Protein AF-0000000086670896 (afdb_homodimer)

Solvent-accessible surface area (backbone atoms only — not comparable to full-atom values): 68618 Å² total; per-residue (Å²): 135,84,81,74,78,75,76,73,76,78,79,66,78,69,62,68,67,57,56,70,60,54,76,72,56,69,83,62,63,78,68,75,75,66,38,48,53,42,66,76,64,55,69,63,60,52,46,51,52,51,49,52,38,51,57,54,32,44,61,27,52,52,51,48,50,49,52,49,53,51,61,72,49,47,65,36,49,50,85,40,89,61,44,56,60,53,54,57,53,20,71,48,23,37,54,50,38,34,54,49,37,38,51,25,50,36,47,20,33,45,24,51,42,55,46,35,28,62,76,46,30,36,44,46,61,47,50,52,36,67,56,42,53,44,58,58,34,42,65,44,47,48,66,66,46,71,55,85,56,88,60,50,64,60,49,42,57,57,42,52,33,25,65,47,24,7,49,16,50,46,55,19,67,37,83,38,71,50,80,65,70,41,80,38,61,34,33,31,58,42,70,46,34,26,44,57,35,48,21,75,86,33,75,50,16,53,42,42,44,47,24,22,41,48,45,38,45,30,51,50,64,39,53,50,72,48,66,67,40,41,26,25,95,63,65,14,44,33,48,70,34,62,64,63,51,54,52,49,54,72,68,51,71,93,71,72,88,58,69,69,49,60,42,98,85,47,35,33,57,60,52,89,82,39,90,65,82,77,52,51,36,23,61,52,30,44,38,68,21,31,77,91,49,75,45,73,56,24,27,38,38,40,56,50,75,47,57,47,55,42,34,53,36,46,68,42,79,42,73,67,40,55,73,69,56,41,59,62,64,44,53,69,51,90,49,32,34,40,55,74,44,25,41,31,42,31,33,95,57,79,66,49,75,81,54,90,63,51,42,49,38,37,40,36,40,48,21,63,75,77,26,42,25,32,32,31,47,25,42,38,28,33,47,40,32,37,39,33,35,40,22,64,24,73,50,52,31,57,44,31,39,25,77,48,92,67,61,65,78,53,29,32,40,38,59,66,23,37,31,22,71,95,70,34,79,36,70,37,40,75,51,38,50,61,16,48,48,58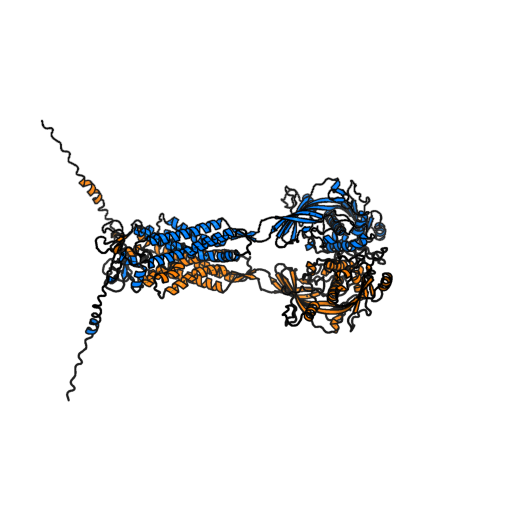,47,56,61,41,50,45,49,38,51,70,71,73,39,84,89,52,78,76,60,56,29,32,38,32,66,59,30,33,66,76,31,60,52,40,15,62,61,33,83,24,36,40,24,68,73,17,60,83,59,66,84,56,43,36,68,55,45,16,49,50,52,13,16,50,52,36,26,45,47,48,18,55,45,34,28,49,34,56,67,61,62,55,57,51,89,49,74,59,71,74,80,49,93,42,57,71,42,70,42,83,35,72,26,35,37,27,51,62,47,47,15,28,36,68,36,64,70,31,44,50,44,28,49,52,31,29,49,50,42,35,52,33,25,50,50,20,44,51,37,54,67,65,48,76,68,51,64,36,88,88,34,65,64,54,38,32,57,59,15,83,48,29,79,65,66,77,93,67,54,56,45,61,53,34,34,48,58,49,43,58,72,40,30,79,43,44,34,26,53,20,17,62,31,66,84,44,86,55,23,30,51,40,72,24,44,68,76,71,90,66,63,57,30,71,78,53,78,68,40,30,25,50,137,83,78,77,80,77,74,80,76,74,79,64,75,69,58,63,69,54,49,67,61,52,71,70,53,68,83,62,64,80,68,72,74,66,37,49,53,42,61,79,65,54,69,64,62,50,46,51,53,50,50,52,37,50,57,53,32,45,60,29,52,51,50,47,50,49,52,50,51,51,60,73,49,47,65,37,50,49,86,40,90,63,44,55,58,54,53,57,53,19,70,48,23,37,53,50,38,34,53,48,37,40,50,23,49,35,48,20,32,45,24,52,42,55,45,38,27,61,72,47,30,35,44,46,61,47,49,52,37,67,54,43,52,45,58,59,35,43,64,44,48,48,64,67,46,72,54,83,57,89,59,50,64,58,47,41,57,56,41,52,33,26,65,47,25,6,50,16,50,47,57,21,66,37,82,38,73,51,80,64,70,41,82,36,62,35,34,30,59,42,70,46,34,24,43,56,35,47,21,73,86,34,75,49,16,54,40,43,45,48,25,21,41,47,45,41,46,29,52,50,66,39,53,50,71,48,65,64,41,40,27,24,95,64,65,13,43,32,48,70,34,63,64,63,51,54,50,50,55,72,67,52,70,93,70,70,88,59,69,70,49,61,44,98,85,47,35,33,57,59,51,89,80,35,89,64,80,77,52,51,37,24,61,50,29,45,37,67,23,30,76,92,51,75,45,72,58,26,26,37,38,38,55,52,75,47,56,47,56,42,33,53,36,45,70,44,80,42,74,68,41,55,72,69,56,40,59,62,64,44,55,68,50,92,49,32,35,41,54,75,45,27,42,30,42,33,34,95,56,79,65,48,76,80,56,90,62,51,42,50,37,38,40,36,40,48,22,62,75,77,26,43,25,33,32,30,48,25,42,36,26,32,46,40,31,38,39,34,34,42,23,62,23,73,50,50,30,56,42,31,38,26,76,49,91,68,59,66,79,51,28,32,40,36,59,65,24,38,31,23,70,94,72,33,79,35,69,36,41,73,52,39,51,60,16,48,48,59,48,56,63,42,49,46,50,38,53,70,69,74,37,84,92,52,80,77,59,57,28,33,39,30,66,61,29,34,63,77,31,60,51,39,14,62,61,32,84,24,36,39,23,68,73,17,58,84,59,65,84,56,43,36,67,54,45,16,49,49,50,14,16,51,51,36,25,47,46,50,18,54,44,35,28,48,34,58,67,61,63,55,57,52,88,50,73,56,72,72,82,50,93,39,57,69,42,70,40,82,35,73,26,36,36,28,51,63,47,48,15,29,37,69,36,67,70,31,45,52,44,29,50,52,30,29,49,48,42,36,51,33,24,50,50,21,45,51,38,54,68,66,48,76,67,50,61,38,83,86,40,64,65,55,37,31,58,61,15,83,50,27,79,64,65,77,92,70,54,53,44,60,54,35,34,50,59,48,43,59,72,41,29,80,43,46,35,25,54,21,17,60,31,64,84,45,87,55,23,29,54,41,67,26,46,69,78,68,91,65,63,57,30,72,78,52,79,70,41,31,23,50

Organism: Colletotrichum gloeosporioides (NCBI:txid474922)

Radius of gyration: 50.44 Å; Cα contacts (8 Å, |Δi|>4): 2560; chains: 2; bounding box: 130×171×111 Å

Structure (mmCIF, N/CA/C/O backbone):
data_AF-0000000086670896-model_v1
#
loop_
_entity.id
_entity.type
_entity.pdbx_description
1 polymer 'Transmembrane protein'
#
loop_
_atom_site.group_PDB
_atom_site.id
_atom_site.type_symbol
_atom_site.label_atom_id
_atom_site.label_alt_id
_atom_site.label_comp_id
_atom_site.label_asym_id
_atom_site.label_entity_id
_atom_site.label_seq_id
_atom_site.pdbx_PDB_ins_code
_atom_site.Cartn_x
_atom_site.Cartn_y
_atom_site.Cartn_z
_atom_site.occupancy
_atom_site.B_iso_or_equiv
_atom_site.auth_seq_id
_atom_site.auth_comp_id
_atom_site.auth_asym_id
_atom_site.auth_atom_id
_atom_site.pdbx_PDB_model_num
ATOM 1 N N . MET A 1 1 ? -69.125 87.062 65.875 1 22.64 1 MET A N 1
ATOM 2 C CA . MET A 1 1 ? -67.812 87.188 66.625 1 22.64 1 MET A CA 1
ATOM 3 C C . MET A 1 1 ? -66.688 87 65.625 1 22.64 1 MET A C 1
ATOM 5 O O . MET A 1 1 ? -66.812 86.375 64.625 1 22.64 1 MET A O 1
ATOM 9 N N . GLY A 1 2 ? -65.562 87.812 65.875 1 23.59 2 GLY A N 1
ATOM 10 C CA . GLY A 1 2 ? -64.5 88.562 65.125 1 23.59 2 GLY A CA 1
ATOM 11 C C . GLY A 1 2 ? -63.375 87.688 64.625 1 23.59 2 GLY A C 1
ATOM 12 O O . GLY A 1 2 ? -62.719 87 65.438 1 23.59 2 GLY A O 1
ATOM 13 N N . LEU A 1 3 ? -63.656 87 63.531 1 25.41 3 LEU A N 1
ATOM 14 C CA . LEU A 1 3 ? -62.875 86 62.812 1 25.41 3 LEU A CA 1
ATOM 15 C C . LEU A 1 3 ? -61.469 86.5 62.5 1 25.41 3 LEU A C 1
ATOM 17 O O . LEU A 1 3 ? -61.312 87.438 61.719 1 25.41 3 LEU A O 1
ATOM 21 N N . SER A 1 4 ? -60.688 86.688 63.656 1 24.69 4 SER A N 1
ATOM 22 C CA . SER A 1 4 ? -59.375 87.375 63.656 1 24.69 4 SER A CA 1
ATOM 23 C C . SER A 1 4 ? -58.406 86.75 62.688 1 24.69 4 SER A C 1
ATOM 25 O O . SER A 1 4 ? -58.312 85.5 62.625 1 24.69 4 SER A O 1
ATOM 27 N N . ASP A 1 5 ? -58.094 87.375 61.656 1 24.28 5 ASP A N 1
ATOM 28 C CA . ASP A 1 5 ? -57.375 87.125 60.406 1 24.28 5 ASP A CA 1
ATOM 29 C C . ASP A 1 5 ? -55.906 86.812 60.656 1 24.28 5 ASP A C 1
ATOM 31 O O . ASP A 1 5 ? -55.156 87.688 61.094 1 24.28 5 ASP A O 1
ATOM 35 N N . GLU A 1 6 ? -55.594 85.75 61.438 1 24.97 6 GLU A N 1
ATOM 36 C CA . GLU A 1 6 ? -54.25 85.5 61.906 1 24.97 6 GLU A CA 1
ATOM 37 C C . GLU A 1 6 ? -53.281 85.375 60.719 1 24.97 6 GLU A C 1
ATOM 39 O O . GLU A 1 6 ? -53.5 84.562 59.844 1 24.97 6 GLU A O 1
ATOM 44 N N . THR A 1 7 ? -52.688 86.5 60.344 1 26.45 7 THR A N 1
ATOM 45 C CA . THR A 1 7 ? -51.781 86.688 59.188 1 26.45 7 THR A CA 1
ATOM 46 C C . THR A 1 7 ? -50.562 85.812 59.312 1 26.45 7 THR A C 1
ATOM 48 O O . THR A 1 7 ? -49.875 85.812 60.312 1 26.45 7 THR A O 1
ATOM 51 N N . ARG A 1 8 ? -50.625 84.625 58.75 1 29.11 8 ARG A N 1
ATOM 52 C CA . ARG A 1 8 ? -49.656 83.562 58.781 1 29.11 8 ARG A CA 1
ATOM 53 C C . ARG A 1 8 ? -48.281 84.062 58.281 1 29.11 8 ARG A C 1
ATOM 55 O O . ARG A 1 8 ? -48.188 84.625 57.219 1 29.11 8 ARG A O 1
ATOM 62 N N . PRO A 1 9 ? -47.438 84.438 59.25 1 29.61 9 PRO A N 1
ATOM 63 C CA . PRO A 1 9 ? -46.125 85.062 58.906 1 29.61 9 PRO A CA 1
ATOM 64 C C . PRO A 1 9 ? -45.344 84.25 57.875 1 29.61 9 PRO A C 1
ATOM 66 O O . PRO A 1 9 ? -45.469 83.062 57.812 1 29.61 9 PRO A O 1
ATOM 69 N N . GLY A 1 10 ? -45.219 84.812 56.688 1 25.66 10 GLY A N 1
ATOM 70 C CA . GLY A 1 10 ? -44.594 84.312 55.469 1 25.66 10 GLY A CA 1
ATOM 71 C C . GLY A 1 10 ? -43.156 83.875 55.688 1 25.66 10 GLY A C 1
ATOM 72 O O . GLY A 1 10 ? -42.312 84.625 56.156 1 25.66 10 GLY A O 1
ATOM 73 N N . ASN A 1 11 ? -42.969 82.625 56.281 1 27.08 11 ASN A N 1
ATOM 74 C CA . ASN A 1 11 ? -41.719 81.938 56.531 1 27.08 11 ASN A CA 1
ATOM 75 C C . ASN A 1 11 ? -40.75 82.062 55.344 1 27.08 11 ASN A C 1
ATOM 77 O O . ASN A 1 11 ? -41.062 81.625 54.25 1 27.08 11 ASN A O 1
ATOM 81 N N . ASP A 1 12 ? -40.031 83.188 55.281 1 25.89 12 ASP A N 1
ATOM 82 C CA . ASP A 1 12 ? -39.125 83.562 54.219 1 25.89 12 ASP A CA 1
ATOM 83 C C . ASP A 1 12 ? -38.062 82.5 54 1 25.89 12 ASP A C 1
ATOM 85 O O . ASP A 1 12 ? -37.531 81.938 54.969 1 25.89 12 ASP A O 1
ATOM 89 N N . PRO A 1 13 ? -38.062 81.812 52.844 1 29.69 13 PRO A N 1
ATOM 90 C CA . PRO A 1 13 ? -37.25 80.688 52.406 1 29.69 13 PRO A CA 1
ATOM 91 C C . PRO A 1 13 ? -35.75 80.938 52.531 1 29.69 13 PRO A C 1
ATOM 93 O O . PRO A 1 13 ? -34.938 80.125 52.094 1 29.69 13 PRO A O 1
ATOM 96 N N . SER A 1 14 ? -35.375 82.188 53 1 28.38 14 SER A N 1
ATOM 97 C CA . SER A 1 14 ? -33.969 82.5 52.906 1 28.38 14 SER A CA 1
ATOM 98 C C . SER A 1 14 ? -33.156 81.688 53.906 1 28.38 14 SER A C 1
ATOM 100 O O . SER A 1 14 ? -31.922 81.625 53.812 1 28.38 14 SER A O 1
ATOM 102 N N . ASP A 1 15 ? -33.75 81.25 55 1 28.67 15 ASP A N 1
ATOM 103 C CA . ASP A 1 15 ? -32.969 80.75 56.094 1 28.67 15 ASP A CA 1
ATOM 104 C C . ASP A 1 15 ? -32.375 79.375 55.719 1 28.67 15 ASP A C 1
ATOM 106 O O . ASP A 1 15 ? -31.516 78.875 56.438 1 28.67 15 ASP A O 1
ATOM 110 N N . TYR A 1 16 ? -33.156 78.688 54.906 1 28.02 16 TYR A N 1
ATOM 111 C CA . TYR A 1 16 ? -32.719 77.25 54.781 1 28.02 16 TYR A CA 1
ATOM 112 C C . TYR A 1 16 ? -31.328 77.188 54.156 1 28.02 16 TYR A C 1
ATOM 114 O O . TYR A 1 16 ? -30.594 76.25 54.375 1 28.02 16 TYR A O 1
ATOM 122 N N . LEU A 1 17 ? -31.047 78.125 53.25 1 26.28 17 LEU A N 1
ATOM 123 C CA . LEU A 1 17 ? -29.812 78 52.469 1 26.28 17 LEU A CA 1
ATOM 124 C C . LEU A 1 17 ? -28.594 78.25 53.375 1 26.28 17 LEU A C 1
ATOM 126 O O . LEU A 1 17 ? -27.5 77.75 53.094 1 26.28 17 LEU A O 1
ATOM 130 N N . MET A 1 18 ? -28.703 79.062 54.438 1 28.53 18 MET A N 1
ATOM 131 C CA . MET A 1 18 ? -27.531 79.438 55.188 1 28.53 18 MET A CA 1
ATOM 132 C C . MET A 1 18 ? -27.047 78.312 56.062 1 28.53 18 MET A C 1
ATOM 134 O O . MET A 1 18 ? -25.906 78.312 56.562 1 28.53 18 MET A O 1
ATOM 138 N N . GLU A 1 19 ? -27.984 77.562 56.656 1 30.33 19 GLU A N 1
ATOM 139 C CA . GLU A 1 19 ? -27.516 76.625 57.688 1 30.33 19 GLU A CA 1
ATOM 140 C C . GLU A 1 19 ? -26.594 75.562 57.094 1 30.33 19 GLU A C 1
ATOM 142 O O . GLU A 1 19 ? -25.734 75 57.812 1 30.33 19 GLU A O 1
ATOM 147 N N . LYS A 1 20 ? -26.906 75.062 55.906 1 31.78 20 LYS A N 1
ATOM 148 C CA . LYS A 1 20 ? -26.062 74 55.406 1 31.78 20 LYS A CA 1
ATOM 149 C C . LYS A 1 20 ? -24.641 74.5 55.156 1 31.78 20 LYS A C 1
ATOM 151 O O . LYS A 1 20 ? -23.719 73.688 54.938 1 31.78 20 LYS A O 1
ATOM 156 N N . LEU A 1 21 ? -24.484 75.875 55.031 1 29.89 21 LEU A N 1
ATOM 157 C CA . LEU A 1 21 ? -23.109 76.312 54.844 1 29.89 21 LEU A CA 1
ATOM 158 C C . LEU A 1 21 ? -22.312 76.188 56.156 1 29.89 21 LEU A C 1
ATOM 160 O O . LEU A 1 21 ? -21.094 76.188 56.125 1 29.89 21 LEU A O 1
ATOM 164 N N . LYS A 1 22 ? -22.984 76.312 57.344 1 29.72 22 LYS A N 1
ATOM 165 C CA . LYS A 1 22 ? -22.203 76.438 58.562 1 29.72 22 LYS A CA 1
ATOM 166 C C . LYS A 1 22 ? -21.562 75.125 58.938 1 29.72 22 LYS A C 1
ATOM 168 O O . LYS A 1 22 ? -20.562 75.125 59.656 1 29.72 22 LYS A O 1
ATOM 173 N N . VAL A 1 23 ? -22.375 74.062 58.875 1 30.27 23 VAL A N 1
ATOM 174 C CA . VAL A 1 23 ? -21.859 72.812 59.5 1 30.27 23 VAL A CA 1
ATOM 175 C C . VAL A 1 23 ? -20.625 72.375 58.719 1 30.27 23 VAL A C 1
ATOM 177 O O . VAL A 1 23 ? -20 71.375 59.094 1 30.27 23 VAL A O 1
ATOM 180 N N . ARG A 1 24 ? -20.406 72.812 57.562 1 30.69 24 ARG A N 1
ATOM 181 C CA . ARG A 1 24 ? -19.156 72.5 56.875 1 30.69 24 ARG A CA 1
ATOM 182 C C . ARG A 1 24 ? -17.953 73.062 57.656 1 30.69 24 ARG A C 1
ATOM 184 O O . ARG A 1 24 ? -16.844 73.062 57.125 1 30.69 24 ARG A O 1
ATOM 191 N N . ASP A 1 25 ? -18.281 73.75 58.812 1 27.28 25 ASP A N 1
ATOM 192 C CA . ASP A 1 25 ? -17.141 74.375 59.469 1 27.28 25 ASP A CA 1
ATOM 193 C C . ASP A 1 25 ? -16.031 73.375 59.75 1 27.28 25 ASP A C 1
ATOM 195 O O . ASP A 1 25 ? -14.875 73.625 59.406 1 27.28 25 ASP A O 1
ATOM 199 N N . LYS A 1 26 ? -15.969 73 61.219 1 30.31 26 LYS A N 1
ATOM 200 C CA . LYS A 1 26 ? -14.781 72.875 62.031 1 30.31 26 LYS A CA 1
ATOM 201 C C . LYS A 1 26 ? -14.117 71.5 61.844 1 30.31 26 LYS A C 1
ATOM 203 O O . LYS A 1 26 ? -13.242 71.125 62.625 1 30.31 26 LYS A O 1
ATOM 208 N N . HIS A 1 27 ? -14.859 70.562 61.375 1 27.67 27 HIS A N 1
ATOM 209 C CA . HIS A 1 27 ? -13.914 69.438 61.406 1 27.67 27 HIS A CA 1
ATOM 210 C C . HIS A 1 27 ? -12.625 69.75 60.688 1 27.67 27 HIS A C 1
ATOM 212 O O . HIS A 1 27 ? -12.602 69.875 59.438 1 27.67 27 HIS A O 1
ATOM 218 N N . THR A 1 28 ? -11.859 70.75 61.344 1 28.23 28 THR A N 1
ATOM 219 C CA . THR A 1 28 ? -10.453 70.938 61.031 1 28.23 28 THR A CA 1
ATOM 220 C C . THR A 1 28 ? -9.719 69.625 60.812 1 28.23 28 THR A C 1
ATOM 222 O O . THR A 1 28 ? -9.43 68.938 61.781 1 28.23 28 THR A O 1
ATOM 225 N N . GLU A 1 29 ? -10.266 68.75 60.125 1 29.61 29 GLU A N 1
ATOM 226 C CA . GLU A 1 29 ? -9.305 67.688 59.844 1 29.61 29 GLU A CA 1
ATOM 227 C C . GLU A 1 29 ? -7.891 68.25 59.688 1 29.61 29 GLU A C 1
ATOM 229 O O . GLU A 1 29 ? -7.676 69.188 58.938 1 29.61 29 GLU A O 1
ATOM 234 N N . ASN A 1 30 ? -7.148 68.312 60.906 1 30.14 30 ASN A N 1
ATOM 235 C CA . ASN A 1 30 ? -5.695 68.438 60.875 1 30.14 30 ASN A CA 1
ATOM 236 C C . ASN A 1 30 ? -5.121 67.938 59.562 1 30.14 30 ASN A C 1
ATOM 238 O O . ASN A 1 30 ? -5.195 66.75 59.281 1 30.14 30 ASN A O 1
ATOM 242 N N . GLU A 1 31 ? -5.473 68.562 58.594 1 34.38 31 GLU A N 1
ATOM 243 C CA . GLU A 1 31 ? -4.859 68.5 57.25 1 34.38 31 GLU A CA 1
ATOM 244 C C . GLU A 1 31 ? -3.355 68.25 57.375 1 34.38 31 GLU A C 1
ATOM 246 O O . GLU A 1 31 ? -2.604 69.125 57.781 1 34.38 31 GLU A O 1
ATOM 251 N N . ASP A 1 32 ? -2.994 67.125 58.125 1 33.28 32 ASP A N 1
ATOM 252 C CA . ASP A 1 32 ? -1.605 66.688 58.125 1 33.28 32 ASP A CA 1
ATOM 253 C C . ASP A 1 32 ? -0.924 67 56.781 1 33.28 32 ASP A C 1
ATOM 255 O O . ASP A 1 32 ? -1.201 66.375 55.781 1 33.28 32 ASP A O 1
ATOM 259 N N . ASN A 1 33 ? -0.839 68.188 56.375 1 38.53 33 ASN A N 1
ATOM 260 C CA . ASN A 1 33 ? 0.137 68.75 55.438 1 38.53 33 ASN A CA 1
ATOM 261 C C . ASN A 1 33 ? 1.464 68 55.5 1 38.53 33 ASN A C 1
ATOM 263 O O . ASN A 1 33 ? 2.496 68.562 55.844 1 38.53 33 ASN A O 1
ATOM 267 N N . SER A 1 34 ? 1.628 66.938 56.125 1 40.34 34 SER A N 1
ATOM 268 C CA . SER A 1 34 ? 2.898 66.25 56.375 1 40.34 34 SER A CA 1
ATOM 269 C C . SER A 1 34 ? 3.615 65.938 55.094 1 40.34 34 SER A C 1
ATOM 271 O O . SER A 1 34 ? 3.021 65.312 54.188 1 40.34 34 SER A O 1
ATOM 273 N N . GLY A 1 35 ? 4.469 66.812 54.531 1 49.5 35 GLY A N 1
ATOM 274 C CA . GLY A 1 35 ? 5.473 66.562 53.5 1 49.5 35 GLY A CA 1
ATOM 275 C C . GLY A 1 35 ? 5.957 65.125 53.5 1 49.5 35 GLY A C 1
ATOM 276 O O . GLY A 1 35 ? 5.922 64.438 54.531 1 49.5 35 GLY A O 1
ATOM 277 N N . ARG A 1 36 ? 5.641 64.438 52.531 1 57.31 36 ARG A N 1
ATOM 278 C CA . ARG A 1 36 ? 6.227 63.125 52.438 1 57.31 36 ARG A CA 1
ATOM 279 C C . ARG A 1 36 ? 7.691 63.188 52.031 1 57.31 36 ARG A C 1
ATOM 281 O O . ARG A 1 36 ? 8.062 64 51.188 1 57.31 36 ARG A O 1
ATOM 288 N N . ILE A 1 37 ? 8.578 62.812 52.938 1 52.09 37 ILE A N 1
ATOM 289 C CA . ILE A 1 37 ? 10.008 62.75 52.656 1 52.09 37 ILE A CA 1
ATOM 290 C C . ILE A 1 37 ? 10.273 61.875 51.438 1 52.09 37 ILE A C 1
ATOM 292 O O . ILE A 1 37 ? 9.703 60.812 51.281 1 52.09 37 ILE A O 1
ATOM 296 N N . LEU A 1 38 ? 10.727 62.562 50.438 1 51.91 38 LEU A N 1
ATOM 297 C CA . LEU A 1 38 ? 11.219 61.938 49.219 1 51.91 38 LEU A CA 1
ATOM 298 C C . LEU A 1 38 ? 12.281 60.906 49.531 1 51.91 38 LEU A C 1
ATOM 300 O O . LEU A 1 38 ? 13.227 61.156 50.281 1 51.91 38 LEU A O 1
ATOM 304 N N . GLY A 1 39 ? 12.234 59.875 50.156 1 48.94 39 GLY A N 1
ATOM 305 C CA . GLY A 1 39 ? 13.18 58.781 50.281 1 48.94 39 GLY A CA 1
ATOM 306 C C . GLY A 1 39 ? 12.523 57.438 50.312 1 48.94 39 GLY A C 1
ATOM 307 O O . GLY A 1 39 ? 12.867 56.531 49.531 1 48.94 39 GLY A O 1
ATOM 308 N N . LYS A 1 40 ? 12.039 56.938 51.531 1 47.25 40 LYS A N 1
ATOM 309 C CA . LYS A 1 40 ? 11.914 55.531 51.906 1 47.25 40 LYS A CA 1
ATOM 310 C C . LYS A 1 40 ? 10.656 54.906 51.312 1 47.25 40 LYS A C 1
ATOM 312 O O . LYS A 1 40 ? 9.539 55.219 51.75 1 47.25 40 LYS A O 1
ATOM 317 N N . ARG A 1 41 ? 10.617 54.719 50.031 1 51.91 41 ARG A N 1
ATOM 318 C CA . ARG A 1 41 ? 9.523 53.875 49.531 1 51.91 41 ARG A CA 1
ATOM 319 C C . ARG A 1 41 ? 9.109 52.844 50.562 1 51.91 41 ARG A C 1
ATOM 321 O O . ARG A 1 41 ? 9.969 52.188 51.188 1 51.91 41 ARG A O 1
ATOM 328 N N . SER A 1 42 ? 8.039 53.031 51.062 1 51.38 42 SER A N 1
ATOM 329 C CA . SER A 1 42 ? 7.613 51.969 51.969 1 51.38 42 SER A CA 1
ATOM 330 C C . SER A 1 42 ? 7.957 50.594 51.406 1 51.38 42 SER A C 1
ATOM 332 O O . SER A 1 42 ? 7.922 50.375 50.188 1 51.38 42 SER A O 1
ATOM 334 N N . SER A 1 43 ? 8.82 49.781 52.125 1 54.28 43 SER A N 1
ATOM 335 C CA . SER A 1 43 ? 9.273 48.438 51.844 1 54.28 43 SER A CA 1
ATOM 336 C C . SER A 1 43 ? 8.203 47.625 51.125 1 54.28 43 SER A C 1
ATOM 338 O O . SER A 1 43 ? 8.508 46.844 50.219 1 54.28 43 SER A O 1
ATOM 340 N N . SER A 1 44 ? 6.977 47.938 51.438 1 57.34 44 SER A N 1
ATOM 341 C CA . SER A 1 44 ? 5.93 47.094 50.875 1 57.34 44 SER A CA 1
ATOM 342 C C . SER A 1 44 ? 5.648 47.469 49.406 1 57.34 44 SER A C 1
ATOM 344 O O . SER A 1 44 ? 5.438 46.594 48.562 1 57.34 44 SER A O 1
ATOM 346 N N . ASP A 1 45 ? 5.656 48.75 49.125 1 59.41 45 ASP A N 1
ATOM 347 C CA . ASP A 1 45 ? 5.383 49.156 47.75 1 59.41 45 ASP A CA 1
ATOM 348 C C . ASP A 1 45 ? 6.547 48.812 46.812 1 59.41 45 ASP A C 1
ATOM 350 O O . ASP A 1 45 ? 6.344 48.438 45.656 1 59.41 45 ASP A O 1
ATOM 354 N N . GLY A 1 46 ? 7.68 48.906 47.438 1 58.84 46 GLY A N 1
ATOM 355 C CA . GLY A 1 46 ? 8.852 48.469 46.719 1 58.84 46 GLY A CA 1
ATOM 356 C C . GLY A 1 46 ? 8.828 47 46.375 1 58.84 46 GLY A C 1
ATOM 357 O O . GLY A 1 46 ? 9.164 46.594 45.25 1 58.84 46 GLY A O 1
ATOM 358 N N . ILE A 1 47 ? 8.32 46.25 47.281 1 62.75 47 ILE A N 1
ATOM 359 C CA . ILE A 1 47 ? 8.242 44.812 47.094 1 62.75 47 ILE A CA 1
ATOM 360 C C . ILE A 1 47 ? 7.188 44.469 46.062 1 62.75 47 ILE A C 1
ATOM 362 O O . ILE A 1 47 ? 7.379 43.594 45.219 1 62.75 47 ILE A O 1
ATOM 366 N N . ARG A 1 48 ? 6.113 45.156 46.031 1 64.75 48 ARG A N 1
ATOM 367 C CA . ARG A 1 48 ? 5.062 44.906 45.031 1 64.75 48 ARG A CA 1
ATOM 368 C C . ARG A 1 48 ? 5.531 45.219 43.625 1 64.75 48 ARG A C 1
ATOM 370 O O . ARG A 1 48 ? 5.246 44.469 42.688 1 64.75 48 ARG A O 1
ATOM 377 N N . HIS A 1 49 ? 6.227 46.344 43.531 1 66.31 49 HIS A N 1
ATOM 378 C CA . HIS A 1 49 ? 6.738 46.688 42.219 1 66.31 49 HIS A CA 1
ATOM 379 C C . HIS A 1 49 ? 7.781 45.656 41.75 1 66.31 49 HIS A C 1
ATOM 381 O O . HIS A 1 49 ? 7.816 45.312 40.562 1 66.31 49 HIS A O 1
ATOM 387 N N . LEU A 1 50 ? 8.508 45.219 42.75 1 66.94 50 LEU A N 1
ATOM 388 C CA . LEU A 1 50 ? 9.523 44.25 42.406 1 66.94 50 LEU A CA 1
ATOM 389 C C . LEU A 1 50 ? 8.867 42.938 42 1 66.94 50 LEU A C 1
ATOM 391 O O . LEU A 1 50 ? 9.344 42.25 41.062 1 66.94 50 LEU A O 1
ATOM 395 N N . LEU A 1 51 ? 7.781 42.594 42.562 1 70.25 51 LEU A N 1
ATOM 396 C CA . LEU A 1 51 ? 7.066 41.375 42.25 1 70.25 51 LEU A CA 1
ATOM 397 C C . LEU A 1 51 ? 6.438 41.469 40.844 1 70.25 51 LEU A C 1
ATOM 399 O O . LEU A 1 51 ? 6.465 40.5 40.094 1 70.25 51 LEU A O 1
ATOM 403 N N . LEU A 1 52 ? 5.949 42.594 40.562 1 71.88 52 LEU A N 1
ATOM 404 C CA . LEU A 1 52 ? 5.32 42.75 39.281 1 71.88 52 LEU A CA 1
ATOM 405 C C . LEU A 1 52 ? 6.363 42.719 38.156 1 71.88 52 LEU A C 1
ATOM 407 O O . LEU A 1 52 ? 6.117 42.156 37.094 1 71.88 52 LEU A O 1
ATOM 411 N N . ASP A 1 53 ? 7.477 43.281 38.531 1 71.44 53 ASP A N 1
ATOM 412 C CA . ASP A 1 53 ? 8.547 43.281 37.531 1 71.44 53 ASP A CA 1
ATOM 413 C C . ASP A 1 53 ? 9.07 41.844 37.312 1 71.44 53 ASP A C 1
ATOM 415 O O . ASP A 1 53 ? 9.391 41.469 36.188 1 71.44 53 ASP A O 1
ATOM 419 N N . THR A 1 54 ? 9.078 41.156 38.375 1 74.25 54 THR A N 1
ATOM 420 C CA . THR A 1 54 ? 9.547 39.781 38.25 1 74.25 54 THR A CA 1
ATOM 421 C C . THR A 1 54 ? 8.547 38.938 37.469 1 74.25 54 THR A C 1
ATOM 423 O O . THR A 1 54 ? 8.93 38.062 36.688 1 74.25 54 THR A O 1
ATOM 426 N N . LEU A 1 55 ? 7.336 39.25 37.656 1 79.38 55 LEU A N 1
ATOM 427 C CA . LEU A 1 55 ? 6.297 38.5 36.938 1 79.38 55 LEU A CA 1
ATOM 428 C C . LEU A 1 55 ? 6.359 38.781 35.438 1 79.38 55 LEU A C 1
ATOM 430 O O . LEU A 1 55 ? 6.09 37.906 34.625 1 79.38 55 LEU A O 1
ATOM 434 N N . LEU A 1 56 ? 6.836 39.938 35.156 1 81.19 56 LEU A N 1
ATOM 435 C CA . LEU A 1 56 ? 6.898 40.344 33.75 1 81.19 56 LEU A CA 1
ATOM 436 C C . LEU A 1 56 ? 8.07 39.656 33.062 1 81.19 56 LEU A C 1
ATOM 438 O O . LEU A 1 56 ? 8.086 39.562 31.828 1 81.19 56 LEU A O 1
ATOM 442 N N . THR A 1 57 ? 9.016 39.188 33.875 1 85.06 57 THR A N 1
ATOM 443 C CA . THR A 1 57 ? 10.18 38.531 33.25 1 85.06 57 THR A CA 1
ATOM 444 C C . THR A 1 57 ? 9.938 37.031 33.094 1 85.06 57 THR A C 1
ATOM 446 O O . THR A 1 57 ? 10.68 36.375 32.344 1 85.06 57 THR A O 1
ATOM 449 N N . LEU A 1 58 ? 8.852 36.562 33.594 1 88.81 58 LEU A N 1
ATOM 450 C CA . LEU A 1 58 ? 8.586 35.125 33.562 1 88.81 58 LEU A CA 1
ATOM 451 C C . LEU A 1 58 ? 8.375 34.625 32.156 1 88.81 58 LEU A C 1
ATOM 453 O O . LEU A 1 58 ? 8.922 33.594 31.75 1 88.81 58 LEU A O 1
ATOM 457 N N . PRO A 1 59 ? 7.648 35.281 31.328 1 90.38 59 PRO A N 1
ATOM 458 C CA . PRO A 1 59 ? 7.473 34.812 29.953 1 90.38 59 PRO A CA 1
ATOM 459 C C . PRO A 1 59 ? 8.789 34.75 29.172 1 90.38 59 PRO A C 1
ATOM 461 O O . PRO A 1 59 ? 8.969 33.844 28.344 1 90.38 59 PRO A O 1
ATOM 464 N N . SER A 1 60 ? 9.703 35.688 29.453 1 91.69 60 SER A N 1
ATOM 465 C CA . SER A 1 60 ? 11 35.656 28.781 1 91.69 60 SER A CA 1
ATOM 466 C C . SER A 1 60 ? 11.789 34.406 29.156 1 91.69 60 SER A C 1
ATOM 468 O O . SER A 1 60 ? 12.398 33.781 28.297 1 91.69 60 SER A O 1
ATOM 470 N N . VAL A 1 61 ? 11.688 34.094 30.391 1 92.81 61 VAL A N 1
ATOM 471 C CA . VAL A 1 61 ? 12.375 32.906 30.859 1 92.81 61 VAL A CA 1
ATOM 472 C C . VAL A 1 61 ? 11.711 31.656 30.266 1 92.81 61 VAL A C 1
ATOM 474 O O . VAL A 1 61 ? 12.391 30.688 29.906 1 92.81 61 VAL A O 1
ATOM 477 N N . ALA A 1 62 ? 10.445 31.688 30.172 1 93.75 62 ALA A N 1
ATOM 478 C CA . ALA A 1 62 ? 9.711 30.562 29.594 1 93.75 62 ALA A CA 1
ATOM 479 C C . ALA A 1 62 ? 10.117 30.328 28.141 1 93.75 62 ALA A C 1
ATOM 481 O O . ALA A 1 62 ? 10.297 29.188 27.719 1 93.75 62 ALA A O 1
ATOM 482 N N . PHE A 1 63 ? 10.32 31.344 27.359 1 95.56 63 PHE A N 1
ATOM 483 C CA . PHE A 1 63 ? 10.664 31.203 25.953 1 95.56 63 PHE A CA 1
ATOM 484 C C . PHE A 1 63 ? 12.125 30.797 25.797 1 95.56 63 PHE A C 1
ATOM 486 O O . PHE A 1 63 ? 12.477 30.078 24.859 1 95.56 63 PHE A O 1
ATOM 493 N N . ILE A 1 64 ? 12.984 31.25 26.719 1 94.56 64 ILE A N 1
ATOM 494 C CA . ILE A 1 64 ? 14.383 30.812 26.703 1 94.56 64 ILE A CA 1
ATOM 495 C C . ILE A 1 64 ? 14.461 29.344 27.062 1 94.56 64 ILE A C 1
ATOM 497 O O . ILE A 1 64 ? 15.203 28.578 26.438 1 94.56 64 ILE A O 1
ATOM 501 N N . THR A 1 65 ? 13.688 29 28.062 1 94.62 65 THR A N 1
ATOM 502 C CA . THR A 1 65 ? 13.625 27.594 28.422 1 94.62 65 THR A CA 1
ATOM 503 C C . THR A 1 65 ? 13.094 26.75 27.266 1 94.62 65 THR A C 1
ATOM 505 O O . THR A 1 65 ? 13.578 25.656 27.016 1 94.62 65 THR A O 1
ATOM 508 N N . TYR A 1 66 ? 12.07 27.234 26.625 1 95.25 66 TYR A N 1
ATOM 509 C CA . TYR A 1 66 ? 11.539 26.562 25.438 1 95.25 66 TYR A CA 1
ATOM 510 C C . TYR A 1 66 ? 12.617 26.375 24.375 1 95.25 66 TYR A C 1
ATOM 512 O O . TYR A 1 66 ? 12.742 25.297 23.797 1 95.25 66 TYR A O 1
ATOM 520 N N . ALA A 1 67 ? 13.383 27.375 24.156 1 94.31 67 ALA A N 1
ATOM 521 C CA . ALA A 1 67 ? 14.461 27.297 23.188 1 94.31 67 ALA A CA 1
ATOM 522 C C . ALA A 1 67 ? 15.492 26.25 23.578 1 94.31 67 ALA A C 1
ATOM 524 O O . ALA A 1 67 ? 15.969 25.484 22.734 1 94.31 67 ALA A O 1
ATOM 525 N N . PHE A 1 68 ? 15.781 26.219 24.812 1 94.5 68 PHE A N 1
ATOM 526 C CA . PHE A 1 68 ? 16.75 25.25 25.312 1 94.5 68 PHE A CA 1
ATOM 527 C C . PHE A 1 68 ? 16.203 23.828 25.172 1 94.5 68 PHE A C 1
ATOM 529 O O . PHE A 1 68 ? 16.938 22.906 24.812 1 94.5 68 PHE A O 1
ATOM 536 N N . LEU A 1 69 ? 14.984 23.656 25.5 1 94.75 69 LEU A N 1
ATOM 537 C CA . LEU A 1 69 ? 14.375 22.344 25.375 1 94.75 69 LEU A CA 1
ATOM 538 C C . LEU A 1 69 ? 14.359 21.875 23.938 1 94.75 69 LEU A C 1
ATOM 540 O O . LEU A 1 69 ? 14.523 20.688 23.656 1 94.75 69 LEU A O 1
ATOM 544 N N . VAL A 1 70 ? 14.156 22.734 23.047 1 94.75 70 VAL A N 1
ATOM 545 C CA . VAL A 1 70 ? 14.141 22.406 21.625 1 94.75 70 VAL A CA 1
ATOM 546 C C . VAL A 1 70 ? 15.531 21.969 21.172 1 94.75 70 VAL A C 1
ATOM 548 O O . VAL A 1 70 ? 15.68 21.016 20.422 1 94.75 70 VAL A O 1
ATOM 551 N N . VAL A 1 71 ? 16.594 22.578 21.688 1 94.25 71 VAL A N 1
ATOM 552 C CA . VAL A 1 71 ? 17.969 22.281 21.297 1 94.25 71 VAL A CA 1
ATOM 553 C C . VAL A 1 71 ? 18.391 20.938 21.906 1 94.25 71 VAL A C 1
ATOM 555 O O . VAL A 1 71 ? 19.078 20.141 21.25 1 94.25 71 VAL A O 1
ATOM 558 N N . VAL A 1 72 ? 17.969 20.703 23.109 1 93.81 72 VAL A N 1
ATOM 559 C CA . VAL A 1 72 ? 18.375 19.484 23.797 1 93.81 72 VAL A CA 1
ATOM 560 C C . VAL A 1 72 ? 17.719 18.281 23.141 1 93.81 72 VAL A C 1
ATOM 562 O O . VAL A 1 72 ? 18.297 17.188 23.125 1 93.81 72 VAL A O 1
ATOM 565 N N . ASN A 1 73 ? 16.625 18.422 22.609 1 93.44 73 ASN A N 1
ATOM 566 C CA . ASN A 1 73 ? 15.891 17.312 22 1 93.44 73 ASN A CA 1
ATOM 567 C C . ASN A 1 73 ? 16.109 17.25 20.5 1 93.44 73 ASN A C 1
ATOM 569 O O . ASN A 1 73 ? 15.32 16.625 19.781 1 93.44 73 ASN A O 1
ATOM 573 N N . ASN A 1 74 ? 17.141 17.906 20.078 1 91.69 74 ASN A N 1
ATOM 574 C CA . ASN A 1 74 ? 17.469 17.906 18.656 1 91.69 74 ASN A CA 1
ATOM 575 C C . ASN A 1 74 ? 17.828 16.5 18.172 1 91.69 74 ASN A C 1
ATOM 577 O O . ASN A 1 74 ? 18.625 15.805 18.812 1 91.69 74 ASN A O 1
ATOM 581 N N . GLY A 1 75 ? 17.188 16.031 17.141 1 87.62 75 GLY A N 1
ATOM 582 C CA . GLY A 1 75 ? 17.5 14.742 16.531 1 87.62 75 GLY A CA 1
ATOM 583 C C . GLY A 1 75 ? 16.641 13.609 17.078 1 87.62 75 GLY A C 1
ATOM 584 O O . GLY A 1 75 ? 16.766 12.469 16.625 1 87.62 75 GLY A O 1
ATOM 585 N N . ARG A 1 76 ? 15.828 13.891 17.938 1 88.44 76 ARG A N 1
ATOM 586 C CA . ARG A 1 76 ? 14.969 12.859 18.516 1 88.44 76 ARG A CA 1
ATOM 587 C C . ARG A 1 76 ? 13.719 12.656 17.672 1 88.44 76 ARG A C 1
ATOM 589 O O . ARG A 1 76 ? 13.297 13.555 16.953 1 88.44 76 ARG A O 1
ATOM 596 N N . PRO A 1 77 ? 13.102 11.477 17.781 1 88.5 77 PRO A N 1
ATOM 597 C CA . PRO A 1 77 ? 11.875 11.211 17.031 1 88.5 77 PRO A CA 1
ATOM 598 C C . PRO A 1 77 ? 10.711 12.102 17.438 1 88.5 77 PRO A C 1
ATOM 600 O O . PRO A 1 77 ? 10.555 12.414 18.625 1 88.5 77 PRO A O 1
ATOM 603 N N . ILE A 1 78 ? 9.898 12.406 16.484 1 89.44 78 ILE A N 1
ATOM 604 C CA . ILE A 1 78 ? 8.844 13.398 16.641 1 89.44 78 ILE A CA 1
ATOM 605 C C . ILE A 1 78 ? 7.781 12.867 17.594 1 89.44 78 ILE A C 1
ATOM 607 O O . ILE A 1 78 ? 7.086 13.648 18.25 1 89.44 78 ILE A O 1
ATOM 611 N N . ASP A 1 79 ? 7.664 11.586 17.75 1 87.19 79 ASP A N 1
ATOM 612 C CA . ASP A 1 79 ? 6.602 11.008 18.562 1 87.19 79 ASP A CA 1
ATOM 613 C C . ASP A 1 79 ? 7.062 10.789 20 1 87.19 79 ASP A C 1
ATOM 615 O O . ASP A 1 79 ? 6.254 10.484 20.875 1 87.19 79 ASP A O 1
ATOM 619 N N . GLN A 1 80 ? 8.25 11.062 20.219 1 89.31 80 GLN A N 1
ATOM 620 C CA . GLN A 1 80 ? 8.781 10.852 21.562 1 89.31 80 GLN A CA 1
ATOM 621 C C . GLN A 1 80 ? 8.539 12.07 22.453 1 89.31 80 GLN A C 1
ATOM 623 O O . GLN A 1 80 ? 8.633 13.211 21.984 1 89.31 80 GLN A O 1
ATOM 628 N N . SER A 1 81 ? 8.148 11.742 23.703 1 89.06 81 SER A N 1
ATOM 629 C CA . SER A 1 81 ? 8.031 12.836 24.656 1 89.06 81 SER A CA 1
ATOM 630 C C . SER A 1 81 ? 9.375 13.5 24.922 1 89.06 81 SER A C 1
ATOM 632 O O . SER A 1 81 ? 10.406 12.82 24.984 1 89.06 81 SER A O 1
ATOM 634 N N . PRO A 1 82 ? 9.219 14.836 24.859 1 92.19 82 PRO A N 1
ATOM 635 C CA . PRO A 1 82 ? 8.242 15.914 25.031 1 92.19 82 PRO A CA 1
ATOM 636 C C . PRO A 1 82 ? 7.992 16.688 23.734 1 92.19 82 PRO A C 1
ATOM 638 O O . PRO A 1 82 ? 7.492 17.812 23.766 1 92.19 82 PRO A O 1
ATOM 641 N N . ILE A 1 83 ? 8.375 16.156 22.672 1 91.81 83 ILE A N 1
ATOM 642 C CA . ILE A 1 83 ? 8.367 16.875 21.406 1 91.81 83 ILE A CA 1
ATOM 643 C C . ILE A 1 83 ? 6.934 17.219 21.016 1 91.81 83 ILE A C 1
ATOM 645 O O . ILE A 1 83 ? 6.656 18.359 20.594 1 91.81 83 ILE A O 1
ATOM 649 N N . PRO A 1 84 ? 5.949 16.375 21.219 1 92 84 PRO A N 1
ATOM 650 C CA . PRO A 1 84 ? 4.574 16.766 20.906 1 92 84 PRO A CA 1
ATOM 651 C C . PRO A 1 84 ? 4.082 17.938 21.734 1 92 84 PRO A C 1
ATOM 653 O O . PRO A 1 84 ? 3.344 18.797 21.234 1 92 84 PRO A O 1
ATOM 656 N N . LEU A 1 85 ? 4.449 17.953 22.906 1 92.75 85 LEU A N 1
ATOM 657 C CA . LEU A 1 85 ? 4.09 19.078 23.766 1 92.75 85 LEU A CA 1
ATOM 658 C C . LEU A 1 85 ? 4.754 20.375 23.281 1 92.75 85 LEU A C 1
ATOM 660 O O . LEU A 1 85 ? 4.141 21.438 23.297 1 92.75 85 LEU A O 1
ATOM 664 N N . LEU A 1 86 ? 5.996 20.234 22.906 1 93.81 86 LEU A N 1
ATOM 665 C CA . LEU A 1 86 ? 6.719 21.406 22.391 1 93.81 86 LEU A CA 1
ATOM 666 C C . LEU A 1 86 ? 6.078 21.922 21.109 1 93.81 86 LEU A C 1
ATOM 668 O O . LEU A 1 86 ? 6 23.125 20.891 1 93.81 86 LEU A O 1
ATOM 672 N N . ARG A 1 87 ? 5.566 21.078 20.375 1 91.12 87 ARG A N 1
ATOM 673 C CA . ARG A 1 87 ? 4.918 21.453 19.125 1 91.12 87 ARG A CA 1
ATOM 674 C C . ARG A 1 87 ? 3.586 22.156 19.391 1 91.12 87 ARG A C 1
ATOM 676 O O . ARG A 1 87 ? 3.24 23.125 18.703 1 91.12 87 ARG A O 1
ATOM 683 N N . THR A 1 88 ? 2.91 21.703 20.359 1 89.38 88 THR A N 1
ATOM 684 C CA . THR A 1 88 ? 1.658 22.359 20.734 1 89.38 88 THR A CA 1
ATOM 685 C C . THR A 1 88 ? 1.916 23.75 21.281 1 89.38 88 THR A C 1
ATOM 687 O O . THR A 1 88 ? 1.161 24.688 21 1 89.38 88 THR A O 1
ATOM 690 N N . ALA A 1 89 ? 2.949 23.859 22.031 1 90.81 89 ALA A N 1
ATOM 691 C CA . ALA A 1 89 ? 3.324 25.172 22.562 1 90.81 89 ALA A CA 1
ATOM 692 C C . ALA A 1 89 ? 3.715 26.125 21.453 1 90.81 89 ALA A C 1
ATOM 694 O O . ALA A 1 89 ? 3.439 27.328 21.531 1 90.81 89 ALA A O 1
ATOM 695 N N . ALA A 1 90 ? 4.258 25.578 20.359 1 89.69 90 ALA A N 1
ATOM 696 C CA . ALA A 1 90 ? 4.715 26.406 19.25 1 89.69 90 ALA A CA 1
ATOM 697 C C . ALA A 1 90 ? 3.537 27.047 18.516 1 89.69 90 ALA A C 1
ATOM 699 O O . ALA A 1 90 ? 3.639 28.172 18.031 1 89.69 90 ALA A O 1
ATOM 700 N N . ILE A 1 91 ? 2.408 26.5 18.562 1 85.56 91 ILE A N 1
ATOM 701 C CA . ILE A 1 91 ? 1.239 26.984 17.828 1 85.56 91 ILE A CA 1
ATOM 702 C C . ILE A 1 91 ? 0.666 28.219 18.531 1 85.56 91 ILE A C 1
ATOM 704 O O . ILE A 1 91 ? 0.125 29.109 17.891 1 85.56 91 ILE A O 1
ATOM 708 N N . TYR A 1 92 ? 0.896 28.328 19.766 1 87.56 92 TYR A N 1
ATOM 709 C CA . TYR A 1 92 ? 0.37 29.453 20.547 1 87.56 92 TYR A CA 1
ATOM 710 C C . TYR A 1 92 ? 1.407 30.562 20.672 1 87.56 92 TYR A C 1
ATOM 712 O O . TYR A 1 92 ? 1.091 31.672 21.125 1 87.56 92 TYR A O 1
ATOM 720 N N . SER A 1 93 ? 2.59 30.281 20.203 1 89.25 93 SER A N 1
ATOM 721 C CA . SER A 1 93 ? 3.699 31.188 20.438 1 89.25 93 SER A CA 1
ATOM 722 C C . SER A 1 93 ? 3.537 32.469 19.641 1 89.25 93 SER A C 1
ATOM 724 O O . SER A 1 93 ? 3.848 33.562 20.125 1 89.25 93 SER A O 1
ATOM 726 N N . PRO A 1 94 ? 2.93 32.406 18.422 1 88.44 94 PRO A N 1
ATOM 727 C CA . PRO A 1 94 ? 2.787 33.656 17.688 1 88.44 94 PRO A CA 1
ATOM 728 C C . PRO A 1 94 ? 1.801 34.625 18.344 1 88.44 94 PRO A C 1
ATOM 730 O O . PRO A 1 94 ? 1.822 35.812 18.062 1 88.44 94 PRO A O 1
ATOM 733 N N . THR A 1 95 ? 0.991 34.125 19.188 1 86.19 95 THR A N 1
ATOM 734 C CA . THR A 1 95 ? 0.034 34.969 19.906 1 86.19 95 THR A CA 1
ATOM 735 C C . THR A 1 95 ? 0.581 35.375 21.266 1 86.19 95 THR A C 1
ATOM 737 O O . THR A 1 95 ? 0.49 36.531 21.656 1 86.19 95 THR A O 1
ATOM 740 N N . LEU A 1 96 ? 1.254 34.531 21.953 1 88.31 96 LEU A N 1
ATOM 741 C CA . LEU A 1 96 ? 1.689 34.781 23.328 1 88.31 96 LEU A CA 1
ATOM 742 C C . LEU A 1 96 ? 2.957 35.625 23.359 1 88.31 96 LEU A C 1
ATOM 744 O O . LEU A 1 96 ? 3.123 36.469 24.234 1 88.31 96 LEU A O 1
ATOM 748 N N . PHE A 1 97 ? 3.848 35.469 22.422 1 92.25 97 PHE A N 1
ATOM 749 C CA . PHE A 1 97 ? 5.141 36.125 22.453 1 92.25 97 PHE A CA 1
ATOM 750 C C . PHE A 1 97 ? 4.965 37.625 22.266 1 92.25 97 PHE A C 1
ATOM 752 O O . PHE A 1 97 ? 5.488 38.438 23.047 1 92.25 97 PHE A O 1
ATOM 759 N N . PRO A 1 98 ? 4.16 38.031 21.281 1 88.88 98 PRO A N 1
ATOM 760 C CA . PRO A 1 98 ? 3.986 39.469 21.125 1 88.88 98 PRO A CA 1
ATOM 761 C C . PRO A 1 98 ? 3.27 40.125 22.297 1 88.88 98 PRO A C 1
ATOM 763 O O . PRO A 1 98 ? 3.559 41.25 22.656 1 88.88 98 PRO A O 1
ATOM 766 N N . ILE A 1 99 ? 2.342 39.438 22.875 1 85.81 99 ILE A N 1
ATOM 767 C CA . ILE A 1 99 ? 1.636 39.969 24.031 1 85.81 99 ILE A CA 1
ATOM 768 C C . ILE A 1 99 ? 2.613 40.156 25.203 1 85.81 99 ILE A C 1
ATOM 770 O O . ILE A 1 99 ? 2.643 41.219 25.828 1 85.81 99 ILE A O 1
ATOM 774 N N . ALA A 1 100 ? 3.43 39.188 25.469 1 89.06 100 ALA A N 1
ATOM 775 C CA . ALA A 1 100 ? 4.422 39.281 26.531 1 89.06 100 ALA A CA 1
ATOM 776 C C . ALA A 1 100 ? 5.484 40.312 26.219 1 89.06 100 ALA A C 1
ATOM 778 O O . ALA A 1 100 ? 5.891 41.094 27.094 1 89.06 100 ALA A O 1
ATOM 779 N N . PHE A 1 101 ? 5.906 40.375 25.016 1 91.69 101 PHE A N 1
ATOM 780 C CA . PHE A 1 101 ? 6.934 41.312 24.609 1 91.69 101 PHE A CA 1
ATOM 781 C C . PHE A 1 101 ? 6.438 42.75 24.781 1 91.69 101 PHE A C 1
ATOM 783 O O . PHE A 1 101 ? 7.184 43.625 25.234 1 91.69 101 PHE A O 1
ATOM 790 N N . SER A 1 102 ? 5.219 42.938 24.375 1 87.31 102 SER A N 1
ATOM 791 C CA . SER A 1 102 ? 4.648 44.281 24.5 1 87.31 102 SER A CA 1
ATOM 792 C C . SER A 1 102 ? 4.543 44.688 25.953 1 87.31 102 SER A C 1
ATOM 794 O O . SER A 1 102 ? 4.75 45.875 26.281 1 87.31 102 SER A O 1
ATOM 796 N N . ALA A 1 103 ? 4.199 43.844 26.781 1 85.81 103 ALA A N 1
ATOM 797 C CA . ALA A 1 103 ? 4.102 44.125 28.203 1 85.81 103 ALA A CA 1
ATOM 798 C C . ALA A 1 103 ? 5.461 44.531 28.781 1 85.81 103 ALA A C 1
ATOM 800 O O . ALA A 1 103 ? 5.582 45.5 29.5 1 85.81 103 ALA A O 1
ATOM 801 N N . VAL A 1 104 ? 6.492 43.812 28.438 1 89.56 104 VAL A N 1
ATOM 802 C CA . VAL A 1 104 ? 7.828 44.031 28.984 1 89.56 104 VAL A CA 1
ATOM 803 C C . VAL A 1 104 ? 8.453 45.281 28.344 1 89.56 104 VAL A C 1
ATOM 805 O O . VAL A 1 104 ? 9.031 46.094 29.031 1 89.56 104 VAL A O 1
ATOM 808 N N . ALA A 1 105 ? 8.32 45.375 27.062 1 89.44 105 ALA A N 1
ATOM 809 C CA . ALA A 1 105 ? 8.906 46.5 26.359 1 89.44 105 ALA A CA 1
ATOM 810 C C . ALA A 1 105 ? 8.266 47.812 26.797 1 89.44 105 ALA A C 1
ATOM 812 O O . ALA A 1 105 ? 8.945 48.844 26.953 1 89.44 105 ALA A O 1
ATOM 813 N N . ALA A 1 106 ? 6.977 47.812 26.938 1 84.88 106 ALA A N 1
ATOM 814 C CA . ALA A 1 106 ? 6.285 49 27.391 1 84.88 106 ALA A CA 1
ATOM 815 C C . ALA A 1 106 ? 6.738 49.406 28.797 1 84.88 106 ALA A C 1
ATOM 817 O O . ALA A 1 106 ? 6.906 50.594 29.078 1 84.88 106 ALA A O 1
ATOM 818 N N . SER A 1 107 ? 6.891 48.438 29.609 1 84.25 107 SER A N 1
ATOM 819 C CA . SER A 1 107 ? 7.363 48.719 30.953 1 84.25 107 SER A CA 1
ATOM 820 C C . SER A 1 107 ? 8.789 49.25 30.938 1 84.25 107 SER A C 1
ATOM 822 O O . SER A 1 107 ? 9.133 50.125 31.734 1 84.25 107 SER A O 1
ATOM 824 N N . PHE A 1 108 ? 9.586 48.844 30.094 1 88.31 108 PHE A N 1
ATOM 825 C CA . PHE A 1 108 ? 10.969 49.281 29.938 1 88.31 108 PHE A CA 1
ATOM 826 C C . PHE A 1 108 ? 11.023 50.75 29.469 1 88.31 108 PHE A C 1
ATOM 828 O O . PHE A 1 108 ? 11.742 51.562 30.031 1 88.31 108 PHE A O 1
ATOM 835 N N . LEU A 1 109 ? 10.289 50.969 28.516 1 88.38 109 LEU A N 1
ATOM 836 C CA . LEU A 1 109 ? 10.312 52.344 27.953 1 88.38 109 LEU A CA 1
ATOM 837 C C . LEU A 1 109 ? 9.773 53.344 28.969 1 88.38 109 LEU A C 1
ATOM 839 O O . LEU A 1 109 ? 10.281 54.469 29.062 1 88.38 109 LEU A O 1
ATOM 843 N N . LYS A 1 110 ? 8.812 52.969 29.688 1 83.94 110 LYS A N 1
ATOM 844 C CA . LYS A 1 110 ? 8.273 53.844 30.719 1 83.94 110 LYS A CA 1
ATOM 845 C C . LYS A 1 110 ? 9.305 54.094 31.812 1 83.94 110 LYS A C 1
ATOM 847 O O . LYS A 1 110 ? 9.461 55.219 32.281 1 83.94 110 LYS A O 1
ATOM 852 N N . ALA A 1 111 ? 9.914 53.031 32.219 1 84.38 111 ALA A N 1
ATOM 853 C CA . ALA A 1 111 ? 10.93 53.156 33.25 1 84.38 111 ALA A CA 1
ATOM 854 C C . ALA A 1 111 ? 12.109 54 32.75 1 84.38 111 ALA A C 1
ATOM 856 O O . ALA A 1 111 ? 12.672 54.781 33.5 1 84.38 111 ALA A O 1
ATOM 857 N N . ALA A 1 112 ? 12.461 53.781 31.547 1 86.94 112 ALA A N 1
ATOM 858 C CA . ALA A 1 112 ? 13.555 54.562 30.969 1 86.94 112 ALA A CA 1
ATOM 859 C C . ALA A 1 112 ? 13.188 56.031 30.875 1 86.94 112 ALA A C 1
ATOM 861 O O . ALA A 1 112 ? 14.031 56.906 31.125 1 86.94 112 ALA A O 1
ATOM 862 N N . ALA A 1 113 ? 11.977 56.344 30.531 1 85.75 113 ALA A N 1
ATOM 863 C CA . ALA A 1 113 ? 11.516 57.719 30.453 1 85.75 113 ALA A CA 1
ATOM 864 C C . ALA A 1 113 ? 11.508 58.375 31.828 1 85.75 113 ALA A C 1
ATOM 866 O O . ALA A 1 113 ? 11.898 59.531 31.969 1 85.75 113 ALA A O 1
ATOM 867 N N . ALA A 1 114 ? 11.07 57.656 32.812 1 82.88 114 ALA A N 1
ATOM 868 C CA . ALA A 1 114 ? 11.016 58.188 34.156 1 82.88 114 ALA A CA 1
ATOM 869 C C . ALA A 1 114 ? 12.414 58.469 34.688 1 82.88 114 ALA A C 1
ATOM 871 O O . ALA A 1 114 ? 12.633 59.5 35.344 1 82.88 114 ALA A O 1
ATOM 872 N N . TRP A 1 115 ? 13.289 57.625 34.406 1 82.38 115 TRP A N 1
ATOM 873 C CA . TRP A 1 115 ? 14.664 57.812 34.875 1 82.38 115 TRP A CA 1
ATOM 874 C C . TRP A 1 115 ? 15.336 58.969 34.156 1 82.38 115 TRP A C 1
ATOM 876 O O . TRP A 1 115 ? 16.031 59.781 34.781 1 82.38 115 TRP A O 1
ATOM 886 N N . ARG A 1 116 ? 15.141 59.125 32.938 1 83.62 116 ARG A N 1
ATOM 887 C CA . ARG A 1 116 ? 15.758 60.188 32.188 1 83.62 116 ARG A CA 1
ATOM 888 C C . ARG A 1 116 ? 15.117 61.531 32.5 1 83.62 116 ARG A C 1
ATOM 890 O O . ARG A 1 116 ? 15.766 62.594 32.406 1 83.62 116 ARG A O 1
ATOM 897 N N . LEU A 1 117 ? 13.883 61.469 32.844 1 82.31 117 LEU A N 1
ATOM 898 C CA . LEU A 1 117 ? 13.172 62.688 33.219 1 82.31 117 LEU A CA 1
ATOM 899 C C . LEU A 1 117 ? 13.742 63.281 34.469 1 82.31 117 LEU A C 1
ATOM 901 O O . LEU A 1 117 ? 13.703 64.5 34.656 1 82.31 117 LEU A O 1
ATOM 905 N N . GLU A 1 118 ? 14.195 62.5 35.344 1 77.88 118 GLU A N 1
ATOM 906 C CA . GLU A 1 118 ? 14.805 63 36.562 1 77.88 118 GLU A CA 1
ATOM 907 C C . GLU A 1 118 ? 16.125 63.688 36.281 1 77.88 118 GLU A C 1
ATOM 909 O O . GLU A 1 118 ? 16.562 64.562 37.031 1 77.88 118 GLU A O 1
ATOM 914 N N . GLN A 1 119 ? 16.797 63.312 35.25 1 75.56 119 GLN A N 1
ATOM 915 C CA . GLN A 1 119 ? 18.078 63.875 34.906 1 75.56 119 GLN A CA 1
ATOM 916 C C . GLN A 1 119 ? 17.906 65 33.844 1 75.56 119 GLN A C 1
ATOM 918 O O . GLN A 1 119 ? 18.797 65.812 33.656 1 75.56 119 GLN A O 1
ATOM 923 N N . GLY A 1 120 ? 16.859 65.062 33.25 1 79.81 120 GLY A N 1
ATOM 924 C CA . GLY A 1 120 ? 16.609 66 32.156 1 79.81 120 GLY A CA 1
ATOM 925 C C . GLY A 1 120 ? 16.578 65.375 30.797 1 79.81 120 GLY A C 1
ATOM 926 O O . GLY A 1 120 ? 17.5 64.625 30.438 1 79.81 120 GLY A O 1
ATOM 927 N N . ILE A 1 121 ? 15.547 65.438 30.188 1 82.38 121 ILE A N 1
ATOM 928 C CA . ILE A 1 121 ? 15.359 64.812 28.875 1 82.38 121 ILE A CA 1
ATOM 929 C C . ILE A 1 121 ? 14.727 65.812 27.922 1 82.38 121 ILE A C 1
ATOM 931 O O . ILE A 1 121 ? 14.086 66.75 28.359 1 82.38 121 ILE A O 1
ATOM 935 N N . SER A 1 122 ? 15.125 65.625 26.703 1 83.5 122 SER A N 1
ATOM 936 C CA . SER A 1 122 ? 14.484 66.438 25.688 1 83.5 122 SER A CA 1
ATOM 937 C C . SER A 1 122 ? 13.016 66.062 25.516 1 83.5 122 SER A C 1
ATOM 939 O O . SER A 1 122 ? 12.633 64.938 25.719 1 83.5 122 SER A O 1
ATOM 941 N N . VAL A 1 123 ? 12.18 67.062 25.172 1 81.94 123 VAL A N 1
ATOM 942 C CA . VAL A 1 123 ? 10.75 66.875 24.984 1 81.94 123 VAL A CA 1
ATOM 943 C C . VAL A 1 123 ? 10.531 65.812 23.891 1 81.94 123 VAL A C 1
ATOM 945 O O . VAL A 1 123 ? 9.656 64.938 24.016 1 81.94 123 VAL A O 1
ATOM 948 N N . LEU A 1 124 ? 11.305 65.875 22.844 1 82.75 124 LEU A N 1
ATOM 949 C CA . LEU A 1 124 ? 11.164 64.938 21.734 1 82.75 124 LEU A CA 1
ATOM 950 C C . LEU A 1 124 ? 11.461 63.5 22.203 1 82.75 124 LEU A C 1
ATOM 952 O O . LEU A 1 124 ? 10.727 62.562 21.859 1 82.75 124 LEU A O 1
ATOM 956 N N . SER A 1 125 ? 12.516 63.312 22.922 1 84.75 125 SER A N 1
ATOM 957 C CA . SER A 1 125 ? 12.875 62 23.422 1 84.75 125 SER A CA 1
ATOM 958 C C . SER A 1 125 ? 11.828 61.469 24.406 1 84.75 125 SER A C 1
ATOM 960 O O . SER A 1 125 ? 11.562 60.281 24.453 1 84.75 125 SER A O 1
ATOM 962 N N . LEU A 1 126 ? 11.289 62.312 25.109 1 83.38 126 LEU A N 1
ATOM 963 C CA . LEU A 1 126 ? 10.25 61.938 26.062 1 83.38 126 LEU A CA 1
ATOM 964 C C . LEU A 1 126 ? 8.984 61.5 25.344 1 83.38 126 LEU A C 1
ATOM 966 O O . LEU A 1 126 ? 8.352 60.5 25.734 1 83.38 126 LEU A O 1
ATOM 970 N N . GLU A 1 127 ? 8.664 62.156 24.297 1 82.69 127 GLU A N 1
ATOM 971 C CA . GLU A 1 127 ? 7.48 61.781 23.516 1 82.69 127 GLU A CA 1
ATOM 972 C C . GLU A 1 127 ? 7.648 60.406 22.859 1 82.69 127 GLU A C 1
ATOM 974 O O . GLU A 1 127 ? 6.699 59.625 22.797 1 82.69 127 GLU A O 1
ATOM 979 N N . TYR A 1 128 ? 8.805 60.156 22.391 1 85.06 128 TYR A N 1
ATOM 980 C CA . TYR A 1 128 ? 9.055 58.844 21.75 1 85.06 128 TYR A CA 1
ATOM 981 C C . TYR A 1 128 ? 8.984 57.719 22.781 1 85.06 128 TYR A C 1
ATOM 983 O O . TYR A 1 128 ? 8.422 56.656 22.5 1 85.06 128 TYR A O 1
ATOM 991 N N . LEU A 1 129 ? 9.5 57.875 23.906 1 85.69 129 LEU A N 1
ATOM 992 C CA . LEU A 1 129 ? 9.531 56.844 24.922 1 85.69 129 LEU A CA 1
ATOM 993 C C . LEU A 1 129 ? 8.133 56.562 25.469 1 85.69 129 LEU A C 1
ATOM 995 O O . LEU A 1 129 ? 7.812 55.438 25.828 1 85.69 129 LEU A O 1
ATOM 999 N N . LEU A 1 130 ? 7.262 57.531 25.422 1 81.62 130 LEU A N 1
ATOM 1000 C CA . LEU A 1 130 ? 5.945 57.344 26.031 1 81.62 130 LEU A CA 1
ATOM 1001 C C . LEU A 1 130 ? 4.914 56.938 24.984 1 81.62 130 LEU A C 1
ATOM 1003 O O . LEU A 1 130 ? 3.936 56.25 25.312 1 81.62 130 LEU A O 1
ATOM 1007 N N . ASN A 1 131 ? 5.098 57.281 23.766 1 78 131 ASN A N 1
ATOM 1008 C CA . ASN A 1 131 ? 4.098 57 22.734 1 78 131 ASN A CA 1
ATOM 1009 C C . ASN A 1 131 ? 4.371 55.688 22.016 1 78 131 ASN A C 1
ATOM 1011 O O . ASN A 1 131 ? 3.479 55.125 21.391 1 78 131 ASN A O 1
ATOM 1015 N N . CYS A 1 132 ? 5.52 55.188 22.016 1 80.38 132 CYS A N 1
ATOM 1016 C CA . CYS A 1 132 ? 5.855 53.938 21.344 1 80.38 132 CYS A CA 1
ATOM 1017 C C . CYS A 1 132 ? 5.586 52.75 22.25 1 80.38 132 CYS A C 1
ATOM 1019 O O . CYS A 1 132 ? 6.516 52.156 22.781 1 80.38 132 CYS A O 1
ATOM 1021 N N . ARG A 1 133 ? 4.324 52.375 22.281 1 79.88 133 ARG A N 1
ATOM 1022 C CA . ARG A 1 133 ? 3.934 51.281 23.172 1 79.88 133 ARG A CA 1
ATOM 1023 C C . ARG A 1 133 ? 3.588 50.031 22.391 1 79.88 133 ARG A C 1
ATOM 1025 O O . ARG A 1 133 ? 3.41 48.938 22.984 1 79.88 133 ARG A O 1
ATOM 1032 N N . THR A 1 134 ? 3.449 50.125 21.172 1 82.44 134 THR A N 1
ATOM 1033 C CA . THR A 1 134 ? 3.137 49 20.312 1 82.44 134 THR A CA 1
ATOM 1034 C C . THR A 1 134 ? 3.994 49.031 19.047 1 82.44 134 THR A C 1
ATOM 1036 O O . THR A 1 134 ? 4.688 50 18.781 1 82.44 134 THR A O 1
ATOM 1039 N N . VAL A 1 135 ? 3.936 47.938 18.344 1 83.5 135 VAL A N 1
ATOM 1040 C CA . VAL A 1 135 ? 4.676 47.844 17.094 1 83.5 135 VAL A CA 1
ATOM 1041 C C . VAL A 1 135 ? 4.148 48.875 16.094 1 83.5 135 VAL A C 1
ATOM 1043 O O . VAL A 1 135 ? 4.934 49.562 15.43 1 83.5 135 VAL A O 1
ATOM 1046 N N . PHE A 1 136 ? 2.883 49.031 16.094 1 79.69 136 PHE A N 1
ATOM 1047 C CA . PHE A 1 136 ? 2.273 49.969 15.164 1 79.69 136 PHE A CA 1
ATOM 1048 C C . PHE A 1 136 ? 2.666 51.406 15.5 1 79.69 136 PHE A C 1
ATOM 1050 O O . PHE A 1 136 ? 2.994 52.188 14.609 1 79.69 136 PHE A O 1
ATOM 1057 N N . SER A 1 137 ? 2.689 51.688 16.719 1 82.06 137 SER A N 1
ATOM 1058 C CA . SER A 1 137 ? 3.02 53.031 17.141 1 82.06 137 SER A CA 1
ATOM 1059 C C . SER A 1 137 ? 4.488 53.344 16.891 1 82.06 137 SER A C 1
ATOM 1061 O O . SER A 1 137 ? 4.848 54.5 16.641 1 82.06 137 SER A O 1
ATOM 1063 N N . ALA A 1 138 ? 5.281 52.375 16.953 1 84.38 138 ALA A N 1
ATOM 1064 C CA . ALA A 1 138 ? 6.707 52.562 16.703 1 84.38 138 ALA A CA 1
ATOM 1065 C C . ALA A 1 138 ? 6.957 53 15.266 1 84.38 138 ALA A C 1
ATOM 1067 O O . ALA A 1 138 ? 7.891 53.75 14.992 1 84.38 138 ALA A O 1
ATOM 1068 N N . PHE A 1 139 ? 6.074 52.625 14.43 1 82.5 139 PHE A N 1
ATOM 1069 C CA . PHE A 1 139 ? 6.273 52.969 13.023 1 82.5 139 PHE A CA 1
ATOM 1070 C C . PHE A 1 139 ? 5.535 54.25 12.656 1 82.5 139 PHE A C 1
ATOM 1072 O O . PHE A 1 139 ? 5.949 54.969 11.75 1 82.5 139 PHE A O 1
ATOM 1079 N N . THR A 1 140 ? 4.535 54.594 13.422 1 79.56 140 THR A N 1
ATOM 1080 C CA . THR A 1 140 ? 3.697 55.719 13.023 1 79.56 140 THR A CA 1
ATOM 1081 C C . THR A 1 140 ? 4.117 57 13.758 1 79.56 140 THR A C 1
ATOM 1083 O O . THR A 1 140 ? 3.877 58.094 13.281 1 79.56 140 THR A O 1
ATOM 1086 N N . THR A 1 141 ? 4.73 56.812 14.883 1 79.62 141 THR A N 1
ATOM 1087 C CA . THR A 1 141 ? 5.105 58 15.68 1 79.62 141 THR A CA 1
ATOM 1088 C C . THR A 1 141 ? 6.102 58.875 14.922 1 79.62 141 THR A C 1
ATOM 1090 O O . THR A 1 141 ? 5.945 60.094 14.867 1 79.62 141 THR A O 1
ATOM 1093 N N . PRO A 1 142 ? 7.102 58.219 14.258 1 81.38 142 PRO A N 1
ATOM 1094 C CA . PRO A 1 142 ? 8.023 59.094 13.508 1 81.38 142 PRO A CA 1
ATOM 1095 C C . PRO A 1 142 ? 7.348 59.812 12.344 1 81.38 142 PRO A C 1
ATOM 1097 O O . PRO A 1 142 ? 7.746 60.906 11.992 1 81.38 142 PRO A O 1
ATOM 1100 N N . MET A 1 143 ? 6.328 59.25 11.898 1 77.12 143 MET A N 1
ATOM 1101 C CA . MET A 1 143 ? 5.621 59.844 10.781 1 77.12 143 MET A CA 1
ATOM 1102 C C . MET A 1 143 ? 4.719 61 11.258 1 77.12 143 MET A C 1
ATOM 1104 O O . MET A 1 143 ? 4.57 62 10.57 1 77.12 143 MET A O 1
ATOM 1108 N N . SER A 1 144 ? 4.125 60.844 12.445 1 75.62 144 SER A N 1
ATOM 1109 C CA . SER A 1 144 ? 3.225 61.844 13 1 75.62 144 SER A CA 1
ATOM 1110 C C . SER A 1 144 ? 4 63.031 13.539 1 75.62 144 SER A C 1
ATOM 1112 O O . SER A 1 144 ? 3.57 64.188 13.383 1 75.62 144 SER A O 1
ATOM 1114 N N . LEU A 1 145 ? 5.109 62.812 14.172 1 77.5 145 LEU A N 1
ATOM 1115 C CA . LEU A 1 145 ? 5.91 63.906 14.742 1 77.5 145 LEU A CA 1
ATOM 1116 C C . LEU A 1 145 ? 6.809 64.562 13.688 1 77.5 145 LEU A C 1
ATOM 1118 O O . LEU A 1 145 ? 7.242 65.688 13.844 1 77.5 145 LEU A O 1
ATOM 1122 N N . ARG A 1 146 ? 7.031 63.906 12.5 1 76.31 146 ARG A N 1
ATOM 1123 C CA . ARG A 1 146 ? 7.887 64.375 11.414 1 76.31 146 ARG A CA 1
ATOM 1124 C C . ARG A 1 146 ? 9.25 64.812 11.938 1 76.31 146 ARG A C 1
ATOM 1126 O O . ARG A 1 146 ? 9.789 65.812 11.523 1 76.31 146 ARG A O 1
ATOM 1133 N N . ALA A 1 147 ? 9.672 64.25 13.07 1 79.44 147 ALA A N 1
ATOM 1134 C CA . ALA A 1 147 ? 10.984 64.5 13.664 1 79.44 147 ALA A CA 1
ATOM 1135 C C . ALA A 1 147 ? 11.609 63.156 14.102 1 79.44 147 ALA A C 1
ATOM 1137 O O . ALA A 1 147 ? 10.914 62.281 14.625 1 79.44 147 ALA A O 1
ATOM 1138 N N . VAL A 1 148 ? 12.867 63 13.594 1 78.19 148 VAL A N 1
ATOM 1139 C CA . VAL A 1 148 ? 13.539 61.75 13.922 1 78.19 148 VAL A CA 1
ATOM 1140 C C . VAL A 1 148 ? 14.703 62.031 14.867 1 78.19 148 VAL A C 1
ATOM 1142 O O . VAL A 1 148 ? 15.367 63.062 14.773 1 78.19 148 VAL A O 1
ATOM 1145 N N . ASN A 1 149 ? 14.594 61.281 15.938 1 80.25 149 ASN A N 1
ATOM 1146 C CA . ASN A 1 149 ? 15.695 61.344 16.891 1 80.25 149 ASN A CA 1
ATOM 1147 C C . ASN A 1 149 ? 16.531 60.062 16.859 1 80.25 149 ASN A C 1
ATOM 1149 O O . ASN A 1 149 ? 16.203 59.125 16.141 1 80.25 149 ASN A O 1
ATOM 1153 N N . ARG A 1 150 ? 17.719 60.062 17.438 1 82.81 150 ARG A N 1
ATOM 1154 C CA . ARG A 1 150 ? 18.641 58.938 17.5 1 82.81 150 ARG A CA 1
ATOM 1155 C C . ARG A 1 150 ? 17.969 57.719 18.125 1 82.81 150 ARG A C 1
ATOM 1157 O O . ARG A 1 150 ? 18.359 56.594 17.859 1 82.81 150 ARG A O 1
ATOM 1164 N N . LEU A 1 151 ? 16.891 57.875 18.828 1 87.94 151 LEU A N 1
ATOM 1165 C CA . LEU A 1 151 ? 16.203 56.812 19.516 1 87.94 151 LEU A CA 1
ATOM 1166 C C . LEU A 1 151 ? 15.25 56.062 18.578 1 87.94 151 LEU A C 1
ATOM 1168 O O . LEU A 1 151 ? 14.867 54.938 18.844 1 87.94 151 LEU A O 1
ATOM 1172 N N . THR A 1 152 ? 14.938 56.656 17.453 1 88.31 152 THR A N 1
ATOM 1173 C CA . THR A 1 152 ? 13.891 56.125 16.578 1 88.31 152 THR A CA 1
ATOM 1174 C C . THR A 1 152 ? 14.289 54.781 16 1 88.31 152 THR A C 1
ATOM 1176 O O . THR A 1 152 ? 13.531 53.812 16.094 1 88.31 152 THR A O 1
ATOM 1179 N N . PRO A 1 153 ? 15.5 54.625 15.469 1 89.88 153 PRO A N 1
ATOM 1180 C CA . PRO A 1 153 ? 15.859 53.312 14.93 1 89.88 153 PRO A CA 1
ATOM 1181 C C . PRO A 1 153 ? 15.969 52.25 16.016 1 89.88 153 PRO A C 1
ATOM 1183 O O . PRO A 1 153 ? 15.641 51.094 15.766 1 89.88 153 PRO A O 1
ATOM 1186 N N . LEU A 1 154 ? 16.406 52.625 17.156 1 90.5 154 LEU A N 1
ATOM 1187 C CA . LEU A 1 154 ? 16.531 51.656 18.25 1 90.5 154 LEU A CA 1
ATOM 1188 C C . LEU A 1 154 ? 15.156 51.156 18.688 1 90.5 154 LEU A C 1
ATOM 1190 O O . LEU A 1 154 ? 15 49.969 19.031 1 90.5 154 LEU A O 1
ATOM 1194 N N . LEU A 1 155 ? 14.195 52.062 18.641 1 91.75 155 LEU A N 1
ATOM 1195 C CA . LEU A 1 155 ? 12.844 51.688 19.016 1 91.75 155 LEU A CA 1
ATOM 1196 C C . LEU A 1 155 ? 12.211 50.781 17.953 1 91.75 155 LEU A C 1
ATOM 1198 O O . LEU A 1 155 ? 11.5 49.812 18.297 1 91.75 155 LEU A O 1
ATOM 1202 N N . ILE A 1 156 ? 12.484 51 16.719 1 90.88 156 ILE A N 1
ATOM 1203 C CA . ILE A 1 156 ? 11.953 50.188 15.633 1 90.88 156 ILE A CA 1
ATOM 1204 C C . ILE A 1 156 ? 12.555 48.781 15.719 1 90.88 156 ILE A C 1
ATOM 1206 O O . ILE A 1 156 ? 11.836 47.781 15.578 1 90.88 156 ILE A O 1
ATOM 1210 N N . ILE A 1 157 ? 13.82 48.656 15.984 1 91.75 157 ILE A N 1
ATOM 1211 C CA . ILE A 1 157 ? 14.492 47.375 16.094 1 91.75 157 ILE A CA 1
ATOM 1212 C C . ILE A 1 157 ? 13.945 46.594 17.281 1 91.75 157 ILE A C 1
ATOM 1214 O O . ILE A 1 157 ? 13.734 45.375 17.203 1 91.75 157 ILE A O 1
ATOM 1218 N N . LEU A 1 158 ? 13.688 47.312 18.297 1 92.06 158 LEU A N 1
ATOM 1219 C CA . LEU A 1 158 ? 13.164 46.688 19.5 1 92.06 158 LEU A CA 1
ATOM 1220 C C . LEU A 1 158 ? 11.773 46.094 19.234 1 92.06 158 LEU A C 1
ATOM 1222 O O . LEU A 1 158 ? 11.508 44.938 19.578 1 92.06 158 LEU A O 1
ATOM 1226 N N . TRP A 1 159 ? 10.977 46.844 18.578 1 92.44 159 TRP A N 1
ATOM 1227 C CA . TRP A 1 159 ? 9.586 46.438 18.438 1 92.44 159 TRP A CA 1
ATOM 1228 C C . TRP A 1 159 ? 9.438 45.406 17.328 1 92.44 159 TRP A C 1
ATOM 1230 O O . TRP A 1 159 ? 8.5 44.594 17.344 1 92.44 159 TRP A O 1
ATOM 1240 N N . VAL A 1 160 ? 10.328 45.312 16.344 1 92.44 160 VAL A N 1
ATOM 1241 C CA . VAL A 1 160 ? 10.289 44.312 15.281 1 92.44 160 VAL A CA 1
ATOM 1242 C C . VAL A 1 160 ? 10.625 42.938 15.852 1 92.44 160 VAL A C 1
ATOM 1244 O O . VAL A 1 160 ? 10.203 41.906 15.305 1 92.44 160 VAL A O 1
ATOM 1247 N N . LEU A 1 161 ? 11.297 42.844 16.969 1 94.44 161 LEU A N 1
ATOM 1248 C CA . LEU A 1 161 ? 11.664 41.594 17.594 1 94.44 161 LEU A CA 1
ATOM 1249 C C . LEU A 1 161 ? 10.438 40.875 18.156 1 94.44 161 LEU A C 1
ATOM 1251 O O . LEU A 1 161 ? 10.453 39.656 18.344 1 94.44 161 LEU A O 1
ATOM 1255 N N . SER A 1 162 ? 9.367 41.625 18.312 1 91.88 162 SER A N 1
ATOM 1256 C CA . SER A 1 162 ? 8.148 41.031 18.859 1 91.88 162 SER A CA 1
ATOM 1257 C C . SER A 1 162 ? 7.496 40.062 17.891 1 91.88 162 SER A C 1
ATOM 1259 O O . SER A 1 162 ? 7.398 38.875 18.156 1 91.88 162 SER A O 1
ATOM 1261 N N . PRO A 1 163 ? 7.109 40.531 16.641 1 90.44 163 PRO A N 1
ATOM 1262 C CA . PRO A 1 163 ? 6.539 39.562 15.688 1 90.44 163 PRO A CA 1
ATOM 1263 C C . PRO A 1 163 ? 7.551 38.531 15.234 1 90.44 163 PRO A C 1
ATOM 1265 O O . PRO A 1 163 ? 7.176 37.375 14.969 1 90.44 163 PRO A O 1
ATOM 1268 N N . LEU A 1 164 ? 8.773 38.844 15.156 1 92.44 164 LEU A N 1
ATOM 1269 C CA . LEU A 1 164 ? 9.805 37.906 14.719 1 92.44 164 LEU A CA 1
ATOM 1270 C C . LEU A 1 164 ? 10.016 36.812 15.758 1 92.44 164 LEU A C 1
ATOM 1272 O O . LEU A 1 164 ? 10.258 35.656 15.398 1 92.44 164 LEU A O 1
ATOM 1276 N N . GLY A 1 165 ? 10.047 37.188 16.984 1 93.31 165 GLY A N 1
ATOM 1277 C CA . GLY A 1 165 ? 10.18 36.219 18.047 1 93.31 165 GLY A CA 1
ATOM 1278 C C . GLY A 1 165 ? 9.047 35.188 18.062 1 93.31 165 GLY A C 1
ATOM 1279 O O . GLY A 1 165 ? 9.281 34 18.219 1 93.31 165 GLY A O 1
ATOM 1280 N N . GLY A 1 166 ? 7.855 35.688 17.922 1 91.44 166 GLY A N 1
ATOM 1281 C CA . GLY A 1 166 ? 6.715 34.781 17.875 1 91.44 166 GLY A CA 1
ATOM 1282 C C . GLY A 1 166 ? 6.766 33.812 16.703 1 91.44 166 GLY A C 1
ATOM 1283 O O . GLY A 1 166 ? 6.496 32.625 16.859 1 91.44 166 GLY A O 1
ATOM 1284 N N . GLN A 1 167 ? 7.086 34.281 15.547 1 90.38 167 GLN A N 1
ATOM 1285 C CA . GLN A 1 167 ? 7.199 33.469 14.359 1 90.38 167 GLN A CA 1
ATOM 1286 C C . GLN A 1 167 ? 8.367 32.469 14.477 1 90.38 167 GLN A C 1
ATOM 1288 O O . GLN A 1 167 ? 8.297 31.359 13.984 1 90.38 167 GLN A O 1
ATOM 1293 N N . ALA A 1 168 ? 9.422 32.938 15.047 1 94.25 168 ALA A N 1
ATOM 1294 C CA . ALA A 1 168 ? 10.578 32.062 15.234 1 94.25 168 ALA A CA 1
ATOM 1295 C C . ALA A 1 168 ? 10.234 30.859 16.109 1 94.25 168 ALA A C 1
ATOM 1297 O O . ALA A 1 168 ? 10.68 29.75 15.836 1 94.25 168 ALA A O 1
ATOM 1298 N N . ALA A 1 169 ? 9.492 31.109 17.125 1 93.25 169 ALA A N 1
ATOM 1299 C CA . ALA A 1 169 ? 9.086 30.016 18.016 1 93.25 169 ALA A CA 1
ATOM 1300 C C . ALA A 1 169 ? 8.227 29 17.266 1 93.25 169 ALA A C 1
ATOM 1302 O O . ALA A 1 169 ? 8.258 27.797 17.578 1 93.25 169 ALA A O 1
ATOM 1303 N N . LEU A 1 170 ? 7.512 29.406 16.344 1 90.06 170 LEU A N 1
ATOM 1304 C CA . LEU A 1 170 ? 6.656 28.531 15.562 1 90.06 170 LEU A CA 1
ATOM 1305 C C . LEU A 1 170 ? 7.477 27.734 14.555 1 90.06 170 LEU A C 1
ATOM 1307 O O . LEU A 1 170 ? 7.176 26.562 14.289 1 90.06 170 LEU A O 1
ATOM 1311 N N . ARG A 1 171 ? 8.516 28.234 14.055 1 90.81 171 ARG A N 1
ATOM 1312 C CA . ARG A 1 171 ? 9.203 27.656 12.914 1 90.81 171 ARG A CA 1
ATOM 1313 C C . ARG A 1 171 ? 10.516 27 13.336 1 90.81 171 ARG A C 1
ATOM 1315 O O . ARG A 1 171 ? 11.203 26.391 12.508 1 90.81 171 ARG A O 1
ATOM 1322 N N . VAL A 1 172 ? 10.859 27.078 14.508 1 94.19 172 VAL A N 1
ATOM 1323 C CA . VAL A 1 172 ? 12.156 26.609 14.984 1 94.19 172 VAL A CA 1
ATOM 1324 C C . VAL A 1 172 ? 12.234 25.094 14.82 1 94.19 172 VAL A C 1
ATOM 1326 O O . VAL A 1 172 ? 13.312 24.547 14.578 1 94.19 172 VAL A O 1
ATOM 1329 N N . MET A 1 173 ? 11.203 24.391 14.922 1 93.19 173 MET A N 1
ATOM 1330 C CA . MET A 1 173 ? 11.195 22.938 14.828 1 93.19 173 MET A CA 1
ATOM 1331 C C . MET A 1 173 ? 10.789 22.484 13.43 1 93.19 173 MET A C 1
ATOM 1333 O O . MET A 1 173 ? 9.727 22.859 12.93 1 93.19 173 MET A O 1
ATOM 1337 N N . GLU A 1 174 ? 11.68 21.75 12.906 1 90 174 GLU A N 1
ATOM 1338 C CA . GLU A 1 174 ? 11.406 21.156 11.594 1 90 174 GLU A CA 1
ATOM 1339 C C . GLU A 1 174 ? 11.414 19.625 11.672 1 90 174 GLU A C 1
ATOM 1341 O O . GLU A 1 174 ? 12.133 19.047 12.484 1 90 174 GLU A O 1
ATOM 1346 N N . MET A 1 175 ? 10.578 19.062 10.891 1 88.38 175 MET A N 1
ATOM 1347 C CA . MET A 1 175 ? 10.5 17.609 10.805 1 88.38 175 MET A CA 1
ATOM 1348 C C . MET A 1 175 ? 11.266 17.094 9.594 1 88.38 175 MET A C 1
ATOM 1350 O O . MET A 1 175 ? 10.914 17.391 8.453 1 88.38 175 MET A O 1
ATOM 1354 N N . VAL A 1 176 ? 12.297 16.297 9.898 1 86.81 176 VAL A N 1
ATOM 1355 C CA . VAL A 1 176 ? 13.109 15.758 8.812 1 86.81 176 VAL A CA 1
ATOM 1356 C C . VAL A 1 176 ? 13.289 14.258 9 1 86.81 176 VAL A C 1
ATOM 1358 O O . VAL A 1 176 ? 13.258 13.758 10.125 1 86.81 176 VAL A O 1
ATOM 1361 N N . PRO A 1 177 ? 13.422 13.578 7.934 1 86.81 177 PRO A N 1
ATOM 1362 C CA . PRO A 1 177 ? 13.688 12.141 8.07 1 86.81 177 PRO A CA 1
ATOM 1363 C C . PRO A 1 177 ? 15.062 11.852 8.664 1 86.81 177 PRO A C 1
ATOM 1365 O O . PRO A 1 177 ? 16 12.633 8.469 1 86.81 177 PRO A O 1
ATOM 1368 N N . SER A 1 178 ? 15.227 10.758 9.391 1 83.81 178 SER A N 1
ATOM 1369 C CA . SER A 1 178 ? 16.5 10.344 9.969 1 83.81 178 SER A CA 1
ATOM 1370 C C . SER A 1 178 ? 17.5 9.953 8.883 1 83.81 178 SER A C 1
ATOM 1372 O O . SER A 1 178 ? 17.125 9.352 7.879 1 83.81 178 SER A O 1
ATOM 1374 N N . THR A 1 179 ? 18.797 10.328 9.062 1 78.44 179 THR A N 1
ATOM 1375 C CA . THR A 1 179 ? 19.828 10.008 8.078 1 78.44 179 THR A CA 1
ATOM 1376 C C . THR A 1 179 ? 20.891 9.078 8.68 1 78.44 179 THR A C 1
ATOM 1378 O O . THR A 1 179 ? 21.891 8.781 8.039 1 78.44 179 THR A O 1
ATOM 1381 N N . ALA A 1 180 ? 20.672 8.625 9.859 1 82.19 180 ALA A N 1
ATOM 1382 C CA . ALA A 1 180 ? 21.672 7.738 10.469 1 82.19 180 ALA A CA 1
ATOM 1383 C C . ALA A 1 180 ? 21.625 6.355 9.828 1 82.19 180 ALA A C 1
ATOM 1385 O O . ALA A 1 180 ? 20.594 5.68 9.844 1 82.19 180 ALA A O 1
ATOM 1386 N N . THR A 1 181 ? 22.812 5.949 9.188 1 87.62 181 THR A N 1
ATOM 1387 C CA . THR A 1 181 ? 22.875 4.66 8.508 1 87.62 181 THR A CA 1
ATOM 1388 C C . THR A 1 181 ? 23.734 3.678 9.297 1 87.62 181 THR A C 1
ATOM 1390 O O . THR A 1 181 ? 24.734 4.07 9.914 1 87.62 181 THR A O 1
ATOM 1393 N N . GLU A 1 182 ? 23.344 2.48 9.484 1 89.94 182 GLU A N 1
ATOM 1394 C CA . GLU A 1 182 ? 24.094 1.393 10.109 1 89.94 182 GLU A CA 1
ATOM 1395 C C . GLU A 1 182 ? 24.312 0.238 9.133 1 89.94 182 GLU A C 1
ATOM 1397 O O . GLU A 1 182 ? 23.438 -0.035 8.289 1 89.94 182 GLU A O 1
ATOM 1402 N N . PRO A 1 183 ? 25.469 -0.384 9.219 1 93.88 183 PRO A N 1
ATOM 1403 C CA . PRO A 1 183 ? 25.672 -1.563 8.375 1 93.88 183 PRO A CA 1
ATOM 1404 C C . PRO A 1 183 ? 24.75 -2.725 8.766 1 93.88 183 PRO A C 1
ATOM 1406 O O . PRO A 1 183 ? 24.5 -2.941 9.953 1 93.88 183 PRO A O 1
ATOM 1409 N N . TRP A 1 184 ? 24.312 -3.402 7.82 1 93.75 184 TRP A N 1
ATOM 1410 C CA . TRP A 1 184 ? 23.359 -4.492 8.039 1 93.75 184 TRP A CA 1
ATOM 1411 C C . TRP A 1 184 ? 23.688 -5.676 7.129 1 93.75 184 TRP A C 1
ATOM 1413 O O . TRP A 1 184 ? 24.156 -5.496 6.004 1 93.75 184 TRP A O 1
ATOM 1423 N N . LEU A 1 185 ? 23.375 -6.914 7.586 1 94.38 185 LEU A N 1
ATOM 1424 C CA . LEU A 1 185 ? 23.734 -8.125 6.859 1 94.38 185 LEU A CA 1
ATOM 1425 C C . LEU A 1 185 ? 22.531 -8.68 6.09 1 94.38 185 LEU A C 1
ATOM 1427 O O . LEU A 1 185 ? 21.422 -8.68 6.602 1 94.38 185 LEU A O 1
ATOM 1431 N N . PHE A 1 186 ? 22.844 -9.086 4.906 1 94.69 186 PHE A N 1
ATOM 1432 C CA . PHE A 1 186 ? 21.859 -9.711 4.035 1 94.69 186 PHE A CA 1
ATOM 1433 C C . PHE A 1 186 ? 22.406 -11.008 3.441 1 94.69 186 PHE A C 1
ATOM 1435 O O . PHE A 1 186 ? 23.625 -11.211 3.41 1 94.69 186 PHE A O 1
ATOM 1442 N N . GLN A 1 187 ? 21.5 -11.867 3.113 1 94.56 187 GLN A N 1
ATOM 1443 C CA . GLN A 1 187 ? 21.797 -13.078 2.365 1 94.56 187 GLN A CA 1
ATOM 1444 C C . GLN A 1 187 ? 20.859 -13.234 1.167 1 94.56 187 GLN A C 1
ATOM 1446 O O . GLN A 1 187 ? 19.656 -12.977 1.271 1 94.56 187 GLN A O 1
ATOM 1451 N N . ASN A 1 188 ? 21.438 -13.531 0.054 1 94.69 188 ASN A N 1
ATOM 1452 C CA . ASN A 1 188 ? 20.594 -13.766 -1.119 1 94.69 188 ASN A CA 1
ATOM 1453 C C . ASN A 1 188 ? 20.938 -15.086 -1.796 1 94.69 188 ASN A C 1
ATOM 1455 O O . ASN A 1 188 ? 22.016 -15.641 -1.574 1 94.69 188 ASN A O 1
ATOM 1459 N N . LEU A 1 189 ? 20.031 -15.594 -2.555 1 95.06 189 LEU A N 1
ATOM 1460 C CA . LEU A 1 189 ? 20.219 -16.812 -3.348 1 95.06 189 LEU A CA 1
ATOM 1461 C C . LEU A 1 189 ? 21.125 -16.531 -4.543 1 95.06 189 LEU A C 1
ATOM 1463 O O . LEU A 1 189 ? 20.984 -15.5 -5.211 1 95.06 189 LEU A O 1
ATOM 1467 N N . GLU A 1 190 ? 22.078 -17.453 -4.707 1 94.94 190 GLU A N 1
ATOM 1468 C CA . GLU A 1 190 ? 22.938 -17.375 -5.887 1 94.94 190 GLU A CA 1
ATOM 1469 C C . GLU A 1 190 ? 22.25 -17.984 -7.105 1 94.94 190 GLU A C 1
ATOM 1471 O O . GLU A 1 190 ? 21.828 -19.141 -7.074 1 94.94 190 GLU A O 1
ATOM 1476 N N . PHE A 1 191 ? 22.188 -17.219 -8.164 1 96.06 191 PHE A N 1
ATOM 1477 C CA . PHE A 1 191 ? 21.531 -17.672 -9.391 1 96.06 191 PHE A CA 1
ATOM 1478 C C . PHE A 1 191 ? 22.156 -18.953 -9.898 1 96.06 191 PHE A C 1
ATOM 1480 O O . PHE A 1 191 ? 21.453 -19.844 -10.383 1 96.06 191 PHE A O 1
ATOM 1487 N N . MET A 1 192 ? 23.422 -19.125 -9.789 1 95.19 192 MET A N 1
ATOM 1488 C CA . MET A 1 192 ? 24.156 -20.234 -10.375 1 95.19 192 MET A CA 1
ATOM 1489 C C . MET A 1 192 ? 24.25 -21.406 -9.398 1 95.19 192 MET A C 1
ATOM 1491 O O . MET A 1 192 ? 25.234 -22.141 -9.391 1 95.19 192 MET A O 1
ATOM 1495 N N . SER A 1 193 ? 23.266 -21.547 -8.578 1 92.62 193 SER A N 1
ATOM 1496 C CA . SER A 1 193 ? 23.172 -22.703 -7.707 1 92.62 193 SER A CA 1
ATOM 1497 C C . SER A 1 193 ? 23.031 -24 -8.516 1 92.62 193 SER A C 1
ATOM 1499 O O . SER A 1 193 ? 22.688 -23.953 -9.703 1 92.62 193 SER A O 1
ATOM 1501 N N . ALA A 1 194 ? 23.25 -25.047 -7.883 1 91.38 194 ALA A N 1
ATOM 1502 C CA . ALA A 1 194 ? 23.344 -26.328 -8.578 1 91.38 194 ALA A CA 1
ATOM 1503 C C . ALA A 1 194 ? 21.953 -26.859 -8.953 1 91.38 194 ALA A C 1
ATOM 1505 O O . ALA A 1 194 ? 21.016 -26.75 -8.164 1 91.38 194 ALA A O 1
ATOM 1506 N N . PHE A 1 195 ? 21.938 -27.422 -10.18 1 92.69 195 PHE A N 1
ATOM 1507 C CA . PHE A 1 195 ? 20.719 -28.094 -10.641 1 92.69 195 PHE A CA 1
ATOM 1508 C C . PHE A 1 195 ? 20.516 -29.406 -9.891 1 92.69 195 PHE A C 1
ATOM 1510 O O . PHE A 1 195 ? 21.469 -30.125 -9.625 1 92.69 195 PHE A O 1
ATOM 1517 N N . ARG A 1 196 ? 19.266 -29.859 -9.648 1 88.75 196 ARG A N 1
ATOM 1518 C CA . ARG A 1 196 ? 19.094 -30.828 -8.57 1 88.75 196 ARG A CA 1
ATOM 1519 C C . ARG A 1 196 ? 18.484 -32.125 -9.102 1 88.75 196 ARG A C 1
ATOM 1521 O O . ARG A 1 196 ? 18.344 -33.094 -8.359 1 88.75 196 ARG A O 1
ATOM 1528 N N . HIS A 1 197 ? 18.047 -32.25 -10.312 1 89.75 197 HIS A N 1
ATOM 1529 C CA . HIS A 1 197 ? 17.453 -33.5 -10.781 1 89.75 197 HIS A CA 1
ATOM 1530 C C . HIS A 1 197 ? 17.922 -33.844 -12.188 1 89.75 197 HIS A C 1
ATOM 1532 O O . HIS A 1 197 ? 18.344 -32.938 -12.945 1 89.75 197 HIS A O 1
ATOM 1538 N N . SER A 1 198 ? 17.859 -35.094 -12.539 1 89.19 198 SER A N 1
ATOM 1539 C CA . SER A 1 198 ? 18.344 -35.531 -13.844 1 89.19 198 SER A CA 1
ATOM 1540 C C . SER A 1 198 ? 17.203 -35.844 -14.789 1 89.19 198 SER A C 1
ATOM 1542 O O . SER A 1 198 ? 17.391 -36.469 -15.82 1 89.19 198 SER A O 1
ATOM 1544 N N . GLY A 1 199 ? 16.031 -35.438 -14.359 1 87.31 199 GLY A N 1
ATOM 1545 C CA . GLY A 1 199 ? 14.875 -35.688 -15.203 1 87.31 199 GLY A CA 1
ATOM 1546 C C . GLY A 1 199 ? 13.648 -36.094 -14.422 1 87.31 199 GLY A C 1
ATOM 1547 O O . GLY A 1 199 ? 13.711 -36.281 -13.211 1 87.31 199 GLY A O 1
ATOM 1548 N N . PRO A 1 200 ? 12.594 -36.25 -15.18 1 86.56 200 PRO A N 1
ATOM 1549 C CA . PRO A 1 200 ? 11.336 -36.594 -14.508 1 86.56 200 PRO A CA 1
ATOM 1550 C C . PRO A 1 200 ? 11.32 -38 -13.922 1 86.56 200 PRO A C 1
ATOM 1552 O O . PRO A 1 200 ? 10.57 -38.281 -12.984 1 86.56 200 PRO A O 1
ATOM 1555 N N . GLN A 1 201 ? 12.133 -38.875 -14.422 1 83.81 201 GLN A N 1
ATOM 1556 C CA . GLN A 1 201 ? 12.109 -40.25 -13.984 1 83.81 201 GLN A CA 1
ATOM 1557 C C . GLN A 1 201 ? 13.109 -40.5 -12.859 1 83.81 201 GLN A C 1
ATOM 1559 O O . GLN A 1 201 ? 13.141 -41.594 -12.273 1 83.81 201 GLN A O 1
ATOM 1564 N N . SER A 1 202 ? 13.883 -39.5 -12.555 1 85.69 202 SER A N 1
ATOM 1565 C CA . SER A 1 202 ? 14.844 -39.625 -11.469 1 85.69 202 SER A CA 1
ATOM 1566 C C . SER A 1 202 ? 14.164 -39.5 -10.109 1 85.69 202 SER A C 1
ATOM 1568 O O . SER A 1 202 ? 13.055 -38.969 -10.016 1 85.69 202 SER A O 1
ATOM 1570 N N . SER A 1 203 ? 14.789 -40.094 -9.047 1 83.19 203 SER A N 1
ATOM 1571 C CA . SER A 1 203 ? 14.242 -40 -7.695 1 83.19 203 SER A CA 1
ATOM 1572 C C . SER A 1 203 ? 14.07 -38.531 -7.27 1 83.19 203 SER A C 1
ATOM 1574 O O . SER A 1 203 ? 13.039 -38.188 -6.695 1 83.19 203 SER A O 1
ATOM 1576 N N . ALA A 1 204 ? 15.062 -37.719 -7.59 1 85.81 204 ALA A N 1
ATOM 1577 C CA . ALA A 1 204 ? 14.977 -36.312 -7.254 1 85.81 204 ALA A CA 1
ATOM 1578 C C . ALA A 1 204 ? 13.883 -35.625 -8.062 1 85.81 204 ALA A C 1
ATOM 1580 O O . ALA A 1 204 ? 13.18 -34.75 -7.547 1 85.81 204 ALA A O 1
ATOM 1581 N N . GLY A 1 205 ? 13.734 -36.031 -9.32 1 86.56 205 GLY A N 1
ATOM 1582 C CA . GLY A 1 205 ? 12.68 -35.469 -10.141 1 86.56 205 GLY A CA 1
ATOM 1583 C C . GLY A 1 205 ? 11.289 -35.75 -9.594 1 86.56 205 GLY A C 1
ATOM 1584 O O . GLY A 1 205 ? 10.43 -34.844 -9.617 1 86.56 205 GLY A O 1
ATOM 1585 N N . PHE A 1 206 ? 11.141 -36.906 -9.023 1 82.88 206 PHE A N 1
ATOM 1586 C CA . PHE A 1 206 ? 9.859 -37.281 -8.438 1 82.88 206 PHE A CA 1
ATOM 1587 C C . PHE A 1 206 ? 9.508 -36.344 -7.277 1 82.88 206 PHE A C 1
ATOM 1589 O O . PHE A 1 206 ? 8.344 -36 -7.086 1 82.88 206 PHE A O 1
ATOM 1596 N N . SER A 1 207 ? 10.461 -35.969 -6.609 1 83.81 207 SER A N 1
ATOM 1597 C CA . SER A 1 207 ? 10.242 -35.219 -5.379 1 83.81 207 SER A CA 1
ATOM 1598 C C . SER A 1 207 ? 10.164 -33.719 -5.652 1 83.81 207 SER A C 1
ATOM 1600 O O . SER A 1 207 ? 9.438 -33 -4.965 1 83.81 207 SER A O 1
ATOM 1602 N N . LEU A 1 208 ? 10.852 -33.281 -6.688 1 89.12 208 LEU A N 1
ATOM 1603 C CA . LEU A 1 208 ? 11.039 -31.828 -6.82 1 89.12 208 LEU A CA 1
ATOM 1604 C C . LEU A 1 208 ? 10.141 -31.266 -7.914 1 89.12 208 LEU A C 1
ATOM 1606 O O . LEU A 1 208 ? 9.766 -30.094 -7.867 1 89.12 208 LEU A O 1
ATOM 1610 N N . LEU A 1 209 ? 9.758 -32.031 -8.891 1 91.56 209 LEU A N 1
ATOM 1611 C CA . LEU A 1 209 ? 9.125 -31.5 -10.094 1 91.56 209 LEU A CA 1
ATOM 1612 C C . LEU A 1 209 ? 7.766 -30.891 -9.766 1 91.56 209 LEU A C 1
ATOM 1614 O O . LEU A 1 209 ? 7.395 -29.859 -10.336 1 91.56 209 LEU A O 1
ATOM 1618 N N . PRO A 1 210 ? 6.992 -31.422 -8.789 1 90.12 210 PRO A N 1
ATOM 1619 C CA . PRO A 1 210 ? 5.73 -30.75 -8.461 1 90.12 210 PRO A CA 1
ATOM 1620 C C . PRO A 1 210 ? 5.941 -29.328 -7.941 1 90.12 210 PRO A C 1
ATOM 1622 O O . PRO A 1 210 ? 5.219 -28.406 -8.344 1 90.12 210 PRO A O 1
ATOM 1625 N N . SER A 1 211 ? 6.914 -29.156 -7.117 1 92.38 211 SER A N 1
ATOM 1626 C CA . SER A 1 211 ? 7.207 -27.828 -6.602 1 92.38 211 SER A CA 1
ATOM 1627 C C . SER A 1 211 ? 7.77 -26.922 -7.691 1 92.38 211 SER A C 1
ATOM 1629 O O . SER A 1 211 ? 7.461 -25.734 -7.738 1 92.38 211 SER A O 1
ATOM 1631 N N . ILE A 1 212 ? 8.586 -27.484 -8.555 1 95.12 212 ILE A N 1
ATOM 1632 C CA . ILE A 1 212 ? 9.18 -26.734 -9.648 1 95.12 212 ILE A CA 1
ATOM 1633 C C . ILE A 1 212 ? 8.094 -26.25 -10.602 1 95.12 212 ILE A C 1
ATOM 1635 O O . ILE A 1 212 ? 8.047 -25.078 -10.961 1 95.12 212 ILE A O 1
ATOM 1639 N N . GLN A 1 213 ? 7.246 -27.109 -10.961 1 94.25 213 GLN A N 1
ATOM 1640 C CA . GLN A 1 213 ? 6.191 -26.734 -11.898 1 94.25 213 GLN A CA 1
ATOM 1641 C C . GLN A 1 213 ? 5.242 -25.719 -11.281 1 94.25 213 GLN A C 1
ATOM 1643 O O . GLN A 1 213 ? 4.828 -24.766 -11.945 1 94.25 213 GLN A O 1
ATOM 1648 N N . SER A 1 214 ? 4.922 -25.953 -10.031 1 94.19 214 SER A N 1
ATOM 1649 C CA . SER A 1 214 ? 4.027 -25.016 -9.367 1 94.19 214 SER A CA 1
ATOM 1650 C C . SER A 1 214 ? 4.637 -23.625 -9.305 1 94.19 214 SER A C 1
ATOM 1652 O O . SER A 1 214 ? 3.945 -22.625 -9.523 1 94.19 214 SER A O 1
ATOM 1654 N N . ALA A 1 215 ? 5.875 -23.547 -8.969 1 95.44 215 ALA A N 1
ATOM 1655 C CA . ALA A 1 215 ? 6.559 -22.25 -8.914 1 95.44 215 ALA A CA 1
ATOM 1656 C C . ALA A 1 215 ? 6.555 -21.562 -10.281 1 95.44 215 ALA A C 1
ATOM 1658 O O . ALA A 1 215 ? 6.32 -20.359 -10.375 1 95.44 215 ALA A O 1
ATOM 1659 N N . PHE A 1 216 ? 6.785 -22.312 -11.312 1 96.88 216 PHE A N 1
ATOM 1660 C CA . PHE A 1 216 ? 6.848 -21.781 -12.664 1 96.88 216 PHE A CA 1
ATOM 1661 C C . PHE A 1 216 ? 5.469 -21.328 -13.141 1 96.88 216 PHE A C 1
ATOM 1663 O O . PHE A 1 216 ? 5.312 -20.234 -13.672 1 96.88 216 PHE A O 1
ATOM 1670 N N . VAL A 1 217 ? 4.469 -22.141 -12.891 1 95.81 217 VAL A N 1
ATOM 1671 C CA . VAL A 1 217 ? 3.098 -21.844 -13.297 1 95.81 217 VAL A CA 1
ATOM 1672 C C . VAL A 1 217 ? 2.592 -20.609 -12.539 1 95.81 217 VAL A C 1
ATOM 1674 O O . VAL A 1 217 ? 1.93 -19.75 -13.117 1 95.81 217 VAL A O 1
ATOM 1677 N N . THR A 1 218 ? 2.902 -20.594 -11.312 1 94.75 218 THR A N 1
ATOM 1678 C CA . THR A 1 218 ? 2.504 -19.438 -10.516 1 94.75 218 THR A CA 1
ATOM 1679 C C . THR A 1 218 ? 3.166 -18.172 -11.031 1 94.75 218 THR A C 1
ATOM 1681 O O . THR A 1 218 ? 2.518 -17.125 -11.148 1 94.75 218 THR A O 1
ATOM 1684 N N . ALA A 1 219 ? 4.375 -18.234 -11.359 1 96.38 219 ALA A N 1
ATOM 1685 C CA . ALA A 1 219 ? 5.078 -17.078 -11.914 1 96.38 219 ALA A CA 1
ATOM 1686 C C . ALA A 1 219 ? 4.441 -16.625 -13.227 1 96.38 219 ALA A C 1
ATOM 1688 O O . ALA A 1 219 ? 4.18 -15.438 -13.422 1 96.38 219 ALA A O 1
ATOM 1689 N N . LEU A 1 220 ? 4.137 -17.547 -14.102 1 95.88 220 LEU A N 1
ATOM 1690 C CA . LEU A 1 220 ? 3.537 -17.219 -15.398 1 95.88 220 LEU A CA 1
ATOM 1691 C C . LEU A 1 220 ? 2.109 -16.719 -15.219 1 95.88 220 LEU A C 1
ATOM 1693 O O . LEU A 1 220 ? 1.646 -15.883 -16 1 95.88 220 LEU A O 1
ATOM 1697 N N . GLY A 1 221 ? 1.504 -17.234 -14.203 1 93.12 221 GLY A N 1
ATOM 1698 C CA . GLY A 1 221 ? 0.097 -16.922 -14.008 1 93.12 221 GLY A CA 1
ATOM 1699 C C . GLY A 1 221 ? -0.127 -15.641 -13.242 1 93.12 221 GLY A C 1
ATOM 1700 O O . GLY A 1 221 ? -1.265 -15.188 -13.094 1 93.12 221 GLY A O 1
ATOM 1701 N N . THR A 1 222 ? 0.908 -15.039 -12.758 1 94 222 THR A N 1
ATOM 1702 C CA . THR A 1 222 ? 0.792 -13.797 -12 1 94 222 THR A CA 1
ATOM 1703 C C . THR A 1 222 ? 0.297 -12.664 -12.898 1 94 222 THR A C 1
ATOM 1705 O O . THR A 1 222 ? 0.612 -12.625 -14.086 1 94 222 THR A O 1
ATOM 1708 N N . PRO A 1 223 ? -0.44 -11.742 -12.336 1 92.62 223 PRO A N 1
ATOM 1709 C CA . PRO A 1 223 ? -0.968 -10.625 -13.125 1 92.62 223 PRO A CA 1
ATOM 1710 C C . PRO A 1 223 ? 0.13 -9.719 -13.672 1 92.62 223 PRO A C 1
ATOM 1712 O O . PRO A 1 223 ? 1.251 -9.719 -13.156 1 92.62 223 PRO A O 1
ATOM 1715 N N . ALA A 1 224 ? -0.229 -8.938 -14.695 1 92.19 224 ALA A N 1
ATOM 1716 C CA . ALA A 1 224 ? 0.708 -8.078 -15.414 1 92.19 224 ALA A CA 1
ATOM 1717 C C . ALA A 1 224 ? 1.285 -7.008 -14.484 1 92.19 224 ALA A C 1
ATOM 1719 O O . ALA A 1 224 ? 2.461 -6.652 -14.602 1 92.19 224 ALA A O 1
ATOM 1720 N N . ASP A 1 225 ? 0.492 -6.504 -13.555 1 88.44 225 ASP A N 1
ATOM 1721 C CA . ASP A 1 225 ? 0.947 -5.445 -12.656 1 88.44 225 ASP A CA 1
ATOM 1722 C C . ASP A 1 225 ? 2.082 -5.938 -11.766 1 88.44 225 ASP A C 1
ATOM 1724 O O . ASP A 1 225 ? 3.039 -5.203 -11.508 1 88.44 225 ASP A O 1
ATOM 1728 N N . ILE A 1 226 ? 1.961 -7.121 -11.344 1 91.75 226 ILE A N 1
ATOM 1729 C CA . ILE A 1 226 ? 2.996 -7.691 -10.484 1 91.75 226 ILE A CA 1
ATOM 1730 C C . ILE A 1 226 ? 4.23 -8.023 -11.32 1 91.75 226 ILE A C 1
ATOM 1732 O O . ILE A 1 226 ? 5.363 -7.848 -10.867 1 91.75 226 ILE A O 1
ATOM 1736 N N . LYS A 1 227 ? 4.027 -8.516 -12.531 1 93.94 227 LYS A N 1
ATOM 1737 C CA . LYS A 1 227 ? 5.148 -8.836 -13.414 1 93.94 227 LYS A CA 1
ATOM 1738 C C . LYS A 1 227 ? 5.973 -7.59 -13.719 1 93.94 227 LYS A C 1
ATOM 1740 O O . LYS A 1 227 ? 7.188 -7.68 -13.922 1 93.94 227 LYS A O 1
ATOM 1745 N N . ALA A 1 228 ? 5.352 -6.461 -13.695 1 92 228 ALA A N 1
ATOM 1746 C CA . ALA A 1 228 ? 6.02 -5.211 -14.055 1 92 228 ALA A CA 1
ATOM 1747 C C . ALA A 1 228 ? 6.746 -4.617 -12.844 1 92 228 ALA A C 1
ATOM 1749 O O . ALA A 1 228 ? 7.617 -3.762 -13 1 92 228 ALA A O 1
ATOM 1750 N N . GLU A 1 229 ? 6.453 -5.082 -11.703 1 92.12 229 GLU A N 1
ATOM 1751 C CA . GLU A 1 229 ? 7.039 -4.543 -10.477 1 92.12 229 GLU A CA 1
ATOM 1752 C C . GLU A 1 229 ? 8.453 -5.074 -10.258 1 92.12 229 GLU A C 1
ATOM 1754 O O . GLU A 1 229 ? 8.828 -6.109 -10.812 1 92.12 229 GLU A O 1
ATOM 1759 N N . PRO A 1 230 ? 9.188 -4.359 -9.461 1 94.25 230 PRO A N 1
ATOM 1760 C CA . PRO A 1 230 ? 10.562 -4.797 -9.203 1 94.25 230 PRO A CA 1
ATOM 1761 C C . PRO A 1 230 ? 10.625 -6.031 -8.305 1 94.25 230 PRO A C 1
ATOM 1763 O O . PRO A 1 230 ? 11.672 -6.676 -8.211 1 94.25 230 PRO A O 1
ATOM 1766 N N . GLN A 1 231 ? 9.531 -6.352 -7.672 1 95.25 231 GLN A N 1
ATOM 1767 C CA . GLN A 1 231 ? 9.438 -7.566 -6.867 1 95.25 231 GLN A CA 1
ATOM 1768 C C . GLN A 1 231 ? 8.398 -8.523 -7.43 1 95.25 231 GLN A C 1
ATOM 1770 O O . GLN A 1 231 ? 7.402 -8.094 -8.016 1 95.25 231 GLN A O 1
ATOM 1775 N N . ASP A 1 232 ? 8.742 -9.742 -7.23 1 95.94 232 ASP A N 1
ATOM 1776 C CA . ASP A 1 232 ? 7.762 -10.719 -7.695 1 95.94 232 ASP A CA 1
ATOM 1777 C C . ASP A 1 232 ? 6.691 -10.961 -6.629 1 95.94 232 ASP A C 1
ATOM 1779 O O . ASP A 1 232 ? 6.605 -10.227 -5.648 1 95.94 232 ASP A O 1
ATOM 1783 N N . LEU A 1 233 ? 5.879 -11.891 -6.879 1 93.94 233 LEU A N 1
ATOM 1784 C CA . LEU A 1 233 ? 4.73 -12.195 -6.031 1 93.94 233 LEU A CA 1
ATOM 1785 C C . LEU A 1 233 ? 5.18 -12.516 -4.605 1 93.94 233 LEU A C 1
ATOM 1787 O O . LEU A 1 233 ? 4.465 -12.219 -3.646 1 93.94 233 LEU A O 1
ATOM 1791 N N . PHE A 1 234 ? 6.32 -13.078 -4.422 1 93.94 234 PHE A N 1
ATOM 1792 C CA . PHE A 1 234 ? 6.793 -13.547 -3.121 1 93.94 234 PHE A CA 1
ATOM 1793 C C . PHE A 1 234 ? 7.738 -12.531 -2.49 1 93.94 234 PHE A C 1
ATOM 1795 O O . PHE A 1 234 ? 8.367 -12.812 -1.467 1 93.94 234 PHE A O 1
ATOM 1802 N N . GLY A 1 235 ? 7.898 -11.422 -3.129 1 93 235 GLY A N 1
ATOM 1803 C CA . GLY A 1 235 ? 8.75 -10.367 -2.6 1 93 235 GLY A CA 1
ATOM 1804 C C . GLY A 1 235 ? 10.203 -10.516 -2.998 1 93 235 GLY A C 1
ATOM 1805 O O . GLY A 1 235 ? 11.086 -9.883 -2.41 1 93 235 GLY A O 1
ATOM 1806 N N . ASN A 1 236 ? 10.461 -11.383 -3.914 1 96.31 236 ASN A N 1
ATOM 1807 C CA . ASN A 1 236 ? 11.82 -11.555 -4.41 1 96.31 236 ASN A CA 1
ATOM 1808 C C . ASN A 1 236 ? 12.219 -10.422 -5.352 1 96.31 236 ASN A C 1
ATOM 1810 O O . ASN A 1 236 ? 11.375 -9.875 -6.062 1 96.31 236 ASN A O 1
ATOM 1814 N N . ILE A 1 237 ? 13.484 -10.18 -5.422 1 96.75 237 ILE A N 1
ATOM 1815 C CA . ILE A 1 237 ? 13.977 -9.039 -6.184 1 96.75 237 ILE A CA 1
ATOM 1816 C C . ILE A 1 237 ? 14.234 -9.461 -7.629 1 96.75 237 ILE A C 1
ATOM 1818 O O . ILE A 1 237 ? 14.977 -10.406 -7.883 1 96.75 237 ILE A O 1
ATOM 1822 N N . LYS A 1 238 ? 13.641 -8.742 -8.5 1 97.06 238 LYS A N 1
ATOM 1823 C CA . LYS A 1 238 ? 13.867 -9.031 -9.914 1 97.06 238 LYS A CA 1
ATOM 1824 C C . LYS A 1 238 ? 15.094 -8.289 -10.438 1 97.06 238 LYS A C 1
ATOM 1826 O O . LYS A 1 238 ? 15.398 -7.184 -9.992 1 97.06 238 LYS A O 1
ATOM 1831 N N . ILE A 1 239 ? 15.734 -8.883 -11.383 1 97.88 239 ILE A N 1
ATOM 1832 C CA . ILE A 1 239 ? 16.953 -8.336 -11.961 1 97.88 239 ILE A CA 1
ATOM 1833 C C . ILE A 1 239 ? 16.656 -7.77 -13.344 1 97.88 239 ILE A C 1
ATOM 1835 O O . ILE A 1 239 ? 16.156 -8.477 -14.219 1 97.88 239 ILE A O 1
ATOM 1839 N N . PRO A 1 240 ? 17.016 -6.566 -13.57 1 95.94 240 PRO A N 1
ATOM 1840 C CA . PRO A 1 240 ? 16.781 -5.988 -14.898 1 95.94 240 PRO A CA 1
ATOM 1841 C C . PRO A 1 240 ? 17.719 -6.566 -15.961 1 95.94 240 PRO A C 1
ATOM 1843 O O . PRO A 1 240 ? 18.875 -6.879 -15.672 1 95.94 240 PRO A O 1
ATOM 1846 N N . MET A 1 241 ? 17.125 -6.672 -17.109 1 95.94 241 MET A N 1
ATOM 1847 C CA . MET A 1 241 ? 17.922 -7.129 -18.266 1 95.94 241 MET A CA 1
ATOM 1848 C C . MET A 1 241 ? 18.719 -5.984 -18.859 1 95.94 241 MET A C 1
ATOM 1850 O O . MET A 1 241 ? 18.156 -5.055 -19.438 1 95.94 241 MET A O 1
ATOM 1854 N N . VAL A 1 242 ? 19.984 -6.09 -18.828 1 93.75 242 VAL A N 1
ATOM 1855 C CA . VAL A 1 242 ? 20.844 -4.996 -19.281 1 93.75 242 VAL A CA 1
ATOM 1856 C C . VAL A 1 242 ? 20.781 -4.867 -20.797 1 93.75 242 VAL A C 1
ATOM 1858 O O . VAL A 1 242 ? 20.891 -3.764 -21.328 1 93.75 242 VAL A O 1
ATOM 1861 N N . GLU A 1 243 ? 20.625 -5.949 -21.469 1 93.44 243 GLU A N 1
ATOM 1862 C CA . GLU A 1 243 ? 20.562 -5.961 -22.922 1 93.44 243 GLU A CA 1
ATOM 1863 C C . GLU A 1 243 ? 19.406 -5.113 -23.438 1 93.44 243 GLU A C 1
ATOM 1865 O O . GLU A 1 243 ? 19.469 -4.559 -24.531 1 93.44 243 GLU A O 1
ATOM 1870 N N . ALA A 1 244 ? 18.359 -5.07 -22.656 1 89.81 244 ALA A N 1
ATOM 1871 C CA . ALA A 1 244 ? 17.219 -4.254 -23.047 1 89.81 244 ALA A CA 1
ATOM 1872 C C . ALA A 1 244 ? 17.578 -2.771 -23.047 1 89.81 244 ALA A C 1
ATOM 1874 O O . ALA A 1 244 ? 17.062 -2.004 -23.859 1 89.81 244 ALA A O 1
ATOM 1875 N N . PHE A 1 245 ? 18.438 -2.436 -22.141 1 84.25 245 PHE A N 1
ATOM 1876 C CA . PHE A 1 245 ? 18.906 -1.057 -22.062 1 84.25 245 PHE A CA 1
ATOM 1877 C C . PHE A 1 245 ? 19.891 -0.759 -23.188 1 84.25 245 PHE A C 1
ATOM 1879 O O . PHE A 1 245 ? 19.875 0.334 -23.766 1 84.25 245 PHE A O 1
ATOM 1886 N N . GLN A 1 246 ? 20.609 -1.683 -23.484 1 82.69 246 GLN A N 1
ATOM 1887 C CA . GLN A 1 246 ? 21.641 -1.514 -24.516 1 82.69 246 GLN A CA 1
ATOM 1888 C C . GLN A 1 246 ? 21.016 -1.435 -25.906 1 82.69 246 GLN A C 1
ATOM 1890 O O . GLN A 1 246 ? 21.5 -0.692 -26.766 1 82.69 246 GLN A O 1
ATOM 1895 N N . ASN A 1 247 ? 20.047 -2.213 -26.125 1 77.19 247 ASN A N 1
ATOM 1896 C CA . ASN A 1 247 ? 19.391 -2.227 -27.438 1 77.19 247 ASN A CA 1
ATOM 1897 C C . ASN A 1 247 ? 18.656 -0.917 -27.703 1 77.19 247 ASN A C 1
ATOM 1899 O O . ASN A 1 247 ? 18.562 -0.481 -28.859 1 77.19 247 ASN A O 1
ATOM 1903 N N . LEU A 1 248 ? 18.062 -0.423 -26.781 1 65 248 LEU A N 1
ATOM 1904 C CA . LEU A 1 248 ? 17.359 0.849 -26.953 1 65 248 LEU A CA 1
ATOM 1905 C C . LEU A 1 248 ? 18.344 1.955 -27.328 1 65 248 LEU A C 1
ATOM 1907 O O . LEU A 1 248 ? 18.016 2.854 -28.109 1 65 248 LEU A O 1
ATOM 1911 N N . ARG A 1 249 ? 19.438 1.934 -26.844 1 60.09 249 ARG A N 1
ATOM 1912 C CA . ARG A 1 249 ? 20.469 2.904 -27.188 1 60.09 249 ARG A CA 1
ATOM 1913 C C . ARG A 1 249 ? 20.781 2.852 -28.672 1 60.09 249 ARG A C 1
ATOM 1915 O O . ARG A 1 249 ? 21.047 3.885 -29.297 1 60.09 249 ARG A O 1
ATOM 1922 N N . GLN A 1 250 ? 20.859 1.651 -29.141 1 58.12 250 GLN A N 1
ATOM 1923 C CA . GLN A 1 250 ? 21.25 1.499 -30.531 1 58.12 250 GLN A CA 1
ATOM 1924 C C . GLN A 1 250 ? 20.172 2.045 -31.469 1 58.12 250 GLN A C 1
ATOM 1926 O O . GLN A 1 250 ? 20.469 2.51 -32.562 1 58.12 250 GLN A O 1
ATOM 1931 N N . THR A 1 251 ? 18.922 1.883 -31.094 1 55.88 251 THR A N 1
ATOM 1932 C CA . THR A 1 251 ? 17.859 2.359 -31.984 1 55.88 251 THR A CA 1
ATOM 1933 C C . THR A 1 251 ? 17.641 3.857 -31.797 1 55.88 251 THR A C 1
ATOM 1935 O O . THR A 1 251 ? 17.078 4.52 -32.688 1 55.88 251 THR A O 1
ATOM 1938 N N . GLN A 1 252 ? 17.688 4.328 -30.688 1 51.25 252 GLN A N 1
ATOM 1939 C CA . GLN A 1 252 ? 17.406 5.75 -30.531 1 51.25 252 GLN A CA 1
ATOM 1940 C C . GLN A 1 252 ? 18.625 6.594 -30.859 1 51.25 252 GLN A C 1
ATOM 1942 O O . GLN A 1 252 ? 19.719 6.316 -30.375 1 51.25 252 GLN A O 1
ATOM 1947 N N . ASP A 1 253 ? 18.719 7.297 -32.094 1 44.88 253 ASP A N 1
ATOM 1948 C CA . ASP A 1 253 ? 19.656 8.305 -32.594 1 44.88 253 ASP A CA 1
ATOM 1949 C C . ASP A 1 253 ? 20.219 9.133 -31.438 1 44.88 253 ASP A C 1
ATOM 1951 O O . ASP A 1 253 ? 19.594 9.25 -30.391 1 44.88 253 ASP A O 1
ATOM 1955 N N . ASP A 1 254 ? 21.688 9.773 -31.719 1 42.62 254 ASP A N 1
ATOM 1956 C CA . ASP A 1 254 ? 22.625 10.609 -30.969 1 42.62 254 ASP A CA 1
ATOM 1957 C C . ASP A 1 254 ? 21.875 11.656 -30.141 1 42.62 254 ASP A C 1
ATOM 1959 O O . ASP A 1 254 ? 22.516 12.469 -29.453 1 42.62 254 ASP A O 1
ATOM 1963 N N . ASP A 1 255 ? 20.906 12.219 -30.703 1 40.5 255 ASP A N 1
ATOM 1964 C CA . ASP A 1 255 ? 20.625 13.562 -30.188 1 40.5 255 ASP A CA 1
ATOM 1965 C C . ASP A 1 255 ? 20.219 13.508 -28.719 1 40.5 255 ASP A C 1
ATOM 1967 O O . ASP A 1 255 ? 20.359 14.492 -27.984 1 40.5 255 ASP A O 1
ATOM 1971 N N . LYS A 1 256 ? 18.844 13.211 -28.609 1 41.5 256 LYS A N 1
ATOM 1972 C CA . LYS A 1 256 ? 18.25 13.711 -27.375 1 41.5 256 LYS A CA 1
ATOM 1973 C C . LYS A 1 256 ? 18.781 12.945 -26.156 1 41.5 256 LYS A C 1
ATOM 1975 O O . LYS A 1 256 ? 19 11.734 -26.234 1 41.5 256 LYS A O 1
ATOM 1980 N N . LYS A 1 257 ? 19.094 13.547 -25 1 41 257 LYS A N 1
ATOM 1981 C CA . LYS A 1 257 ? 19.344 13.375 -23.578 1 41 257 LYS A CA 1
ATOM 1982 C C . LYS A 1 257 ? 18.531 12.211 -23.016 1 41 257 LYS A C 1
ATOM 1984 O O . LYS A 1 257 ? 17.5 12.414 -22.375 1 41 257 LYS A O 1
ATOM 1989 N N . SER A 1 258 ? 18.438 11.055 -23.656 1 46.62 258 SER A N 1
ATOM 1990 C CA . SER A 1 258 ? 17.547 10.055 -23.094 1 46.62 258 SER A CA 1
ATOM 1991 C C . SER A 1 258 ? 18.078 9.508 -21.781 1 46.62 258 SER A C 1
ATOM 1993 O O . SER A 1 258 ? 19.266 9.188 -21.672 1 46.62 258 SER A O 1
ATOM 1995 N N . ASP A 1 259 ? 17.609 9.727 -20.781 1 50.22 259 ASP A N 1
ATOM 1996 C CA . ASP A 1 259 ? 17.719 9.422 -19.359 1 50.22 259 ASP A CA 1
ATOM 1997 C C . ASP A 1 259 ? 18.047 7.949 -19.125 1 50.22 259 ASP A C 1
ATOM 1999 O O . ASP A 1 259 ? 18.219 7.516 -17.984 1 50.22 259 ASP A O 1
ATOM 2003 N N . ASN A 1 260 ? 18.047 7.07 -20.281 1 58.03 260 ASN A N 1
ATOM 200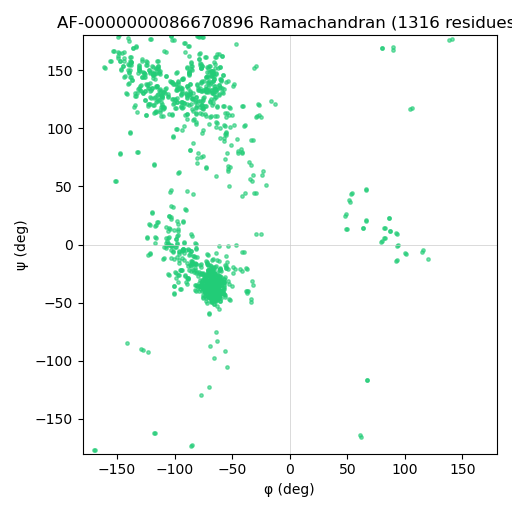4 C CA . ASN A 1 260 ? 18.422 5.676 -20.062 1 58.03 260 ASN A CA 1
ATOM 2005 C C . ASN A 1 260 ? 19.906 5.453 -20.281 1 58.03 260 ASN A C 1
ATOM 2007 O O . ASN A 1 260 ? 20.328 4.348 -20.625 1 58.03 260 ASN A O 1
ATOM 2011 N N . ARG A 1 261 ? 20.625 6.52 -20.219 1 62.91 261 ARG A N 1
ATOM 2012 C CA . ARG A 1 261 ? 22.078 6.426 -20.422 1 62.91 261 ARG A CA 1
ATOM 2013 C C . ARG A 1 261 ? 22.781 5.969 -19.156 1 62.91 261 ARG A C 1
ATOM 2015 O O . ARG A 1 261 ? 22.328 6.258 -18.047 1 62.91 261 ARG A O 1
ATOM 2022 N N . GLN A 1 262 ? 23.719 5.051 -19.578 1 78.94 262 GLN A N 1
ATOM 2023 C CA . GLN A 1 262 ? 24.656 4.621 -18.547 1 78.94 262 GLN A CA 1
ATOM 2024 C C . GLN A 1 262 ? 25.406 5.809 -17.953 1 78.94 262 GLN A C 1
ATOM 2026 O O . GLN A 1 262 ? 25.844 6.699 -18.688 1 78.94 262 GLN A O 1
ATOM 2031 N N . ASP A 1 263 ? 25.438 5.879 -16.688 1 79.81 263 ASP A N 1
ATOM 2032 C CA . ASP A 1 263 ? 26.156 6.961 -16.031 1 79.81 263 ASP A CA 1
ATOM 2033 C C . ASP A 1 263 ? 27.672 6.715 -16.078 1 79.81 263 ASP A C 1
ATOM 2035 O O . ASP A 1 263 ? 28.125 5.723 -16.656 1 79.81 263 ASP A O 1
ATOM 2039 N N . ASP A 1 264 ? 28.406 7.637 -15.539 1 78.75 264 ASP A N 1
ATOM 2040 C CA . ASP A 1 264 ? 29.875 7.598 -15.602 1 78.75 264 ASP A CA 1
ATOM 2041 C C . ASP A 1 264 ? 30.422 6.352 -14.906 1 78.75 264 ASP A C 1
ATOM 2043 O O . ASP A 1 264 ? 31.484 5.852 -15.273 1 78.75 264 ASP A O 1
ATOM 2047 N N . ASP A 1 265 ? 29.641 5.832 -14.062 1 86.44 265 ASP A N 1
ATOM 2048 C CA . ASP A 1 265 ? 30.094 4.652 -13.328 1 86.44 265 ASP A CA 1
ATOM 2049 C C . ASP A 1 265 ? 29.562 3.371 -13.969 1 86.44 265 ASP A C 1
ATOM 2051 O O . ASP A 1 265 ? 29.766 2.277 -13.445 1 86.44 265 ASP A O 1
ATOM 2055 N N . GLY A 1 266 ? 28.828 3.523 -15.023 1 88 266 GLY A N 1
ATOM 2056 C CA . GLY A 1 266 ? 28.359 2.369 -15.773 1 88 266 GLY A CA 1
ATOM 2057 C C . GLY A 1 266 ? 26.984 1.899 -15.328 1 88 266 GLY A C 1
ATOM 2058 O O . GLY A 1 266 ? 26.531 0.818 -15.719 1 88 266 GLY A O 1
ATOM 2059 N N . TRP A 1 267 ? 26.344 2.654 -14.516 1 90.75 267 TRP A N 1
ATOM 2060 C CA . TRP A 1 267 ? 25.047 2.246 -13.977 1 90.75 267 TRP A CA 1
ATOM 2061 C C . TRP A 1 267 ? 23.906 2.688 -14.891 1 90.75 267 TRP A C 1
ATOM 2063 O O . TRP A 1 267 ? 23.922 3.805 -15.414 1 90.75 267 TRP A O 1
ATOM 2073 N N . PHE A 1 268 ? 23.016 1.772 -15.094 1 89.12 268 PHE A N 1
ATOM 2074 C CA . PHE A 1 268 ? 21.703 2.125 -15.641 1 89.12 268 PHE A CA 1
ATOM 2075 C C . PHE A 1 268 ? 20.719 2.451 -14.523 1 89.12 268 PHE A C 1
ATOM 2077 O O . PHE A 1 268 ? 20.562 1.673 -13.578 1 89.12 268 PHE A O 1
ATOM 2084 N N . HIS A 1 269 ? 20.062 3.482 -14.578 1 87.19 269 HIS A N 1
ATOM 2085 C CA . HIS A 1 269 ? 19.141 3.895 -13.539 1 87.19 269 HIS A CA 1
ATOM 2086 C C . HIS A 1 269 ? 17.703 3.533 -13.906 1 87.19 269 HIS A C 1
ATOM 2088 O O . HIS A 1 269 ? 17.297 3.686 -15.055 1 87.19 269 HIS A O 1
ATOM 2094 N N . LEU A 1 270 ? 17.016 2.943 -12.906 1 84.38 270 LEU A N 1
ATOM 2095 C CA . LEU A 1 270 ? 15.633 2.525 -13.133 1 84.38 270 LEU A CA 1
ATOM 2096 C C . LEU A 1 270 ? 14.664 3.578 -12.617 1 84.38 270 LEU A C 1
ATOM 2098 O O . LEU A 1 270 ? 13.461 3.322 -12.523 1 84.38 270 LEU A O 1
ATOM 2102 N N . ASP A 1 271 ? 14.953 4.746 -12.281 1 64.06 271 ASP A N 1
ATOM 2103 C CA . ASP A 1 271 ? 14.125 5.766 -11.648 1 64.06 271 ASP A CA 1
ATOM 2104 C C . ASP A 1 271 ? 12.906 6.094 -12.508 1 64.06 271 ASP A C 1
ATOM 2106 O O . ASP A 1 271 ? 12.906 5.848 -13.711 1 64.06 271 ASP A O 1
ATOM 2110 N N . SER A 1 272 ? 11.75 6.289 -11.758 1 56.06 272 SER A N 1
ATOM 2111 C CA . SER A 1 272 ? 10.414 6.656 -12.219 1 56.06 272 SER A CA 1
ATOM 2112 C C . SER A 1 272 ? 10.477 7.652 -13.367 1 56.06 272 SER A C 1
ATOM 2114 O O . SER A 1 272 ? 9.508 7.816 -14.109 1 56.06 272 SER A O 1
ATOM 2116 N N . LYS A 1 273 ? 11.562 8.289 -13.445 1 50.84 273 LYS A N 1
ATOM 2117 C CA . LYS A 1 273 ? 11.664 9.305 -14.492 1 50.84 273 LYS A CA 1
ATOM 2118 C C . LYS A 1 273 ? 12.008 8.672 -15.836 1 50.84 273 LYS A C 1
ATOM 2120 O O . LYS A 1 273 ? 12 9.344 -16.875 1 50.84 273 LYS A O 1
ATOM 2125 N N . SER A 1 274 ? 12.453 7.48 -15.664 1 51.97 274 SER A N 1
ATOM 2126 C CA . SER A 1 274 ? 12.797 6.848 -16.938 1 51.97 274 SER A CA 1
ATOM 2127 C C . SER A 1 274 ? 11.547 6.426 -17.688 1 51.97 274 SER A C 1
ATOM 2129 O O . SER A 1 274 ? 10.578 5.957 -17.094 1 51.97 274 SER A O 1
ATOM 2131 N N . ALA A 1 275 ? 11.344 6.953 -18.75 1 53.28 275 ALA A N 1
ATOM 2132 C CA . ALA A 1 275 ? 10.25 6.766 -19.703 1 53.28 275 ALA A CA 1
ATOM 2133 C C . ALA A 1 275 ? 9.992 5.285 -19.953 1 53.28 275 ALA A C 1
ATOM 2135 O O . ALA A 1 275 ? 8.898 4.906 -20.391 1 53.28 275 ALA A O 1
ATOM 2136 N N . MET A 1 276 ? 11.07 4.441 -19.641 1 60.34 276 MET A N 1
ATOM 2137 C CA . MET A 1 276 ? 10.852 3.066 -20.078 1 60.34 276 MET A CA 1
ATOM 2138 C C . MET A 1 276 ? 10.695 2.135 -18.875 1 60.34 276 MET A C 1
ATOM 2140 O O . MET A 1 276 ? 11.469 2.209 -17.922 1 60.34 276 MET A O 1
ATOM 2144 N N . SER A 1 277 ? 9.695 1.33 -18.922 1 76.44 277 SER A N 1
ATOM 2145 C CA . SER A 1 277 ? 9.5 0.273 -17.938 1 76.44 277 SER A CA 1
ATOM 2146 C C . SER A 1 277 ? 10.578 -0.797 -18.047 1 76.44 277 SER A C 1
ATOM 2148 O O . SER A 1 277 ? 10.914 -1.234 -19.141 1 76.44 277 SER A O 1
ATOM 2150 N N . PRO A 1 278 ? 11.289 -1.02 -17.109 1 87.31 278 PRO A N 1
ATOM 2151 C CA . PRO A 1 278 ? 12.359 -2.02 -17.141 1 87.31 278 PRO A CA 1
ATOM 2152 C C . PRO A 1 278 ? 11.859 -3.398 -17.578 1 87.31 278 PRO A C 1
ATOM 2154 O O . PRO A 1 278 ? 10.734 -3.779 -17.25 1 87.31 278 PRO A O 1
ATOM 2157 N N . VAL A 1 279 ? 12.734 -4.023 -18.391 1 93.62 279 VAL A N 1
ATOM 2158 C CA . VAL A 1 279 ? 12.516 -5.426 -18.734 1 93.62 279 VAL A CA 1
ATOM 2159 C C . VAL A 1 279 ? 13.305 -6.316 -17.781 1 93.62 279 VAL A C 1
ATOM 2161 O O . VAL A 1 279 ? 14.523 -6.184 -17.656 1 93.62 279 VAL A O 1
ATOM 2164 N N . TRP A 1 280 ? 12.641 -7.145 -17.156 1 97 280 TRP A N 1
ATOM 2165 C CA . TRP A 1 280 ? 13.281 -8 -16.156 1 97 280 TRP A CA 1
ATOM 2166 C C . TRP A 1 280 ? 13.875 -9.242 -16.812 1 97 280 TRP A C 1
ATOM 2168 O O . TRP A 1 280 ? 13.336 -9.75 -17.797 1 97 280 TRP A O 1
ATOM 2178 N N . SER A 1 281 ? 14.898 -9.766 -16.25 1 97.94 281 SER A N 1
ATOM 2179 C CA . SER A 1 281 ? 15.57 -10.945 -16.781 1 97.94 281 SER A CA 1
ATOM 2180 C C . SER A 1 281 ? 14.773 -12.219 -16.5 1 97.94 281 SER A C 1
ATOM 2182 O O . SER A 1 281 ? 14.953 -13.234 -17.172 1 97.94 281 SER A O 1
ATOM 2184 N N . SER A 1 282 ? 13.992 -12.203 -15.508 1 98.12 282 SER A N 1
ATOM 2185 C CA . SER A 1 282 ? 13.141 -13.312 -15.094 1 98.12 282 SER A CA 1
ATOM 2186 C C . SER A 1 282 ? 11.844 -12.805 -14.477 1 98.12 282 SER A C 1
ATOM 2188 O O . SER A 1 282 ? 11.75 -11.648 -14.078 1 98.12 282 SER A O 1
ATOM 2190 N N . ILE A 1 283 ? 10.852 -13.664 -14.5 1 97.62 283 ILE A N 1
ATOM 2191 C CA . ILE A 1 283 ? 9.594 -13.32 -13.852 1 97.62 283 ILE A CA 1
ATOM 2192 C C . ILE A 1 283 ? 9.719 -13.508 -12.336 1 97.62 283 ILE A C 1
ATOM 2194 O O . ILE A 1 283 ? 9.172 -12.727 -11.562 1 97.62 283 ILE A O 1
ATOM 2198 N N . ALA A 1 284 ? 10.484 -14.539 -12.008 1 97.25 284 ALA A N 1
ATOM 2199 C CA . ALA A 1 284 ? 10.812 -14.758 -10.602 1 97.25 284 ALA A CA 1
ATOM 2200 C C . ALA A 1 284 ? 12.055 -13.977 -10.195 1 97.25 284 ALA A C 1
ATOM 2202 O O . ALA A 1 284 ? 12.992 -13.836 -10.984 1 97.25 284 ALA A O 1
ATOM 2203 N N . GLY A 1 285 ? 12.055 -13.547 -9 1 97.31 285 GLY A N 1
ATOM 2204 C CA . GLY A 1 285 ? 13.203 -12.797 -8.516 1 97.31 285 GLY A CA 1
ATOM 2205 C C . GLY A 1 285 ? 14.117 -13.609 -7.629 1 97.31 285 GLY A C 1
ATOM 2206 O O . GLY A 1 285 ? 13.906 -14.812 -7.445 1 97.31 285 GLY A O 1
ATOM 2207 N N . ILE A 1 286 ? 15.109 -12.953 -7.223 1 97.31 286 ILE A N 1
ATOM 2208 C CA . ILE A 1 286 ? 16.078 -13.531 -6.297 1 97.31 286 ILE A CA 1
ATOM 2209 C C . ILE A 1 286 ? 15.672 -13.211 -4.859 1 97.31 286 ILE A C 1
ATOM 2211 O O . ILE A 1 286 ? 15.516 -12.039 -4.504 1 97.31 286 ILE A O 1
ATOM 2215 N N . PRO A 1 287 ? 15.461 -14.258 -4.039 1 95.81 287 PRO A N 1
ATOM 2216 C CA . PRO A 1 287 ? 15.102 -13.992 -2.645 1 95.81 287 PRO A CA 1
ATOM 2217 C C . PRO A 1 287 ? 16.266 -13.422 -1.831 1 95.81 287 PRO A C 1
ATOM 2219 O O . PRO A 1 287 ? 17.406 -13.812 -2.029 1 95.81 287 PRO A O 1
ATOM 2222 N N . VAL A 1 288 ? 15.914 -12.516 -1.025 1 94.75 288 VAL A N 1
ATOM 2223 C CA . VAL A 1 288 ? 16.859 -11.898 -0.111 1 94.75 288 VAL A CA 1
ATOM 2224 C C . VAL A 1 288 ? 16.328 -11.953 1.315 1 94.75 288 VAL A C 1
ATOM 2226 O O . VAL A 1 288 ? 15.148 -11.68 1.55 1 94.75 288 VAL A O 1
ATOM 2229 N N . ALA A 1 289 ? 17.156 -12.414 2.201 1 93.38 289 ALA A N 1
ATOM 2230 C CA . ALA A 1 289 ? 16.781 -12.484 3.609 1 93.38 289 ALA A CA 1
ATOM 2231 C C . ALA A 1 289 ? 17.75 -11.68 4.477 1 93.38 289 ALA A C 1
ATOM 2233 O O . ALA A 1 289 ? 18.891 -11.461 4.098 1 93.38 289 ALA A O 1
ATOM 2234 N N . THR A 1 290 ? 17.266 -11.164 5.457 1 93 290 THR A N 1
ATOM 2235 C CA . THR A 1 290 ? 18.094 -10.438 6.418 1 93 290 THR A CA 1
ATOM 2236 C C . THR A 1 290 ? 17.75 -10.859 7.848 1 93 290 THR A C 1
ATOM 2238 O O . THR A 1 290 ? 16.797 -11.609 8.07 1 93 290 THR A O 1
ATOM 2241 N N . LEU A 1 291 ? 18.594 -10.383 8.688 1 86.19 291 LEU A N 1
ATOM 2242 C CA . LEU A 1 291 ? 18.391 -10.695 10.094 1 86.19 291 LEU A CA 1
ATOM 2243 C C . LEU A 1 291 ? 17.062 -10.102 10.594 1 86.19 291 LEU A C 1
ATOM 2245 O O . LEU A 1 291 ? 16.859 -8.891 10.516 1 86.19 291 LEU A O 1
ATOM 2249 N N . GLY A 1 292 ? 16.141 -10.891 11.047 1 83.31 292 GLY A N 1
ATOM 2250 C CA . GLY A 1 292 ? 14.875 -10.43 11.602 1 83.31 292 GLY A CA 1
ATOM 2251 C C . GLY A 1 292 ? 13.859 -10.055 10.539 1 83.31 292 GLY A C 1
ATOM 2252 O O . GLY A 1 292 ? 12.773 -9.555 10.852 1 83.31 292 GLY A O 1
ATOM 2253 N N . GLY A 1 293 ? 14.141 -10.203 9.328 1 86.75 293 GLY A N 1
ATOM 2254 C CA . GLY A 1 293 ? 13.227 -9.836 8.25 1 86.75 293 GLY A CA 1
ATOM 2255 C C . GLY A 1 293 ? 13.234 -8.352 7.945 1 86.75 293 GLY A C 1
ATOM 2256 O O . GLY A 1 293 ? 13.867 -7.57 8.656 1 86.75 293 GLY A O 1
ATOM 2257 N N . LEU A 1 294 ? 12.633 -7.945 6.867 1 87.62 294 LEU A N 1
ATOM 2258 C CA . LEU A 1 294 ? 12.508 -6.539 6.496 1 87.62 294 LEU A CA 1
ATOM 2259 C C . LEU A 1 294 ? 11.461 -5.84 7.352 1 87.62 294 LEU A C 1
ATOM 2261 O O . LEU A 1 294 ? 10.312 -6.293 7.43 1 87.62 294 LEU A O 1
ATOM 2265 N N . SER A 1 295 ? 11.883 -4.789 7.992 1 85.75 295 SER A N 1
ATOM 2266 C CA . SER A 1 295 ? 10.969 -4.039 8.852 1 85.75 295 SER A CA 1
ATOM 2267 C C . SER A 1 295 ? 10.328 -2.877 8.102 1 85.75 295 SER A C 1
ATOM 2269 O O . SER A 1 295 ? 10.977 -2.236 7.266 1 85.75 295 SER A O 1
ATOM 2271 N N . SER A 1 296 ? 9.086 -2.619 8.375 1 84.69 296 SER A N 1
ATOM 2272 C CA . SER A 1 296 ? 8.391 -1.484 7.77 1 84.69 296 SER A CA 1
ATOM 2273 C C . SER A 1 296 ? 8.898 -0.163 8.344 1 84.69 296 SER A C 1
ATOM 2275 O O . SER A 1 296 ? 8.625 0.903 7.789 1 84.69 296 SER A O 1
ATOM 2277 N N . LYS A 1 297 ? 9.672 -0.194 9.336 1 84.88 297 LYS A N 1
ATOM 2278 C CA . LYS A 1 297 ? 10.117 1.017 10.023 1 84.88 297 LYS A CA 1
ATOM 2279 C C . LYS A 1 297 ? 11.555 1.37 9.648 1 84.88 297 LYS A C 1
ATOM 2281 O O . LYS A 1 297 ? 12.203 2.158 10.336 1 84.88 297 LYS A O 1
ATOM 2286 N N . ALA A 1 298 ? 11.977 0.723 8.625 1 89.94 298 ALA A N 1
ATOM 2287 C CA . ALA A 1 298 ? 13.352 0.983 8.203 1 89.94 298 ALA A CA 1
ATOM 2288 C C . ALA A 1 298 ? 13.484 0.923 6.688 1 89.94 298 ALA A C 1
ATOM 2290 O O . ALA A 1 298 ? 12.672 0.289 6.012 1 89.94 298 ALA A O 1
ATOM 2291 N N . ASN A 1 299 ? 14.453 1.639 6.289 1 91.62 299 ASN A N 1
ATOM 2292 C CA . ASN A 1 299 ? 14.859 1.563 4.887 1 91.62 299 ASN A CA 1
ATOM 2293 C C . ASN A 1 299 ? 16.188 0.829 4.723 1 91.62 299 ASN A C 1
ATOM 2295 O O . ASN A 1 299 ? 17.062 0.919 5.586 1 91.62 299 ASN A O 1
ATOM 2299 N N . TYR A 1 300 ? 16.297 0.12 3.668 1 94.12 300 TYR A N 1
ATOM 2300 C CA . TYR A 1 300 ? 17.5 -0.686 3.441 1 94.12 300 TYR A CA 1
ATOM 2301 C C . TYR A 1 300 ? 18.094 -0.389 2.074 1 94.12 300 TYR A C 1
ATOM 2303 O O . TYR A 1 300 ? 17.391 0.022 1.15 1 94.12 300 TYR A O 1
ATOM 2311 N N . SER A 1 301 ? 19.406 -0.511 2.006 1 94.19 301 SER A N 1
ATOM 2312 C CA . SER A 1 301 ? 20.125 -0.409 0.744 1 94.19 301 SER A CA 1
ATOM 2313 C C . SER A 1 301 ? 21.281 -1.404 0.689 1 94.19 301 SER A C 1
ATOM 2315 O O . SER A 1 301 ? 22.031 -1.539 1.652 1 94.19 301 SER A O 1
ATOM 2317 N N . PHE A 1 302 ? 21.391 -2.102 -0.29 1 95.88 302 PHE A N 1
ATOM 2318 C CA . PHE A 1 302 ? 22.469 -3.053 -0.486 1 95.88 302 PHE A CA 1
ATOM 2319 C C . PHE A 1 302 ? 22.688 -3.336 -1.968 1 95.88 302 PHE A C 1
ATOM 2321 O O . PHE A 1 302 ? 21.812 -3.061 -2.789 1 95.88 302 PHE A O 1
ATOM 2328 N N . ALA A 1 303 ? 23.859 -3.787 -2.297 1 96.44 303 ALA A N 1
ATOM 2329 C CA . ALA A 1 303 ? 24.219 -4.176 -3.658 1 96.44 303 ALA A CA 1
ATOM 2330 C C . ALA A 1 303 ? 24.781 -5.59 -3.691 1 96.44 303 ALA A C 1
ATOM 2332 O O . ALA A 1 303 ? 25.438 -6.027 -2.738 1 96.44 303 ALA A O 1
ATOM 2333 N N . PHE A 1 304 ? 24.484 -6.285 -4.711 1 96.62 304 PHE A N 1
ATOM 2334 C CA . PHE A 1 304 ? 25.062 -7.621 -4.848 1 96.62 304 PHE A CA 1
ATOM 2335 C C . PHE A 1 304 ? 25.25 -7.984 -6.312 1 96.62 304 PHE A C 1
ATOM 2337 O O . PHE A 1 304 ? 24.688 -7.332 -7.195 1 96.62 304 PHE A O 1
ATOM 2344 N N . GLU A 1 305 ? 26.094 -8.984 -6.543 1 96.56 305 GLU A N 1
ATOM 2345 C CA . GLU A 1 305 ? 26.375 -9.477 -7.887 1 96.56 305 GLU A CA 1
ATOM 2346 C C . GLU A 1 305 ? 25.562 -10.727 -8.203 1 96.56 305 GLU A C 1
ATOM 2348 O O . GLU A 1 305 ? 25.344 -11.578 -7.332 1 96.56 305 GLU A O 1
ATOM 2353 N N . THR A 1 306 ? 25.062 -10.766 -9.359 1 97.25 306 THR A N 1
ATOM 2354 C CA . THR A 1 306 ? 24.328 -11.93 -9.828 1 97.25 306 THR A CA 1
ATOM 2355 C C . THR A 1 306 ? 24.5 -12.109 -11.336 1 97.25 306 THR A C 1
ATOM 2357 O O . THR A 1 306 ? 25.312 -11.422 -11.961 1 97.25 306 THR A O 1
ATOM 2360 N N . SER A 1 307 ? 23.906 -13.102 -11.883 1 97.5 307 SER A N 1
ATOM 2361 C CA . SER A 1 307 ? 23.984 -13.391 -13.312 1 97.5 307 SER A CA 1
ATOM 2362 C C . SER A 1 307 ? 22.672 -13.977 -13.828 1 97.5 307 SER A C 1
ATOM 2364 O O . SER A 1 307 ? 21.766 -14.289 -13.039 1 97.5 307 SER A O 1
ATOM 2366 N N . TYR A 1 308 ? 22.484 -14.008 -15.07 1 98.06 308 TYR A N 1
ATOM 2367 C CA . TYR A 1 308 ? 21.344 -14.656 -15.711 1 98.06 308 TYR A CA 1
ATOM 2368 C C . TYR A 1 308 ? 21.703 -15.109 -17.125 1 98.06 308 TYR A C 1
ATOM 2370 O O . TYR A 1 308 ? 22.75 -14.734 -17.656 1 98.06 308 TYR A O 1
ATOM 2378 N N . ILE A 1 309 ? 20.891 -15.914 -17.672 1 98.31 309 ILE A N 1
ATOM 2379 C CA . ILE A 1 309 ? 21.062 -16.391 -19.047 1 98.31 309 ILE A CA 1
ATOM 2380 C C . ILE A 1 309 ? 20.422 -15.406 -20.016 1 98.31 309 ILE A C 1
ATOM 2382 O O . ILE A 1 309 ? 19.281 -14.969 -19.812 1 98.31 309 ILE A O 1
ATOM 2386 N N . TYR A 1 310 ? 21.109 -15.008 -20.984 1 98.19 310 TYR A N 1
ATOM 2387 C CA . TYR A 1 310 ? 20.547 -14.219 -22.078 1 98.19 310 TYR A CA 1
ATOM 2388 C C . TYR A 1 310 ? 20.562 -15 -23.391 1 98.19 310 TYR A C 1
ATOM 2390 O O . TYR A 1 310 ? 21.609 -15.508 -23.797 1 98.19 310 TYR A O 1
ATOM 2398 N N . ALA A 1 311 ? 19.406 -15.117 -23.984 1 98.38 311 ALA A N 1
ATOM 2399 C CA . ALA A 1 311 ? 19.266 -15.773 -25.281 1 98.38 311 ALA A CA 1
ATOM 2400 C C . ALA A 1 311 ? 19.125 -14.758 -26.406 1 98.38 311 ALA A C 1
ATOM 2402 O O . ALA A 1 311 ? 18.125 -14.031 -26.469 1 98.38 311 ALA A O 1
ATOM 2403 N N . ASP A 1 312 ? 20.125 -14.711 -27.219 1 97.5 312 ASP A N 1
ATOM 2404 C CA . ASP A 1 312 ? 20.062 -13.898 -28.438 1 97.5 312 ASP A CA 1
ATOM 2405 C C . ASP A 1 312 ? 19.5 -14.703 -29.609 1 97.5 312 ASP A C 1
ATOM 2407 O O . ASP A 1 312 ? 20.141 -15.625 -30.109 1 97.5 312 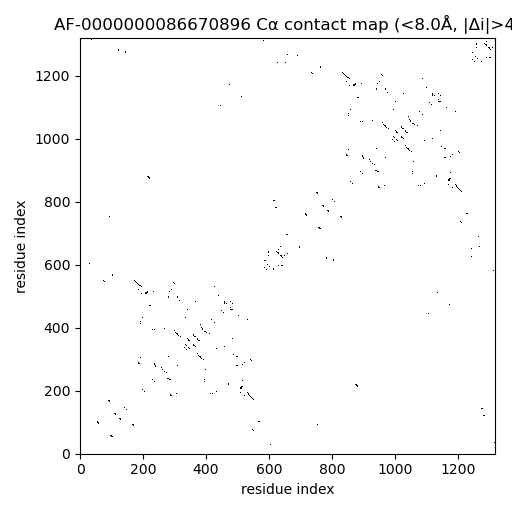ASP A O 1
ATOM 2411 N N . CYS A 1 313 ? 18.297 -14.297 -30.047 1 98.25 313 CYS A N 1
ATOM 2412 C CA . CYS A 1 313 ? 17.578 -15.156 -30.984 1 98.25 313 CYS A CA 1
ATOM 2413 C C . CYS A 1 313 ? 17.266 -14.422 -32.281 1 98.25 313 CYS A C 1
ATOM 2415 O O . CYS A 1 313 ? 17.125 -13.195 -32.281 1 98.25 313 CYS A O 1
ATOM 2417 N N . SER A 1 314 ? 17.203 -15.141 -33.344 1 97.94 314 SER A N 1
ATOM 2418 C CA . SER A 1 314 ? 16.766 -14.688 -34.656 1 97.94 314 SER A CA 1
ATOM 2419 C C . SER A 1 314 ? 15.641 -15.562 -35.188 1 97.94 314 SER A C 1
ATOM 2421 O O . SER A 1 314 ? 15.781 -16.781 -35.281 1 97.94 314 SER A O 1
ATOM 2423 N N . LEU A 1 315 ? 14.555 -14.883 -35.5 1 98 315 LEU A N 1
ATOM 2424 C CA . LEU A 1 315 ? 13.367 -15.602 -35.938 1 98 315 LEU A CA 1
ATOM 2425 C C . LEU A 1 315 ? 13.336 -15.688 -37.469 1 98 315 LEU A C 1
ATOM 2427 O O . LEU A 1 315 ? 13.695 -14.734 -38.156 1 98 315 LEU A O 1
ATOM 2431 N N . GLN A 1 316 ? 12.883 -16.828 -37.969 1 97.19 316 GLN A N 1
ATOM 2432 C CA . GLN A 1 316 ? 12.641 -17.047 -39.406 1 97.19 316 GLN A CA 1
ATOM 2433 C C . GLN A 1 316 ? 11.406 -17.922 -39.625 1 97.19 316 GLN A C 1
ATOM 2435 O O . GLN A 1 316 ? 11.094 -18.766 -38.781 1 97.19 316 GLN A O 1
ATOM 2440 N N . ARG A 1 317 ? 10.727 -17.625 -40.656 1 95.94 317 ARG A N 1
ATOM 2441 C CA . ARG A 1 317 ? 9.641 -18.531 -41.031 1 95.94 317 ARG A CA 1
ATOM 2442 C C . ARG A 1 317 ? 10.18 -19.859 -41.531 1 95.94 317 ARG A C 1
ATOM 2444 O O . ARG A 1 317 ? 11.117 -19.891 -42.312 1 95.94 317 ARG A O 1
ATOM 2451 N N . GLY A 1 318 ? 9.727 -20.875 -40.844 1 92.56 318 GLY A N 1
ATOM 2452 C CA . GLY A 1 318 ? 10.172 -22.188 -41.25 1 92.56 318 GLY A CA 1
ATOM 2453 C C . GLY A 1 318 ? 9.422 -22.734 -42.469 1 92.56 318 GLY A C 1
ATOM 2454 O O . GLY A 1 318 ? 8.578 -22.031 -43.031 1 92.56 318 GLY A O 1
ATOM 2455 N N . THR A 1 319 ? 9.805 -23.906 -42.875 1 92.12 319 THR A N 1
ATOM 2456 C CA . THR A 1 319 ? 9.117 -24.609 -43.938 1 92.12 319 THR A CA 1
ATOM 2457 C C . THR A 1 319 ? 7.719 -25.031 -43.5 1 92.12 319 THR A C 1
ATOM 2459 O O . THR A 1 319 ? 7.535 -25.578 -42.406 1 92.12 319 THR A O 1
ATOM 2462 N N . PRO A 1 320 ? 6.777 -24.703 -44.344 1 93.81 320 PRO A N 1
ATOM 2463 C CA . PRO A 1 320 ? 5.43 -25.172 -44 1 93.81 320 PRO A CA 1
ATOM 2464 C C . PRO A 1 320 ? 5.336 -26.688 -43.906 1 93.81 320 PRO A C 1
ATOM 2466 O O . PRO A 1 320 ? 5.973 -27.391 -44.688 1 93.81 320 PRO A O 1
ATOM 2469 N N . MET A 1 321 ? 4.66 -27.109 -42.844 1 94.06 321 MET A N 1
ATOM 2470 C CA . MET A 1 321 ? 4.473 -28.547 -42.625 1 94.06 321 MET A CA 1
ATOM 2471 C C . MET A 1 321 ? 3.01 -28.875 -42.344 1 94.06 321 MET A C 1
ATOM 2473 O O . MET A 1 321 ? 2.328 -28.125 -41.656 1 94.06 321 MET A O 1
ATOM 2477 N N . ASN A 1 322 ? 2.566 -29.984 -43 1 92.38 322 ASN A N 1
ATOM 2478 C CA . ASN A 1 322 ? 1.259 -30.484 -42.594 1 92.38 322 ASN A CA 1
ATOM 2479 C C . ASN A 1 322 ? 1.348 -31.266 -41.281 1 92.38 322 ASN A C 1
ATOM 2481 O O . ASN A 1 322 ? 2.43 -31.422 -40.719 1 92.38 322 ASN A O 1
ATOM 2485 N N . PHE A 1 323 ? 0.258 -31.75 -40.812 1 90.25 323 PHE A N 1
ATOM 2486 C CA . PHE A 1 323 ? 0.181 -32.375 -39.5 1 90.25 323 PHE A CA 1
ATOM 2487 C C . PHE A 1 323 ? 1.033 -33.656 -39.469 1 90.25 323 PHE A C 1
ATOM 2489 O O . PHE A 1 323 ? 1.707 -33.906 -38.469 1 90.25 323 PHE A O 1
ATOM 2496 N N . THR A 1 324 ? 1.067 -34.406 -40.469 1 91.88 324 THR A N 1
ATOM 2497 C CA . THR A 1 324 ? 1.822 -35.656 -40.531 1 91.88 324 THR A CA 1
ATOM 2498 C C . THR A 1 324 ? 3.322 -35.375 -40.562 1 91.88 324 THR A C 1
ATOM 2500 O O . THR A 1 324 ? 4.098 -36.062 -39.906 1 91.88 324 THR A O 1
ATOM 2503 N N . GLU A 1 325 ? 3.664 -34.406 -41.375 1 94.88 325 GLU A N 1
ATOM 2504 C CA . GLU A 1 325 ? 5.07 -34.031 -41.438 1 94.88 325 GLU A CA 1
ATOM 2505 C C . GLU A 1 325 ? 5.555 -33.5 -40.062 1 94.88 325 GLU A C 1
ATOM 2507 O O . GLU A 1 325 ? 6.664 -33.812 -39.656 1 94.88 325 GLU A O 1
ATOM 2512 N N . TRP A 1 326 ? 4.727 -32.75 -39.469 1 94.56 326 TRP A N 1
ATOM 2513 C CA . TRP A 1 326 ? 5.07 -32.219 -38.156 1 94.56 326 TRP A CA 1
ATOM 2514 C C . TRP A 1 326 ? 5.223 -33.344 -37.125 1 94.56 326 TRP A C 1
ATOM 2516 O O . TRP A 1 326 ? 6.137 -33.344 -36.312 1 94.56 326 TRP A O 1
ATOM 2526 N N . ALA A 1 327 ? 4.316 -34.312 -37.188 1 92.56 327 ALA A N 1
ATOM 2527 C CA . ALA A 1 327 ? 4.379 -35.469 -36.281 1 92.56 327 ALA A CA 1
ATOM 2528 C C . ALA A 1 327 ? 5.719 -36.188 -36.406 1 92.56 327 ALA A C 1
ATOM 2530 O O . ALA A 1 327 ? 6.258 -36.688 -35.406 1 92.56 327 ALA A O 1
ATOM 2531 N N . SER A 1 328 ? 6.258 -36.219 -37.562 1 94.38 328 SER A N 1
ATOM 2532 C CA . SER A 1 328 ? 7.57 -36.812 -37.781 1 94.38 328 SER A CA 1
ATOM 2533 C C . SER A 1 328 ? 8.68 -35.875 -37.281 1 94.38 328 SER A C 1
ATOM 2535 O O . SER A 1 328 ? 9.664 -36.344 -36.719 1 94.38 328 SER A O 1
ATOM 2537 N N . TYR A 1 329 ? 8.461 -34.625 -37.469 1 94.5 329 TYR A N 1
ATOM 2538 C CA . TYR A 1 329 ? 9.469 -33.656 -37.094 1 94.5 329 TYR A CA 1
ATOM 2539 C C . TYR A 1 329 ? 9.617 -33.562 -35.594 1 94.5 329 TYR A C 1
ATOM 2541 O O . TYR A 1 329 ? 10.727 -33.375 -35.094 1 94.5 329 TYR A O 1
ATOM 2549 N N . ARG A 1 330 ? 8.562 -33.656 -34.844 1 94.69 330 ARG A N 1
ATOM 2550 C CA . ARG A 1 330 ? 8.578 -33.406 -33.406 1 94.69 330 ARG A CA 1
ATOM 2551 C C . ARG A 1 330 ? 9.078 -34.594 -32.625 1 94.69 330 ARG A C 1
ATOM 2553 O O . ARG A 1 330 ? 9.133 -34.562 -31.406 1 94.69 330 ARG A O 1
ATOM 2560 N N . GLN A 1 331 ? 9.422 -35.625 -33.281 1 94.5 331 GLN A N 1
ATOM 2561 C CA . GLN A 1 331 ? 9.922 -36.812 -32.594 1 94.5 331 GLN A CA 1
ATOM 2562 C C . GLN A 1 331 ? 11.148 -36.5 -31.734 1 94.5 331 GLN A C 1
ATOM 2564 O O . GLN A 1 331 ? 12.039 -35.75 -32.188 1 94.5 331 GLN A O 1
ATOM 2569 N N . GLU A 1 332 ? 11.109 -37 -30.531 1 92.88 332 GLU A N 1
ATOM 2570 C CA . GLU A 1 332 ? 12.188 -36.719 -29.594 1 92.88 332 GLU A CA 1
ATOM 2571 C C . GLU A 1 332 ? 13.422 -37.562 -29.906 1 92.88 332 GLU A C 1
ATOM 2573 O O . GLU A 1 332 ? 13.305 -38.625 -30.531 1 92.88 332 GLU A O 1
ATOM 2578 N N . GLY A 1 333 ? 14.586 -37.031 -29.547 1 91.44 333 GLY A N 1
ATOM 2579 C CA . GLY A 1 333 ? 15.891 -37.656 -29.703 1 91.44 333 GLY A CA 1
ATOM 2580 C C . GLY A 1 333 ? 17 -36.906 -28.969 1 91.44 333 GLY A C 1
ATOM 2581 O O . GLY A 1 333 ? 16.719 -36 -28.188 1 91.44 333 GLY A O 1
ATOM 2582 N N . PRO A 1 334 ? 18.203 -37.438 -29.156 1 91.88 334 PRO A N 1
ATOM 2583 C CA . PRO A 1 334 ? 19.297 -36.719 -28.516 1 91.88 334 PRO A CA 1
ATOM 2584 C C . PRO A 1 334 ? 19.375 -35.25 -28.953 1 91.88 334 PRO A C 1
ATOM 2586 O O . PRO A 1 334 ? 19.484 -34.969 -30.141 1 91.88 334 PRO A O 1
ATOM 2589 N N . GLY A 1 335 ? 19.234 -34.469 -28 1 94.38 335 GLY A N 1
ATOM 2590 C CA . GLY A 1 335 ? 19.328 -33.031 -28.266 1 94.38 335 GLY A CA 1
ATOM 2591 C C . GLY A 1 335 ? 18.031 -32.438 -28.797 1 94.38 335 GLY A C 1
ATOM 2592 O O . GLY A 1 335 ? 18.016 -31.312 -29.266 1 94.38 335 GLY A O 1
ATOM 2593 N N . ARG A 1 336 ? 16.984 -33.25 -28.844 1 96.81 336 ARG A N 1
ATOM 2594 C CA . ARG A 1 336 ? 15.68 -32.812 -29.344 1 96.81 336 ARG A CA 1
ATOM 2595 C C . ARG A 1 336 ? 14.594 -33.031 -28.281 1 96.81 336 ARG A C 1
ATOM 2597 O O . ARG A 1 336 ? 14.375 -34.156 -27.828 1 96.81 336 ARG A O 1
ATOM 2604 N N . TYR A 1 337 ? 14.008 -32 -27.906 1 96.94 337 TYR A N 1
ATOM 2605 C CA . TYR A 1 337 ? 12.984 -32 -26.875 1 96.94 337 TYR A CA 1
ATOM 2606 C C . TYR A 1 337 ? 11.68 -31.422 -27.391 1 96.94 337 TYR A C 1
ATOM 2608 O O . TYR A 1 337 ? 11.68 -30.375 -28.047 1 96.94 337 TYR A O 1
ATOM 2616 N N . SER A 1 338 ? 10.562 -32 -27.156 1 96.12 338 SER A N 1
ATOM 2617 C CA . SER A 1 338 ? 9.281 -31.578 -27.703 1 96.12 338 SER A CA 1
ATOM 2618 C C . SER A 1 338 ? 8.18 -31.641 -26.656 1 96.12 338 SER A C 1
ATOM 2620 O O . SER A 1 338 ? 8.312 -32.344 -25.641 1 96.12 338 SER A O 1
ATOM 2622 N N . THR A 1 339 ? 7.156 -30.875 -26.891 1 93.38 339 THR A N 1
ATOM 2623 C CA . THR A 1 339 ? 5.949 -30.984 -26.078 1 93.38 339 THR A CA 1
ATOM 2624 C C . THR A 1 339 ? 5.07 -32.125 -26.547 1 93.38 339 THR A C 1
ATOM 2626 O O . THR A 1 339 ? 4.051 -32.438 -25.938 1 93.38 339 THR A O 1
ATOM 2629 N N . ASN A 1 340 ? 5.5 -32.781 -27.641 1 90.5 340 ASN A N 1
ATOM 2630 C CA . ASN A 1 340 ? 4.688 -33.75 -28.328 1 90.5 340 ASN A CA 1
ATOM 2631 C C . ASN A 1 340 ? 3.428 -33.125 -28.922 1 90.5 340 ASN A C 1
ATOM 2633 O O . ASN A 1 340 ? 2.463 -33.844 -29.234 1 90.5 340 ASN A O 1
ATOM 2637 N N . ARG A 1 341 ? 3.428 -31.844 -28.969 1 92.25 341 ARG A N 1
ATOM 2638 C CA . ARG A 1 341 ? 2.314 -31.109 -29.562 1 92.25 341 ARG A CA 1
ATOM 2639 C C . ARG A 1 341 ? 2.811 -30.094 -30.594 1 92.25 341 ARG A C 1
ATOM 2641 O O . ARG A 1 341 ? 3.139 -30.469 -31.719 1 92.25 341 ARG A O 1
ATOM 2648 N N . THR A 1 342 ? 3.111 -28.859 -30.188 1 94.56 342 THR A N 1
ATOM 2649 C CA . THR A 1 342 ? 3.367 -27.859 -31.219 1 94.56 342 THR A CA 1
ATOM 2650 C C . THR A 1 342 ? 4.742 -27.219 -31.031 1 94.56 342 THR A C 1
ATOM 2652 O O . THR A 1 342 ? 5.109 -26.297 -31.75 1 94.56 342 THR A O 1
ATOM 2655 N N . LEU A 1 343 ? 5.551 -27.703 -30.078 1 96.44 343 LEU A N 1
ATOM 2656 C CA . LEU A 1 343 ? 6.82 -27.047 -29.781 1 96.44 343 LEU A CA 1
ATOM 2657 C C . LEU A 1 343 ? 7.957 -28.062 -29.734 1 96.44 343 LEU A C 1
ATOM 2659 O O . LEU A 1 343 ? 7.809 -29.141 -29.172 1 96.44 343 LEU A O 1
ATOM 2663 N N . VAL A 1 344 ? 9.07 -27.703 -30.375 1 97.62 344 VAL A N 1
ATOM 2664 C CA . VAL A 1 344 ? 10.305 -28.484 -30.328 1 97.62 344 VAL A CA 1
ATOM 2665 C C . VAL A 1 344 ? 11.492 -27.547 -30.078 1 97.62 344 VAL A C 1
ATOM 2667 O O . VAL A 1 344 ? 11.586 -26.469 -30.672 1 97.62 344 VAL A O 1
ATOM 2670 N N . ILE A 1 345 ? 12.312 -27.859 -29.141 1 98.31 345 ILE A N 1
ATOM 2671 C CA . ILE A 1 345 ? 13.602 -27.203 -28.922 1 98.31 345 ILE A CA 1
ATOM 2672 C C . ILE A 1 345 ? 14.734 -28.203 -29.156 1 98.31 345 ILE A C 1
ATOM 2674 O O . ILE A 1 345 ? 14.727 -29.297 -28.594 1 98.31 345 ILE A O 1
ATOM 2678 N N . SER A 1 346 ? 15.68 -27.812 -29.984 1 97.88 346 SER A N 1
ATOM 2679 C CA . SER A 1 346 ? 16.734 -28.75 -30.328 1 97.88 346 SER A CA 1
ATOM 2680 C C . SER A 1 346 ? 18.094 -28.062 -30.344 1 97.88 346 SER A C 1
ATOM 2682 O O . SER A 1 346 ? 18.172 -26.828 -30.391 1 97.88 346 SER A O 1
ATOM 2684 N N . THR A 1 347 ? 19.047 -28.812 -30.141 1 97.19 347 THR A N 1
ATOM 2685 C CA . THR A 1 347 ? 20.438 -28.391 -30.266 1 97.19 347 THR A CA 1
ATOM 2686 C C . THR A 1 347 ? 21.266 -29.469 -30.969 1 97.19 347 THR A C 1
ATOM 2688 O O . THR A 1 347 ? 21.016 -30.656 -30.781 1 97.19 347 THR A O 1
ATOM 2691 N N . ASN A 1 348 ? 22.219 -29.094 -31.781 1 92.62 348 ASN A N 1
ATOM 2692 C CA . ASN A 1 348 ? 23.109 -30.047 -32.469 1 92.62 348 ASN A CA 1
ATOM 2693 C C . ASN A 1 348 ? 24.312 -30.406 -31.578 1 92.62 348 ASN A C 1
ATOM 2695 O O . ASN A 1 348 ? 24.938 -31.438 -31.797 1 92.62 348 ASN A O 1
ATOM 2699 N N . ARG A 1 349 ? 24.562 -29.609 -30.594 1 92.25 349 ARG A N 1
ATOM 2700 C CA . ARG A 1 349 ? 25.719 -29.812 -29.703 1 92.25 349 ARG A CA 1
ATOM 2701 C C . ARG A 1 349 ? 25.344 -29.547 -28.25 1 92.25 349 ARG A C 1
ATOM 2703 O O . ARG A 1 349 ? 25.422 -28.406 -27.781 1 92.25 349 ARG A O 1
ATOM 2710 N N . PRO A 1 350 ? 25.031 -30.609 -27.516 1 92.5 350 PRO A N 1
ATOM 2711 C CA . PRO A 1 350 ? 24.766 -30.391 -26.094 1 92.5 350 PRO A CA 1
ATOM 2712 C C . PRO A 1 350 ? 25.938 -29.75 -25.375 1 92.5 350 PRO A C 1
ATOM 2714 O O . PRO A 1 350 ? 27.094 -30.031 -25.703 1 92.5 350 PRO A O 1
ATOM 2717 N N . PRO A 1 351 ? 25.641 -28.938 -24.422 1 93.44 351 PRO A N 1
ATOM 2718 C CA . PRO A 1 351 ? 26.703 -28.172 -23.766 1 93.44 351 PRO A CA 1
ATOM 2719 C C . PRO A 1 351 ? 27.594 -29.016 -22.891 1 93.44 351 PRO A C 1
ATOM 2721 O O . PRO A 1 351 ? 27.125 -29.953 -22.234 1 93.44 351 PRO A O 1
ATOM 2724 N N . LEU A 1 352 ? 28.875 -28.656 -22.875 1 90.62 352 LEU A N 1
ATOM 2725 C CA . LEU A 1 352 ? 29.891 -29.25 -22 1 90.62 352 LEU A CA 1
ATOM 2726 C C . LEU A 1 352 ? 30.594 -28.188 -21.188 1 90.62 352 LEU A C 1
ATOM 2728 O O . LEU A 1 352 ? 30.641 -27.016 -21.578 1 90.62 352 LEU A O 1
ATOM 2732 N N . PRO A 1 353 ? 31.125 -28.562 -20.031 1 88.25 353 PRO A N 1
ATOM 2733 C CA . PRO A 1 353 ? 31.734 -27.578 -19.125 1 88.25 353 PRO A CA 1
ATOM 2734 C C . PRO A 1 353 ? 32.906 -26.844 -19.75 1 88.25 353 PRO A C 1
ATOM 2736 O O . PRO A 1 353 ? 33.219 -25.719 -19.344 1 88.25 353 PRO A O 1
ATOM 2739 N N . PHE A 1 354 ? 33.531 -27.312 -20.766 1 87.56 354 PHE A N 1
ATOM 2740 C CA . PHE A 1 354 ? 34.75 -26.672 -21.297 1 87.56 354 PHE A CA 1
ATOM 2741 C C . PHE A 1 354 ? 34.531 -26.25 -22.734 1 87.56 354 PHE A C 1
ATOM 2743 O O . PHE A 1 354 ? 35.5 -26.109 -23.5 1 87.56 354 PHE A O 1
ATOM 2750 N N . ASP A 1 355 ? 33.312 -26 -23.016 1 91.56 355 ASP A N 1
ATOM 2751 C CA . ASP A 1 355 ? 33.031 -25.547 -24.375 1 91.56 355 ASP A CA 1
ATOM 2752 C C . ASP A 1 355 ? 33.594 -24.172 -24.641 1 91.56 355 ASP A C 1
ATOM 2754 O O . ASP A 1 355 ? 33.594 -23.297 -23.766 1 91.56 355 ASP A O 1
ATOM 2758 N N . GLN A 1 356 ? 34.031 -23.938 -25.875 1 91.62 356 GLN A N 1
ATOM 2759 C CA . GLN A 1 356 ? 34.594 -22.641 -26.281 1 91.62 356 GLN A CA 1
ATOM 2760 C C . GLN A 1 356 ? 33.594 -21.844 -27.094 1 91.62 356 GLN A C 1
ATOM 2762 O O . GLN A 1 356 ? 33.781 -20.641 -27.328 1 91.62 356 GLN A O 1
ATOM 2767 N N . ASN A 1 357 ? 32.531 -22.5 -27.5 1 93.44 357 ASN A N 1
ATOM 2768 C CA . ASN A 1 357 ? 31.453 -21.828 -28.203 1 93.44 357 ASN A CA 1
ATOM 2769 C C . ASN A 1 357 ? 30.172 -21.797 -27.375 1 93.44 357 ASN A C 1
ATOM 2771 O O . ASN A 1 357 ? 29.922 -22.719 -26.578 1 93.44 357 ASN A O 1
ATOM 2775 N N . PRO A 1 358 ? 29.406 -20.797 -27.562 1 95.62 358 PRO A N 1
ATOM 2776 C CA . PRO A 1 358 ? 28.172 -20.719 -26.797 1 95.62 358 PRO A CA 1
ATOM 2777 C C . PRO A 1 358 ? 27.141 -21.766 -27.219 1 95.62 358 PRO A C 1
ATOM 2779 O O . PRO A 1 358 ? 27.219 -22.281 -28.344 1 95.62 358 PRO A O 1
ATOM 2782 N N . LEU A 1 359 ? 26.297 -22.109 -26.312 1 96.94 359 LEU A N 1
ATOM 2783 C CA . LEU A 1 359 ? 25.219 -23.062 -26.594 1 96.94 359 LEU A CA 1
ATOM 2784 C C . LEU A 1 359 ? 24.219 -22.469 -27.578 1 96.94 359 LEU A C 1
ATOM 2786 O O . LEU A 1 359 ? 23.766 -21.344 -27.406 1 96.94 359 LEU A O 1
ATOM 2790 N N . GLU A 1 360 ? 23.906 -23.234 -28.625 1 97.44 360 GLU A N 1
ATOM 2791 C CA . GLU A 1 360 ? 22.922 -22.844 -29.625 1 97.44 360 GLU A CA 1
ATOM 2792 C C . GLU A 1 360 ? 21.672 -23.703 -29.562 1 97.44 360 GLU A C 1
ATOM 2794 O O . GLU A 1 360 ? 21.766 -24.938 -29.578 1 97.44 360 GLU A O 1
ATOM 2799 N N . LEU A 1 361 ? 20.578 -23.062 -29.484 1 98.19 361 LEU A N 1
ATOM 2800 C CA . LEU A 1 361 ? 19.281 -23.75 -29.469 1 98.19 361 LEU A CA 1
ATOM 2801 C C . LEU A 1 361 ? 18.438 -23.328 -30.656 1 98.19 361 LEU A C 1
ATOM 2803 O O . LEU A 1 361 ? 18.516 -22.188 -31.109 1 98.19 361 LEU A O 1
ATOM 2807 N N . VAL A 1 362 ? 17.672 -24.234 -31.125 1 97.94 362 VAL A N 1
ATOM 2808 C CA . VAL A 1 362 ? 16.672 -23.938 -32.156 1 97.94 362 VAL A CA 1
ATOM 2809 C C . VAL A 1 362 ? 15.266 -24.188 -31.609 1 97.94 362 VAL A C 1
ATOM 2811 O O . VAL A 1 362 ? 14.945 -25.328 -31.219 1 97.94 362 VAL A O 1
ATOM 2814 N N . PHE A 1 363 ? 14.57 -23.188 -31.5 1 98.12 363 PHE A N 1
ATOM 2815 C CA . PHE A 1 363 ? 13.172 -23.219 -31.062 1 98.12 363 PHE A CA 1
ATOM 2816 C C . PHE A 1 363 ? 12.242 -23.266 -32.281 1 98.12 363 PHE A C 1
ATOM 2818 O O . PHE A 1 363 ? 12.242 -22.344 -33.094 1 98.12 363 PHE A O 1
ATOM 2825 N N . THR A 1 364 ? 11.43 -24.328 -32.406 1 97.5 364 THR A N 1
ATOM 2826 C CA . THR A 1 364 ? 10.508 -24.469 -33.531 1 97.5 364 THR A CA 1
ATOM 2827 C C . THR A 1 364 ? 9.07 -24.609 -33.031 1 97.5 364 THR A C 1
ATOM 2829 O O . THR A 1 364 ? 8.758 -25.5 -32.25 1 97.5 364 THR A O 1
ATOM 2832 N N . SER A 1 365 ? 8.25 -23.719 -33.438 1 96.56 365 SER A N 1
ATOM 2833 C CA . SER A 1 365 ? 6.832 -23.75 -33.094 1 96.56 365 SER A CA 1
ATOM 2834 C C . SER A 1 365 ? 5.977 -24 -34.344 1 96.56 365 SER A C 1
ATOM 2836 O O . SER A 1 365 ? 6.312 -23.562 -35.438 1 96.56 365 SER A O 1
ATOM 2838 N N . PHE A 1 366 ? 4.855 -24.703 -34.125 1 95.75 366 PHE A N 1
ATOM 2839 C CA . PHE A 1 366 ? 3.98 -25.125 -35.219 1 95.75 366 PHE A CA 1
ATOM 2840 C C . PHE A 1 366 ? 2.551 -24.656 -34.969 1 95.75 366 PHE A C 1
ATOM 2842 O O . PHE A 1 366 ? 2.043 -24.75 -33.875 1 95.75 366 PHE A O 1
ATOM 2849 N N . VAL A 1 367 ? 1.952 -24.062 -36 1 93.75 367 VAL A N 1
ATOM 2850 C CA . VAL A 1 367 ? 0.535 -23.719 -36 1 93.75 367 VAL A CA 1
ATOM 2851 C C . VAL A 1 367 ? -0.208 -24.594 -37.031 1 93.75 367 VAL A C 1
ATOM 2853 O O . VAL A 1 367 ? -0.002 -24.469 -38.219 1 93.75 367 VAL A O 1
ATOM 2856 N N . SER A 1 368 ? -1.117 -25.359 -36.562 1 89.88 368 SER A N 1
ATOM 2857 C CA . SER A 1 368 ? -1.734 -26.406 -37.375 1 89.88 368 SER A CA 1
ATOM 2858 C C . SER A 1 368 ? -2.674 -25.828 -38.406 1 89.88 368 SER A C 1
ATOM 2860 O O . SER A 1 368 ? -2.652 -26.25 -39.562 1 89.88 368 SER A O 1
ATOM 2862 N N . THR A 1 369 ? -3.572 -24.938 -38.031 1 87.38 369 THR A N 1
ATOM 2863 C CA . THR A 1 369 ? -4.621 -24.469 -38.938 1 87.38 369 THR A CA 1
ATOM 2864 C C . THR A 1 369 ? -4.012 -23.812 -40.188 1 87.38 369 THR A C 1
ATOM 2866 O O . THR A 1 369 ? -4.488 -24.031 -41.312 1 87.38 369 THR A O 1
ATOM 2869 N N . GLN A 1 370 ? -2.916 -23.141 -40.031 1 88.5 370 GLN A N 1
ATOM 2870 C CA . GLN A 1 370 ? -2.318 -22.438 -41.188 1 88.5 370 GLN A CA 1
ATOM 2871 C C . GLN A 1 370 ? -1.064 -23.156 -41.656 1 88.5 370 GLN A C 1
ATOM 2873 O O . GLN A 1 370 ? -0.455 -22.75 -42.656 1 88.5 370 GLN A O 1
ATOM 2878 N N . GLU A 1 371 ? -0.733 -24.219 -41.031 1 93.25 371 GLU A N 1
ATOM 2879 C CA . GLU A 1 371 ? 0.448 -25.016 -41.375 1 93.25 371 GLU A CA 1
ATOM 2880 C C . GLU A 1 371 ? 1.702 -24.141 -41.406 1 93.25 371 GLU A C 1
ATOM 2882 O O . GLU A 1 371 ? 2.496 -24.219 -42.344 1 93.25 371 GLU A O 1
ATOM 2887 N N . LEU A 1 372 ? 1.812 -23.312 -40.438 1 94.19 372 LEU A N 1
ATOM 2888 C CA . LEU A 1 372 ? 2.938 -22.391 -40.344 1 94.19 372 LEU A CA 1
ATOM 2889 C C . LEU A 1 372 ? 3.938 -22.891 -39.281 1 94.19 372 LEU A C 1
ATOM 2891 O O . LEU A 1 372 ? 3.545 -23.438 -38.25 1 94.19 372 LEU A O 1
ATOM 2895 N N . THR A 1 373 ? 5.188 -22.719 -39.625 1 95.94 373 THR A N 1
ATOM 2896 C CA . THR A 1 373 ? 6.254 -23.016 -38.656 1 95.94 373 THR A CA 1
ATOM 2897 C C . THR A 1 373 ? 7.145 -21.797 -38.469 1 95.94 373 THR A C 1
ATOM 2899 O O . THR A 1 373 ? 7.395 -21.031 -39.406 1 95.94 373 THR A O 1
ATOM 2902 N N . THR A 1 374 ? 7.48 -21.562 -37.281 1 96.94 374 THR A N 1
ATOM 2903 C CA . THR A 1 374 ? 8.43 -20.516 -36.906 1 96.94 374 THR A CA 1
ATOM 2904 C C . THR A 1 374 ? 9.664 -21.109 -36.25 1 96.94 374 THR A C 1
ATOM 2906 O O . THR A 1 374 ? 9.562 -21.891 -35.312 1 96.94 374 THR A O 1
ATOM 2909 N N . ASN A 1 375 ? 10.836 -20.75 -36.781 1 97.5 375 ASN A N 1
ATOM 2910 C CA . ASN A 1 375 ? 12.109 -21.188 -36.219 1 97.5 375 ASN A CA 1
ATOM 2911 C C . ASN A 1 375 ? 12.875 -20.016 -35.594 1 97.5 375 ASN A C 1
ATOM 2913 O O . ASN A 1 375 ? 13.023 -18.969 -36.219 1 97.5 375 ASN A O 1
ATOM 2917 N N . ALA A 1 376 ? 13.289 -20.203 -34.344 1 98.25 376 ALA A N 1
ATOM 2918 C CA . ALA A 1 376 ? 14.148 -19.219 -33.688 1 98.25 376 ALA A CA 1
ATOM 2919 C C . ALA A 1 376 ? 15.5 -19.844 -33.344 1 98.25 376 ALA A C 1
ATOM 2921 O O . ALA A 1 376 ? 15.562 -20.797 -32.562 1 98.25 376 ALA A O 1
ATOM 2922 N N . SER A 1 377 ? 16.547 -19.375 -33.969 1 98.12 377 SER A N 1
ATOM 2923 C CA . SER A 1 377 ? 17.906 -19.766 -33.594 1 98.12 377 SER A CA 1
ATOM 2924 C C . SER A 1 377 ? 18.469 -18.875 -32.5 1 98.12 377 SER A C 1
ATOM 2926 O O . SER A 1 377 ? 18.578 -17.656 -32.656 1 98.12 377 SER A O 1
ATOM 2928 N N . CYS A 1 378 ? 18.797 -19.484 -31.406 1 98.44 378 CYS A N 1
ATOM 2929 C CA . CYS A 1 378 ? 19.172 -18.703 -30.234 1 98.44 378 CYS A CA 1
ATOM 2930 C C . CYS A 1 378 ? 20.578 -19.062 -29.766 1 98.44 378 CYS A C 1
ATOM 2932 O O . CYS A 1 378 ? 20.953 -20.25 -29.766 1 98.44 378 CYS A O 1
ATOM 2934 N N . VAL A 1 379 ? 21.344 -18.109 -29.391 1 98 379 VAL A N 1
ATOM 2935 C CA . VAL A 1 379 ? 22.656 -18.266 -28.781 1 98 379 VAL A CA 1
ATOM 2936 C C . VAL A 1 379 ? 22.609 -17.844 -27.312 1 98 379 VAL A C 1
ATOM 2938 O O . VAL A 1 379 ? 22.25 -16.703 -27.016 1 98 379 VAL A O 1
ATOM 2941 N N . LEU A 1 380 ? 22.938 -18.766 -26.453 1 98.19 380 LEU A N 1
ATOM 2942 C CA . LEU A 1 380 ? 22.812 -18.5 -25.031 1 98.19 380 LEU A CA 1
ATOM 2943 C C . LEU A 1 380 ? 24.156 -18.062 -24.438 1 98.19 380 LEU A C 1
ATOM 2945 O O . LEU A 1 380 ? 25.188 -18.656 -24.734 1 98.19 380 LEU A O 1
ATOM 2949 N N . ARG A 1 381 ? 24.094 -17.031 -23.656 1 96.94 381 ARG A N 1
ATOM 2950 C CA . ARG A 1 381 ? 25.25 -16.516 -22.938 1 96.94 381 ARG A CA 1
ATOM 2951 C C . ARG A 1 381 ? 24.875 -16.125 -21.5 1 96.94 381 ARG A C 1
ATOM 2953 O O . ARG A 1 381 ? 23.703 -16 -21.188 1 96.94 381 ARG A O 1
ATOM 2960 N N . THR A 1 382 ? 25.891 -16.016 -20.656 1 97.25 382 THR A N 1
ATOM 2961 C CA . THR A 1 382 ? 25.672 -15.562 -19.297 1 97.25 382 THR A CA 1
ATOM 2962 C C . THR A 1 382 ? 26.031 -14.078 -19.156 1 97.25 382 THR A C 1
ATOM 2964 O O . THR A 1 382 ? 27.109 -13.648 -19.578 1 97.25 382 THR A O 1
ATOM 2967 N N . THR A 1 383 ? 25.125 -13.328 -18.688 1 97 383 THR A N 1
ATOM 2968 C CA . THR A 1 383 ? 25.375 -11.922 -18.391 1 97 383 THR A CA 1
ATOM 2969 C C . THR A 1 383 ? 25.562 -11.727 -16.875 1 97 383 THR A C 1
ATOM 2971 O O . THR A 1 383 ? 24.719 -12.148 -16.078 1 97 383 THR A O 1
ATOM 2974 N N . TYR A 1 384 ? 26.672 -11.141 -16.531 1 97.12 384 TYR A N 1
ATOM 2975 C CA . TYR A 1 384 ? 26.953 -10.812 -15.141 1 97.12 384 TYR A CA 1
ATOM 2976 C C . TYR A 1 384 ? 26.609 -9.359 -14.844 1 97.12 384 TYR A C 1
ATOM 2978 O O . TYR A 1 384 ? 26.938 -8.461 -15.625 1 97.12 384 TYR A O 1
ATOM 2986 N N . VAL A 1 385 ? 25.922 -9.172 -13.695 1 97.25 385 VAL A N 1
ATOM 2987 C CA . VAL A 1 385 ? 25.5 -7.812 -13.383 1 97.25 385 VAL A CA 1
ATOM 2988 C C . VAL A 1 385 ? 25.672 -7.551 -11.891 1 97.25 385 VAL A C 1
ATOM 2990 O O . VAL A 1 385 ? 25.719 -8.492 -11.094 1 97.25 385 VAL A O 1
ATOM 2993 N N . GLU A 1 386 ? 25.812 -6.375 -11.609 1 97.12 386 GLU A N 1
ATOM 2994 C CA . GLU A 1 386 ? 25.688 -5.863 -10.25 1 97.12 386 GLU A CA 1
ATOM 2995 C C . GLU A 1 386 ? 24.438 -5.023 -10.078 1 97.12 386 GLU A C 1
ATOM 2997 O O . GLU A 1 386 ? 24.125 -4.188 -10.93 1 97.12 386 GLU A O 1
ATOM 3002 N N . VAL A 1 387 ? 23.703 -5.336 -9.023 1 96.88 387 VAL A N 1
ATOM 3003 C CA . VAL A 1 387 ? 22.438 -4.641 -8.812 1 96.88 387 VAL A CA 1
ATOM 3004 C C . VAL A 1 387 ? 22.469 -3.896 -7.477 1 96.88 387 VAL A C 1
ATOM 3006 O O . VAL A 1 387 ? 23 -4.406 -6.488 1 96.88 387 VAL A O 1
ATOM 3009 N N . ASP A 1 388 ? 22.016 -2.684 -7.559 1 96.06 388 ASP A N 1
ATOM 3010 C CA . ASP A 1 388 ? 21.797 -1.862 -6.367 1 96.06 388 ASP A CA 1
ATOM 3011 C C . ASP A 1 388 ? 20.328 -1.83 -5.977 1 96.06 388 ASP A C 1
ATOM 3013 O O . ASP A 1 388 ? 19.484 -1.372 -6.75 1 96.06 388 ASP A O 1
ATOM 3017 N N . VAL A 1 389 ? 20.031 -2.262 -4.754 1 96.44 389 VAL A N 1
ATOM 3018 C CA . VAL A 1 389 ? 18.656 -2.424 -4.324 1 96.44 389 VAL A CA 1
ATOM 3019 C C . VAL A 1 389 ? 18.344 -1.46 -3.18 1 96.44 389 VAL A C 1
ATOM 3021 O O . VAL A 1 389 ? 19.203 -1.237 -2.309 1 96.44 389 VAL A O 1
ATOM 3024 N N . GLY A 1 390 ? 17.234 -0.867 -3.285 1 94.56 390 GLY A N 1
ATOM 3025 C CA . GLY A 1 390 ? 16.703 -0.057 -2.203 1 94.56 390 GLY A CA 1
ATOM 3026 C C . GLY A 1 390 ? 15.352 -0.536 -1.71 1 94.56 390 GLY A C 1
ATOM 3027 O O . GLY A 1 390 ? 14.484 -0.912 -2.51 1 94.56 390 GLY A O 1
ATOM 3028 N N . CYS A 1 391 ? 15.227 -0.628 -0.399 1 93.31 391 CYS A N 1
ATOM 3029 C CA . CYS A 1 391 ? 13.961 -1.047 0.203 1 93.31 391 CYS A CA 1
ATOM 3030 C C . CYS A 1 391 ? 13.359 0.073 1.041 1 93.31 391 CYS A C 1
ATOM 3032 O O . CYS A 1 391 ? 14.047 0.668 1.875 1 93.31 391 CYS A O 1
ATOM 3034 N N . HIS A 1 392 ? 12.211 0.443 0.727 1 90 392 HIS A N 1
ATOM 3035 C CA . HIS A 1 392 ? 11.414 1.31 1.585 1 90 392 HIS A CA 1
ATOM 3036 C C . HIS A 1 392 ? 10.422 0.502 2.41 1 90 392 HIS A C 1
ATOM 3038 O O . HIS A 1 392 ? 9.328 0.176 1.934 1 90 392 HIS A O 1
ATOM 3044 N N . GLY A 1 393 ? 10.812 0.293 3.604 1 85.81 393 GLY A N 1
ATOM 3045 C CA . GLY A 1 393 ? 10.039 -0.659 4.387 1 85.81 393 GLY A CA 1
ATOM 3046 C C . GLY A 1 393 ? 10.148 -2.08 3.869 1 85.81 393 GLY A C 1
ATOM 3047 O O . GLY A 1 393 ? 11.25 -2.613 3.723 1 85.81 393 GLY A O 1
ATOM 3048 N N . THR A 1 394 ? 8.969 -2.586 3.434 1 82.44 394 THR A N 1
ATOM 3049 C CA . THR A 1 394 ? 8.969 -3.969 2.971 1 82.44 394 THR A CA 1
ATOM 3050 C C . THR A 1 394 ? 8.984 -4.027 1.445 1 82.44 394 THR A C 1
ATOM 3052 O O . THR A 1 394 ? 9.148 -5.102 0.862 1 82.44 394 THR A O 1
ATOM 3055 N N . THR A 1 395 ? 8.875 -2.914 0.864 1 88 395 THR A N 1
ATOM 3056 C CA . THR A 1 395 ? 8.898 -2.863 -0.593 1 88 395 THR A CA 1
ATOM 3057 C C . THR A 1 395 ? 10.312 -2.59 -1.104 1 88 395 THR A C 1
ATOM 3059 O O . THR A 1 395 ? 10.914 -1.565 -0.77 1 88 395 THR A O 1
ATOM 3062 N N . CYS A 1 396 ? 10.758 -3.535 -1.818 1 93.06 396 CYS A N 1
ATOM 3063 C CA . CYS A 1 396 ? 12.117 -3.434 -2.338 1 93.06 396 CYS A CA 1
ATOM 3064 C C . CYS A 1 396 ? 12.109 -3.338 -3.859 1 93.06 396 CYS A C 1
ATOM 3066 O O . CYS A 1 396 ? 11.141 -3.736 -4.508 1 93.06 396 CYS A O 1
ATOM 3068 N N . GLY A 1 397 ? 13.148 -2.713 -4.391 1 91.25 397 GLY A N 1
ATOM 3069 C CA . GLY A 1 397 ? 13.297 -2.645 -5.836 1 91.25 397 GLY A CA 1
ATOM 3070 C C . GLY A 1 397 ? 14.719 -2.318 -6.273 1 91.25 397 GLY A C 1
ATOM 3071 O O . GLY A 1 397 ? 15.469 -1.679 -5.535 1 91.25 397 GLY A O 1
ATOM 3072 N N . THR A 1 398 ? 15.031 -2.762 -7.402 1 93.62 398 THR A N 1
ATOM 3073 C CA . THR A 1 398 ? 16.328 -2.428 -7.984 1 93.62 398 THR A CA 1
ATOM 3074 C C . THR A 1 398 ? 16.344 -0.973 -8.445 1 93.62 398 THR A C 1
ATOM 3076 O O . THR A 1 398 ? 15.461 -0.531 -9.172 1 93.62 398 THR A O 1
ATOM 3079 N N . ARG A 1 399 ? 17.391 -0.292 -8.07 1 90.62 399 ARG A N 1
ATOM 3080 C CA . ARG A 1 399 ? 17.531 1.117 -8.43 1 90.62 399 ARG A CA 1
ATOM 3081 C C . ARG A 1 399 ? 18.469 1.296 -9.617 1 90.62 399 ARG A C 1
ATOM 3083 O O . ARG A 1 399 ? 18.203 2.121 -10.5 1 90.62 399 ARG A O 1
ATOM 3090 N N . HIS A 1 400 ? 19.531 0.498 -9.492 1 91.81 400 HIS A N 1
ATOM 3091 C CA . HIS A 1 400 ? 20.547 0.57 -10.531 1 91.81 400 HIS A CA 1
ATOM 3092 C C . HIS A 1 400 ? 21.078 -0.817 -10.883 1 91.81 400 HIS A C 1
ATOM 3094 O O . HIS A 1 400 ? 21.094 -1.714 -10.031 1 91.81 400 HIS A O 1
ATOM 3100 N N . VAL A 1 401 ? 21.422 -0.866 -12.156 1 94.5 401 VAL A N 1
ATOM 3101 C CA . VAL A 1 401 ? 22.062 -2.102 -12.609 1 94.5 401 VAL A CA 1
ATOM 3102 C C . VAL A 1 401 ? 23.25 -1.778 -13.508 1 94.5 401 VAL A C 1
ATOM 3104 O O . VAL A 1 401 ? 23.203 -0.806 -14.266 1 94.5 401 VAL A O 1
ATOM 3107 N N . ARG A 1 402 ? 24.281 -2.521 -13.383 1 94.75 402 ARG A N 1
ATOM 3108 C CA . ARG A 1 402 ? 25.422 -2.355 -14.281 1 94.75 402 ARG A CA 1
ATOM 3109 C C . ARG A 1 402 ? 26.016 -3.707 -14.68 1 94.75 402 ARG A C 1
ATOM 3111 O O . ARG A 1 402 ? 26.078 -4.629 -13.859 1 94.75 402 ARG A O 1
ATOM 3118 N N . PRO A 1 403 ? 26.344 -3.777 -15.938 1 94.94 403 PRO A N 1
ATOM 3119 C CA . PRO A 1 403 ? 27 -5.016 -16.391 1 94.94 403 PRO A CA 1
ATOM 3120 C C . PRO A 1 403 ? 28.422 -5.156 -15.867 1 94.94 403 PRO A C 1
ATOM 3122 O O . PRO A 1 403 ? 29.156 -4.168 -15.781 1 94.94 403 PRO A O 1
ATOM 3125 N N . LEU A 1 404 ? 28.688 -6.355 -15.43 1 95.19 404 LEU A N 1
ATOM 3126 C CA . LEU A 1 404 ? 30.047 -6.676 -15.023 1 95.19 404 LEU A CA 1
ATOM 3127 C C . LEU A 1 404 ? 30.828 -7.309 -16.172 1 95.19 404 LEU A C 1
ATOM 3129 O O . LEU A 1 404 ? 30.344 -8.234 -16.828 1 95.19 404 LEU A O 1
ATOM 3133 N N . GLN A 1 405 ? 31.984 -6.754 -16.406 1 91.81 405 GLN A N 1
ATOM 3134 C CA . GLN A 1 405 ? 32.812 -7.32 -17.469 1 91.81 405 GLN A CA 1
ATOM 3135 C C . GLN A 1 405 ? 33.594 -8.547 -16.984 1 91.81 405 GLN A C 1
ATOM 3137 O O . GLN A 1 405 ? 34.344 -8.461 -16.016 1 91.81 405 GLN A O 1
ATOM 3142 N N . LYS A 1 406 ? 33.188 -9.594 -17.531 1 93.44 406 LYS A N 1
ATOM 3143 C CA . LYS A 1 406 ? 33.875 -10.852 -17.234 1 93.44 406 LYS A CA 1
ATOM 3144 C C . LYS A 1 406 ? 34.562 -11.398 -18.484 1 93.44 406 LYS A C 1
ATOM 3146 O O . LYS A 1 406 ? 34.25 -11.008 -19.609 1 93.44 406 LYS A O 1
ATOM 3151 N N . PRO A 1 407 ? 35.562 -12.242 -18.312 1 91.81 407 PRO A N 1
ATOM 3152 C CA . PRO A 1 407 ? 36.25 -12.828 -19.469 1 91.81 407 PRO A CA 1
ATOM 3153 C C . PRO A 1 407 ? 35.281 -13.617 -20.359 1 91.81 407 PRO A C 1
ATOM 3155 O O . PRO A 1 407 ? 34.25 -14.094 -19.906 1 91.81 407 PRO A O 1
ATOM 3158 N N . ASP A 1 408 ? 35.688 -13.852 -21.547 1 89.62 408 ASP A N 1
ATOM 3159 C CA . ASP A 1 408 ? 34.844 -14.5 -22.547 1 89.62 408 ASP A CA 1
ATOM 3160 C C . ASP A 1 408 ? 34.562 -15.953 -22.188 1 89.62 408 ASP A C 1
ATOM 3162 O O . ASP A 1 408 ? 33.5 -16.484 -22.469 1 89.62 408 ASP A O 1
ATOM 3166 N N . ASP A 1 409 ? 35.5 -16.531 -21.641 1 88.31 409 ASP A N 1
ATOM 3167 C CA . ASP A 1 409 ? 35.344 -17.938 -21.281 1 88.31 409 ASP A CA 1
ATOM 3168 C C . ASP A 1 409 ? 34.25 -18.109 -20.25 1 88.31 409 ASP A C 1
ATOM 3170 O O . ASP A 1 409 ? 33.594 -19.172 -20.188 1 88.31 409 ASP A O 1
ATOM 3174 N N . MET A 1 410 ? 33.969 -17.109 -19.516 1 91.38 410 MET A N 1
ATOM 3175 C CA . MET A 1 410 ? 32.938 -17.188 -18.5 1 91.38 410 MET A CA 1
ATOM 3176 C C . MET A 1 410 ? 31.578 -16.812 -19.078 1 91.38 410 MET A C 1
ATOM 3178 O O . MET A 1 410 ? 30.562 -17.344 -18.641 1 91.38 410 MET A O 1
ATOM 3182 N N . THR A 1 411 ? 31.578 -15.977 -20.078 1 94 411 THR A N 1
ATOM 3183 C CA . THR A 1 411 ? 30.312 -15.469 -20.609 1 94 411 THR A CA 1
ATOM 3184 C C . THR A 1 411 ? 29.734 -16.422 -21.656 1 94 411 THR A C 1
ATOM 3186 O O . THR A 1 411 ? 28.531 -16.406 -21.906 1 94 411 THR A O 1
ATOM 3189 N N . ILE A 1 412 ? 30.578 -17.219 -22.25 1 94.69 412 ILE A N 1
ATOM 3190 C CA . ILE A 1 412 ? 30.125 -18.141 -23.297 1 94.69 412 ILE A CA 1
ATOM 3191 C C . ILE A 1 412 ? 29.406 -19.328 -22.688 1 94.69 412 ILE A C 1
ATOM 3193 O O . ILE A 1 412 ? 28.547 -19.938 -23.328 1 94.69 412 ILE A O 1
ATOM 3197 N N . ARG A 1 413 ? 29.734 -19.609 -21.484 1 95.06 413 ARG A N 1
ATOM 3198 C CA . ARG A 1 413 ? 29.109 -20.734 -20.781 1 95.06 413 ARG A CA 1
ATOM 3199 C C . ARG A 1 413 ? 27.984 -20.266 -19.891 1 95.06 413 ARG A C 1
ATOM 3201 O O . ARG A 1 413 ? 28 -19.141 -19.391 1 95.06 413 ARG A O 1
ATOM 3208 N N . THR A 1 414 ? 27.031 -21.125 -19.766 1 96.06 414 THR A N 1
ATOM 3209 C CA . THR A 1 414 ? 25.891 -20.844 -18.906 1 96.06 414 THR A CA 1
ATOM 3210 C C . THR A 1 414 ? 25.75 -21.906 -17.828 1 96.06 414 THR A C 1
ATOM 3212 O O . THR A 1 414 ? 26.547 -22.844 -17.75 1 96.06 414 THR A O 1
ATOM 3215 N N . VAL A 1 415 ? 24.828 -21.719 -16.984 1 95.38 415 VAL A N 1
ATOM 3216 C CA . VAL A 1 415 ? 24.531 -22.688 -15.945 1 95.38 415 VAL A CA 1
ATOM 3217 C C . VAL A 1 415 ? 24.156 -24.031 -16.578 1 95.38 415 VAL A C 1
ATOM 3219 O O . VAL A 1 415 ? 24.312 -25.078 -15.953 1 95.38 415 VAL A O 1
ATOM 3222 N N . LEU A 1 416 ? 23.719 -24 -17.812 1 96.25 416 LEU A N 1
ATOM 3223 C CA . LEU A 1 416 ? 23.344 -25.234 -18.516 1 96.25 416 LEU A CA 1
ATOM 3224 C C . LEU A 1 416 ? 24.578 -26.047 -18.875 1 96.25 416 LEU A C 1
ATOM 3226 O O . LEU A 1 416 ? 24.484 -27.234 -19.203 1 96.25 416 LEU A O 1
ATOM 3230 N N . ASN A 1 417 ? 25.75 -25.422 -18.828 1 94.94 417 ASN A N 1
ATOM 3231 C CA . ASN A 1 417 ? 27.031 -26.094 -18.969 1 94.94 417 ASN A CA 1
ATOM 3232 C C . ASN A 1 417 ? 27.516 -26.656 -17.641 1 94.94 417 ASN A C 1
ATOM 3234 O O . ASN A 1 417 ? 28.672 -27.094 -17.531 1 94.94 417 ASN A O 1
ATOM 3238 N N . ASN A 1 418 ? 26.719 -26.609 -16.656 1 92.81 418 ASN A N 1
ATOM 3239 C CA . ASN A 1 418 ? 27.062 -27.016 -15.297 1 92.81 418 ASN A CA 1
ATOM 3240 C C . ASN A 1 418 ? 28.125 -26.094 -14.68 1 92.81 418 ASN A C 1
ATOM 3242 O O . ASN A 1 418 ? 29.109 -26.578 -14.117 1 92.81 418 ASN A O 1
ATOM 3246 N N . MET A 1 419 ? 27.875 -24.859 -14.828 1 91.19 419 MET A N 1
ATOM 3247 C CA . MET A 1 419 ? 28.812 -23.875 -14.281 1 91.19 419 MET A CA 1
ATOM 3248 C C . MET A 1 419 ? 28.344 -23.375 -12.922 1 91.19 419 MET A C 1
ATOM 3250 O O . MET A 1 419 ? 27.141 -23.156 -12.719 1 91.19 419 MET A O 1
ATOM 3254 N N . ALA A 1 420 ? 29.281 -23.203 -12.031 1 90 420 ALA A N 1
ATOM 3255 C CA . ALA A 1 420 ? 29.062 -22.547 -10.742 1 90 420 ALA A CA 1
ATOM 3256 C C . ALA A 1 420 ? 29.594 -21.109 -10.773 1 90 420 ALA A C 1
ATOM 3258 O O . ALA A 1 420 ? 30.125 -20.656 -11.789 1 90 420 ALA A O 1
ATOM 3259 N N . PRO A 1 421 ? 29.344 -20.453 -9.672 1 88.31 421 PRO A N 1
ATOM 3260 C CA . PRO A 1 421 ? 29.828 -19.062 -9.672 1 88.31 421 PRO A CA 1
ATOM 3261 C C . PRO A 1 421 ? 31.344 -18.984 -9.852 1 88.31 421 PRO A C 1
ATOM 3263 O O . PRO A 1 421 ? 32.062 -19.922 -9.516 1 88.31 421 PRO A O 1
ATOM 3266 N N . GLU A 1 422 ? 31.844 -17.891 -10.414 1 86 422 GLU A N 1
ATOM 3267 C CA . GLU A 1 422 ? 33.25 -17.578 -10.594 1 86 422 GLU A CA 1
ATOM 3268 C C . GLU A 1 422 ? 33.906 -18.547 -11.578 1 86 422 GLU A C 1
ATOM 3270 O O . GLU A 1 422 ? 35.094 -18.844 -11.469 1 86 422 GLU A O 1
ATOM 3275 N N . GLY A 1 423 ? 33.094 -19.172 -12.398 1 81.56 423 GLY A N 1
ATOM 3276 C CA . GLY A 1 423 ? 33.625 -20 -13.477 1 81.56 423 GLY A CA 1
ATOM 3277 C C . GLY A 1 423 ? 34.031 -21.391 -13.031 1 81.56 423 GLY A C 1
ATOM 3278 O O . GLY A 1 423 ? 34.688 -22.109 -13.773 1 81.56 423 GLY A O 1
ATOM 3279 N N . GLN A 1 424 ? 33.625 -21.781 -11.891 1 84.81 424 GLN A N 1
ATOM 3280 C CA . GLN A 1 424 ? 33.938 -23.109 -11.375 1 84.81 424 GLN A CA 1
ATOM 3281 C C . GLN A 1 424 ? 32.938 -24.141 -11.875 1 84.81 424 GLN A C 1
ATOM 3283 O O . GLN A 1 424 ? 31.859 -23.797 -12.336 1 84.81 424 GLN A O 1
ATOM 3288 N N . LEU A 1 425 ? 33.469 -25.344 -11.906 1 85.12 425 LEU A N 1
ATOM 3289 C CA . LEU A 1 425 ? 32.562 -26.422 -12.273 1 85.12 425 LEU A CA 1
ATOM 3290 C C . LEU A 1 425 ? 31.484 -26.609 -11.219 1 85.12 425 LEU A C 1
ATOM 3292 O O . LEU A 1 425 ? 31.766 -26.562 -10.016 1 85.12 425 LEU A O 1
ATOM 3296 N N . GLY A 1 426 ? 30.344 -26.719 -11.789 1 79.56 426 GLY A N 1
ATOM 3297 C CA . GLY A 1 426 ? 29.203 -26.875 -10.891 1 79.56 426 GLY A CA 1
ATOM 3298 C C . GLY A 1 426 ? 29.062 -28.281 -10.344 1 79.56 426 GLY A C 1
ATOM 3299 O O . GLY A 1 426 ? 29.75 -29.203 -10.797 1 79.56 426 GLY A O 1
ATOM 3300 N N . HIS A 1 427 ? 28.266 -28.422 -9.297 1 76 427 HIS A N 1
ATOM 3301 C CA . HIS A 1 427 ? 27.969 -29.703 -8.664 1 76 427 HIS A CA 1
ATOM 3302 C C . HIS A 1 427 ? 26.578 -30.203 -9.062 1 76 427 HIS A C 1
ATOM 3304 O O . HIS A 1 427 ? 25.906 -30.859 -8.273 1 76 427 HIS A O 1
ATOM 3310 N N . GLY A 1 428 ? 26.297 -29.828 -10.281 1 78.69 428 GLY A N 1
ATOM 3311 C CA . GLY A 1 428 ? 24.984 -30.281 -10.742 1 78.69 428 GLY A CA 1
ATOM 3312 C C . GLY A 1 428 ? 24.953 -31.766 -11.062 1 78.69 428 GLY A C 1
ATOM 3313 O O . GLY A 1 428 ? 26 -32.406 -11.125 1 78.69 428 GLY A O 1
ATOM 3314 N N . THR A 1 429 ? 23.797 -32.312 -11.109 1 82.44 429 THR A N 1
ATOM 3315 C CA . THR A 1 429 ? 23.578 -33.719 -11.375 1 82.44 429 THR A CA 1
ATOM 3316 C C . THR A 1 429 ? 24.031 -34.094 -12.797 1 82.44 429 THR A C 1
ATOM 3318 O O . THR A 1 429 ? 24.094 -33.219 -13.664 1 82.44 429 THR A O 1
ATOM 3321 N N . ALA A 1 430 ? 24.328 -35.344 -12.883 1 82.88 430 ALA A N 1
ATOM 3322 C CA . ALA A 1 430 ? 24.625 -35.844 -14.227 1 82.88 430 ALA A CA 1
ATOM 3323 C C . ALA A 1 430 ? 23.406 -35.75 -15.133 1 82.88 430 ALA A C 1
ATOM 3325 O O . ALA A 1 430 ? 22.281 -36.031 -14.703 1 82.88 430 ALA A O 1
ATOM 3326 N N . GLY A 1 431 ? 23.531 -35.25 -16.297 1 88.44 431 GLY A N 1
ATOM 3327 C CA . GLY A 1 431 ? 22.406 -35.125 -17.219 1 88.44 431 GLY A CA 1
ATOM 3328 C C . GLY A 1 431 ? 21.609 -33.844 -17.031 1 88.44 431 GLY A C 1
ATOM 3329 O O . GLY A 1 431 ? 20.422 -33.812 -17.328 1 88.44 431 GLY A O 1
ATOM 3330 N N . LEU A 1 432 ? 22.297 -32.906 -16.453 1 92.06 432 LEU A N 1
ATOM 3331 C CA . LEU A 1 432 ? 21.656 -31.641 -16.125 1 92.06 432 LEU A CA 1
ATOM 3332 C C . LEU A 1 432 ? 20.969 -31.047 -17.344 1 92.06 432 LEU A C 1
ATOM 3334 O O . LEU A 1 432 ? 19.781 -30.688 -17.266 1 92.06 432 LEU A O 1
ATOM 3338 N N . PHE A 1 433 ? 21.656 -31.016 -18.453 1 94.88 433 PHE A N 1
ATOM 3339 C CA . PHE A 1 433 ? 21.094 -30.359 -19.641 1 94.88 433 PHE A CA 1
ATOM 3340 C C . PHE A 1 433 ? 19.844 -31.078 -20.109 1 94.88 433 PHE A C 1
ATOM 3342 O O . PHE A 1 433 ? 18.812 -30.453 -20.359 1 94.88 433 PHE A O 1
ATOM 3349 N N . ASP A 1 434 ? 19.906 -32.406 -20.203 1 94.81 434 ASP A N 1
ATOM 3350 C CA . ASP A 1 434 ? 18.766 -33.188 -20.641 1 94.81 434 ASP A CA 1
ATOM 3351 C C . ASP A 1 434 ? 17.609 -33.062 -19.641 1 94.81 434 ASP A C 1
ATOM 3353 O O . ASP A 1 434 ? 16.453 -33 -20.031 1 94.81 434 ASP A O 1
ATOM 3357 N N . GLY A 1 435 ? 17.969 -33.125 -18.359 1 94.12 435 GLY A N 1
ATOM 3358 C CA . GLY A 1 435 ? 16.953 -32.969 -17.328 1 94.12 435 GLY A CA 1
ATOM 3359 C C . GLY A 1 435 ? 16.25 -31.609 -17.375 1 94.12 435 GLY A C 1
ATOM 3360 O O . GLY A 1 435 ? 15.031 -31.531 -17.266 1 94.12 435 GLY A O 1
ATOM 3361 N N . PHE A 1 436 ? 17.031 -30.578 -17.594 1 96.56 436 PHE A N 1
ATOM 3362 C CA . PHE A 1 436 ? 16.484 -29.234 -17.656 1 96.56 436 PHE A CA 1
ATOM 3363 C C . PHE A 1 436 ? 15.602 -29.062 -18.891 1 96.56 436 PHE A C 1
ATOM 3365 O O . PHE A 1 436 ? 14.453 -28.625 -18.781 1 96.56 436 PHE A O 1
ATOM 3372 N N . MET A 1 437 ? 16.062 -29.438 -20.062 1 96.94 437 MET A N 1
ATOM 3373 C CA . MET A 1 437 ? 15.367 -29.172 -21.312 1 96.94 437 MET A CA 1
ATOM 3374 C C . MET A 1 437 ? 14.109 -30.016 -21.422 1 96.94 437 MET A C 1
ATOM 3376 O O . MET A 1 437 ? 13.078 -29.547 -21.906 1 96.94 437 MET A O 1
ATOM 3380 N N . SER A 1 438 ? 14.164 -31.266 -20.953 1 94.94 438 SER A N 1
ATOM 3381 C CA . SER A 1 438 ? 13.008 -32.156 -21.047 1 94.94 438 SER A CA 1
ATOM 3382 C C . SER A 1 438 ? 11.875 -31.688 -20.156 1 94.94 438 SER A C 1
ATOM 3384 O O . SER A 1 438 ? 10.695 -31.859 -20.484 1 94.94 438 SER A O 1
ATOM 3386 N N . THR A 1 439 ? 12.227 -31.062 -19.078 1 95.62 439 THR A N 1
ATOM 3387 C CA . THR A 1 439 ? 11.195 -30.578 -18.172 1 95.62 439 THR A CA 1
ATOM 3388 C C . THR A 1 439 ? 10.766 -29.156 -18.531 1 95.62 439 THR A C 1
ATOM 3390 O O . THR A 1 439 ? 9.594 -28.812 -18.406 1 95.62 439 THR A O 1
ATOM 3393 N N . PHE A 1 440 ? 11.688 -28.344 -19.047 1 97.56 440 PHE A N 1
ATOM 3394 C CA . PHE A 1 440 ? 11.391 -26.969 -19.438 1 97.56 440 PHE A CA 1
ATOM 3395 C C . PHE A 1 440 ? 10.375 -26.938 -20.562 1 97.56 440 PHE A C 1
ATOM 3397 O O . PHE A 1 440 ? 9.383 -26.203 -20.484 1 97.56 440 PHE A O 1
ATOM 3404 N N . VAL A 1 441 ? 10.539 -27.688 -21.531 1 97.12 441 VAL A N 1
ATOM 3405 C CA . VAL A 1 441 ? 9.727 -27.641 -22.75 1 97.12 441 VAL A CA 1
ATOM 3406 C C . VAL A 1 441 ? 8.281 -28 -22.406 1 97.12 441 VAL A C 1
ATOM 3408 O O . VAL A 1 441 ? 7.344 -27.469 -23.016 1 97.12 441 VAL A O 1
ATOM 3411 N N . ARG A 1 442 ? 8.086 -28.797 -21.359 1 94.94 442 ARG A N 1
ATOM 3412 C CA . ARG A 1 442 ? 6.746 -29.266 -21.031 1 94.94 442 ARG A CA 1
ATOM 3413 C C . ARG A 1 442 ? 6.199 -28.547 -19.797 1 94.94 442 ARG A C 1
ATOM 3415 O O . ARG A 1 442 ? 5.137 -28.906 -19.281 1 94.94 442 ARG A O 1
ATOM 3422 N N . SER A 1 443 ? 6.898 -27.625 -19.328 1 94.5 443 SER A N 1
ATOM 3423 C CA . SER A 1 443 ? 6.57 -26.969 -18.062 1 94.5 443 SER A CA 1
ATOM 3424 C C . SER A 1 443 ? 5.262 -26.188 -18.172 1 94.5 443 SER A C 1
ATOM 3426 O O . SER A 1 443 ? 4.602 -25.938 -17.156 1 94.5 443 SER A O 1
ATOM 3428 N N . GLY A 1 444 ? 4.84 -25.812 -19.391 1 92.19 444 GLY A N 1
ATOM 3429 C CA . GLY A 1 444 ? 3.621 -25.047 -19.578 1 92.19 444 GLY A CA 1
ATOM 3430 C C . GLY A 1 444 ? 2.4 -25.922 -19.812 1 92.19 444 GLY A C 1
ATOM 3431 O O . GLY A 1 444 ? 1.288 -25.406 -19.969 1 92.19 444 GLY A O 1
ATOM 3432 N N . LEU A 1 445 ? 2.584 -27.188 -19.781 1 91.94 445 LEU A N 1
ATOM 3433 C CA . LEU A 1 445 ? 1.486 -28.109 -20.031 1 91.94 445 LEU A CA 1
ATOM 3434 C C . LEU A 1 445 ? 0.764 -28.453 -18.734 1 91.94 445 LEU A C 1
ATOM 3436 O O . LEU A 1 445 ? 1.358 -28.406 -17.656 1 91.94 445 LEU A O 1
ATOM 3440 N N . SER A 1 446 ? -0.499 -28.766 -18.906 1 89.25 446 SER A N 1
ATOM 3441 C CA . SER A 1 446 ? -1.281 -29.25 -17.766 1 89.25 446 SER A CA 1
ATOM 3442 C C . SER A 1 446 ? -1.155 -30.75 -17.609 1 89.25 446 SER A C 1
ATOM 3444 O O . SER A 1 446 ? -0.633 -31.438 -18.484 1 89.25 446 SER A O 1
ATOM 3446 N N . LEU A 1 447 ? -1.646 -31.203 -16.547 1 88.88 447 LEU A N 1
ATOM 3447 C CA . LEU A 1 447 ? -1.621 -32.625 -16.219 1 88.88 447 LEU A CA 1
ATOM 3448 C C . LEU A 1 447 ? -2.295 -33.438 -17.328 1 88.88 447 LEU A C 1
ATOM 3450 O O . LEU A 1 447 ? -1.862 -34.562 -17.625 1 88.88 447 LEU A O 1
ATOM 3454 N N . TRP A 1 448 ? -3.289 -32.938 -18.016 1 87.69 448 TRP A N 1
ATOM 3455 C CA . TRP A 1 448 ? -4.148 -33.719 -18.906 1 87.69 448 TRP A CA 1
ATOM 3456 C C . TRP A 1 448 ? -3.705 -33.562 -20.359 1 87.69 448 TRP A C 1
ATOM 3458 O O . TRP A 1 448 ? -4.23 -34.25 -21.234 1 87.69 448 TRP A O 1
ATOM 3468 N N . ASP A 1 449 ? -2.762 -32.812 -20.547 1 85.19 449 ASP A N 1
ATOM 3469 C CA . ASP A 1 449 ? -2.359 -32.562 -21.922 1 85.19 449 ASP A CA 1
ATOM 3470 C C . ASP A 1 449 ? -1.694 -33.781 -22.547 1 85.19 449 ASP A C 1
ATOM 3472 O O . ASP A 1 449 ? -1.785 -34 -23.75 1 85.19 449 ASP A O 1
ATOM 3476 N N . LEU A 1 450 ? -1.004 -34.562 -21.656 1 77.31 450 LEU A N 1
ATOM 3477 C CA . LEU A 1 450 ? -0.27 -35.688 -22.219 1 77.31 450 LEU A CA 1
ATOM 3478 C C . LEU A 1 450 ? -0.853 -37 -21.719 1 77.31 450 LEU A C 1
ATOM 3480 O O . LEU A 1 450 ? -0.169 -38.031 -21.734 1 77.31 450 LEU A O 1
ATOM 3484 N N . GLN A 1 451 ? -2.035 -36.906 -21.266 1 75.19 451 GLN A N 1
ATOM 3485 C CA . GLN A 1 451 ? -2.623 -38.125 -20.75 1 75.19 451 GLN A CA 1
ATOM 3486 C C . GLN A 1 451 ? -2.805 -39.156 -21.875 1 75.19 451 GLN A C 1
ATOM 3488 O O . GLN A 1 451 ? -3.156 -38.781 -23 1 75.19 451 GLN A O 1
ATOM 3493 N N . GLU A 1 452 ? -2.387 -40.344 -21.516 1 62.19 452 GLU A N 1
ATOM 3494 C CA . GLU A 1 452 ? -2.428 -41.438 -22.469 1 62.19 452 GLU A CA 1
ATOM 3495 C C . GLU A 1 452 ? -3.85 -41.688 -22.953 1 62.19 452 GLU A C 1
ATOM 3497 O O . GLU A 1 452 ? -4.809 -41.594 -22.188 1 62.19 452 GLU A O 1
ATOM 3502 N N . GLY A 1 453 ? -4.02 -42 -24.141 1 60.44 453 GLY A N 1
ATOM 3503 C CA . GLY A 1 453 ? -5.309 -42.312 -24.734 1 60.44 453 GLY A CA 1
ATOM 3504 C C . GLY A 1 453 ? -5.992 -41.125 -25.344 1 60.44 453 GLY A C 1
ATOM 3505 O O . GLY A 1 453 ? -6.973 -41.25 -26.078 1 60.44 453 GLY A O 1
ATOM 3506 N N . ARG A 1 454 ? -5.355 -40 -24.906 1 63.03 454 ARG A N 1
ATOM 3507 C CA . ARG A 1 454 ? -5.922 -38.781 -25.438 1 63.03 454 ARG A CA 1
ATOM 3508 C C . ARG A 1 454 ? -5.355 -38.469 -26.828 1 63.03 454 ARG A C 1
ATOM 3510 O O . ARG A 1 454 ? -4.172 -38.688 -27.078 1 63.03 454 ARG A O 1
ATOM 3517 N N . GLN A 1 455 ? -6.266 -38.312 -27.719 1 69.19 455 GLN A N 1
ATOM 3518 C CA . GLN A 1 455 ? -5.777 -37.812 -29 1 69.19 455 GLN A CA 1
ATOM 3519 C C . GLN A 1 455 ? -4.945 -36.562 -28.828 1 69.19 455 GLN A C 1
ATOM 3521 O O . GLN A 1 455 ? -5.383 -35.594 -28.188 1 69.19 455 GLN A O 1
ATOM 3526 N N . LEU A 1 456 ? -3.721 -36.719 -29.219 1 76.69 456 LEU A N 1
ATOM 3527 C CA . LEU A 1 456 ? -2.828 -35.562 -29.125 1 76.69 456 LEU A CA 1
ATOM 3528 C C . LEU A 1 456 ? -3.289 -34.438 -30.062 1 76.69 456 LEU A C 1
ATOM 3530 O O . LEU A 1 456 ? -3.41 -34.656 -31.266 1 76.69 456 LEU A O 1
ATOM 3534 N N . LYS A 1 457 ? -3.773 -33.375 -29.469 1 83.31 457 LYS A N 1
ATOM 3535 C CA . LYS A 1 457 ? -4.156 -32.219 -30.25 1 83.31 457 LYS A CA 1
ATOM 3536 C C . LYS A 1 457 ? -3.002 -31.219 -30.344 1 83.31 457 LYS A C 1
ATOM 3538 O O . LYS A 1 457 ? -2.262 -31.016 -29.375 1 83.31 457 LYS A O 1
ATOM 3543 N N . PRO A 1 458 ? -2.738 -30.703 -31.5 1 89.56 458 PRO A N 1
ATOM 3544 C CA . PRO A 1 458 ? -1.665 -29.719 -31.688 1 89.56 458 PRO A CA 1
ATOM 3545 C C . PRO A 1 458 ? -2.018 -28.344 -31.109 1 89.56 458 PRO A C 1
ATOM 3547 O O . PRO A 1 458 ? -2.17 -27.391 -31.875 1 89.56 458 PRO A O 1
ATOM 3550 N N . PHE A 1 459 ? -2.131 -28.297 -29.844 1 90.69 459 PHE A N 1
ATOM 3551 C CA . PHE A 1 459 ? -2.479 -27.062 -29.156 1 90.69 459 PHE A CA 1
ATOM 3552 C C . PHE A 1 459 ? -1.247 -26.438 -28.516 1 90.69 459 PHE A C 1
ATOM 3554 O O . PHE A 1 459 ? -0.387 -27.141 -27.984 1 90.69 459 PHE A O 1
ATOM 3561 N N . ALA A 1 460 ? -1.216 -25.156 -28.625 1 93 460 ALA A N 1
ATOM 3562 C CA . ALA A 1 460 ? -0.098 -24.406 -28.062 1 93 460 ALA A CA 1
ATOM 3563 C C . ALA A 1 460 ? -0.099 -24.484 -26.531 1 93 460 ALA A C 1
ATOM 3565 O O . ALA A 1 460 ? -1.16 -24.562 -25.906 1 93 460 ALA A O 1
ATOM 3566 N N . SER A 1 461 ? 1.09 -24.516 -25.938 1 93.06 461 SER A N 1
ATOM 3567 C CA . SER A 1 461 ? 1.271 -24.469 -24.484 1 93.06 461 SER A CA 1
ATOM 3568 C C . SER A 1 461 ? 1.439 -23.031 -24 1 93.06 461 SER A C 1
ATOM 3570 O O . SER A 1 461 ? 1.541 -22.109 -24.797 1 93.06 461 SER A O 1
ATOM 3572 N N . ALA A 1 462 ? 1.473 -22.922 -22.688 1 94.62 462 ALA A N 1
ATOM 3573 C CA . ALA A 1 462 ? 1.628 -21.609 -22.078 1 94.62 462 ALA A CA 1
ATOM 3574 C C . ALA A 1 462 ? 2.996 -21 -22.391 1 94.62 462 ALA A C 1
ATOM 3576 O O . ALA A 1 462 ? 3.15 -19.781 -22.438 1 94.62 462 ALA A O 1
ATOM 3577 N N . LEU A 1 463 ? 3.975 -21.844 -22.656 1 96.19 463 LEU A N 1
ATOM 3578 C CA . LEU A 1 463 ? 5.289 -21.359 -23.062 1 96.19 463 LEU A CA 1
ATOM 3579 C C . LEU A 1 463 ? 5.199 -20.578 -24.375 1 96.19 463 LEU A C 1
ATOM 3581 O O . LEU A 1 463 ? 5.789 -19.5 -24.5 1 96.19 463 LEU A O 1
ATOM 3585 N N . GLU A 1 464 ? 4.445 -21.094 -25.266 1 96.25 464 GLU A N 1
ATOM 3586 C CA . GLU A 1 464 ? 4.301 -20.453 -26.562 1 96.25 464 GLU A CA 1
ATOM 3587 C C . GLU A 1 464 ? 3.436 -19.188 -26.469 1 96.25 464 GLU A C 1
ATOM 3589 O O . GLU A 1 464 ? 3.752 -18.172 -27.078 1 96.25 464 GLU A O 1
ATOM 3594 N N . THR A 1 465 ? 2.396 -19.281 -25.719 1 95.88 465 THR A N 1
ATOM 3595 C CA . THR A 1 465 ? 1.483 -18.156 -25.656 1 95.88 465 THR A CA 1
ATOM 3596 C C . THR A 1 465 ? 2.119 -16.984 -24.891 1 95.88 465 THR A C 1
ATOM 3598 O O . THR A 1 465 ? 1.704 -15.836 -25.047 1 95.88 465 THR A O 1
ATOM 3601 N N . TYR A 1 466 ? 3.105 -17.281 -24.062 1 96.81 466 TYR A N 1
ATOM 3602 C CA . TYR A 1 466 ? 3.803 -16.219 -23.344 1 96.81 466 TYR A CA 1
ATOM 3603 C C . TYR A 1 466 ? 4.477 -15.258 -24.312 1 96.81 466 TYR A C 1
ATOM 3605 O O . TYR A 1 466 ? 4.625 -14.07 -24.016 1 96.81 466 TYR A O 1
ATOM 3613 N N . PHE A 1 467 ? 4.816 -15.719 -25.453 1 97.25 467 PHE A N 1
ATOM 3614 C CA . PHE A 1 467 ? 5.488 -14.875 -26.422 1 97.25 467 PHE A CA 1
ATOM 3615 C C . PHE A 1 467 ? 4.52 -13.867 -27.016 1 97.25 467 PHE A C 1
ATOM 3617 O O . PHE A 1 467 ? 4.902 -12.727 -27.312 1 97.25 467 PHE A O 1
ATOM 3624 N N . THR A 1 468 ? 3.301 -14.203 -27.141 1 95.25 468 THR A N 1
ATOM 3625 C CA . THR A 1 468 ? 2.33 -13.32 -27.781 1 95.25 468 THR A CA 1
ATOM 3626 C C . THR A 1 468 ? 1.501 -12.586 -26.719 1 95.25 468 THR A C 1
ATOM 3628 O O . THR A 1 468 ? 1.163 -11.414 -26.891 1 95.25 468 THR A O 1
ATOM 3631 N N . GLU A 1 469 ? 1.219 -13.289 -25.625 1 93.44 469 GLU A N 1
ATOM 3632 C CA . GLU A 1 469 ? 0.421 -12.719 -24.547 1 93.44 469 GLU A CA 1
ATOM 3633 C C . GLU A 1 469 ? 1.077 -12.953 -23.188 1 93.44 469 GLU A C 1
ATOM 3635 O O . GLU A 1 469 ? 0.576 -13.734 -22.375 1 93.44 469 GLU A O 1
ATOM 3640 N N . PRO A 1 470 ? 2.051 -12.133 -22.906 1 94.44 470 PRO A N 1
ATOM 3641 C CA . PRO A 1 470 ? 2.795 -12.367 -21.672 1 94.44 470 PRO A CA 1
ATOM 3642 C C . PRO A 1 470 ? 1.979 -12.031 -20.422 1 94.44 470 PRO A C 1
ATOM 3644 O O . PRO A 1 470 ? 2.279 -12.539 -19.328 1 94.44 470 PRO A O 1
ATOM 3647 N N . ASP A 1 471 ? 0.936 -11.281 -20.547 1 90.44 471 ASP A N 1
ATOM 3648 C CA . ASP A 1 471 ? 0.155 -10.852 -19.391 1 90.44 471 ASP A CA 1
ATOM 3649 C C . ASP A 1 471 ? -0.702 -11.992 -18.844 1 90.44 471 ASP A C 1
ATOM 3651 O O . ASP A 1 471 ? -0.909 -12.102 -17.641 1 90.44 471 ASP A O 1
ATOM 3655 N N . SER A 1 472 ? -1.174 -12.797 -19.766 1 90.19 472 SER A N 1
ATOM 3656 C CA . SER A 1 472 ? -2.027 -13.914 -19.375 1 90.19 472 SER A CA 1
ATOM 3657 C C . SER A 1 472 ? -1.83 -15.109 -20.297 1 90.19 472 SER A C 1
ATOM 3659 O O . SER A 1 472 ? -2.74 -15.484 -21.047 1 90.19 472 SER A O 1
ATOM 3661 N N . PRO A 1 473 ? -0.77 -15.797 -20.062 1 93.81 473 PRO A N 1
ATOM 3662 C CA . PRO A 1 473 ? -0.469 -16.875 -21 1 93.81 473 PRO A CA 1
ATOM 3663 C C . PRO A 1 473 ? -1.469 -18.031 -20.922 1 93.81 473 PRO A C 1
ATOM 3665 O O . PRO A 1 473 ? -1.757 -18.672 -21.922 1 93.81 473 PRO A O 1
ATOM 3668 N N . TYR A 1 474 ? -2.072 -18.266 -19.797 1 92.19 474 TYR A N 1
ATOM 3669 C CA . TYR A 1 474 ? -2.988 -19.391 -19.625 1 92.19 474 TYR A CA 1
ATOM 3670 C C . TYR A 1 474 ? -4.41 -19 -20 1 92.19 474 TYR A C 1
ATOM 3672 O O . TYR A 1 474 ? -5.316 -19.844 -20 1 92.19 474 TYR A O 1
ATOM 3680 N N . SER A 1 475 ? -4.613 -17.781 -20.328 1 86.44 475 SER A N 1
ATOM 3681 C CA . SER A 1 475 ? -5.914 -17.297 -20.781 1 86.44 475 SER A CA 1
ATOM 3682 C C . SER A 1 475 ? -5.82 -16.672 -22.172 1 86.44 475 SER A C 1
ATOM 3684 O O . SER A 1 475 ? -6.711 -15.93 -22.578 1 86.44 475 SER A O 1
ATOM 3686 N N . ALA A 1 476 ? -4.758 -17.016 -22.781 1 87.5 476 ALA A N 1
ATOM 3687 C CA . ALA A 1 476 ? -4.57 -16.484 -24.125 1 87.5 476 ALA A CA 1
ATOM 3688 C C . ALA A 1 476 ? -5.523 -17.141 -25.109 1 87.5 476 ALA A C 1
ATOM 3690 O O . ALA A 1 476 ? -5.918 -18.297 -24.922 1 87.5 476 ALA A O 1
ATOM 3691 N N . SER A 1 477 ? -5.875 -16.5 -26.141 1 80.81 477 SER A N 1
ATOM 3692 C CA . SER A 1 477 ? -6.812 -17 -27.141 1 80.81 477 SER A CA 1
ATOM 3693 C C . SER A 1 477 ? -6.242 -18.203 -27.875 1 80.81 477 SER A C 1
ATOM 3695 O O . SER A 1 477 ? -6.984 -19.094 -28.297 1 80.81 477 SER A O 1
ATOM 3697 N N . GLY A 1 478 ? -5 -18.281 -27.922 1 77.81 478 GLY A N 1
ATOM 3698 C CA . GLY A 1 478 ? -4.383 -19.344 -28.703 1 77.81 478 GLY A CA 1
ATOM 3699 C C . GLY A 1 478 ? -4.086 -20.594 -27.891 1 77.81 478 GLY A C 1
ATOM 3700 O O . GLY A 1 478 ? -3.742 -21.625 -28.453 1 77.81 478 GLY A O 1
ATOM 3701 N N . ILE A 1 479 ? -4.328 -20.516 -26.609 1 81.88 479 ILE A N 1
ATOM 3702 C CA . ILE A 1 479 ? -3.975 -21.656 -25.766 1 81.88 479 ILE A CA 1
ATOM 3703 C C . ILE A 1 479 ? -5.012 -22.766 -25.953 1 81.88 479 ILE A C 1
ATOM 3705 O O . ILE A 1 479 ? -6.215 -22.5 -26 1 81.88 479 ILE A O 1
ATOM 3709 N N . SER A 1 480 ? -4.547 -23.906 -26.156 1 80.31 480 SER A N 1
ATOM 3710 C CA . SER A 1 480 ? -5.391 -25.094 -26.297 1 80.31 480 SER A CA 1
ATOM 3711 C C . SER A 1 480 ? -6.48 -24.891 -27.344 1 80.31 480 SER A C 1
ATOM 3713 O O . SER A 1 480 ? -7.645 -25.203 -27.109 1 80.31 480 SER A O 1
ATOM 3715 N N . SER A 1 481 ? -6.172 -24.203 -28.375 1 83.88 481 SER A N 1
ATOM 3716 C CA . SER A 1 481 ? -7.082 -23.906 -29.469 1 83.88 481 SER A CA 1
ATOM 3717 C C . SER A 1 481 ? -6.512 -24.375 -30.812 1 83.88 481 SER A C 1
ATOM 3719 O O . SER A 1 481 ? -5.293 -24.469 -30.969 1 83.88 481 SER A O 1
ATOM 3721 N N . TRP A 1 482 ? -7.41 -24.578 -31.703 1 85.69 482 TRP A N 1
ATOM 3722 C CA . TRP A 1 482 ? -7.012 -25 -33.062 1 85.69 482 TRP A CA 1
ATOM 3723 C C . TRP A 1 482 ? -6.316 -23.859 -33.781 1 85.69 482 TRP A C 1
ATOM 3725 O O . TRP A 1 482 ? -5.477 -24.109 -34.656 1 85.69 482 TRP A O 1
ATOM 3735 N N . ASP A 1 483 ? -6.609 -22.703 -33.406 1 84.31 483 ASP A N 1
ATOM 3736 C CA . ASP A 1 483 ? -6.004 -21.562 -34.062 1 84.31 483 ASP A CA 1
ATOM 3737 C C . ASP A 1 483 ? -4.531 -21.406 -33.688 1 84.31 483 ASP A C 1
ATOM 3739 O O . ASP A 1 483 ? -3.729 -20.891 -34.469 1 84.31 483 ASP A O 1
ATOM 3743 N N . GLY A 1 484 ? -4.227 -21.922 -32.531 1 87.62 484 GLY A N 1
ATOM 3744 C CA . GLY A 1 484 ? -2.852 -21.828 -32.094 1 87.62 484 GLY A CA 1
ATOM 3745 C C . GLY A 1 484 ? -2.367 -20.406 -31.922 1 87.62 484 GLY A C 1
ATOM 3746 O O . GLY A 1 484 ? -3.168 -19.484 -31.703 1 87.62 484 GLY A O 1
ATOM 3747 N N . THR A 1 485 ? -1.006 -20.25 -31.812 1 91.5 485 THR A N 1
ATOM 3748 C CA . THR A 1 485 ? -0.386 -18.938 -31.656 1 91.5 485 THR A CA 1
ATOM 3749 C C . THR A 1 485 ? 0.812 -18.797 -32.594 1 91.5 485 THR A C 1
ATOM 3751 O O . THR A 1 485 ? 1.776 -19.547 -32.5 1 91.5 485 THR A O 1
ATOM 3754 N N . ASP A 1 486 ? 0.688 -17.828 -33.438 1 93.94 486 ASP A N 1
ATOM 3755 C CA . ASP A 1 486 ? 1.81 -17.516 -34.344 1 93.94 486 ASP A CA 1
ATOM 3756 C C . ASP A 1 486 ? 2.814 -16.609 -33.656 1 93.94 486 ASP A C 1
ATOM 3758 O O . ASP A 1 486 ? 2.529 -15.422 -33.406 1 93.94 486 ASP A O 1
ATOM 3762 N N . ILE A 1 487 ? 3.992 -17.078 -33.438 1 96.06 487 ILE A N 1
ATOM 3763 C CA . ILE A 1 487 ? 4.984 -16.375 -32.625 1 96.06 487 ILE A CA 1
ATOM 3764 C C . ILE A 1 487 ? 5.844 -15.492 -33.531 1 96.06 487 ILE A C 1
ATOM 3766 O O . ILE A 1 487 ? 6.512 -14.57 -33.062 1 96.06 487 ILE A O 1
ATOM 3770 N N . TYR A 1 488 ? 5.832 -15.625 -34.812 1 96.25 488 TYR A N 1
ATOM 3771 C CA . TYR A 1 488 ? 6.75 -14.984 -35.75 1 96.25 488 TYR A CA 1
ATOM 3772 C C . TYR A 1 488 ? 6.633 -13.469 -35.688 1 96.25 488 TYR A C 1
ATOM 3774 O O . TYR A 1 488 ? 7.645 -12.758 -35.656 1 96.25 488 TYR A O 1
ATOM 3782 N N . PRO A 1 489 ? 5.469 -12.922 -35.562 1 95.75 489 PRO A N 1
ATOM 3783 C CA . PRO A 1 489 ? 5.32 -11.469 -35.594 1 95.75 489 PRO A CA 1
ATOM 3784 C C . PRO A 1 489 ? 5.953 -10.789 -34.375 1 95.75 489 PRO A C 1
ATOM 3786 O O . PRO A 1 489 ? 6.125 -9.562 -34.375 1 95.75 489 PRO A O 1
ATOM 3789 N N . VAL A 1 490 ? 6.312 -11.461 -33.344 1 95.88 490 VAL A N 1
ATOM 3790 C CA . VAL A 1 490 ? 6.84 -10.891 -32.094 1 95.88 490 VAL A CA 1
ATOM 3791 C C . VAL A 1 490 ? 8.188 -10.227 -32.375 1 95.88 490 VAL A C 1
ATOM 3793 O O . VAL A 1 490 ? 8.531 -9.227 -31.734 1 95.88 490 VAL A O 1
ATOM 3796 N N . GLY A 1 491 ? 8.961 -10.727 -33.281 1 96.19 491 GLY A N 1
ATOM 3797 C CA . GLY A 1 491 ? 10.25 -10.156 -33.656 1 96.19 491 GLY A CA 1
ATOM 3798 C C . GLY A 1 491 ? 11.398 -10.711 -32.812 1 96.19 491 GLY A C 1
ATOM 3799 O O . GLY A 1 491 ? 11.18 -11.352 -31.797 1 96.19 491 GLY A O 1
ATOM 3800 N N . ASP A 1 492 ? 12.617 -10.414 -33.219 1 96.69 492 ASP A N 1
ATOM 3801 C CA . ASP A 1 492 ? 13.82 -10.992 -32.625 1 96.69 492 ASP A CA 1
ATOM 3802 C C . ASP A 1 492 ? 14.031 -10.484 -31.219 1 96.69 492 ASP A C 1
ATOM 3804 O O . ASP A 1 492 ? 14.281 -11.273 -30.297 1 96.69 492 ASP A O 1
ATOM 3808 N N . ARG A 1 493 ? 13.883 -9.234 -31.031 1 94.81 493 ARG A N 1
ATOM 3809 C CA . ARG A 1 493 ? 14.195 -8.594 -29.75 1 94.81 493 ARG A CA 1
ATOM 3810 C C . ARG A 1 493 ? 13.25 -9.07 -28.656 1 94.81 493 ARG A C 1
ATOM 3812 O O . ARG A 1 493 ? 13.695 -9.523 -27.594 1 94.81 493 ARG A O 1
ATOM 3819 N N . VAL A 1 494 ? 11.992 -9 -28.953 1 96.12 494 VAL A N 1
ATOM 3820 C CA . VAL A 1 494 ? 10.984 -9.367 -27.953 1 96.12 494 VAL A CA 1
ATOM 3821 C C . VAL A 1 494 ? 11.062 -10.859 -27.672 1 96.12 494 VAL A C 1
ATOM 3823 O O . VAL A 1 494 ? 10.93 -11.289 -26.516 1 96.12 494 VAL A O 1
ATOM 3826 N N . PHE A 1 495 ? 11.305 -11.609 -28.719 1 97.81 495 PHE A N 1
ATOM 3827 C CA . PHE A 1 495 ? 11.453 -13.055 -28.531 1 97.81 495 PHE A CA 1
ATOM 3828 C C . PHE A 1 495 ? 12.656 -13.359 -27.641 1 97.81 495 PHE A C 1
ATOM 3830 O O . PHE A 1 495 ? 12.562 -14.18 -26.719 1 97.81 495 PHE A O 1
ATOM 3837 N N . SER A 1 496 ? 13.742 -12.703 -27.891 1 98 496 SER A N 1
ATOM 3838 C CA . SER A 1 496 ? 14.945 -12.922 -27.109 1 98 496 SER A CA 1
ATOM 3839 C C . SER A 1 496 ? 14.719 -12.594 -25.641 1 98 496 SER A C 1
ATOM 3841 O O . SER A 1 496 ? 15.125 -13.344 -24.75 1 98 496 SER A O 1
ATOM 3843 N N . GLN A 1 497 ? 14.055 -11.555 -25.422 1 97.25 497 GLN A N 1
ATOM 3844 C CA . GLN A 1 497 ? 13.773 -11.133 -24.047 1 97.25 497 GLN A CA 1
ATOM 3845 C C . GLN A 1 497 ? 12.859 -12.125 -23.328 1 97.25 497 GLN A C 1
ATOM 3847 O O . GLN A 1 497 ? 13.172 -12.57 -22.234 1 97.25 497 GLN A O 1
ATOM 3852 N N . ARG A 1 498 ? 11.828 -12.508 -23.984 1 98.19 498 ARG A N 1
ATOM 3853 C CA . ARG A 1 498 ? 10.836 -13.359 -23.344 1 98.19 498 ARG A CA 1
ATOM 3854 C C . ARG A 1 498 ? 11.352 -14.789 -23.188 1 98.19 498 ARG A C 1
ATOM 3856 O O . ARG A 1 498 ? 11.039 -15.469 -22.203 1 98.19 498 ARG A O 1
ATOM 3863 N N . PHE A 1 499 ? 12.125 -15.25 -24.156 1 98.56 499 PHE A N 1
ATOM 3864 C CA . PHE A 1 499 ? 12.734 -16.562 -24.016 1 98.56 499 PHE A CA 1
ATOM 3865 C C . PHE A 1 499 ? 13.719 -16.594 -22.859 1 98.56 499 PHE A C 1
ATOM 3867 O O . PHE A 1 499 ? 13.766 -17.562 -22.094 1 98.56 499 PHE A O 1
ATOM 3874 N N . SER A 1 500 ? 14.484 -15.523 -22.719 1 98.56 500 SER A N 1
ATOM 3875 C CA . SER A 1 500 ? 15.398 -15.414 -21.594 1 98.56 500 SER A CA 1
ATOM 3876 C C . SER A 1 500 ? 14.648 -15.43 -20.266 1 98.56 500 SER A C 1
ATOM 3878 O O . SER A 1 500 ? 15.062 -16.109 -19.312 1 98.56 500 SER A O 1
ATOM 3880 N N . GLN A 1 501 ? 13.555 -14.742 -20.219 1 98.44 501 GLN A N 1
ATOM 3881 C CA . GLN A 1 501 ? 12.742 -14.695 -19.016 1 98.44 501 GLN A CA 1
ATOM 3882 C C . GLN A 1 501 ? 12.234 -16.094 -18.641 1 98.44 501 GLN A C 1
ATOM 3884 O O . GLN A 1 501 ? 12.273 -16.469 -17.469 1 98.44 501 GLN A O 1
ATOM 3889 N N . LEU A 1 502 ? 11.836 -16.781 -19.625 1 98.69 502 LEU A N 1
ATOM 3890 C CA . LEU A 1 502 ? 11.312 -18.125 -19.391 1 98.69 502 LEU A CA 1
ATOM 3891 C C . LEU A 1 502 ? 12.422 -19.062 -18.906 1 98.69 502 LEU A C 1
ATOM 3893 O O . LEU A 1 502 ? 12.234 -19.797 -17.938 1 98.69 502 LEU A O 1
ATOM 3897 N N . LEU A 1 503 ? 13.539 -18.984 -19.516 1 98.69 503 LEU A N 1
ATOM 3898 C CA . LEU A 1 503 ? 14.664 -19.844 -19.156 1 98.69 503 LEU A CA 1
ATOM 3899 C C . LEU A 1 503 ? 15.125 -19.547 -17.734 1 98.69 503 LEU A C 1
ATOM 3901 O O . LEU A 1 503 ? 15.312 -20.469 -16.938 1 98.69 503 LEU A O 1
ATOM 3905 N N . ASN A 1 504 ? 15.242 -18.328 -17.453 1 98.69 504 ASN A N 1
ATOM 3906 C CA . ASN A 1 504 ? 15.742 -17.922 -16.141 1 98.69 504 ASN A CA 1
ATOM 3907 C C . ASN A 1 504 ? 14.734 -18.234 -15.039 1 98.69 504 ASN A C 1
ATOM 3909 O O . ASN A 1 504 ? 15.117 -18.641 -13.938 1 98.69 504 ASN A O 1
ATOM 3913 N N . THR A 1 505 ? 13.484 -18 -15.32 1 98.56 505 THR A N 1
ATOM 3914 C CA . THR A 1 505 ? 12.445 -18.281 -14.336 1 98.56 505 THR A CA 1
ATOM 3915 C C . THR A 1 505 ? 12.398 -19.781 -14.031 1 98.56 505 THR A C 1
ATOM 3917 O O . THR A 1 505 ? 12.32 -20.172 -12.867 1 98.56 505 THR A O 1
ATOM 3920 N N . PHE A 1 506 ? 12.5 -20.531 -15.086 1 98.38 506 PHE A N 1
ATOM 3921 C CA . PHE A 1 506 ? 12.461 -21.969 -14.883 1 98.38 506 PHE A CA 1
ATOM 3922 C C . PHE A 1 506 ? 13.734 -22.453 -14.195 1 98.38 506 PHE A C 1
ATOM 3924 O O . PHE A 1 506 ? 13.688 -23.391 -13.383 1 98.38 506 PHE A O 1
ATOM 3931 N N . TRP A 1 507 ? 14.805 -21.875 -14.492 1 97.94 507 TRP A N 1
ATOM 3932 C CA . TRP A 1 507 ? 16.047 -22.234 -13.812 1 97.94 507 TRP A CA 1
ATOM 3933 C C . TRP A 1 507 ? 15.945 -21.984 -12.312 1 97.94 507 TRP A C 1
ATOM 3935 O O . TRP A 1 507 ? 16.219 -22.859 -11.508 1 97.94 507 TRP A O 1
ATOM 3945 N N . LEU A 1 508 ? 15.484 -20.828 -11.977 1 97.19 508 LEU A N 1
ATOM 3946 C CA . LEU A 1 508 ? 15.352 -20.484 -10.57 1 97.19 508 LEU A CA 1
ATOM 3947 C C . LEU A 1 508 ? 14.383 -21.438 -9.867 1 97.19 508 LEU A C 1
ATOM 3949 O O . LEU A 1 508 ? 14.641 -21.875 -8.742 1 97.19 508 LEU A O 1
ATOM 3953 N N . ALA A 1 509 ? 13.344 -21.734 -10.539 1 96.5 509 ALA A N 1
ATOM 3954 C CA . ALA A 1 509 ? 12.383 -22.688 -9.977 1 96.5 509 ALA A CA 1
ATOM 3955 C C . ALA A 1 509 ? 13.008 -24.062 -9.812 1 96.5 509 ALA A C 1
ATOM 3957 O O . ALA A 1 509 ? 12.703 -24.781 -8.852 1 96.5 509 ALA A O 1
ATOM 3958 N N . SER A 1 510 ? 13.906 -24.438 -10.68 1 95.38 510 SER A N 1
ATOM 3959 C CA . SER A 1 510 ? 14.5 -25.766 -10.688 1 95.38 510 SER A CA 1
ATOM 3960 C C . SER A 1 510 ? 15.555 -25.906 -9.602 1 95.38 510 SER A C 1
ATOM 3962 O O . SER A 1 510 ? 15.719 -26.969 -9.016 1 95.38 510 SER A O 1
ATOM 3964 N N . VAL A 1 511 ? 16.25 -24.844 -9.328 1 93.06 511 VAL A N 1
ATOM 3965 C CA . VAL A 1 511 ? 17.375 -24.938 -8.398 1 93.06 511 VAL A CA 1
ATOM 3966 C C . VAL A 1 511 ? 16.891 -24.656 -6.977 1 93.06 511 VAL A C 1
ATOM 3968 O O . VAL A 1 511 ? 17.453 -25.188 -6.008 1 93.06 511 VAL A O 1
ATOM 3971 N N . ALA A 1 512 ? 15.82 -23.875 -6.875 1 92.06 512 ALA A N 1
ATOM 3972 C CA . ALA A 1 512 ? 15.398 -23.453 -5.539 1 92.06 512 ALA A CA 1
ATOM 3973 C C . ALA A 1 512 ? 13.898 -23.219 -5.484 1 92.06 512 ALA A C 1
ATOM 3975 O O . ALA A 1 512 ? 13.438 -22.172 -5.039 1 92.06 512 ALA A O 1
ATOM 3976 N N . SER A 1 513 ? 13.109 -24.188 -5.855 1 91.44 513 SER A N 1
ATOM 3977 C CA . SER A 1 513 ? 11.656 -24.031 -5.938 1 91.44 513 SER A CA 1
ATOM 3978 C C . SER A 1 513 ? 11.07 -23.609 -4.594 1 91.44 513 SER A C 1
ATOM 3980 O O . SER A 1 513 ? 10.219 -22.719 -4.535 1 91.44 513 SER A O 1
ATOM 3982 N N . HIS A 1 514 ? 11.57 -24.141 -3.469 1 88.38 514 HIS A N 1
ATOM 3983 C CA . HIS A 1 514 ? 11.039 -23.828 -2.148 1 88.38 514 HIS A CA 1
ATOM 3984 C C . HIS A 1 514 ? 11.477 -22.453 -1.681 1 88.38 514 HIS A C 1
ATOM 3986 O O . HIS A 1 514 ? 10.703 -21.719 -1.052 1 88.38 514 HIS A O 1
ATOM 3992 N N . ASN A 1 515 ? 12.633 -22.078 -2.057 1 89.06 515 ASN A N 1
ATOM 3993 C CA . ASN A 1 515 ? 13.203 -20.812 -1.615 1 89.06 515 ASN A CA 1
ATOM 3994 C C . ASN A 1 515 ? 12.547 -19.625 -2.314 1 89.06 515 ASN A C 1
ATOM 3996 O O . ASN A 1 515 ? 12.258 -18.609 -1.682 1 89.06 515 ASN A O 1
ATOM 4000 N N . ILE A 1 516 ? 12.234 -19.781 -3.555 1 91.88 516 ILE A N 1
ATOM 4001 C CA . ILE A 1 516 ? 11.734 -18.641 -4.312 1 91.88 516 ILE A CA 1
ATOM 4002 C C . ILE A 1 516 ? 10.227 -18.5 -4.074 1 91.88 516 ILE A C 1
ATOM 4004 O O . ILE A 1 516 ? 9.625 -17.5 -4.484 1 91.88 516 ILE A O 1
ATOM 4008 N N . THR A 1 517 ? 9.656 -19.516 -3.432 1 91.06 517 THR A N 1
ATOM 4009 C CA . THR A 1 517 ? 8.234 -19.422 -3.133 1 91.06 517 THR A CA 1
ATOM 4010 C C . THR A 1 517 ? 8.008 -19.109 -1.657 1 91.06 517 THR A C 1
ATOM 4012 O O . THR A 1 517 ? 7.051 -19.594 -1.05 1 91.06 517 THR A O 1
ATOM 4015 N N . GLY A 1 518 ? 8.977 -18.516 -1.05 1 86.06 518 GLY A N 1
ATOM 4016 C CA . GLY A 1 518 ? 8.727 -17.922 0.249 1 86.06 518 GLY A CA 1
ATOM 4017 C C . GLY A 1 518 ? 9.5 -18.578 1.375 1 86.06 518 GLY A C 1
ATOM 4018 O O . GLY A 1 518 ? 9.453 -18.125 2.518 1 86.06 518 GLY A O 1
ATOM 4019 N N . ASN A 1 519 ? 10.188 -19.656 1.11 1 83.94 519 ASN A N 1
ATOM 4020 C CA . ASN A 1 519 ? 10.891 -20.359 2.182 1 83.94 519 ASN A CA 1
ATOM 4021 C C . ASN A 1 519 ? 12.391 -20.062 2.15 1 83.94 519 ASN A C 1
ATOM 4023 O O . ASN A 1 519 ? 13.203 -20.984 2.137 1 83.94 519 ASN A O 1
ATOM 4027 N N . PHE A 1 520 ? 12.688 -18.797 2.021 1 88.19 520 PHE A N 1
ATOM 4028 C CA . PHE A 1 520 ? 14.086 -18.375 2.086 1 88.19 520 PHE A CA 1
ATOM 4029 C C . PHE A 1 520 ? 14.344 -17.562 3.354 1 88.19 520 PHE A C 1
ATOM 4031 O O . PHE A 1 520 ? 13.836 -16.453 3.506 1 88.19 520 PHE A O 1
ATOM 4038 N N . HIS A 1 521 ? 15.109 -18.203 4.25 1 83.56 521 HIS A N 1
ATOM 4039 C CA . HIS A 1 521 ? 15.367 -17.562 5.535 1 83.56 521 HIS A CA 1
ATOM 4040 C C . HIS A 1 521 ? 16.859 -17.312 5.746 1 83.56 521 HIS A C 1
ATOM 4042 O O . HIS A 1 521 ? 17.688 -18.031 5.203 1 83.56 521 HIS A O 1
ATOM 4048 N N . PHE A 1 522 ? 17.016 -16.281 6.539 1 80.12 522 PHE A N 1
ATOM 4049 C CA . PHE A 1 522 ? 18.391 -15.891 6.828 1 80.12 522 PHE A CA 1
ATOM 4050 C C . PHE A 1 522 ? 19.109 -16.984 7.621 1 80.12 522 PHE A C 1
ATOM 4052 O O . PHE A 1 522 ? 18.578 -17.484 8.609 1 80.12 522 PHE A O 1
ATOM 4059 N N . GLN A 1 523 ? 20.297 -17.281 7.27 1 67.81 523 GLN A N 1
ATOM 4060 C CA . GLN A 1 523 ? 21.188 -18.266 7.883 1 67.81 523 GLN A CA 1
ATOM 4061 C C . GLN A 1 523 ? 20.469 -19.609 8.078 1 67.81 523 GLN A C 1
ATOM 4063 O O . GLN A 1 523 ? 20.625 -20.25 9.117 1 67.81 523 GLN A O 1
ATOM 4068 N N . SER A 1 524 ? 19.297 -19.672 7.383 1 63.59 524 SER A N 1
ATOM 4069 C CA . SER A 1 524 ? 18.672 -20.984 7.477 1 63.59 524 SER A CA 1
ATOM 4070 C C . SER A 1 524 ? 19.547 -22.062 6.855 1 63.59 524 SER A C 1
ATOM 4072 O O . SER A 1 524 ? 20.203 -21.828 5.84 1 63.59 524 SER A O 1
ATOM 4074 N N . ASN A 1 525 ? 20.109 -22.766 7.707 1 52.88 525 ASN A N 1
ATOM 4075 C CA . ASN A 1 525 ? 20.906 -23.922 7.285 1 52.88 525 ASN A CA 1
ATOM 4076 C C . ASN A 1 525 ? 20.25 -24.641 6.113 1 52.88 525 ASN A C 1
ATOM 4078 O O . ASN A 1 525 ? 19.031 -24.828 6.09 1 52.88 525 ASN A O 1
ATOM 4082 N N . GLY A 1 526 ? 20.703 -24.484 4.906 1 49.88 526 GLY A N 1
ATOM 4083 C CA . GLY A 1 526 ? 20.391 -25.203 3.678 1 49.88 526 GLY A CA 1
ATOM 4084 C C . GLY A 1 526 ? 19.625 -26.484 3.916 1 49.88 526 GLY A C 1
ATOM 4085 O O . GLY A 1 526 ? 19.734 -27.094 4.992 1 49.88 526 GLY A O 1
ATOM 4086 N N . GLU A 1 527 ? 18.531 -26.609 3.395 1 50.06 527 GLU A N 1
ATOM 4087 C CA . GLU A 1 527 ? 17.938 -27.938 3.273 1 50.06 527 GLU A CA 1
ATOM 4088 C C . GLU A 1 527 ? 19.016 -29 3.053 1 50.06 527 GLU A C 1
ATOM 4090 O O . GLU A 1 527 ? 19.547 -29.125 1.948 1 50.06 527 GLU A O 1
ATOM 4095 N N . THR A 1 528 ? 19.812 -29.281 3.967 1 44.91 528 THR A N 1
ATOM 4096 C CA . THR A 1 528 ? 20.875 -30.281 3.963 1 44.91 528 THR A CA 1
ATOM 4097 C C . THR A 1 528 ? 20.422 -31.562 3.289 1 44.91 528 THR A C 1
ATOM 4099 O O . THR A 1 528 ? 21.234 -32.406 2.934 1 44.91 528 THR A O 1
ATOM 4102 N N . SER A 1 529 ? 19.188 -31.797 3.236 1 47.59 529 SER A N 1
ATOM 4103 C CA . SER A 1 529 ? 19 -33.188 2.889 1 47.59 529 SER A CA 1
ATOM 4104 C C . SER A 1 529 ? 19.047 -33.406 1.378 1 47.59 529 SER A C 1
ATOM 4106 O O . SER A 1 529 ? 18.984 -34.531 0.899 1 47.59 529 SER A O 1
ATOM 4108 N N . LEU A 1 530 ? 18.922 -32.312 0.64 1 53.25 530 LEU A N 1
ATOM 4109 C CA . LEU A 1 530 ? 18.906 -32.688 -0.77 1 53.25 530 LEU A CA 1
ATOM 4110 C C . LEU A 1 530 ? 20.297 -32.594 -1.377 1 53.25 530 LEU A C 1
ATOM 4112 O O . LEU A 1 530 ? 21.141 -31.828 -0.908 1 53.25 530 LEU A O 1
ATOM 4116 N N . PRO A 1 531 ? 20.75 -33.531 -2.123 1 52.69 531 PRO A N 1
ATOM 4117 C CA . PRO A 1 531 ? 22.078 -33.719 -2.688 1 52.69 531 PRO A CA 1
ATOM 4118 C C . PRO A 1 531 ? 22.75 -32.406 -3.117 1 52.69 531 PRO A C 1
ATOM 4120 O O . PRO A 1 531 ? 23.969 -32.312 -3.072 1 52.69 531 PRO A O 1
ATOM 4123 N N . ALA A 1 532 ? 22.047 -31.516 -3.686 1 62.19 532 ALA A N 1
ATOM 4124 C CA . ALA A 1 532 ? 22.766 -30.359 -4.195 1 62.19 532 ALA A CA 1
ATOM 4125 C C . ALA A 1 532 ? 22.406 -29.094 -3.422 1 62.19 532 ALA A C 1
ATOM 4127 O O . ALA A 1 532 ? 21.25 -28.688 -3.385 1 62.19 532 ALA A O 1
ATOM 4128 N N . PRO A 1 533 ? 23.5 -28.594 -2.703 1 70.31 533 PRO A N 1
ATOM 4129 C CA . PRO A 1 533 ? 23.234 -27.484 -1.772 1 70.31 533 PRO A CA 1
ATOM 4130 C C . PRO A 1 533 ? 22.891 -26.188 -2.486 1 70.31 533 PRO A C 1
ATOM 4132 O O . PRO A 1 533 ? 23.359 -25.938 -3.602 1 70.31 533 PRO A O 1
ATOM 4135 N N . ILE A 1 534 ? 22 -25.516 -2.057 1 84 534 ILE A N 1
ATOM 4136 C CA . ILE A 1 534 ? 21.703 -24.141 -2.465 1 84 534 ILE A CA 1
ATOM 4137 C C . ILE A 1 534 ? 22.844 -23.219 -2.043 1 84 534 ILE A C 1
ATOM 4139 O O . ILE A 1 534 ? 23.344 -23.312 -0.917 1 84 534 ILE A O 1
ATOM 4143 N N . ILE A 1 535 ? 23.391 -22.484 -3.029 1 89.25 535 ILE A N 1
ATOM 4144 C CA . ILE A 1 535 ? 24.469 -21.531 -2.752 1 89.25 535 ILE A CA 1
ATOM 4145 C C . ILE A 1 535 ? 23.875 -20.172 -2.369 1 89.25 535 ILE A C 1
ATOM 4147 O O . ILE A 1 535 ? 22.969 -19.688 -3.033 1 89.25 535 ILE A O 1
ATOM 4151 N N . THR A 1 536 ? 24.328 -19.656 -1.262 1 91.75 536 THR A N 1
ATOM 4152 C CA . THR A 1 536 ? 23.891 -18.328 -0.811 1 91.75 536 THR A CA 1
ATOM 4153 C C . THR A 1 536 ? 25.047 -17.344 -0.78 1 91.75 536 THR A C 1
ATOM 4155 O O . THR A 1 536 ? 26.219 -17.766 -0.692 1 91.75 536 THR A O 1
ATOM 4158 N N . GLN A 1 537 ? 24.781 -16.125 -0.973 1 92.75 537 GLN A N 1
ATOM 4159 C CA . GLN A 1 537 ? 25.766 -15.039 -0.901 1 92.75 537 GLN A CA 1
ATOM 4160 C C . GLN A 1 537 ? 25.469 -14.125 0.283 1 92.75 537 GLN A C 1
ATOM 4162 O O . GLN A 1 537 ? 24.328 -13.742 0.519 1 92.75 537 GLN A O 1
ATOM 4167 N N . ASN A 1 538 ? 26.516 -13.836 0.992 1 93.12 538 ASN A N 1
ATOM 4168 C CA . ASN A 1 538 ? 26.391 -12.875 2.086 1 93.12 538 ASN A CA 1
ATOM 4169 C C . ASN A 1 538 ? 26.75 -11.461 1.633 1 93.12 538 ASN A C 1
ATOM 4171 O O . ASN A 1 538 ? 27.781 -11.25 0.985 1 93.12 538 ASN A O 1
ATOM 4175 N N . ILE A 1 539 ? 25.891 -10.539 1.98 1 94.12 539 ILE A N 1
ATOM 4176 C CA . ILE A 1 539 ? 26.031 -9.156 1.551 1 94.12 539 ILE A CA 1
ATOM 4177 C C . ILE A 1 539 ? 25.938 -8.227 2.758 1 94.12 539 ILE A C 1
ATOM 4179 O O . ILE A 1 539 ? 25.219 -8.516 3.717 1 94.12 539 ILE A O 1
ATOM 4183 N N . THR A 1 540 ? 26.703 -7.203 2.67 1 94.44 540 THR A N 1
ATOM 4184 C CA . THR A 1 540 ? 26.578 -6.16 3.686 1 94.44 540 THR A CA 1
ATOM 4185 C C . THR A 1 540 ? 25.969 -4.895 3.096 1 94.44 540 THR A C 1
ATOM 4187 O O . THR A 1 540 ? 26.469 -4.355 2.107 1 94.44 540 THR A O 1
ATOM 4190 N N . GLY A 1 541 ? 24.875 -4.52 3.59 1 95.5 541 GLY A N 1
ATOM 4191 C CA . GLY A 1 541 ? 24.203 -3.287 3.195 1 95.5 541 GLY A CA 1
ATOM 4192 C C . GLY A 1 541 ? 24.062 -2.293 4.332 1 95.5 541 GLY A C 1
ATOM 4193 O O . GLY A 1 541 ? 24.891 -2.281 5.258 1 95.5 541 GLY A O 1
ATOM 4194 N N . THR A 1 542 ? 23.156 -1.365 4.094 1 94.56 542 THR A N 1
ATOM 4195 C CA . THR A 1 542 ? 22.938 -0.339 5.105 1 94.56 542 THR A CA 1
ATOM 4196 C C . THR A 1 542 ? 21.453 -0.269 5.496 1 94.56 542 THR A C 1
ATOM 4198 O O . THR A 1 542 ? 20.578 -0.593 4.691 1 94.56 542 THR A O 1
ATOM 4201 N N . ARG A 1 543 ? 21.141 0.032 6.684 1 92.88 543 ARG A N 1
ATOM 4202 C CA . ARG A 1 543 ? 19.797 0.223 7.227 1 92.88 543 ARG A CA 1
ATOM 4203 C C . ARG A 1 543 ? 19.625 1.631 7.785 1 92.88 543 ARG A C 1
ATOM 4205 O O . ARG A 1 543 ? 20.484 2.113 8.531 1 92.88 543 ARG A O 1
ATOM 4212 N N . THR A 1 544 ? 18.641 2.33 7.355 1 90.25 544 THR A N 1
ATOM 4213 C CA . THR A 1 544 ? 18.297 3.658 7.848 1 90.25 544 THR A CA 1
ATOM 4214 C C . THR A 1 544 ? 16.906 3.654 8.469 1 90.25 544 THR A C 1
ATOM 4216 O O . THR A 1 544 ? 15.914 3.316 7.809 1 90.25 544 THR A O 1
ATOM 4219 N N . PRO A 1 545 ? 16.781 3.959 9.609 1 85.62 545 PRO A N 1
ATOM 4220 C CA . PRO A 1 545 ? 15.461 3.998 10.234 1 85.62 545 PRO A CA 1
ATOM 4221 C C . PRO A 1 545 ? 14.531 5.012 9.578 1 85.62 545 PRO A C 1
ATOM 4223 O O . PRO A 1 545 ? 14.969 6.094 9.172 1 85.62 545 PRO A O 1
ATOM 4226 N N . ASP A 1 546 ? 13.203 4.59 9.367 1 83.19 546 ASP A N 1
ATOM 4227 C CA . ASP A 1 546 ? 12.219 5.43 8.688 1 83.19 546 ASP A CA 1
ATOM 4228 C C . ASP A 1 546 ? 11.359 6.188 9.695 1 83.19 546 ASP A C 1
ATOM 4230 O O . ASP A 1 546 ? 10.141 6 9.75 1 83.19 546 ASP A O 1
ATOM 4234 N N . PHE A 1 547 ? 11.883 6.984 10.469 1 81.5 547 PHE A N 1
ATOM 4235 C CA . PHE A 1 547 ? 11.078 7.832 11.336 1 81.5 547 PHE A CA 1
ATOM 4236 C C . PHE A 1 547 ? 11.523 9.281 11.242 1 81.5 547 PHE A C 1
ATOM 4238 O O . PHE A 1 547 ? 12.641 9.57 10.797 1 81.5 547 PHE A O 1
ATOM 4245 N N . LEU A 1 548 ? 10.609 10.094 11.469 1 86.25 548 LEU A N 1
ATOM 4246 C CA . LEU A 1 548 ? 10.867 11.531 11.43 1 86.25 548 LEU A CA 1
ATOM 4247 C C . LEU A 1 548 ? 11.523 12 12.727 1 86.25 548 LEU A C 1
ATOM 4249 O O . LEU A 1 548 ? 11.18 11.531 13.812 1 86.25 548 LEU A O 1
ATOM 4253 N N . VAL A 1 549 ? 12.531 12.758 12.477 1 88.31 549 VAL A N 1
ATOM 4254 C CA . VAL A 1 549 ? 13.227 13.328 13.625 1 88.31 549 VAL A CA 1
ATOM 4255 C C . VAL A 1 549 ? 13.062 14.852 13.625 1 88.31 549 VAL A C 1
ATOM 4257 O O . VAL A 1 549 ? 12.805 15.453 12.586 1 88.31 549 VAL A O 1
ATOM 4260 N N . MET A 1 550 ? 13.102 15.359 14.859 1 92.06 550 MET A N 1
ATOM 4261 C CA . MET A 1 550 ? 13.016 16.812 15.016 1 92.06 550 MET A CA 1
ATOM 4262 C C . MET A 1 550 ? 14.375 17.469 14.789 1 92.06 550 MET A C 1
ATOM 4264 O O . MET A 1 550 ? 15.367 17.062 15.398 1 92.06 550 MET A O 1
ATOM 4268 N N . ARG A 1 551 ? 14.391 18.391 13.844 1 92 551 ARG A N 1
ATOM 4269 C CA . ARG A 1 551 ? 15.609 19.156 13.594 1 92 551 ARG A CA 1
ATOM 4270 C C . ARG A 1 551 ? 15.406 20.641 13.883 1 92 551 ARG A C 1
ATOM 4272 O O . ARG A 1 551 ? 14.344 21.188 13.586 1 92 551 ARG A O 1
ATOM 4279 N N . VAL A 1 552 ? 16.406 21.203 14.547 1 94.5 552 VAL A N 1
ATOM 4280 C CA . VAL A 1 552 ? 16.344 22.609 14.906 1 94.5 552 VAL A CA 1
ATOM 4281 C C . VAL A 1 552 ? 16.828 23.469 13.742 1 94.5 552 VAL A C 1
ATOM 4283 O O . VAL A 1 552 ? 17.859 23.172 13.125 1 94.5 552 VAL A O 1
ATOM 4286 N N . ASN A 1 553 ? 16.016 24.406 13.352 1 94.56 553 ASN A N 1
ATOM 4287 C CA . ASN A 1 553 ? 16.453 25.391 12.375 1 94.56 553 ASN A CA 1
ATOM 4288 C C . ASN A 1 553 ? 17.359 26.453 13.016 1 94.56 553 ASN A C 1
ATOM 4290 O O . ASN A 1 553 ? 16.891 27.266 13.828 1 94.56 553 ASN A O 1
ATOM 4294 N N . ASP A 1 554 ? 18.531 26.609 12.602 1 93.56 554 ASP A N 1
ATOM 4295 C CA . ASP A 1 554 ? 19.516 27.469 13.234 1 93.56 554 ASP A CA 1
ATOM 4296 C C . ASP A 1 554 ? 19.141 28.953 13.086 1 93.56 554 ASP A C 1
ATOM 4298 O O . ASP A 1 554 ? 19.359 29.75 14.008 1 93.56 554 ASP A O 1
ATOM 4302 N N . GLY A 1 555 ? 18.609 29.297 11.922 1 94.25 555 GLY A N 1
ATOM 4303 C CA . GLY A 1 555 ? 18.219 30.672 11.719 1 94.25 555 GLY A CA 1
ATOM 4304 C C . GLY A 1 555 ? 17.109 31.125 12.641 1 94.25 555 GLY A C 1
ATOM 4305 O O . GLY A 1 555 ? 17.219 32.156 13.297 1 94.25 555 GLY A O 1
ATOM 4306 N N . TRP A 1 556 ? 16.141 30.375 12.773 1 94.88 556 TRP A N 1
ATOM 4307 C CA . TRP A 1 556 ? 14.992 30.719 13.625 1 94.88 556 TRP A CA 1
ATOM 4308 C C . TRP A 1 556 ? 15.352 30.562 15.102 1 94.88 556 TRP A C 1
ATOM 4310 O O . TRP A 1 556 ? 14.828 31.281 15.953 1 94.88 556 TRP A O 1
ATOM 4320 N N . MET A 1 557 ? 16.281 29.656 15.398 1 95.81 557 MET A N 1
ATOM 4321 C CA . MET A 1 557 ? 16.734 29.5 16.781 1 95.81 557 MET A CA 1
ATOM 4322 C C . MET A 1 557 ? 17.516 30.719 17.234 1 95.81 557 MET A C 1
ATOM 4324 O O . MET A 1 557 ? 17.312 31.203 18.344 1 95.81 557 MET A O 1
ATOM 4328 N N . LEU A 1 558 ? 18.297 31.234 16.359 1 95.81 558 LEU A N 1
ATOM 4329 C CA . LEU A 1 558 ? 19.031 32.438 16.672 1 95.81 558 LEU A CA 1
ATOM 4330 C C . LEU A 1 558 ? 18.078 33.625 16.891 1 95.81 558 LEU A C 1
ATOM 4332 O O . LEU A 1 558 ? 18.25 34.406 17.812 1 95.81 558 LEU A O 1
ATOM 4336 N N . THR A 1 559 ? 17.094 33.688 16.031 1 96.25 559 THR A N 1
ATOM 4337 C CA . THR A 1 559 ? 16.109 34.781 16.141 1 96.25 559 THR A CA 1
ATOM 4338 C C . THR A 1 559 ? 15.328 34.656 17.438 1 96.25 559 THR A C 1
ATOM 4340 O O . THR A 1 559 ? 15.07 35.656 18.109 1 96.25 559 THR A O 1
ATOM 4343 N N . LEU A 1 560 ? 14.984 33.469 17.781 1 96.25 560 LEU A N 1
ATOM 4344 C CA . LEU A 1 560 ? 14.242 33.25 19.016 1 96.25 560 LEU A CA 1
ATOM 4345 C C . LEU A 1 560 ? 15.094 33.594 20.234 1 96.25 560 LEU A C 1
ATOM 4347 O O . LEU A 1 560 ? 14.617 34.219 21.172 1 96.25 560 LEU A O 1
ATOM 4351 N N . PHE A 1 561 ? 16.297 33.312 20.219 1 95.5 561 PHE A N 1
ATOM 4352 C CA . PHE A 1 561 ? 17.203 33.562 21.344 1 95.5 561 PHE A CA 1
ATOM 4353 C C . PHE A 1 561 ? 17.469 35.062 21.484 1 95.5 561 PHE A C 1
ATOM 4355 O O . PHE A 1 561 ? 17.453 35.594 22.594 1 95.5 561 PHE A O 1
ATOM 4362 N N . VAL A 1 562 ? 17.672 35.719 20.375 1 95.62 562 VAL A N 1
ATOM 4363 C CA . VAL A 1 562 ? 17.953 37.156 20.406 1 95.62 562 VAL A CA 1
ATOM 4364 C C . VAL A 1 562 ? 16.703 37.906 20.906 1 95.62 562 VAL A C 1
ATOM 4366 O O . VAL A 1 562 ? 16.812 38.781 21.75 1 95.62 562 VAL A O 1
ATOM 4369 N N . ALA A 1 563 ? 15.578 37.5 20.391 1 96.25 563 ALA A N 1
ATOM 4370 C CA . ALA A 1 563 ? 14.344 38.188 20.781 1 96.25 563 ALA A CA 1
ATOM 4371 C C . ALA A 1 563 ? 14.008 37.906 22.25 1 96.25 563 ALA A C 1
ATOM 4373 O O . ALA A 1 563 ? 13.625 38.812 22.984 1 96.25 563 ALA A O 1
ATOM 4374 N N . SER A 1 564 ? 14.203 36.719 22.703 1 95.88 564 SER A N 1
ATOM 4375 C CA . SER A 1 564 ? 13.898 36.375 24.094 1 95.88 564 SER A CA 1
ATOM 4376 C C . SER A 1 564 ? 14.898 37 25.047 1 95.88 564 SER A C 1
ATOM 4378 O O . SER A 1 564 ? 14.531 37.438 26.141 1 95.88 564 SER A O 1
ATOM 4380 N N . THR A 1 565 ? 16.125 37.094 24.672 1 94.94 565 THR A N 1
ATOM 4381 C CA . THR A 1 565 ? 17.141 37.719 25.516 1 94.94 565 THR A CA 1
ATOM 4382 C C . THR A 1 565 ? 16.906 39.25 25.578 1 94.94 565 THR A C 1
ATOM 4384 O O . THR A 1 565 ? 17.094 39.844 26.625 1 94.94 565 THR A O 1
ATOM 4387 N N . ALA A 1 566 ? 16.547 39.75 24.422 1 94.56 566 ALA A N 1
ATOM 4388 C CA . ALA A 1 566 ? 16.219 41.188 24.422 1 94.56 566 ALA A CA 1
ATOM 4389 C C . ALA A 1 566 ? 15.039 41.469 25.359 1 94.56 566 ALA A C 1
ATOM 4391 O O . ALA A 1 566 ? 15.031 42.5 26.047 1 94.56 566 ALA A O 1
ATOM 4392 N N . MET A 1 567 ? 14.086 40.594 25.312 1 94.75 567 MET A N 1
ATOM 4393 C CA . MET A 1 567 ? 12.945 40.75 26.203 1 94.75 567 MET A CA 1
ATOM 4394 C C . MET A 1 567 ? 13.375 40.625 27.656 1 94.75 567 MET A C 1
ATOM 4396 O O . MET A 1 567 ? 12.93 41.438 28.5 1 94.75 567 MET A O 1
ATOM 4400 N N . LEU A 1 568 ? 14.234 39.75 27.969 1 94 568 LEU A N 1
ATOM 4401 C CA . LEU A 1 568 ? 14.727 39.562 29.328 1 94 568 LEU A CA 1
ATOM 4402 C C . LEU A 1 568 ? 15.539 40.781 29.781 1 94 568 LEU A C 1
ATOM 4404 O O . LEU A 1 568 ? 15.344 41.281 30.891 1 94 568 LEU A O 1
ATOM 4408 N N . ILE A 1 569 ? 16.406 41.25 28.953 1 93.25 569 ILE A N 1
ATOM 4409 C CA . ILE A 1 569 ? 17.25 42.406 29.281 1 93.25 569 ILE A CA 1
ATOM 4410 C C . ILE A 1 569 ? 16.375 43.625 29.5 1 93.25 569 ILE A C 1
ATOM 4412 O O . ILE A 1 569 ? 16.609 44.406 30.422 1 93.25 569 ILE A O 1
ATOM 4416 N N . SER A 1 570 ? 15.383 43.75 28.672 1 92.12 570 SER A N 1
ATOM 4417 C CA . SER A 1 570 ? 14.453 44.875 28.828 1 92.12 570 SER A CA 1
ATOM 4418 C C . SER A 1 570 ? 13.711 44.781 30.156 1 92.12 570 SER A C 1
ATOM 4420 O O . SER A 1 570 ? 13.492 45.781 30.828 1 92.12 570 SER A O 1
ATOM 4422 N N . GLY A 1 571 ? 13.32 43.531 30.5 1 89.44 571 GLY A N 1
ATOM 4423 C CA . GLY A 1 571 ? 12.641 43.344 31.766 1 89.44 571 GLY A CA 1
ATOM 4424 C C . GLY A 1 571 ? 13.531 43.625 32.969 1 89.44 571 GLY A C 1
ATOM 4425 O O . GLY A 1 571 ? 13.102 44.281 33.938 1 89.44 571 GLY A O 1
ATOM 4426 N N . VAL A 1 572 ? 14.742 43.344 32.906 1 89.38 572 VAL A N 1
ATOM 4427 C CA . VAL A 1 572 ? 15.688 43.531 34 1 89.38 572 VAL A CA 1
ATOM 4428 C C . VAL A 1 572 ? 16.031 45.031 34.125 1 89.38 572 VAL A C 1
ATOM 4430 O O . VAL A 1 572 ? 16.078 45.562 35.219 1 89.38 572 VAL A O 1
ATOM 4433 N N . ILE A 1 573 ? 16.25 45.625 33 1 88.81 573 ILE A N 1
ATOM 4434 C CA . ILE A 1 573 ? 16.562 47.062 33 1 88.81 573 ILE A CA 1
ATOM 4435 C C . ILE A 1 573 ? 15.383 47.844 33.562 1 88.81 573 ILE A C 1
ATOM 4437 O O . ILE A 1 573 ? 15.57 48.812 34.312 1 88.81 573 ILE A O 1
ATOM 4441 N N . ALA A 1 574 ? 14.18 47.438 33.156 1 87.06 574 ALA A N 1
ATOM 4442 C CA . ALA A 1 574 ? 12.984 48.094 33.688 1 87.06 574 ALA A CA 1
ATOM 4443 C C . ALA A 1 574 ? 12.914 48 35.188 1 87.06 574 ALA A C 1
ATOM 4445 O O . ALA A 1 574 ? 12.586 48.969 35.875 1 87.06 574 ALA A O 1
ATOM 4446 N N . ALA A 1 575 ? 13.258 46.875 35.719 1 84.12 575 ALA A N 1
ATOM 4447 C CA . ALA A 1 575 ? 13.219 46.625 37.156 1 84.12 575 ALA A CA 1
ATOM 4448 C C . ALA A 1 575 ? 14.297 47.469 37.875 1 84.12 575 ALA A C 1
ATOM 4450 O O . ALA A 1 575 ? 14.055 48.031 38.938 1 84.12 575 ALA A O 1
ATOM 4451 N N . VAL A 1 576 ? 15.461 47.562 37.312 1 84.5 576 VAL A N 1
ATOM 4452 C CA . VAL A 1 576 ? 16.578 48.281 37.906 1 84.5 576 VAL A CA 1
ATOM 4453 C C . VAL A 1 576 ? 16.281 49.781 37.875 1 84.5 576 VAL A C 1
ATOM 4455 O O . VAL A 1 576 ? 16.484 50.5 38.875 1 84.5 576 VAL A O 1
ATOM 4458 N N . LEU A 1 577 ? 15.828 50.219 36.75 1 83.69 577 LEU A N 1
ATOM 4459 C CA . LEU A 1 577 ? 15.523 51.656 36.625 1 83.69 577 LEU A CA 1
ATOM 4460 C C . LEU A 1 577 ? 14.359 52.031 37.531 1 83.69 577 LEU A C 1
ATOM 4462 O O . LEU A 1 577 ? 14.336 53.156 38.062 1 83.69 577 LEU A O 1
ATOM 4466 N N . GLY A 1 578 ? 13.414 51.156 37.625 1 77.25 578 GLY A N 1
ATOM 4467 C CA . GLY A 1 578 ? 12.297 51.375 38.531 1 77.25 578 GLY A CA 1
ATOM 4468 C C . GLY A 1 578 ? 12.719 51.5 39.969 1 77.25 578 GLY A C 1
ATOM 4469 O O . GLY A 1 578 ? 12.148 52.312 40.75 1 77.25 578 GLY A O 1
ATOM 4470 N N . SER A 1 579 ? 13.758 50.812 40.312 1 76.25 579 SER A N 1
ATOM 4471 C CA . SER A 1 579 ? 14.242 50.844 41.688 1 76.25 579 SER A CA 1
ATOM 4472 C C . SER A 1 579 ? 15.125 52.062 41.906 1 76.25 579 SER A C 1
ATOM 4474 O O . SER A 1 579 ? 15.273 52.5 43.062 1 76.25 579 SER A O 1
ATOM 4476 N N . MET A 1 580 ? 15.641 52.531 40.906 1 75.5 580 MET A N 1
ATOM 4477 C CA . MET A 1 580 ? 16.547 53.688 41.031 1 75.5 580 MET A CA 1
ATOM 4478 C C . MET A 1 580 ? 15.766 55 41 1 75.5 580 MET A C 1
ATOM 4480 O O . MET A 1 580 ? 16.312 56.062 41.312 1 75.5 580 MET A O 1
ATOM 4484 N N . ARG A 1 581 ? 14.539 54.906 40.719 1 74.62 581 ARG A N 1
ATOM 4485 C CA . ARG A 1 581 ? 13.734 56.125 40.594 1 74.62 581 ARG A CA 1
ATOM 4486 C C . ARG A 1 581 ? 13.438 56.688 42 1 74.62 581 ARG A C 1
ATOM 4488 O O . ARG A 1 581 ? 13.094 55.938 42.906 1 74.62 581 ARG A O 1
ATOM 4495 N N . ARG A 1 582 ? 13.656 58 42.125 1 69.19 582 ARG A N 1
ATOM 4496 C CA . ARG A 1 582 ? 13.438 58.688 43.406 1 69.19 582 ARG A CA 1
ATOM 4497 C C . ARG A 1 582 ? 12.07 59.375 43.406 1 69.19 582 ARG A C 1
ATOM 4499 O O . ARG A 1 582 ? 11.422 59.438 44.469 1 69.19 582 ARG A O 1
ATOM 4506 N N . GLY A 1 583 ? 11.625 59.75 42.312 1 65.44 583 GLY A N 1
ATOM 4507 C CA . GLY A 1 583 ? 10.383 60.5 42.219 1 65.44 583 GLY A CA 1
ATOM 4508 C C . GLY A 1 583 ? 9.164 59.625 42.031 1 65.44 583 GLY A C 1
ATOM 4509 O O . GLY A 1 583 ? 9.281 58.406 41.938 1 65.44 583 GLY A O 1
ATOM 4510 N N . PRO A 1 584 ? 8.008 60.188 42.219 1 67.44 584 PRO A N 1
ATOM 4511 C CA . PRO A 1 584 ? 6.766 59.438 42.031 1 67.44 584 PRO A CA 1
ATOM 4512 C C . PRO A 1 584 ? 6.555 59 40.562 1 67.44 584 PRO A C 1
ATOM 4514 O O . PRO A 1 584 ? 7.199 59.531 39.656 1 67.44 584 PRO A O 1
ATOM 4517 N N . ASP A 1 585 ? 5.84 57.906 40.375 1 65 585 ASP A N 1
ATOM 4518 C CA . ASP A 1 585 ? 5.496 57.438 39.062 1 65 585 ASP A CA 1
ATOM 4519 C C . ASP A 1 585 ? 4.367 58.281 38.438 1 65 585 ASP A C 1
ATOM 4521 O O . ASP A 1 585 ? 3.197 58.062 38.781 1 65 585 ASP A O 1
ATOM 4525 N N . VAL A 1 586 ? 4.754 59.25 37.562 1 64.75 586 VAL A N 1
ATOM 4526 C CA . VAL A 1 586 ? 3.73 60.188 37.156 1 64.75 586 VAL A CA 1
ATOM 4527 C C . VAL A 1 586 ? 3.605 60.156 35.625 1 64.75 586 VAL A C 1
ATOM 4529 O O . VAL A 1 586 ? 2.637 60.688 35.062 1 64.75 586 VAL A O 1
ATOM 4532 N N . LEU A 1 587 ? 4.379 59.562 34.875 1 62.28 587 LEU A N 1
ATOM 4533 C CA . LEU A 1 587 ? 4.539 59.875 33.438 1 62.28 587 LEU A CA 1
ATOM 4534 C C . LEU A 1 587 ? 3.383 59.281 32.656 1 62.28 587 LEU A C 1
ATOM 4536 O O . LEU A 1 587 ? 3.062 59.781 31.562 1 62.28 587 LEU A O 1
ATOM 4540 N N . ASP A 1 588 ? 2.607 58.344 33.125 1 63.47 588 ASP A N 1
ATOM 4541 C CA . ASP A 1 588 ? 1.61 57.719 32.281 1 63.47 588 ASP A CA 1
ATOM 4542 C C . ASP A 1 588 ? 0.218 58.281 32.531 1 63.47 588 ASP A C 1
ATOM 4544 O O . ASP A 1 588 ? -0.769 57.844 31.969 1 63.47 588 ASP A O 1
ATOM 4548 N N . HIS A 1 589 ? 0.277 59.375 33.25 1 66.06 589 HIS A N 1
ATOM 4549 C CA . HIS A 1 589 ? -1.037 59.906 33.625 1 66.06 589 HIS A CA 1
ATOM 4550 C C . HIS A 1 589 ? -1.129 61.406 33.375 1 66.06 589 HIS A C 1
ATOM 4552 O O . HIS A 1 589 ? -0.367 62.156 33.938 1 66.06 589 HIS A O 1
ATOM 4558 N N . PRO A 1 590 ? -1.918 61.75 32.5 1 65.56 590 PRO A N 1
ATOM 4559 C CA . PRO A 1 590 ? -2.051 63.156 32.156 1 65.56 590 PRO A CA 1
ATOM 4560 C C . PRO A 1 590 ? -2.393 64 33.375 1 65.56 590 PRO A C 1
ATOM 4562 O O . PRO A 1 590 ? -2.086 65.188 33.406 1 65.56 590 PRO A O 1
ATOM 4565 N N . THR A 1 591 ? -2.902 63.406 34.406 1 63 591 THR A N 1
ATOM 4566 C CA . THR A 1 591 ? -3.377 64.188 35.531 1 63 591 THR A CA 1
ATOM 4567 C C . THR A 1 591 ? -2.207 64.812 36.312 1 63 591 THR A C 1
ATOM 4569 O O . THR A 1 591 ? -2.352 65.875 36.906 1 63 591 THR A O 1
ATOM 4572 N N . PHE A 1 592 ? -1.154 64.188 36.156 1 63.16 592 PHE A N 1
ATOM 4573 C CA . PHE A 1 592 ? -0.006 64.75 36.875 1 63.16 592 PHE A CA 1
ATOM 4574 C C . PHE A 1 592 ? 0.461 66 36.188 1 63.16 592 PHE A C 1
ATOM 4576 O O . PHE A 1 592 ? 0.828 67 36.875 1 63.16 592 PHE A O 1
ATOM 4583 N N . PHE A 1 593 ? 0.29 66.062 34.938 1 64.69 593 PHE A N 1
ATOM 4584 C CA . PHE A 1 593 ? 0.823 67.188 34.219 1 64.69 593 PHE A CA 1
ATOM 4585 C C . PHE A 1 593 ? -0.116 68.375 34.312 1 64.69 593 PHE A C 1
ATOM 4587 O O . PHE A 1 593 ? 0.299 69.562 34.125 1 64.69 593 PHE A O 1
ATOM 4594 N N . SER A 1 594 ? -1.291 68.062 34.812 1 64.19 594 SER A N 1
ATOM 4595 C CA . SER A 1 594 ? -2.277 69.188 34.875 1 64.19 594 SER A CA 1
ATOM 4596 C C . SER A 1 594 ? -2.43 69.688 36.281 1 64.19 594 SER A C 1
ATOM 4598 O O . SER A 1 594 ? -3.162 70.625 36.531 1 64.19 594 SER A O 1
ATOM 4600 N N . ARG A 1 595 ? -1.751 69.125 37.188 1 64.81 595 ARG A N 1
ATOM 4601 C CA . ARG A 1 595 ? -1.941 69.5 38.594 1 64.81 595 ARG A CA 1
ATOM 4602 C C . ARG A 1 595 ? -1.56 70.938 38.875 1 64.81 595 ARG A C 1
ATOM 4604 O O . ARG A 1 595 ? -2.201 71.562 39.688 1 64.81 595 ARG A O 1
ATOM 4611 N N . ASP A 1 596 ? -0.563 71.312 38.125 1 61.53 596 ASP A N 1
ATOM 4612 C CA . ASP A 1 596 ? -0.039 72.625 38.469 1 61.53 596 ASP A CA 1
ATOM 4613 C C . ASP A 1 596 ? -0.622 73.75 37.562 1 61.53 596 ASP A C 1
ATOM 4615 O O . ASP A 1 596 ? -0.214 74.875 37.625 1 61.53 596 ASP A O 1
ATOM 4619 N N . SER A 1 597 ? -1.566 73.188 36.844 1 66.5 597 SER A N 1
ATOM 4620 C CA . SER A 1 597 ? -2.223 74.188 36 1 66.5 597 SER A CA 1
ATOM 4621 C C . SER A 1 597 ? -3.172 75.062 36.812 1 66.5 597 SER A C 1
ATOM 4623 O O . SER A 1 597 ? -3.873 74.562 37.688 1 66.5 597 SER A O 1
ATOM 4625 N N . PRO A 1 598 ? -2.98 76.375 36.719 1 65.5 598 PRO A N 1
ATOM 4626 C CA . PRO A 1 598 ? -3.84 77.25 37.469 1 65.5 598 PRO A CA 1
ATOM 4627 C C . PRO A 1 598 ? -5.324 77.062 37.219 1 65.5 598 PRO A C 1
ATOM 4629 O O . PRO A 1 598 ? -6.172 77.5 38 1 65.5 598 PRO A O 1
ATOM 4632 N N . TYR A 1 599 ? -5.59 76.312 36.25 1 65.75 599 TYR A N 1
ATOM 4633 C CA . TYR A 1 599 ? -6.984 76.125 35.844 1 65.75 599 TYR A CA 1
ATOM 4634 C C . TYR A 1 599 ? -7.559 74.875 36.406 1 65.75 599 TYR A C 1
ATOM 4636 O O . TYR A 1 599 ? -8.75 74.562 36.281 1 65.75 599 TYR A O 1
ATOM 4644 N N . VAL A 1 600 ? -6.676 74.125 36.938 1 63.59 600 VAL A N 1
ATOM 4645 C CA . VAL A 1 600 ? -7.121 72.875 37.562 1 63.59 600 VAL A CA 1
ATOM 4646 C C . VAL A 1 600 ? -7.18 73.062 39.094 1 63.59 600 VAL A C 1
ATOM 4648 O O . VAL A 1 600 ? -6.16 73.312 39.719 1 63.59 600 VAL A O 1
ATOM 4651 N N . ASN A 1 601 ? -8.406 73.438 39.594 1 58 601 ASN A N 1
ATOM 4652 C CA . ASN A 1 601 ? -8.586 73.75 41.031 1 58 601 ASN A CA 1
ATOM 4653 C C . ASN A 1 601 ? -8.648 72.438 41.812 1 58 601 ASN A C 1
ATOM 4655 O O . ASN A 1 601 ? -9.695 71.75 41.875 1 58 601 ASN A O 1
ATOM 4659 N N . VAL A 1 602 ? -7.543 71.812 42 1 57.06 602 VAL A N 1
ATOM 4660 C CA . VAL A 1 602 ? -7.535 70.688 42.969 1 57.06 602 VAL A CA 1
ATOM 4661 C C . VAL A 1 602 ? -7.371 71.25 44.375 1 57.06 602 VAL A C 1
ATOM 4663 O O . VAL A 1 602 ? -6.59 72.188 44.625 1 57.06 602 VAL A O 1
ATOM 4666 N N . SER A 1 603 ? -8.469 71.25 45.312 1 47.03 603 SER A N 1
ATOM 4667 C CA . SER A 1 603 ? -8.383 71.75 46.688 1 47.03 603 SER A CA 1
ATOM 4668 C C . SER A 1 603 ? -6.957 71.625 47.219 1 47.03 603 SER A C 1
ATOM 4670 O O . SER A 1 603 ? -6.262 70.625 46.969 1 47.03 603 SER A O 1
ATOM 4672 N N . PRO A 1 604 ? -6.391 72.75 47.594 1 45.56 604 PRO A N 1
ATOM 4673 C CA . PRO A 1 604 ? -5.055 72.938 48.156 1 45.56 604 PRO A CA 1
ATOM 4674 C C . PRO A 1 604 ? -4.637 71.75 49.031 1 45.56 604 PRO A C 1
ATOM 4676 O O . PRO A 1 604 ? -3.443 71.5 49.188 1 45.56 604 PRO A O 1
ATOM 4679 N N . CYS A 1 605 ? -5.512 71.312 49.906 1 40.25 605 CYS A N 1
ATOM 4680 C CA . CYS A 1 605 ? -5.27 70.312 50.906 1 40.25 605 CYS A CA 1
ATOM 4681 C C . CYS A 1 605 ? -4.719 69.062 50.25 1 40.25 605 CYS A C 1
ATOM 4683 O O . CYS A 1 605 ? -4.203 68.125 50.906 1 40.25 605 CYS A O 1
ATOM 4685 N N . TYR A 1 606 ? -4.883 68.812 49.031 1 44.97 606 TYR A N 1
ATOM 4686 C CA . TYR A 1 606 ? -4.777 67.5 48.344 1 44.97 606 TYR A CA 1
ATOM 4687 C C . TYR A 1 606 ? -3.498 67.438 47.531 1 44.97 606 TYR A C 1
ATOM 4689 O O . TYR A 1 606 ? -3.297 66.5 46.75 1 44.97 606 TYR A O 1
ATOM 4697 N N . SER A 1 607 ? -2.646 68.438 47.562 1 51.09 607 SER A N 1
ATOM 4698 C CA . SER A 1 607 ? -1.56 68.625 46.625 1 51.09 607 SER A CA 1
ATOM 4699 C C . SER A 1 607 ? -0.328 67.812 47.031 1 51.09 607 SER A C 1
ATOM 4701 O O . SER A 1 607 ? 0.587 68.312 47.656 1 51.09 607 SER A O 1
ATOM 4703 N N . GLY A 1 608 ? -0.463 66.688 47.406 1 55.38 608 GLY A N 1
ATOM 4704 C CA . GLY A 1 608 ? 0.767 65.938 47.719 1 55.38 608 GLY A CA 1
ATOM 4705 C C . GLY A 1 608 ? 1.637 65.75 46.469 1 55.38 608 GLY A C 1
ATOM 4706 O O . GLY A 1 608 ? 1.258 65 45.562 1 55.38 608 GLY A O 1
ATOM 4707 N N . SER A 1 609 ? 2.715 66.5 46.219 1 60.97 609 SER A N 1
ATOM 4708 C CA . SER A 1 609 ? 3.662 66.5 45.094 1 60.97 609 SER A CA 1
ATOM 4709 C C . SER A 1 609 ? 4.41 65.188 45 1 60.97 609 SER A C 1
ATOM 4711 O O . SER A 1 609 ? 5.012 64.875 43.969 1 60.97 609 SER A O 1
ATOM 4713 N N . VAL A 1 610 ? 4.352 64.312 46.062 1 63.03 610 VAL A N 1
ATOM 4714 C CA . VAL A 1 610 ? 5.125 63.062 46.062 1 63.03 610 VAL A CA 1
ATOM 4715 C C . VAL A 1 610 ? 4.199 61.875 45.812 1 63.03 610 VAL A C 1
ATOM 4717 O O . VAL A 1 610 ? 4.652 60.719 45.75 1 63.03 610 VAL A O 1
ATOM 4720 N N . GLU A 1 611 ? 2.977 62.125 45.625 1 66.94 611 GLU A N 1
ATOM 4721 C CA . GLU A 1 611 ? 2.045 61.031 45.406 1 66.94 611 GLU A CA 1
ATOM 4722 C C . GLU A 1 611 ? 2.166 60.469 44 1 66.94 611 GLU A C 1
ATOM 4724 O O . GLU A 1 611 ? 2.381 61.25 43.031 1 66.94 611 GLU A O 1
ATOM 4729 N N . ASP A 1 612 ? 2.057 59.125 43.938 1 69.5 612 ASP A N 1
ATOM 4730 C CA . ASP A 1 612 ? 2.055 58.5 42.625 1 69.5 612 ASP A CA 1
ATOM 4731 C C . ASP A 1 612 ? 0.804 58.875 41.844 1 69.5 612 ASP A C 1
ATOM 4733 O O . ASP A 1 612 ? -0.222 59.219 42.438 1 69.5 612 ASP A O 1
ATOM 4737 N N . ALA A 1 613 ? 1.022 58.906 40.562 1 71.06 613 ALA A N 1
ATOM 4738 C CA . ALA A 1 613 ? -0.083 59.312 39.719 1 71.06 613 ALA A CA 1
ATOM 4739 C C . ALA A 1 613 ? -1.31 58.438 39.938 1 71.06 613 ALA A C 1
ATOM 4741 O O . ALA A 1 613 ? -2.445 58.906 39.875 1 71.06 613 ALA A O 1
ATOM 4742 N N . SER A 1 614 ? -1.138 57.188 40.344 1 72.88 614 SER A N 1
ATOM 4743 C CA . SER A 1 614 ? -2.27 56.312 40.562 1 72.88 614 SER A CA 1
ATOM 4744 C C . SER A 1 614 ? -3.057 56.719 41.812 1 72.88 614 SER A C 1
ATOM 4746 O O . SER A 1 614 ? -4.289 56.625 41.812 1 72.88 614 SER A O 1
ATOM 4748 N N . GLU A 1 615 ? -2.402 57.094 42.719 1 73 615 GLU A N 1
ATOM 4749 C CA . GLU A 1 615 ? -3.053 57.562 43.938 1 73 615 GLU A CA 1
ATOM 4750 C C . GLU A 1 615 ? -3.783 58.875 43.719 1 73 615 GLU A C 1
ATOM 4752 O O . GLU A 1 615 ? -4.859 59.094 44.281 1 73 615 GLU A O 1
ATOM 4757 N N . GLN A 1 616 ? -3.158 59.594 42.938 1 74 616 GLN A N 1
ATOM 4758 C CA . GLN A 1 616 ? -3.793 60.875 42.625 1 74 616 GLN A CA 1
ATOM 4759 C C . GLN A 1 616 ? -5.09 60.656 41.844 1 74 616 GLN A C 1
ATOM 4761 O O . GLN A 1 616 ? -6.078 61.375 42.094 1 74 616 GLN A O 1
ATOM 4766 N N . VAL A 1 617 ? -4.988 59.812 40.969 1 75.31 617 VAL A N 1
ATOM 4767 C CA . VAL A 1 617 ? -6.164 59.5 40.156 1 75.31 617 VAL A CA 1
ATOM 4768 C C . VAL A 1 617 ? -7.273 58.938 41.031 1 75.31 617 VAL A C 1
ATOM 4770 O O . VAL A 1 617 ? -8.453 59.219 40.812 1 75.31 617 VAL A O 1
ATOM 4773 N N . ARG A 1 618 ? -6.98 58.188 42.031 1 76.94 618 ARG A N 1
ATOM 4774 C CA . ARG A 1 618 ? -7.965 57.594 42.938 1 76.94 618 ARG A CA 1
ATOM 4775 C C . ARG A 1 618 ? -8.656 58.688 43.75 1 76.94 618 ARG A C 1
ATOM 4777 O O . ARG A 1 618 ? -9.859 58.594 44.031 1 76.94 618 ARG A O 1
ATOM 4784 N N . ARG A 1 619 ? -7.867 59.562 44.031 1 75.69 619 ARG A N 1
ATOM 4785 C CA . ARG A 1 619 ? -8.398 60.656 44.844 1 75.69 619 ARG A CA 1
ATOM 4786 C C . ARG A 1 619 ? -9.281 61.594 44.031 1 75.69 619 ARG A C 1
ATOM 4788 O O . ARG A 1 619 ? -10.281 62.094 44.531 1 75.69 619 ARG A O 1
ATOM 4795 N N . THR A 1 620 ? -8.875 61.781 42.844 1 76.44 620 THR A N 1
ATOM 4796 C CA . THR A 1 620 ? -9.602 62.719 42 1 76.44 620 THR A CA 1
ATOM 4797 C C . THR A 1 620 ? -10.484 61.969 41 1 76.44 620 THR A C 1
ATOM 4799 O O . THR A 1 620 ? -10.82 62.5 39.938 1 76.44 620 THR A O 1
ATOM 4802 N N . ARG A 1 621 ? -10.805 60.812 41.25 1 77.69 621 ARG A N 1
ATOM 4803 C CA . ARG A 1 621 ? -11.469 59.906 40.312 1 77.69 621 ARG A CA 1
ATOM 4804 C C . ARG A 1 621 ? -12.789 60.5 39.812 1 77.69 621 ARG A C 1
ATOM 4806 O O . ARG A 1 621 ? -13.164 60.344 38.656 1 77.69 621 ARG A O 1
ATOM 4813 N N . ASP A 1 622 ? -13.422 61.281 40.562 1 75.94 622 ASP A N 1
ATOM 4814 C CA . ASP A 1 622 ? -14.75 61.781 40.219 1 75.94 622 ASP A CA 1
ATOM 4815 C C . ASP A 1 622 ? -14.695 63.219 39.719 1 75.94 622 ASP A C 1
ATOM 4817 O O . ASP A 1 622 ? -15.727 63.781 39.344 1 75.94 622 ASP A O 1
ATOM 4821 N N . MET A 1 623 ? -13.484 63.75 39.688 1 79.62 623 MET A N 1
ATOM 4822 C CA . MET A 1 623 ? -13.336 65.125 39.188 1 79.62 623 MET A CA 1
ATOM 4823 C C . MET A 1 623 ? -13.57 65.188 37.688 1 79.62 623 MET A C 1
ATOM 4825 O O . MET A 1 623 ? -13.078 64.375 36.938 1 79.62 623 MET A O 1
ATOM 4829 N N . ARG A 1 624 ? -14.391 66.188 37.281 1 81.56 624 ARG A N 1
ATOM 4830 C CA . ARG A 1 624 ? -14.688 66.312 35.875 1 81.56 624 ARG A CA 1
ATOM 4831 C C . ARG A 1 624 ? -13.781 67.375 35.25 1 81.56 624 ARG A C 1
ATOM 4833 O O . ARG A 1 624 ? -13.602 68.5 35.781 1 81.56 624 ARG A O 1
ATOM 4840 N N . VAL A 1 625 ? -13.117 66.938 34.219 1 78.62 625 VAL A N 1
ATOM 4841 C CA . VAL A 1 625 ? -12.172 67.875 33.562 1 78.62 625 VAL A CA 1
ATOM 4842 C C . VAL A 1 625 ? -12.609 68.062 32.094 1 78.62 625 VAL A C 1
ATOM 4844 O O . VAL A 1 625 ? -13.312 67.25 31.531 1 78.62 625 VAL A O 1
ATOM 4847 N N . CYS A 1 626 ? -12.359 69.25 31.547 1 77.88 626 CYS A N 1
ATOM 4848 C CA . CYS A 1 626 ? -12.711 69.562 30.172 1 77.88 626 CYS A CA 1
ATOM 4849 C C . CYS A 1 626 ? -11.695 70.5 29.562 1 77.88 626 CYS A C 1
ATOM 4851 O O . CYS A 1 626 ? -10.977 71.188 30.297 1 77.88 626 CYS A O 1
ATOM 4853 N N . ILE A 1 627 ? -11.508 70.438 28.297 1 75.75 627 ILE A N 1
ATOM 4854 C CA . ILE A 1 627 ? -10.734 71.438 27.578 1 75.75 627 ILE A CA 1
ATOM 4855 C C . ILE A 1 627 ? -11.656 72.562 27.125 1 75.75 627 ILE A C 1
ATOM 4857 O O . ILE A 1 627 ? -12.625 72.312 26.406 1 75.75 627 ILE A O 1
ATOM 4861 N N . GLY A 1 628 ? -11.547 73.688 27.75 1 70.69 628 GLY A N 1
ATOM 4862 C CA . GLY A 1 628 ? -12.422 74.812 27.406 1 70.69 628 GLY A CA 1
ATOM 4863 C C . GLY A 1 628 ? -11.695 76.125 27.406 1 70.69 628 GLY A C 1
ATOM 4864 O O . GLY A 1 628 ? -10.477 76.188 27.594 1 70.69 628 GLY A O 1
ATOM 4865 N N . ASP A 1 629 ? -12.414 77.125 27.016 1 71.19 629 ASP A N 1
ATOM 4866 C CA . ASP A 1 629 ? -11.906 78.5 26.953 1 71.19 629 ASP A CA 1
ATOM 4867 C C . ASP A 1 629 ? -11.836 79.125 28.359 1 71.19 629 ASP A C 1
ATOM 4869 O O . ASP A 1 629 ? -12.852 79.25 29.031 1 71.19 629 ASP A O 1
ATOM 4873 N N . VAL A 1 630 ? -10.625 79.375 28.828 1 69.94 630 VAL A N 1
ATOM 4874 C CA . VAL A 1 630 ? -10.422 79.875 30.188 1 69.94 630 VAL A CA 1
ATOM 4875 C C . VAL A 1 630 ? -10.633 81.375 30.203 1 69.94 630 VAL A C 1
ATOM 4877 O O . VAL A 1 630 ? -10.844 82 31.266 1 69.94 630 VAL A O 1
ATOM 4880 N N . SER A 1 631 ? -10.492 82.062 29 1 66.44 631 SER A N 1
ATOM 4881 C CA . SER A 1 631 ? -10.711 83.5 28.938 1 66.44 631 SER A CA 1
ATOM 4882 C C . SER A 1 631 ? -11.867 83.875 28.016 1 66.44 631 SER A C 1
ATOM 4884 O O . SER A 1 631 ? -11.672 84.5 26.969 1 66.44 631 SER A O 1
ATOM 4886 N N . PRO A 1 632 ? -13.055 83.5 28.484 1 63.5 632 PRO A N 1
ATOM 4887 C CA . PRO A 1 632 ? -14.18 83.75 27.562 1 63.5 632 PRO A CA 1
ATOM 4888 C C . PRO A 1 632 ? -14.484 85.25 27.344 1 63.5 632 PRO A C 1
ATOM 4890 O O . PRO A 1 632 ? -15.039 85.625 26.312 1 63.5 632 PRO A O 1
ATOM 4893 N N . ALA A 1 633 ? -14.023 86 28.328 1 61.94 633 ALA A N 1
ATOM 4894 C CA . ALA A 1 633 ? -14.383 87.375 28.297 1 61.94 633 ALA A CA 1
ATOM 4895 C C . ALA A 1 633 ? -13.375 88.188 27.5 1 61.94 633 ALA A C 1
ATOM 4897 O O . ALA A 1 633 ? -13.656 89.312 27.094 1 61.94 633 ALA A O 1
ATOM 4898 N N . GLU A 1 634 ? -12.305 87.625 27.297 1 63.78 634 GLU A N 1
ATOM 4899 C CA . GLU A 1 634 ? -11.289 88.375 26.562 1 63.78 634 GLU A CA 1
ATOM 4900 C C . GLU A 1 634 ? -11.438 88.188 25.047 1 63.78 634 GLU A C 1
ATOM 4902 O O . GLU A 1 634 ? -12.156 87.25 24.609 1 63.78 634 GLU A O 1
ATOM 4907 N N . GLU A 1 635 ? -11.133 89.125 24.312 1 61.09 635 GLU A N 1
ATOM 4908 C CA . GLU A 1 635 ? -11.242 89.062 22.859 1 61.09 635 GLU A CA 1
ATOM 4909 C C . GLU A 1 635 ? -10.547 87.875 22.297 1 61.09 635 GLU A C 1
ATOM 4911 O O . GLU A 1 635 ? -11.055 87.25 21.375 1 61.09 635 GLU A O 1
ATOM 4916 N N . MET A 1 636 ? -9.453 87.5 22.938 1 65.81 636 MET A N 1
ATOM 4917 C CA . MET A 1 636 ? -8.742 86.312 22.484 1 65.81 636 MET A CA 1
ATOM 4918 C C . MET A 1 636 ? -8.898 85.125 23.5 1 65.81 636 MET A C 1
ATOM 4920 O O . MET A 1 636 ? -8.648 85.312 24.688 1 65.81 636 MET A O 1
ATOM 4924 N N . GLY A 1 637 ? -9.5 84.125 22.969 1 65.06 637 GLY A N 1
ATOM 4925 C CA . GLY A 1 637 ? -9.711 83 23.859 1 65.06 637 GLY A CA 1
ATOM 4926 C C . GLY A 1 637 ? -8.461 82.188 24.078 1 65.06 637 GLY A C 1
ATOM 4927 O O . GLY A 1 637 ? -7.496 82.312 23.312 1 65.06 637 GLY A O 1
ATOM 4928 N N . HIS A 1 638 ? -8.289 81.5 25.219 1 69.69 638 HIS A N 1
ATOM 4929 C CA . HIS A 1 638 ? -7.199 80.562 25.547 1 69.69 638 HIS A CA 1
ATOM 4930 C C . HIS A 1 638 ? -7.734 79.188 25.969 1 69.69 638 HIS A C 1
ATOM 4932 O O . HIS A 1 638 ? -8.5 79.125 26.922 1 69.69 638 HIS A O 1
ATOM 4938 N N . LEU A 1 639 ? -7.449 78.25 25.062 1 72 639 LEU A N 1
ATOM 4939 C CA . LEU A 1 639 ? -7.898 76.875 25.375 1 72 639 LEU A CA 1
ATOM 4940 C C . LEU A 1 639 ? -6.965 76.25 26.375 1 72 639 LEU A C 1
ATOM 4942 O O . LEU A 1 639 ? -5.742 76.25 26.203 1 72 639 LEU A O 1
ATOM 4946 N N . ALA A 1 640 ? -7.492 75.812 27.469 1 70.44 640 ALA A N 1
ATOM 4947 C CA . ALA A 1 640 ? -6.668 75.125 28.469 1 70.44 640 ALA A CA 1
ATOM 4948 C C . ALA A 1 640 ? -7.441 74 29.141 1 70.44 640 ALA A C 1
ATOM 4950 O O . ALA A 1 640 ? -8.656 73.875 28.984 1 70.44 640 ALA A O 1
ATOM 4951 N N . PHE A 1 641 ? -6.672 73.062 29.703 1 73.94 641 PHE A N 1
ATOM 4952 C CA . PHE A 1 641 ? -7.211 71.938 30.484 1 73.94 641 PHE A CA 1
ATOM 4953 C C . PHE A 1 641 ? -7.621 72.438 31.875 1 73.94 641 PHE A C 1
ATOM 4955 O O . PHE A 1 641 ? -6.836 73.062 32.562 1 73.94 641 PHE A O 1
ATOM 4962 N N . GLY A 1 642 ? -8.961 72.312 32.125 1 73.38 642 GLY A N 1
ATOM 4963 C CA . GLY A 1 642 ? -9.398 72.812 33.438 1 73.38 642 GLY A CA 1
ATOM 4964 C C . GLY A 1 642 ? -10.57 72.062 34 1 73.38 642 GLY A C 1
ATOM 4965 O O . GLY A 1 642 ? -11.133 71.188 33.344 1 73.38 642 GLY A O 1
ATOM 4966 N N . THR A 1 643 ? -10.906 72.188 35.344 1 78.06 643 THR A N 1
ATOM 4967 C CA . THR A 1 643 ? -12.016 71.562 36.031 1 78.06 643 THR A CA 1
ATOM 4968 C C . THR A 1 643 ? -13.328 72.312 35.719 1 78.06 643 THR A C 1
ATOM 4970 O O . THR A 1 643 ? -13.344 73.5 35.562 1 78.06 643 THR A O 1
ATOM 4973 N N . VAL A 1 644 ? -14.477 71.688 35.406 1 68.94 644 VAL A N 1
ATOM 4974 C CA . VAL A 1 644 ? -15.758 72.25 35.031 1 68.94 644 VAL A CA 1
ATOM 4975 C C . VAL A 1 644 ? -16.375 73 36.219 1 68.94 644 VAL A C 1
ATOM 4977 O O . VAL A 1 644 ? -17.109 73.938 36.031 1 68.94 644 VAL A O 1
ATOM 4980 N N . ASN A 1 645 ? -16.391 72.812 37.469 1 54.28 645 ASN A N 1
ATOM 4981 C CA . ASN A 1 645 ? -17.234 73.438 38.5 1 54.28 645 ASN A CA 1
ATOM 4982 C C . ASN A 1 645 ? -16.953 74.938 38.656 1 54.28 645 ASN A C 1
ATOM 4984 O O . ASN A 1 645 ? -17.859 75.75 38.594 1 54.28 645 ASN A O 1
ATOM 4988 N N . GLU A 1 646 ? -16.172 75.312 39.594 1 48.31 646 GLU A N 1
ATOM 4989 C CA . GLU A 1 646 ? -16.281 76.562 40.344 1 48.31 646 GLU A CA 1
ATOM 4990 C C . GLU A 1 646 ? -15.922 77.812 39.469 1 48.31 646 GLU A C 1
ATOM 4992 O O . GLU A 1 646 ? -16.172 77.75 38.25 1 48.31 646 GLU A O 1
ATOM 4997 N N . ALA A 1 647 ? -14.867 78.625 39.969 1 42.06 647 ALA A N 1
ATOM 4998 C CA . ALA A 1 647 ? -14.625 80.062 39.844 1 42.06 647 ALA A CA 1
ATOM 4999 C C . ALA A 1 647 ? -14.398 80.5 38.406 1 42.06 647 ALA A C 1
ATOM 5001 O O . ALA A 1 647 ? -14.75 81.562 37.969 1 42.06 647 ALA A O 1
ATOM 5002 N N . VAL A 1 648 ? -13.469 79.875 37.656 1 47.97 648 VAL A N 1
ATOM 5003 C CA . VAL A 1 648 ? -13.227 80.5 36.375 1 47.97 648 VAL A CA 1
ATOM 5004 C C . VAL A 1 648 ? -14.094 79.875 35.281 1 47.97 648 VAL A C 1
ATOM 5006 O O . VAL A 1 648 ? -14.039 78.688 35.094 1 47.97 648 VAL A O 1
ATOM 5009 N N . PRO A 1 649 ? -15.219 80.438 34.875 1 50.59 649 PRO A N 1
ATOM 5010 C CA . PRO A 1 649 ? -16.188 80 33.875 1 50.59 649 PRO A CA 1
ATOM 5011 C C . PRO A 1 649 ? -15.539 79.438 32.625 1 50.59 649 PRO A C 1
ATOM 5013 O O . PRO A 1 649 ? -14.859 80.125 31.906 1 50.59 649 PRO A O 1
ATOM 5016 N N . LEU A 1 650 ? -15.078 78.25 32.625 1 57.66 650 LEU A N 1
ATOM 5017 C CA . LEU A 1 650 ? -14.562 77.625 31.406 1 57.66 650 LEU A CA 1
ATOM 5018 C C . LEU A 1 650 ? -15.617 77.625 30.297 1 57.66 650 LEU A C 1
ATOM 5020 O O . LEU A 1 650 ? -16.719 77.125 30.5 1 57.66 650 LEU A O 1
ATOM 5024 N N . GLY A 1 651 ? -15.57 78.625 29.438 1 55.28 651 GLY A N 1
ATOM 5025 C CA . GLY A 1 651 ? -16.516 78.688 28.344 1 55.28 651 GLY A CA 1
ATOM 5026 C C . GLY A 1 651 ? -16.328 77.625 27.312 1 55.28 651 GLY A C 1
ATOM 5027 O O . GLY A 1 651 ? -15.227 77.062 27.125 1 55.28 651 GLY A O 1
ATOM 5028 N N . LEU A 1 652 ? -17.391 76.938 26.875 1 61.69 652 LEU A N 1
ATOM 5029 C CA . LEU A 1 652 ? -17.391 76 25.797 1 61.69 652 LEU A CA 1
ATOM 5030 C C . LEU A 1 652 ? -16.703 76.562 24.562 1 61.69 652 LEU A C 1
ATOM 5032 O O . LEU A 1 652 ? -16.766 77.75 24.297 1 61.69 652 LEU A O 1
ATOM 5036 N N . GLN A 1 653 ? -15.906 75.688 23.938 1 62.34 653 GLN A N 1
ATOM 5037 C CA . GLN A 1 653 ? -15.234 76.125 22.719 1 62.34 653 GLN A CA 1
ATOM 5038 C C . GLN A 1 653 ? -16.234 76.625 21.672 1 62.34 653 GLN A C 1
ATOM 5040 O O . GLN A 1 653 ? -17.219 75.938 21.391 1 62.34 653 GLN A O 1
ATOM 5045 N N . LYS A 1 654 ? -16.344 77.938 21.547 1 57.22 654 LYS A N 1
ATOM 5046 C CA . LYS A 1 654 ? -17.266 78.5 20.547 1 57.22 654 LYS A CA 1
ATOM 5047 C C . LYS A 1 654 ? -16.609 78.562 19.172 1 57.22 654 LYS A C 1
ATOM 5049 O O . LYS A 1 654 ? -15.445 79 19.062 1 57.22 654 LYS A O 1
ATOM 5054 N N . ASP A 1 655 ? -17.328 78.062 18.219 1 58.72 655 ASP A N 1
ATOM 5055 C CA . ASP A 1 655 ? -16.891 78.125 16.828 1 58.72 655 ASP A CA 1
ATOM 5056 C C . ASP A 1 655 ? -16.75 79.562 16.359 1 58.72 655 ASP A C 1
ATOM 5058 O O . ASP A 1 655 ? -17.609 80.375 16.641 1 58.72 655 ASP A O 1
ATOM 5062 N N . GLY A 1 656 ? -15.641 79.875 15.805 1 56.69 656 GLY A N 1
ATOM 5063 C CA . GLY A 1 656 ? -15.461 81.188 15.234 1 56.69 656 GLY A CA 1
ATOM 5064 C C . GLY A 1 656 ? -14.672 82.125 16.125 1 56.69 656 GLY A C 1
ATOM 5065 O O . GLY A 1 656 ? -14.32 83.25 15.727 1 56.69 656 GLY A O 1
ATOM 5066 N N . ARG A 1 657 ? -14.438 81.688 17.281 1 61.84 657 ARG A N 1
ATOM 5067 C CA . ARG A 1 657 ? -13.695 82.5 18.203 1 61.84 657 ARG A CA 1
ATOM 5068 C C . ARG A 1 657 ? -12.195 82.312 18.047 1 61.84 657 ARG A C 1
ATOM 5070 O O . ARG A 1 657 ? -11.742 81.25 17.688 1 61.84 657 ARG A O 1
ATOM 5077 N N . CYS A 1 658 ? -11.453 83.438 17.984 1 61.91 658 CYS A N 1
ATOM 5078 C CA . CYS A 1 658 ? -10 83.375 17.844 1 61.91 658 CYS A CA 1
ATOM 5079 C C . CYS A 1 658 ? -9.328 83 19.156 1 61.91 658 CYS A C 1
ATOM 5081 O O . CYS A 1 658 ? -9.703 83.562 20.219 1 61.91 658 CYS A O 1
ATOM 5083 N N . TYR A 1 659 ? -8.703 82 19.094 1 64 659 TYR A N 1
ATOM 5084 C CA . TYR A 1 659 ? -8 81.562 20.297 1 64 659 TYR A CA 1
ATOM 5085 C C . TYR A 1 659 ? -6.5 81.812 20.156 1 64 659 TYR A C 1
ATOM 5087 O O . TYR A 1 659 ? -5.934 81.625 19.078 1 64 659 TYR A O 1
ATOM 5095 N N . ALA A 1 660 ? -5.742 82.5 21.156 1 58.38 660 ALA A N 1
ATOM 5096 C CA . ALA A 1 660 ? -4.293 82.688 21.203 1 58.38 660 ALA A CA 1
ATOM 5097 C C . ALA A 1 660 ? -3.619 81.562 22 1 58.38 660 ALA A C 1
ATOM 5099 O O . ALA A 1 660 ? -4.129 81.125 23.047 1 58.38 660 ALA A O 1
ATOM 5100 N N . MET B 1 1 ? 63.875 116.375 32.188 1 23.5 1 MET B N 1
ATOM 5101 C CA . MET B 1 1 ? 62.656 117 31.656 1 23.5 1 MET B CA 1
ATOM 5102 C C . MET B 1 1 ? 61.656 115.938 31.188 1 23.5 1 MET B C 1
ATOM 5104 O O . MET B 1 1 ? 62.062 114.875 30.656 1 23.5 1 MET B O 1
ATOM 5108 N N . GLY B 1 2 ? 60.406 116.062 31.672 1 23.67 2 GLY B N 1
ATOM 5109 C CA . GLY B 1 2 ? 59.344 115.188 32.219 1 23.67 2 GLY B CA 1
ATOM 5110 C C . GLY B 1 2 ? 58.5 114.562 31.125 1 23.67 2 GLY B C 1
ATOM 5111 O O . GLY B 1 2 ? 58.031 115.312 30.234 1 23.67 2 GLY B O 1
ATOM 5112 N N . LEU B 1 3 ? 59 113.438 30.672 1 25.39 3 LEU B N 1
ATOM 5113 C CA . LEU B 1 3 ? 58.469 112.562 29.656 1 25.39 3 LEU B CA 1
ATOM 5114 C C . LEU B 1 3 ? 57 112.312 29.859 1 25.39 3 LEU B C 1
ATOM 5116 O O . LEU B 1 3 ? 56.562 111.938 30.938 1 25.39 3 LEU B O 1
ATOM 5120 N N . SER B 1 4 ? 56.219 113.188 29.219 1 24.17 4 SER B N 1
ATOM 5121 C CA . SER B 1 4 ? 54.781 113.438 29.219 1 24.17 4 SER B CA 1
ATOM 5122 C C . SER B 1 4 ? 54.031 112.188 28.875 1 24.17 4 SER B C 1
ATOM 5124 O O . SER B 1 4 ? 54.344 111.5 27.891 1 24.17 4 SER B O 1
ATOM 5126 N N . ASP B 1 5 ? 53.531 111.438 29.891 1 24 5 ASP B N 1
ATOM 5127 C CA . ASP B 1 5 ? 52.844 110.188 30.141 1 24 5 ASP B CA 1
ATOM 5128 C C . ASP B 1 5 ? 51.531 110.125 29.328 1 24 5 ASP B C 1
ATOM 5130 O O . ASP B 1 5 ? 50.625 110.938 29.516 1 24 5 ASP B O 1
ATOM 5134 N N . GLU B 1 6 ? 51.688 109.938 28.094 1 23.31 6 GLU B N 1
ATOM 5135 C CA . GLU B 1 6 ? 50.594 109.938 27.125 1 23.31 6 GLU B CA 1
ATOM 5136 C C . GLU B 1 6 ? 49.438 109.125 27.594 1 23.31 6 GLU B C 1
ATOM 5138 O O . GLU B 1 6 ? 49.594 108.25 28.453 1 23.31 6 GLU B O 1
ATOM 5143 N N . THR B 1 7 ? 48.25 109.125 26.891 1 24.7 7 THR B N 1
ATOM 5144 C CA . THR B 1 7 ? 46.812 109.312 26.812 1 24.7 7 THR B CA 1
ATOM 5145 C C . THR B 1 7 ? 46.062 108 26.781 1 24.7 7 THR B C 1
ATOM 5147 O O . THR B 1 7 ? 44.844 107.938 26.812 1 24.7 7 THR B O 1
ATOM 5150 N N . ARG B 1 8 ? 46.719 106.75 26.719 1 30.19 8 ARG B N 1
ATOM 5151 C CA . ARG B 1 8 ? 45.906 105.875 25.875 1 30.19 8 ARG B CA 1
ATOM 5152 C C . ARG B 1 8 ? 44.594 105.5 26.578 1 30.19 8 ARG B C 1
ATOM 5154 O O . ARG B 1 8 ? 44.594 105.062 27.719 1 30.19 8 ARG B O 1
ATOM 5161 N N . PRO B 1 9 ? 43.469 106.125 26.172 1 29.56 9 PRO B N 1
ATOM 5162 C CA . PRO B 1 9 ? 42.188 106 26.844 1 29.56 9 PRO B CA 1
ATOM 5163 C C . PRO B 1 9 ? 41.719 104.5 26.938 1 29.56 9 PRO B C 1
ATOM 5165 O O . PRO B 1 9 ? 42 103.75 26.047 1 29.56 9 PRO B O 1
ATOM 5168 N N . GLY B 1 10 ? 41.875 103.938 28.078 1 25.5 10 GLY B N 1
ATOM 5169 C CA . GLY B 1 10 ? 41.562 102.625 28.531 1 25.5 10 GLY B CA 1
ATOM 5170 C C . GLY B 1 10 ? 40.156 102.125 28.109 1 25.5 10 GLY B C 1
ATOM 5171 O O . GLY B 1 10 ? 39.156 102.812 28.422 1 25.5 10 GLY B O 1
ATOM 5172 N N . ASN B 1 11 ? 40.094 101.688 26.828 1 27.27 11 ASN B N 1
ATOM 5173 C CA . ASN B 1 11 ? 38.906 101.125 26.203 1 27.27 11 ASN B CA 1
ATOM 5174 C C . ASN B 1 11 ? 38.156 100.188 27.141 1 27.27 11 ASN B C 1
ATOM 5176 O O . ASN B 1 11 ? 38.719 99.188 27.594 1 27.27 11 ASN B O 1
ATOM 5180 N N . ASP B 1 12 ? 37.406 100.75 28.016 1 25.92 12 ASP B N 1
ATOM 5181 C CA . ASP B 1 12 ? 36.594 100.125 29.047 1 25.92 12 ASP B CA 1
ATOM 5182 C C . ASP B 1 12 ? 35.75 99 28.484 1 25.92 12 ASP B C 1
ATOM 5184 O O . ASP B 1 12 ? 35.094 99.125 27.438 1 25.92 12 ASP B O 1
ATOM 5188 N N . PRO B 1 13 ? 36.156 97.75 28.703 1 30.27 13 PRO B N 1
ATOM 5189 C CA . PRO B 1 13 ? 35.531 96.5 28.25 1 30.27 13 PRO B CA 1
ATOM 5190 C C . PRO B 1 13 ? 34.031 96.438 28.469 1 30.27 13 PRO B C 1
ATOM 5192 O O . PRO B 1 13 ? 33.406 95.438 28.266 1 30.27 13 PRO B O 1
ATOM 5195 N N . SER B 1 14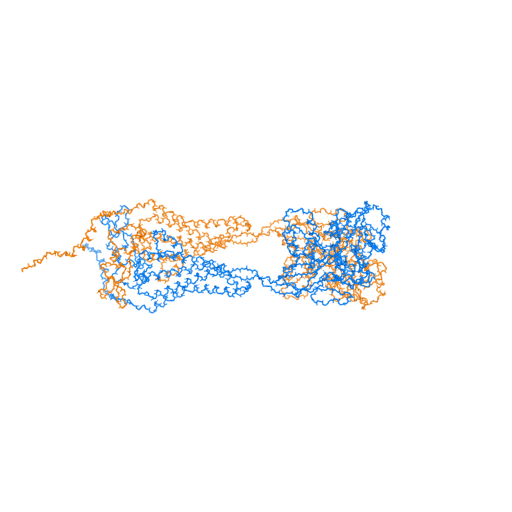 ? 33.469 97.562 29.078 1 27.97 14 SER B N 1
ATOM 5196 C CA . SER B 1 14 ? 32.031 97.5 29.375 1 27.97 14 SER B CA 1
ATOM 5197 C C . SER B 1 14 ? 31.219 97.375 28.094 1 27.97 14 SER B C 1
ATOM 5199 O O . SER B 1 14 ? 30.031 97.062 28.156 1 27.97 14 SER B O 1
ATOM 5201 N N . ASP B 1 15 ? 31.766 97.938 27.016 1 27.88 15 ASP B N 1
ATOM 5202 C CA . ASP B 1 15 ? 30.922 98.188 25.859 1 27.88 15 ASP B CA 1
ATOM 5203 C C . ASP B 1 15 ? 30.484 96.875 25.188 1 27.88 15 ASP B C 1
ATOM 5205 O O . ASP B 1 15 ? 29.531 96.875 24.406 1 27.88 15 ASP B O 1
ATOM 5209 N N . TYR B 1 16 ? 31.484 95.938 25.203 1 27.92 16 TYR B N 1
ATOM 5210 C CA . TYR B 1 16 ? 31.203 94.875 24.25 1 27.92 16 TYR B CA 1
ATOM 5211 C C . TYR B 1 16 ? 29.984 94.062 24.672 1 27.92 16 TYR B C 1
ATOM 5213 O O . TYR B 1 16 ? 29.297 93.5 23.844 1 27.92 16 TYR B O 1
ATOM 5221 N N . LEU B 1 17 ? 29.891 93.938 26.016 1 26.53 17 LEU B N 1
ATOM 5222 C CA . LEU B 1 17 ? 28.844 93 26.438 1 26.53 17 LEU B CA 1
ATOM 5223 C C . LEU B 1 17 ? 27.453 93.562 26.172 1 26.53 17 LEU B C 1
ATOM 5225 O O . LEU B 1 17 ? 26.484 92.812 26.047 1 26.53 17 LEU B O 1
ATOM 5229 N N . MET B 1 18 ? 27.359 94.938 26.109 1 27.91 18 MET B N 1
ATOM 5230 C CA . MET B 1 18 ? 26.062 95.562 25.875 1 27.91 18 MET B CA 1
ATOM 5231 C C . MET B 1 18 ? 25.609 95.375 24.438 1 27.91 18 MET B C 1
ATOM 5233 O O . MET B 1 18 ? 24.438 95.562 24.109 1 27.91 18 MET B O 1
ATOM 5237 N N . GLU B 1 19 ? 26.594 95.375 23.531 1 29.12 19 GLU B N 1
ATOM 5238 C CA . GLU B 1 19 ? 26.141 95.438 22.141 1 29.12 19 GLU B CA 1
ATOM 5239 C C . GLU B 1 19 ? 25.391 94.188 21.766 1 29.12 19 GLU B C 1
ATOM 5241 O O . GLU B 1 19 ? 24.453 94.25 20.953 1 29.12 19 GLU B O 1
ATOM 5246 N N . LYS B 1 20 ? 25.906 93.062 22.172 1 31.62 20 LYS B N 1
ATOM 5247 C CA . LYS B 1 20 ? 25.25 91.875 21.672 1 31.62 20 LYS B CA 1
ATOM 5248 C C . LYS B 1 20 ? 23.844 91.75 22.25 1 31.62 20 LYS B C 1
ATOM 5250 O O . LYS B 1 20 ? 23.031 90.938 21.781 1 31.62 20 LYS B O 1
ATOM 5255 N N . LEU B 1 21 ? 23.625 92.438 23.422 1 29.23 21 LEU B N 1
ATOM 5256 C CA . LEU B 1 21 ? 22.25 92.375 23.906 1 29.23 21 LEU B CA 1
ATOM 5257 C C . LEU B 1 21 ? 21.328 93.25 23.031 1 29.23 21 LEU B C 1
ATOM 5259 O O . LEU B 1 21 ? 20.109 93.062 23.047 1 29.23 21 LEU B O 1
ATOM 5263 N N . LYS B 1 22 ? 21.859 94.312 22.391 1 28.86 22 LYS B N 1
ATOM 5264 C CA . LYS B 1 22 ? 21.016 95.25 21.672 1 28.86 22 LYS B CA 1
ATOM 5265 C C . LYS B 1 22 ? 20.453 94.625 20.391 1 28.86 22 LYS B C 1
ATOM 5267 O O . LYS B 1 22 ? 19.406 95 19.906 1 28.86 22 LYS B O 1
ATOM 5272 N N . VAL B 1 23 ? 21.375 93.938 19.672 1 29.78 23 VAL B N 1
ATOM 5273 C CA . VAL B 1 23 ? 20.906 93.562 18.359 1 29.78 23 VAL B CA 1
ATOM 5274 C C . VAL B 1 23 ? 19.797 92.5 18.5 1 29.78 23 VAL B C 1
ATOM 5276 O O . VAL B 1 23 ? 19.156 92.125 17.516 1 29.78 23 VAL B O 1
ATOM 5279 N N . ARG B 1 24 ? 19.75 91.875 19.578 1 30.36 24 ARG B N 1
ATOM 5280 C CA . ARG B 1 24 ? 18.625 91 19.75 1 30.36 24 ARG B CA 1
ATOM 5281 C C . ARG B 1 24 ? 17.312 91.75 19.781 1 30.36 24 ARG B C 1
ATOM 5283 O O . ARG B 1 24 ? 16.25 91.188 20.062 1 30.36 24 ARG B O 1
ATOM 5290 N N . ASP B 1 25 ? 17.469 93.125 19.797 1 27.12 25 ASP B N 1
ATOM 5291 C CA . ASP B 1 25 ? 16.219 93.875 19.969 1 27.12 25 ASP B CA 1
ATOM 5292 C C . ASP B 1 25 ? 15.211 93.5 18.875 1 27.12 25 ASP B C 1
ATOM 5294 O O . ASP B 1 25 ? 14.047 93.25 19.172 1 27.12 25 ASP B O 1
ATOM 5298 N N . LYS B 1 26 ? 15.289 94.375 17.703 1 28.84 26 LYS B N 1
ATOM 5299 C CA . LYS B 1 26 ? 14.164 94.938 16.969 1 28.84 26 LYS B CA 1
ATOM 5300 C C . LYS B 1 26 ? 13.547 93.938 16.016 1 28.84 26 LYS B C 1
ATOM 5302 O O . LYS B 1 26 ? 12.727 94.25 15.172 1 28.84 26 LYS B O 1
ATOM 5307 N N . HIS B 1 27 ? 14.352 93 15.578 1 27.36 27 HIS B N 1
ATOM 5308 C CA . HIS B 1 27 ? 13.469 92.25 14.656 1 27.36 27 HIS B CA 1
ATOM 5309 C C . HIS B 1 27 ? 12.195 91.812 15.352 1 27.36 27 HIS B C 1
ATOM 5311 O O . HIS B 1 27 ? 12.219 90.875 16.141 1 27.36 27 HIS B O 1
ATOM 5317 N N . THR B 1 28 ? 11.383 92.875 15.758 1 27.95 28 THR B N 1
ATOM 5318 C CA . THR B 1 28 ? 9.977 92.75 16.109 1 27.95 28 THR B CA 1
ATOM 5319 C C . THR B 1 28 ? 9.266 91.812 15.141 1 27.95 28 THR B C 1
ATOM 5321 O O . THR B 1 28 ? 8.969 92.125 14 1 27.95 28 THR B O 1
ATOM 5324 N N . GLU B 1 29 ? 9.875 90.75 14.797 1 29.3 29 GLU B N 1
ATOM 5325 C CA . GLU B 1 29 ? 8.938 89.875 14.07 1 29.3 29 GLU B CA 1
ATOM 5326 C C . GLU B 1 29 ? 7.516 90.062 14.609 1 29.3 29 GLU B C 1
ATOM 5328 O O . GLU B 1 29 ? 7.297 90 15.82 1 29.3 29 GLU B O 1
ATOM 5333 N N . ASN B 1 30 ? 6.734 91.062 13.992 1 29.64 30 ASN B N 1
ATOM 5334 C CA . ASN B 1 30 ? 5.277 91.062 14.062 1 29.64 30 ASN B CA 1
ATOM 5335 C C . ASN B 1 30 ? 4.742 89.625 14.398 1 29.64 30 ASN B C 1
ATOM 5337 O O . ASN B 1 30 ? 4.75 88.75 13.555 1 29.64 30 ASN B O 1
ATOM 5341 N N . GLU B 1 31 ? 5.258 89.125 15.359 1 33.97 31 GLU B N 1
ATOM 5342 C CA . GLU B 1 31 ? 4.727 87.938 16.047 1 33.97 31 GLU B CA 1
ATOM 5343 C C . GLU B 1 31 ? 3.201 87.938 16.016 1 33.97 31 GLU B C 1
ATOM 5345 O O . GLU B 1 31 ? 2.547 88.75 16.641 1 33.97 31 GLU B O 1
ATOM 5350 N N . ASP B 1 32 ? 2.674 88 14.773 1 33.28 32 ASP B N 1
ATOM 5351 C CA . ASP B 1 32 ? 1.257 87.75 14.5 1 33.28 32 ASP B CA 1
ATOM 5352 C C . ASP B 1 32 ? 0.625 86.875 15.57 1 33.28 32 ASP B C 1
ATOM 5354 O O . ASP B 1 32 ? 0.934 85.688 15.656 1 33.28 32 ASP B O 1
ATOM 5358 N N . ASN B 1 33 ? 0.589 87.188 16.75 1 38.22 33 ASN B N 1
ATOM 5359 C CA . ASN B 1 33 ? -0.35 86.75 17.781 1 38.22 33 ASN B CA 1
ATOM 5360 C C . ASN B 1 33 ? -1.68 86.312 17.172 1 38.22 33 ASN B C 1
ATOM 5362 O O . ASN B 1 33 ? -2.719 86.938 17.438 1 38.22 33 ASN B O 1
ATOM 5366 N N . SER B 1 34 ? -1.819 86.188 15.945 1 39.84 34 SER B N 1
ATOM 5367 C CA . SER B 1 34 ? -3.08 85.875 15.258 1 39.84 34 SER B CA 1
ATOM 5368 C C . SER B 1 34 ? -3.773 84.688 15.82 1 39.84 34 SER B C 1
ATOM 5370 O O . SER B 1 34 ? -3.162 83.625 15.922 1 39.84 34 SER B O 1
ATOM 5372 N N . GLY B 1 35 ? -4.594 84.812 16.875 1 49.38 35 GLY B N 1
ATOM 5373 C CA . GLY B 1 35 ? -5.574 83.812 17.312 1 49.38 35 GLY B CA 1
ATOM 5374 C C . GLY B 1 35 ? -6.043 82.875 16.203 1 49.38 35 GLY B C 1
ATOM 5375 O O . GLY B 1 35 ? -6.012 83.25 15.023 1 49.38 35 GLY B O 1
ATOM 5376 N N . ARG B 1 36 ? -5.68 81.75 16.266 1 57.34 36 ARG B N 1
ATOM 5377 C CA . ARG B 1 36 ? -6.246 80.812 15.281 1 57.34 36 ARG B CA 1
ATOM 5378 C C . ARG B 1 36 ? -7.711 80.5 15.594 1 57.34 36 ARG B C 1
ATOM 5380 O O . ARG B 1 36 ? -8.078 80.375 16.766 1 57.34 36 ARG B O 1
ATOM 5387 N N . ILE B 1 37 ? -8.594 81 14.734 1 52.25 37 ILE B N 1
ATOM 5388 C CA . ILE B 1 37 ? -10.023 80.75 14.852 1 52.25 37 ILE B CA 1
ATOM 5389 C C . ILE B 1 37 ? -10.266 79.188 14.953 1 52.25 37 ILE B C 1
ATOM 5391 O O . ILE B 1 37 ? -9.68 78.438 14.195 1 52.25 37 ILE B O 1
ATOM 5395 N N . LEU B 1 38 ? -10.688 78.875 16.141 1 52.69 38 LEU B N 1
ATOM 5396 C CA . LEU B 1 38 ? -11.141 77.5 16.406 1 52.69 38 L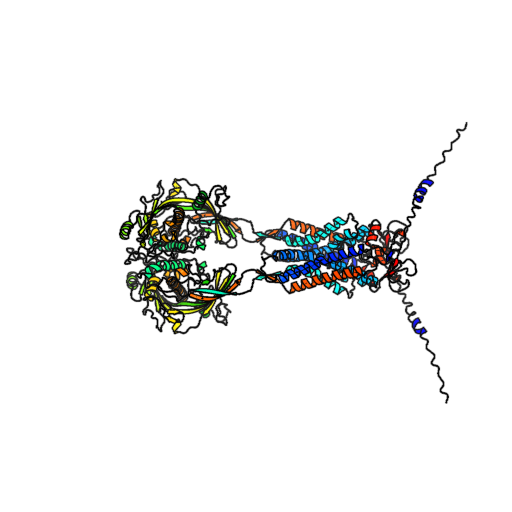EU B CA 1
ATOM 5397 C C . LEU B 1 38 ? -12.195 77.062 15.391 1 52.69 38 LEU B C 1
ATOM 5399 O O . LEU B 1 38 ? -13.18 77.75 15.18 1 52.69 38 LEU B O 1
ATOM 5403 N N . GLY B 1 39 ? -12.156 77.125 14.188 1 48.69 39 GLY B N 1
ATOM 5404 C CA . GLY B 1 39 ? -13.109 76.5 13.258 1 48.69 39 GLY B CA 1
ATOM 5405 C C . GLY B 1 39 ? -12.469 75.562 12.266 1 48.69 39 GLY B C 1
ATOM 5406 O O . GLY B 1 39 ? -12.57 74.375 12.406 1 48.69 39 GLY B O 1
ATOM 5407 N N . LYS B 1 40 ? -12.07 76.062 10.984 1 47.34 40 LYS B N 1
ATOM 5408 C CA . LYS B 1 40 ? -11.992 75.375 9.695 1 47.34 40 LYS B CA 1
ATOM 5409 C C . LYS B 1 40 ? -10.711 74.562 9.586 1 47.34 40 LYS B C 1
ATOM 5411 O O . LYS B 1 40 ? -9.609 75.125 9.523 1 47.34 40 LYS B O 1
ATOM 5416 N N . ARG B 1 41 ? -10.633 73.438 10.266 1 51.72 41 ARG B N 1
ATOM 5417 C CA . ARG B 1 41 ? -9.523 72.562 9.922 1 51.72 41 ARG B CA 1
ATOM 5418 C C . ARG B 1 41 ? -9.102 72.75 8.469 1 51.72 41 ARG B C 1
ATOM 5420 O O . ARG B 1 41 ? -9.945 72.812 7.574 1 51.72 41 ARG B O 1
ATOM 5427 N N . SER B 1 42 ? -8.055 73.25 8.312 1 51.19 42 SER B N 1
ATOM 5428 C CA . SER B 1 42 ? -7.617 73.312 6.926 1 51.19 42 SER B CA 1
ATOM 5429 C C . SER B 1 42 ? -7.918 72.062 6.191 1 51.19 42 SER B C 1
ATOM 5431 O O . SER B 1 42 ? -7.871 70.938 6.789 1 51.19 42 SER B O 1
ATOM 5433 N N . SER B 1 43 ? -8.75 72.062 5.09 1 54.03 43 SER B N 1
ATOM 5434 C CA . SER B 1 43 ? -9.172 71 4.199 1 54.03 43 SER B CA 1
ATOM 5435 C C . SER B 1 43 ? -8.07 69.938 4.039 1 54.03 43 SER B C 1
ATOM 5437 O O . SER B 1 43 ? -8.352 68.75 3.99 1 54.03 43 SER B O 1
ATOM 5439 N N . SER B 1 44 ? -6.859 70.438 4.059 1 56.97 44 SER B N 1
ATOM 5440 C CA . SER B 1 44 ? -5.797 69.438 3.762 1 56.97 44 SER B CA 1
ATOM 5441 C C . SER B 1 44 ? -5.496 68.562 4.965 1 56.97 44 SER B C 1
ATOM 5443 O O . SER B 1 44 ? -5.266 67.375 4.816 1 56.97 44 SER B O 1
ATOM 5445 N N . ASP B 1 45 ? -5.492 69.125 6.156 1 58.53 45 ASP B N 1
ATOM 5446 C CA . ASP B 1 45 ? -5.203 68.375 7.332 1 58.53 45 ASP B CA 1
ATOM 5447 C C . ASP B 1 45 ? -6.352 67.375 7.641 1 58.53 45 ASP B C 1
ATOM 5449 O O . ASP B 1 45 ? -6.129 66.25 8.094 1 58.53 45 ASP B O 1
ATOM 5453 N N . GLY B 1 46 ? -7.496 67.938 7.336 1 58.38 46 GLY B N 1
ATOM 5454 C CA . GLY B 1 46 ? -8.656 67.062 7.465 1 58.38 46 GLY B CA 1
ATOM 5455 C C . GLY B 1 46 ? -8.617 65.875 6.512 1 58.38 46 GLY B C 1
ATOM 5456 O O . GLY B 1 46 ? -8.938 64.75 6.898 1 58.38 46 GLY B O 1
ATOM 5457 N N . ILE B 1 47 ? -8.109 66.125 5.359 1 62.44 47 ILE B N 1
ATOM 5458 C CA . ILE B 1 47 ? -8.023 65.062 4.355 1 62.44 47 ILE B CA 1
ATOM 5459 C C . ILE B 1 47 ? -6.949 64.062 4.758 1 62.44 47 ILE B C 1
ATOM 5461 O O . ILE B 1 47 ? -7.125 62.875 4.582 1 62.44 47 ILE B O 1
ATOM 5465 N N . ARG B 1 48 ? -5.891 64.5 5.297 1 64.38 48 ARG B N 1
ATOM 5466 C CA . ARG B 1 48 ? -4.824 63.594 5.699 1 64.38 48 ARG B CA 1
ATOM 5467 C C . ARG B 1 48 ? -5.277 62.688 6.836 1 64.38 48 ARG B C 1
ATOM 5469 O O . ARG B 1 48 ? -4.973 61.5 6.848 1 64.38 48 ARG B O 1
ATOM 5476 N N . HIS B 1 49 ? -5.977 63.312 7.758 1 65.62 49 HIS B N 1
ATOM 5477 C CA . HIS B 1 49 ? -6.477 62.5 8.852 1 65.62 49 HIS B CA 1
ATOM 5478 C C . HIS B 1 49 ? -7.508 61.469 8.359 1 65.62 49 HIS B C 1
ATOM 5480 O O . HIS B 1 49 ? -7.535 60.344 8.812 1 65.62 49 HIS B O 1
ATOM 5486 N N . LEU B 1 50 ? -8.242 61.969 7.398 1 66.5 50 LEU B N 1
ATOM 5487 C CA . LEU B 1 50 ? -9.234 61.062 6.84 1 66.5 50 LEU B CA 1
ATOM 5488 C C . LEU B 1 50 ? -8.57 59.938 6.078 1 66.5 50 LEU B C 1
ATOM 5490 O O . LEU B 1 50 ? -9.031 58.781 6.137 1 66.5 50 LEU B O 1
ATOM 5494 N N . LEU B 1 51 ? -7.488 60.188 5.457 1 69.12 51 LEU B N 1
ATOM 5495 C CA . LEU B 1 51 ? -6.766 59.156 4.715 1 69.12 51 LEU B CA 1
ATOM 5496 C C . LEU B 1 51 ? -6.125 58.156 5.664 1 69.12 51 LEU B C 1
ATOM 5498 O O . LEU B 1 51 ? -6.137 56.938 5.398 1 69.12 51 LEU B O 1
ATOM 5502 N N . LEU B 1 52 ? -5.641 58.625 6.711 1 71.5 52 LEU B N 1
ATOM 5503 C CA . LEU B 1 52 ? -5 57.719 7.664 1 71.5 52 LEU B CA 1
ATOM 5504 C C . LEU B 1 52 ? -6.035 56.844 8.336 1 71.5 52 LEU B C 1
ATOM 5506 O O . LEU B 1 52 ? -5.777 55.656 8.578 1 71.5 52 LEU B O 1
ATOM 5510 N N . ASP B 1 53 ? -7.156 57.469 8.531 1 71.38 53 ASP B N 1
ATOM 5511 C CA . ASP B 1 53 ? -8.219 56.688 9.148 1 71.38 53 ASP B CA 1
ATOM 5512 C C . ASP B 1 53 ? -8.734 55.625 8.188 1 71.38 53 ASP B C 1
ATOM 5514 O O . ASP B 1 53 ? -9.039 54.5 8.602 1 71.38 53 ASP B O 1
ATOM 5518 N N . THR B 1 54 ? -8.75 56 7.004 1 73.81 54 THR B N 1
ATOM 5519 C CA . THR B 1 54 ? -9.203 55.031 6.012 1 73.81 54 THR B CA 1
ATOM 5520 C C . THR B 1 54 ? -8.188 53.906 5.852 1 73.81 54 THR B C 1
ATOM 5522 O O . THR B 1 54 ? -8.562 52.75 5.66 1 73.81 54 THR B O 1
ATOM 5525 N N . LEU B 1 55 ? -6.973 54.25 5.965 1 79.31 55 LEU B N 1
ATOM 5526 C CA . LEU B 1 55 ? -5.926 53.25 5.852 1 79.31 55 LEU B CA 1
ATOM 5527 C C . LEU B 1 55 ? -5.984 52.25 7.027 1 79.31 55 LEU B C 1
ATOM 5529 O O . LEU B 1 55 ? -5.699 51.062 6.867 1 79.31 55 LEU B O 1
ATOM 5533 N N . LEU B 1 56 ? -6.469 52.781 8.094 1 81.25 56 LEU B N 1
ATOM 5534 C CA . LEU B 1 56 ? -6.531 51.938 9.289 1 81.25 56 LEU B CA 1
ATOM 5535 C C . LEU B 1 56 ? -7.695 50.969 9.203 1 81.25 56 LEU B C 1
ATOM 5537 O O . LEU B 1 56 ? -7.707 49.938 9.906 1 81.25 56 LEU B O 1
ATOM 5541 N N . THR B 1 57 ? -8.633 51.25 8.297 1 85.06 57 THR B N 1
ATOM 5542 C CA . THR 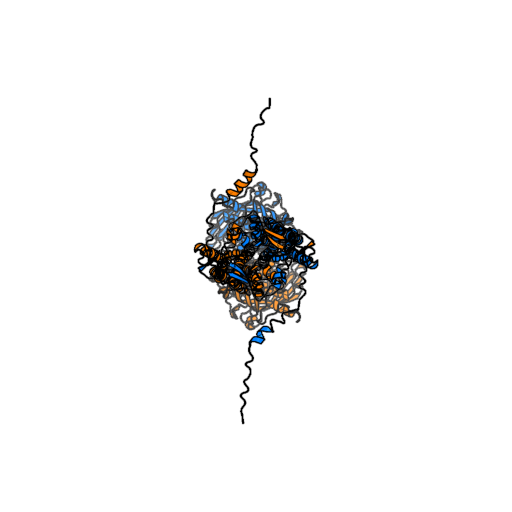B 1 57 ? -9.789 50.375 8.172 1 85.06 57 THR B CA 1
ATOM 5543 C C . THR B 1 57 ? -9.539 49.281 7.129 1 85.06 57 THR B C 1
ATOM 5545 O O . THR B 1 57 ? -10.266 48.312 7.066 1 85.06 57 THR B O 1
ATOM 5548 N N . LEU B 1 58 ? -8.438 49.406 6.445 1 88.75 58 LEU B N 1
ATOM 5549 C CA . LEU B 1 58 ? -8.156 48.469 5.352 1 88.75 58 LEU B CA 1
ATOM 5550 C C . LEU B 1 58 ? -7.941 47.062 5.871 1 88.75 58 LEU B C 1
ATOM 5552 O O . LEU B 1 58 ? -8.484 46.094 5.316 1 88.75 58 LEU B O 1
ATOM 5556 N N . PRO B 1 59 ? -7.227 46.844 6.895 1 90.44 59 PRO B N 1
ATOM 5557 C CA . PRO B 1 59 ? -7.043 45.469 7.395 1 90.44 59 PRO B CA 1
ATOM 5558 C C . PRO B 1 59 ? -8.359 44.812 7.812 1 90.44 59 PRO B C 1
ATOM 5560 O O . PRO B 1 59 ? -8.531 43.625 7.641 1 90.44 59 PRO B O 1
ATOM 5563 N N . SER B 1 60 ? -9.281 45.656 8.352 1 91.69 60 SER B N 1
ATOM 5564 C CA . SER B 1 60 ? -10.57 45.094 8.742 1 91.69 60 SER B CA 1
ATOM 5565 C C . SER B 1 60 ? -11.344 44.594 7.527 1 91.69 60 SER B C 1
ATOM 5567 O O . SER B 1 60 ? -11.961 43.531 7.57 1 91.69 60 SER B O 1
ATOM 5569 N N . VAL B 1 61 ? -11.234 45.344 6.52 1 92.75 61 VAL B N 1
ATOM 5570 C CA . VAL B 1 61 ? -11.914 44.938 5.293 1 92.75 61 VAL B CA 1
ATOM 5571 C C . VAL B 1 61 ? -11.234 43.719 4.703 1 92.75 61 VAL B C 1
ATOM 5573 O O . VAL B 1 61 ? -11.906 42.812 4.172 1 92.75 61 VAL B O 1
ATOM 5576 N N . ALA B 1 62 ? -9.969 43.656 4.781 1 93.69 62 ALA B N 1
ATOM 5577 C CA . ALA B 1 62 ? -9.219 42.5 4.277 1 93.69 62 ALA B CA 1
ATOM 5578 C C . ALA B 1 62 ? -9.625 41.219 5.012 1 93.69 62 ALA B C 1
ATOM 5580 O O . ALA B 1 62 ? -9.789 40.188 4.391 1 93.69 62 ALA B O 1
ATOM 5581 N N . PHE B 1 63 ? -9.844 41.281 6.293 1 95.5 63 PHE B N 1
ATOM 5582 C CA . PHE B 1 63 ? -10.18 40.062 7.062 1 95.5 63 PHE B CA 1
ATOM 5583 C C . PHE B 1 63 ? -11.641 39.688 6.848 1 95.5 63 PHE B C 1
ATOM 5585 O O . PHE B 1 63 ? -11.992 38.5 6.879 1 95.5 63 PHE B O 1
ATOM 5592 N N . ILE B 1 64 ? -12.508 40.688 6.617 1 94.44 64 ILE B N 1
ATOM 5593 C CA . ILE B 1 64 ? -13.891 40.406 6.281 1 94.44 64 ILE B CA 1
ATOM 5594 C C . ILE B 1 64 ? -13.961 39.75 4.902 1 94.44 64 ILE B C 1
ATOM 5596 O O . ILE B 1 64 ? -14.695 38.781 4.703 1 94.44 64 ILE B O 1
ATOM 5600 N N . THR B 1 65 ? -13.172 40.312 4.016 1 94.5 65 THR B N 1
ATOM 5601 C CA . THR B 1 65 ? -13.102 39.688 2.691 1 94.5 65 THR B CA 1
ATOM 5602 C C . THR B 1 65 ? -12.555 38.281 2.781 1 94.5 65 THR B C 1
ATOM 5604 O O . THR B 1 65 ? -13.031 37.375 2.084 1 94.5 65 THR B O 1
ATOM 5607 N N . TYR B 1 66 ? -11.555 38.094 3.572 1 95.12 66 TYR B N 1
ATOM 5608 C CA . TYR B 1 66 ? -11.008 36.75 3.811 1 95.12 66 TYR B CA 1
ATOM 5609 C C . TYR B 1 66 ? -12.094 35.812 4.32 1 95.12 66 TYR B C 1
ATOM 5611 O O . TYR B 1 66 ? -12.211 34.656 3.846 1 95.12 66 TYR B O 1
ATOM 5619 N N . ALA B 1 67 ? -12.859 36.25 5.227 1 94.12 67 ALA B N 1
ATOM 5620 C CA . ALA B 1 67 ? -13.945 35.438 5.77 1 94.12 67 ALA B CA 1
ATOM 5621 C C . ALA B 1 67 ? -14.961 35.094 4.691 1 94.12 67 ALA B C 1
ATOM 5623 O O . ALA B 1 67 ? -15.438 33.938 4.629 1 94.12 67 ALA B O 1
ATOM 5624 N N . PHE B 1 68 ? -15.25 36.031 3.891 1 94.44 68 PHE B N 1
ATOM 5625 C CA . PHE B 1 68 ? -16.203 35.781 2.812 1 94.44 68 PHE B CA 1
ATOM 5626 C C . PHE B 1 68 ? -15.648 34.781 1.805 1 94.44 68 PHE B C 1
ATOM 5628 O O . PHE B 1 68 ? -16.375 33.938 1.318 1 94.44 68 PHE B O 1
ATOM 5635 N N . LEU B 1 69 ? -14.422 34.938 1.488 1 94.69 69 LEU B N 1
ATOM 5636 C CA . LEU B 1 69 ? -13.797 34.031 0.542 1 94.69 69 LEU B CA 1
ATOM 5637 C C . LEU B 1 69 ? -13.781 32.594 1.098 1 94.69 69 LEU B C 1
ATOM 5639 O O . LEU B 1 69 ? -13.938 31.641 0.347 1 94.69 69 LEU B O 1
ATOM 5643 N N . VAL B 1 70 ? -13.578 32.438 2.326 1 94.69 70 VAL B N 1
ATOM 5644 C CA . VAL B 1 70 ? -13.562 31.141 2.965 1 94.69 70 VAL B CA 1
ATOM 5645 C C . VAL B 1 70 ? -14.953 30.516 2.9 1 94.69 70 VAL B C 1
ATOM 5647 O O . VAL B 1 70 ? -15.094 29.312 2.629 1 94.69 70 VAL B O 1
ATOM 5650 N N . VAL B 1 71 ? -16.016 31.297 3.041 1 94.19 71 VAL B N 1
ATOM 5651 C CA . VAL B 1 71 ? -17.391 30.797 3.041 1 94.19 71 VAL B CA 1
ATOM 5652 C C . VAL B 1 71 ? -17.797 30.406 1.62 1 94.19 71 VAL B C 1
ATOM 5654 O O . VAL B 1 71 ? -18.484 29.406 1.412 1 94.19 71 VAL B O 1
ATOM 5657 N N . VAL B 1 72 ? -17.391 31.203 0.685 1 93.75 72 VAL B N 1
ATOM 5658 C CA . VAL B 1 72 ? -17.766 30.969 -0.703 1 93.75 72 VAL B CA 1
ATOM 5659 C C . VAL B 1 72 ? -17.109 29.703 -1.22 1 93.75 72 VAL B C 1
ATOM 5661 O O . VAL B 1 72 ? -17.672 28.984 -2.053 1 93.75 72 VAL B O 1
ATOM 5664 N N . ASN B 1 73 ? -16.016 29.391 -0.767 1 93.25 73 ASN B N 1
ATOM 5665 C CA . ASN B 1 73 ? -15.273 28.234 -1.244 1 93.25 73 ASN B CA 1
ATOM 5666 C C . ASN B 1 73 ? -15.477 27.031 -0.335 1 93.25 73 ASN B C 1
ATOM 5668 O O . ASN B 1 73 ? -14.688 26.078 -0.362 1 93.25 73 ASN B O 1
ATOM 5672 N N . ASN B 1 74 ? -16.531 27.094 0.415 1 91.62 74 ASN B N 1
ATOM 5673 C CA . ASN B 1 74 ? -16.859 25.984 1.301 1 91.62 74 ASN B CA 1
ATOM 5674 C C . ASN B 1 74 ? -17.203 24.719 0.514 1 91.62 74 ASN B C 1
ATOM 5676 O O . ASN B 1 74 ? -17.984 24.766 -0.438 1 91.62 74 ASN B O 1
ATOM 5680 N N . GLY B 1 75 ? -16.562 23.625 0.815 1 87.44 75 GLY B N 1
ATOM 5681 C CA . GLY B 1 75 ? -16.859 22.344 0.2 1 87.44 75 GLY B CA 1
ATOM 5682 C C . GLY B 1 75 ? -15.992 22.047 -1.011 1 87.44 75 GLY B C 1
ATOM 5683 O O . GLY B 1 75 ? -16.109 20.984 -1.615 1 87.44 75 GLY B O 1
ATOM 5684 N N . ARG B 1 76 ? -15.18 22.906 -1.346 1 88.44 76 ARG B N 1
ATOM 5685 C CA . ARG B 1 76 ? -14.32 22.703 -2.506 1 88.44 76 ARG B CA 1
ATOM 5686 C C . ARG B 1 76 ? -13.062 21.922 -2.127 1 88.44 76 ARG B C 1
ATOM 5688 O O . ARG B 1 76 ? -12.648 21.922 -0.967 1 88.44 76 ARG B O 1
ATOM 5695 N N . PRO B 1 77 ? -12.453 21.266 -3.1 1 88.44 77 PRO B N 1
ATOM 5696 C CA . PRO B 1 77 ? -11.227 20.516 -2.824 1 88.44 77 PRO B CA 1
ATOM 5697 C C . PRO B 1 77 ? -10.07 21.406 -2.383 1 88.44 77 PRO B C 1
ATOM 5699 O O . PRO B 1 77 ? -9.914 22.516 -2.889 1 88.44 77 PRO B O 1
ATOM 5702 N N . ILE B 1 78 ? -9.25 20.844 -1.528 1 89.44 78 ILE B N 1
ATOM 5703 C CA . ILE B 1 78 ? -8.195 21.609 -0.856 1 89.44 78 ILE B CA 1
ATOM 5704 C C . ILE B 1 78 ? -7.133 22.016 -1.869 1 89.44 78 ILE B C 1
ATOM 5706 O O . ILE B 1 78 ? -6.438 23.031 -1.675 1 89.44 78 ILE B O 1
ATOM 5710 N N . ASP B 1 79 ? -7 21.328 -2.957 1 87 79 ASP B N 1
ATOM 5711 C CA . ASP B 1 79 ? -5.93 21.594 -3.914 1 87 79 ASP B CA 1
ATOM 5712 C C . ASP B 1 79 ? -6.391 22.562 -4.992 1 87 79 ASP B C 1
ATOM 5714 O O . ASP B 1 79 ? -5.578 23.047 -5.785 1 87 79 ASP B O 1
ATOM 5718 N N . GLN B 1 80 ? -7.586 22.906 -4.934 1 89.31 80 GLN B N 1
ATOM 5719 C CA . GLN B 1 80 ? -8.117 23.812 -5.941 1 89.31 80 GLN B CA 1
ATOM 5720 C C . GLN B 1 80 ? -7.879 25.266 -5.559 1 89.31 80 GLN B C 1
ATOM 5722 O O . GLN B 1 80 ? -7.961 25.625 -4.383 1 89.31 80 GLN B O 1
ATOM 5727 N N . SER B 1 81 ? -7.488 26.031 -6.605 1 88.94 81 SER B N 1
ATOM 5728 C CA . SER B 1 81 ? -7.371 27.453 -6.367 1 88.94 81 SER B CA 1
ATOM 5729 C C . SER B 1 81 ? -8.719 28.078 -6.008 1 88.94 81 SER B C 1
ATOM 5731 O O . SER B 1 81 ? -9.75 27.703 -6.578 1 88.94 81 SER B O 1
ATOM 5733 N N . PRO B 1 82 ? -8.57 28.891 -4.941 1 92.06 82 PRO B N 1
ATOM 5734 C CA . PRO B 1 82 ? -7.609 29.703 -4.207 1 92.06 82 PRO B CA 1
ATOM 5735 C C . PRO B 1 82 ? -7.367 29.203 -2.787 1 92.06 82 PRO B C 1
ATOM 5737 O O . PRO B 1 82 ? -6.879 29.953 -1.935 1 92.06 82 PRO B O 1
ATOM 5740 N N . ILE B 1 83 ? -7.738 28.031 -2.529 1 91.75 83 ILE B N 1
ATOM 5741 C CA . ILE B 1 83 ? -7.738 27.516 -1.168 1 91.75 83 ILE B CA 1
ATOM 5742 C C . ILE B 1 83 ? -6.305 27.438 -0.643 1 91.75 83 ILE B C 1
ATOM 5744 O O . ILE B 1 83 ? -6.031 27.828 0.493 1 91.75 83 ILE B O 1
ATOM 5748 N N . PRO B 1 84 ? -5.32 27.062 -1.433 1 91.88 84 PRO B N 1
ATOM 5749 C CA . PRO B 1 84 ? -3.947 27.062 -0.922 1 91.88 84 PRO B CA 1
ATOM 5750 C C . PRO B 1 84 ? -3.465 28.453 -0.536 1 91.88 84 PRO B C 1
ATOM 5752 O O . PRO B 1 84 ? -2.729 28.609 0.443 1 91.88 84 PRO B O 1
ATOM 5755 N N . LEU B 1 85 ? -3.834 29.359 -1.255 1 92.62 85 LEU B N 1
ATOM 5756 C CA . LEU B 1 85 ? -3.482 30.734 -0.929 1 92.62 85 LEU B CA 1
ATOM 5757 C C . LEU B 1 85 ? -4.152 31.172 0.367 1 92.62 85 LEU B C 1
ATOM 5759 O O . LEU B 1 85 ? -3.545 31.875 1.181 1 92.62 85 LEU B O 1
ATOM 5763 N N . LEU B 1 86 ? -5.395 30.828 0.504 1 93.69 86 LEU B N 1
ATOM 5764 C CA . LEU B 1 86 ? -6.125 31.156 1.723 1 93.69 86 LEU B CA 1
ATOM 5765 C C . LEU B 1 86 ? -5.484 30.5 2.938 1 93.69 86 LEU B C 1
ATOM 5767 O O . LEU B 1 86 ? -5.414 31.094 4.012 1 93.69 86 LEU B O 1
ATOM 5771 N N . ARG B 1 87 ? -4.961 29.375 2.756 1 91 87 ARG B N 1
ATOM 5772 C CA . ARG B 1 87 ? -4.312 28.656 3.842 1 91 87 ARG B CA 1
ATOM 5773 C C . ARG B 1 87 ? -2.988 29.312 4.223 1 91 87 ARG B C 1
ATOM 5775 O O . ARG B 1 87 ? -2.648 29.391 5.406 1 91 87 ARG B O 1
ATOM 5782 N N . THR B 1 88 ? -2.316 29.797 3.254 1 89.31 88 THR B N 1
ATOM 5783 C CA . THR B 1 88 ? -1.071 30.5 3.521 1 89.31 88 THR B CA 1
ATOM 5784 C C . THR B 1 88 ? -1.342 31.812 4.262 1 89.31 88 THR B C 1
ATOM 5786 O O . THR B 1 88 ? -0.593 32.188 5.168 1 89.31 88 THR B O 1
ATOM 5789 N N . ALA B 1 89 ? -2.381 32.438 3.887 1 90.62 89 ALA B N 1
ATOM 5790 C CA . ALA B 1 89 ? -2.768 33.688 4.559 1 90.62 89 ALA B CA 1
ATOM 5791 C C . ALA B 1 89 ? -3.164 33.438 6.008 1 90.62 89 ALA B C 1
ATOM 5793 O O . ALA B 1 89 ? -2.896 34.25 6.891 1 90.62 89 ALA B O 1
ATOM 5794 N N . ALA B 1 90 ? -3.707 32.219 6.266 1 89.62 90 ALA B N 1
ATOM 5795 C CA . ALA B 1 90 ? -4.168 31.875 7.605 1 89.62 90 ALA B CA 1
ATOM 5796 C C . ALA B 1 90 ? -2.992 31.719 8.57 1 89.62 90 ALA B C 1
ATOM 5798 O O . ALA B 1 90 ? -3.1 32.062 9.75 1 89.62 90 ALA B O 1
ATOM 5799 N N . ILE B 1 91 ? -1.864 31.438 8.125 1 85.38 91 ILE B N 1
ATOM 5800 C CA . ILE B 1 91 ? -0.697 31.188 8.969 1 85.38 91 ILE B CA 1
ATOM 5801 C C . ILE B 1 91 ? -0.135 32.531 9.469 1 85.38 91 ILE B C 1
ATOM 5803 O O . ILE B 1 91 ? 0.401 32.594 10.578 1 85.38 91 ILE B O 1
ATOM 5807 N N . TYR B 1 92 ? -0.353 33.531 8.789 1 87.56 92 TYR B N 1
ATOM 5808 C CA . TYR B 1 92 ? 0.163 34.844 9.172 1 87.56 92 TYR B CA 1
ATOM 5809 C C . TYR B 1 92 ? -0.882 35.656 9.945 1 87.56 92 TYR B C 1
ATOM 5811 O O . TYR B 1 92 ? -0.574 36.688 10.523 1 87.56 92 TYR B O 1
ATOM 5819 N N . SER B 1 93 ? -2.062 35.094 10.023 1 89.12 93 SER B N 1
ATOM 5820 C CA . SER B 1 93 ? -3.176 35.844 10.578 1 89.12 93 SER B CA 1
ATOM 5821 C C . SER B 1 93 ? -3.018 36.062 12.078 1 89.12 93 SER B C 1
ATOM 5823 O O . SER B 1 93 ? -3.334 37.125 12.609 1 89.12 93 SER B O 1
ATOM 5825 N N . PRO B 1 94 ? -2.416 35.062 12.805 1 88.25 94 PRO B N 1
ATOM 5826 C CA . PRO B 1 94 ? -2.277 35.281 14.242 1 88.25 94 PRO B CA 1
ATOM 5827 C C . PRO B 1 94 ? -1.299 36.438 14.57 1 88.25 94 PRO B C 1
ATOM 5829 O O . PRO B 1 94 ? -1.323 36.969 15.68 1 88.25 94 PRO B O 1
ATOM 5832 N N . THR B 1 95 ? -0.496 36.75 13.656 1 86.06 95 THR B N 1
ATOM 5833 C CA . THR B 1 95 ? 0.451 37.844 13.852 1 86.06 95 THR B CA 1
ATOM 5834 C C . THR B 1 95 ? -0.111 39.156 13.305 1 86.06 95 THR B C 1
ATOM 5836 O O . THR B 1 95 ? -0.039 40.188 13.961 1 86.06 95 THR B O 1
ATOM 5839 N N . LEU B 1 96 ? -0.777 39.156 12.227 1 88.31 96 LEU B N 1
ATOM 5840 C CA . LEU B 1 96 ? -1.223 40.375 11.539 1 88.31 96 LEU B CA 1
ATOM 5841 C C . LEU B 1 96 ? -2.496 40.906 12.172 1 88.31 96 LEU B C 1
ATOM 5843 O O . LEU B 1 96 ? -2.67 42.125 12.273 1 88.31 96 LEU B O 1
ATOM 5847 N N . PHE B 1 97 ? -3.379 40.094 12.641 1 92.31 97 PHE B N 1
ATOM 5848 C CA . PHE B 1 97 ? -4.676 40.5 13.141 1 92.31 97 PHE B CA 1
ATOM 5849 C C . PHE B 1 97 ? -4.516 41.312 14.422 1 92.31 97 PHE B C 1
ATOM 5851 O O . PHE B 1 97 ? -5.051 42.438 14.539 1 92.31 97 PHE B O 1
ATOM 5858 N N . PRO B 1 98 ? -3.713 40.812 15.344 1 88.94 98 PRO B N 1
ATOM 5859 C CA . PRO B 1 98 ? -3.557 41.594 16.562 1 88.94 98 PRO B CA 1
ATOM 5860 C C . PRO B 1 98 ? -2.848 42.938 16.328 1 88.94 98 PRO B C 1
ATOM 5862 O O . PRO B 1 98 ? -3.15 43.938 17 1 88.94 98 PRO B O 1
ATOM 5865 N N . ILE B 1 99 ? -1.912 42.969 15.453 1 85.75 99 ILE B N 1
ATOM 5866 C CA . ILE B 1 99 ? -1.215 44.188 15.133 1 85.75 99 ILE B CA 1
ATOM 5867 C C . ILE B 1 99 ? -2.199 45.219 14.539 1 85.75 99 ILE B C 1
ATOM 5869 O O . ILE B 1 99 ? -2.238 46.375 14.961 1 85.75 99 ILE B O 1
ATOM 5873 N N . ALA B 1 100 ? -3.008 44.781 13.617 1 89.06 100 ALA B N 1
ATOM 5874 C CA . ALA B 1 100 ? -4.004 45.656 13 1 89.06 100 ALA B CA 1
ATOM 5875 C C . ALA B 1 100 ? -5.074 46.062 14.008 1 89.06 100 ALA B C 1
ATOM 5877 O O . ALA B 1 100 ? -5.488 47.25 14.039 1 89.06 100 ALA B O 1
ATOM 5878 N N . PHE B 1 101 ? -5.492 45.156 14.805 1 91.81 101 PHE B N 1
ATOM 5879 C CA . PHE B 1 101 ? -6.523 45.438 15.797 1 91.81 101 PHE B CA 1
ATOM 5880 C C . PHE B 1 101 ? -6.043 46.5 16.797 1 91.81 101 PHE B C 1
ATOM 5882 O O . PHE B 1 101 ? -6.797 47.375 17.188 1 91.81 101 PHE B O 1
ATOM 5889 N N . SER B 1 102 ? -4.824 46.312 17.203 1 87.5 102 SER B N 1
ATOM 5890 C CA . SER B 1 102 ? -4.266 47.25 18.172 1 87.5 102 SER B CA 1
ATOM 5891 C C . SER B 1 102 ? -4.172 48.656 17.578 1 87.5 102 SER B C 1
ATOM 5893 O O . SER B 1 102 ? -4.395 49.656 18.281 1 87.5 102 SER B O 1
ATOM 5895 N N . ALA B 1 103 ? -3.824 48.75 16.375 1 85.81 103 ALA B N 1
ATOM 5896 C CA . ALA B 1 103 ? -3.738 50.031 15.719 1 85.81 103 ALA B CA 1
ATOM 5897 C C . ALA B 1 103 ? -5.105 50.719 15.648 1 85.81 103 ALA B C 1
ATOM 5899 O O . ALA B 1 103 ? -5.238 51.906 15.961 1 85.81 103 ALA B O 1
ATOM 5900 N N . VAL B 1 104 ? -6.121 50 15.32 1 89.5 104 VAL B N 1
ATOM 5901 C CA . VAL B 1 104 ? -7.465 50.531 15.141 1 89.5 104 VAL B CA 1
ATOM 5902 C C . VAL B 1 104 ? -8.094 50.812 16.5 1 89.5 104 VAL B C 1
ATOM 5904 O O . VAL B 1 104 ? -8.688 51.875 16.719 1 89.5 104 VAL B O 1
ATOM 5907 N N . ALA B 1 105 ? -7.977 49.906 17.391 1 89.38 105 ALA B N 1
ATOM 5908 C CA . ALA B 1 105 ? -8.57 50.062 18.719 1 89.38 105 ALA B CA 1
ATOM 5909 C C . ALA B 1 105 ? -7.934 51.219 19.469 1 89.38 105 ALA B C 1
ATOM 5911 O O . ALA B 1 105 ? -8.625 51.969 20.141 1 89.38 105 ALA B O 1
ATOM 5912 N N . ALA B 1 106 ? -6.633 51.344 19.359 1 85 106 ALA B N 1
ATOM 5913 C CA . ALA B 1 106 ? -5.953 52.469 20.016 1 85 106 ALA B CA 1
ATOM 5914 C C . ALA B 1 106 ? -6.41 53.781 19.453 1 85 106 ALA B C 1
ATOM 5916 O O . ALA B 1 106 ? -6.594 54.75 20.188 1 85 106 ALA B O 1
ATOM 5917 N N . SER B 1 107 ? -6.555 53.812 18.188 1 84.19 107 SER B N 1
ATOM 5918 C CA . SER B 1 107 ? -7.035 55.031 17.547 1 84.19 107 SER B CA 1
ATOM 5919 C C . SER B 1 107 ? -8.461 55.344 17.969 1 84.19 107 SER B C 1
ATOM 5921 O O . SER B 1 107 ? -8.82 56.531 18.141 1 84.19 107 SER B O 1
ATOM 5923 N N . PHE B 1 108 ? -9.258 54.438 18.188 1 88.5 108 PHE B N 1
ATOM 5924 C CA . PHE B 1 108 ? -10.641 54.594 18.625 1 88.5 108 PHE B CA 1
ATOM 5925 C C . PHE B 1 108 ? -10.703 55.125 20.047 1 88.5 108 PHE B C 1
ATOM 5927 O O . PHE B 1 108 ? -11.438 56.062 20.312 1 88.5 108 PHE B O 1
ATOM 5934 N N . LEU B 1 109 ? -9.984 54.531 20.828 1 88.38 109 LEU B N 1
ATOM 5935 C CA . LEU B 1 109 ? -10.016 54.969 22.234 1 88.38 109 LEU B CA 1
ATOM 5936 C C . LEU B 1 109 ? -9.484 56.375 22.375 1 88.38 109 LEU B C 1
ATOM 5938 O O . LEU B 1 109 ? -10.008 57.156 23.188 1 88.38 109 LEU B O 1
ATOM 5942 N N . LYS B 1 110 ? -8.516 56.688 21.641 1 83.81 110 LYS B N 1
ATOM 5943 C CA . LYS B 1 110 ? -7.984 58.062 21.672 1 83.81 110 LYS B CA 1
ATOM 5944 C C . LYS B 1 110 ? -9.023 59.062 21.172 1 83.81 110 LYS B C 1
ATOM 5946 O O . LYS B 1 110 ? -9.188 60.125 21.766 1 83.81 110 LYS B O 1
ATOM 5951 N N . ALA B 1 111 ? -9.625 58.719 20.109 1 84.44 111 ALA B N 1
ATOM 5952 C CA . ALA B 1 111 ? -10.648 59.594 19.547 1 84.44 111 ALA B CA 1
ATOM 5953 C C . ALA B 1 111 ? -11.828 59.719 20.5 1 84.44 111 ALA B C 1
ATOM 5955 O O . ALA B 1 111 ? -12.406 60.812 20.641 1 84.44 111 ALA B O 1
ATOM 5956 N N . ALA B 1 112 ? -12.18 58.656 21.094 1 87.19 112 ALA B N 1
ATOM 5957 C CA . ALA B 1 112 ? -13.281 58.656 22.047 1 87.19 112 ALA B CA 1
ATOM 5958 C C . ALA B 1 112 ? -12.93 59.531 23.25 1 87.19 112 ALA B C 1
ATOM 5960 O O . ALA B 1 112 ? -13.773 60.281 23.766 1 87.19 112 ALA B O 1
ATOM 5961 N N . ALA B 1 113 ? -11.727 59.469 23.719 1 85.75 113 ALA B N 1
ATOM 5962 C CA . ALA B 1 113 ? -11.266 60.281 24.844 1 85.75 113 ALA B CA 1
ATOM 5963 C C . ALA B 1 113 ? -11.273 61.75 24.484 1 85.75 113 ALA B C 1
ATOM 5965 O O . ALA B 1 113 ? -11.672 62.594 25.297 1 85.75 113 ALA B O 1
ATOM 5966 N N . ALA B 1 114 ? -10.836 62.062 23.297 1 83.12 114 ALA B N 1
ATOM 5967 C CA . ALA B 1 114 ? -10.797 63.438 22.859 1 83.12 114 ALA B CA 1
ATOM 5968 C C . ALA B 1 114 ? -12.195 64.062 22.766 1 83.12 114 ALA B C 1
ATOM 5970 O O . ALA B 1 114 ? -12.422 65.188 23.141 1 83.12 114 ALA B O 1
ATOM 5971 N N . TRP B 1 115 ? -13.055 63.281 22.281 1 82.5 115 TRP B N 1
ATOM 5972 C CA . TRP B 1 115 ? -14.43 63.75 22.125 1 82.5 115 TRP B CA 1
ATOM 5973 C C . TRP B 1 115 ? -15.109 63.906 23.484 1 82.5 115 TRP B C 1
ATOM 5975 O O . TRP B 1 115 ? -15.812 64.875 23.703 1 82.5 115 TRP B O 1
ATOM 5985 N N . ARG B 1 116 ? -14.914 63.062 24.375 1 83.75 116 ARG B N 1
ATOM 5986 C CA . ARG B 1 116 ? -15.539 63.156 25.688 1 83.75 116 ARG B CA 1
ATOM 5987 C C . ARG B 1 116 ? -14.906 64.25 26.531 1 83.75 116 ARG B C 1
ATOM 5989 O O . ARG B 1 116 ? -15.57 64.875 27.375 1 83.75 116 ARG B O 1
ATOM 5996 N N . LEU B 1 117 ? -13.68 64.5 26.25 1 82.44 117 LEU B N 1
ATOM 5997 C CA . LEU B 1 117 ? -12.977 65.5 26.969 1 82.44 117 LEU B CA 1
ATOM 5998 C C . LEU B 1 117 ? -13.555 66.875 26.641 1 82.44 117 LEU B C 1
ATOM 6000 O O . LEU B 1 117 ? -13.531 67.812 27.469 1 82.44 117 LEU B O 1
ATOM 6004 N N . GLU B 1 118 ? -13.992 67.062 25.484 1 77.88 118 GLU B N 1
ATOM 6005 C CA . GLU B 1 118 ? -14.617 68.312 25.094 1 77.88 118 GLU B CA 1
ATOM 6006 C C . GLU B 1 118 ? -15.945 68.5 25.812 1 77.88 118 GLU B C 1
ATOM 6008 O O . GLU B 1 118 ? -16.375 69.688 26.031 1 77.88 118 GLU B O 1
ATOM 6013 N N . GLN B 1 119 ? -16.609 67.5 26.156 1 75.56 119 GLN B N 1
ATOM 6014 C CA . GLN B 1 119 ? -17.906 67.562 26.828 1 75.56 119 GLN B CA 1
ATOM 6015 C C . GLN B 1 119 ? -17.75 67.438 28.344 1 75.56 119 GLN B C 1
ATOM 6017 O O . GLN B 1 119 ? -18.641 67.812 29.094 1 75.56 119 GLN B O 1
ATOM 6022 N N . GLY B 1 120 ? -16.688 67.062 28.797 1 79.75 120 GLY B N 1
ATOM 6023 C CA . GLY B 1 120 ? -16.438 66.812 30.219 1 79.75 120 GLY B CA 1
ATOM 6024 C C . GLY B 1 120 ? -16.406 65.312 30.562 1 79.75 120 GLY B C 1
ATOM 6025 O O . GLY B 1 120 ? -17.312 64.562 30.234 1 79.75 120 GLY B O 1
ATOM 6026 N N . ILE B 1 121 ? -15.352 64.875 30.984 1 82.38 121 ILE B N 1
ATOM 6027 C CA . ILE B 1 121 ? -15.156 63.5 31.344 1 82.38 121 ILE B CA 1
ATOM 6028 C C . ILE B 1 121 ? -14.531 63.406 32.719 1 82.38 121 ILE B C 1
ATOM 6030 O O . ILE B 1 121 ? -13.898 64.312 33.188 1 82.38 121 ILE B O 1
ATOM 6034 N N . SER B 1 122 ? -14.914 62.312 33.344 1 83.69 122 SER B N 1
ATOM 6035 C CA . SER B 1 122 ? -14.281 62.062 34.625 1 83.69 122 SER B CA 1
ATOM 6036 C C . SER B 1 122 ? -12.812 61.719 34.469 1 83.69 122 SER B C 1
ATOM 6038 O O . SER B 1 122 ? -12.422 61.156 33.438 1 83.69 122 SER B O 1
ATOM 6040 N N . VAL B 1 123 ? -11.977 62.062 35.438 1 82 123 VAL B N 1
ATOM 6041 C CA . VAL B 1 123 ? -10.547 61.781 35.406 1 82 123 VAL B CA 1
ATOM 6042 C C . VAL B 1 123 ? -10.32 60.281 35.281 1 82 123 VAL B C 1
ATOM 6044 O O . VAL B 1 123 ? -9.438 59.844 34.531 1 82 123 VAL B O 1
ATOM 6047 N N . LEU B 1 124 ? -11.094 59.5 35.969 1 82.69 124 LEU B N 1
ATOM 6048 C CA . LEU B 1 124 ? -10.945 58.031 35.938 1 82.69 124 LEU B CA 1
ATOM 6049 C C . LEU B 1 124 ? -11.227 57.5 34.531 1 82.69 124 LEU B C 1
ATOM 6051 O O . LEU B 1 124 ? -10.492 56.656 34.031 1 82.69 124 LEU B O 1
ATOM 6055 N N . SER B 1 125 ? -12.281 57.969 33.938 1 84.81 125 SER B N 1
ATOM 6056 C CA . SER B 1 125 ? -12.633 57.5 32.594 1 84.81 125 SER B CA 1
ATOM 6057 C C . SER B 1 125 ? -11.594 57.938 31.578 1 84.81 125 SER B C 1
ATOM 6059 O O . SER B 1 125 ? -11.312 57.219 30.609 1 84.81 125 SER B O 1
ATOM 6061 N N . LEU B 1 126 ? -11.055 59.062 31.781 1 83.44 126 LEU B N 1
ATOM 6062 C CA . LEU B 1 126 ? -10.016 59.562 30.891 1 83.44 126 LEU B CA 1
ATOM 6063 C C . LEU B 1 126 ? -8.75 58.719 31 1 83.44 126 LEU B C 1
ATOM 6065 O O . LEU B 1 126 ? -8.109 58.406 29.984 1 83.44 126 LEU B O 1
ATOM 6069 N N . GLU B 1 127 ? -8.43 58.312 32.156 1 82.69 127 GLU B N 1
ATOM 6070 C CA . GLU B 1 127 ? -7.242 57.5 32.375 1 82.69 127 GLU B CA 1
ATOM 6071 C C . GLU B 1 127 ? -7.398 56.125 31.75 1 82.69 127 GLU B C 1
ATOM 6073 O O . GLU B 1 127 ? -6.445 55.594 31.188 1 82.69 127 GLU B O 1
ATOM 6078 N N . TYR B 1 128 ? -8.539 55.594 31.844 1 85.06 128 TYR B N 1
ATOM 6079 C CA . TYR B 1 128 ? -8.781 54.281 31.234 1 85.06 128 TYR B CA 1
ATOM 6080 C C . TYR B 1 128 ? -8.711 54.344 29.719 1 85.06 128 TYR B C 1
ATOM 6082 O O . TYR B 1 128 ? -8.141 53.469 29.078 1 85.06 128 TYR B O 1
ATOM 6090 N N . LEU B 1 129 ? -9.234 55.312 29.109 1 85.56 129 LEU B N 1
ATOM 6091 C CA . LEU B 1 129 ? -9.266 55.438 27.656 1 85.56 129 LEU B CA 1
ATOM 6092 C C . LEU B 1 129 ? -7.863 55.688 27.109 1 85.56 129 LEU B C 1
ATOM 6094 O O . LEU B 1 129 ? -7.539 55.281 26 1 85.56 129 LEU B O 1
ATOM 6098 N N . LEU B 1 130 ? -6.996 56.281 27.875 1 81.5 130 LEU B N 1
ATOM 6099 C CA . LEU B 1 130 ? -5.68 56.656 27.359 1 81.5 130 LEU B CA 1
ATOM 6100 C C . LEU B 1 130 ? -4.645 55.594 27.703 1 81.5 130 LEU B C 1
ATOM 6102 O O . LEU B 1 130 ? -3.658 55.406 26.984 1 81.5 130 LEU B O 1
ATOM 6106 N N . ASN B 1 131 ? -4.832 54.844 28.734 1 78.06 131 ASN B N 1
ATOM 6107 C CA . ASN B 1 131 ? -3.828 53.875 29.188 1 78.06 131 ASN B CA 1
ATOM 6108 C C . ASN B 1 131 ? -4.09 52.5 28.625 1 78.06 131 ASN B C 1
ATOM 6110 O O . ASN B 1 131 ? -3.193 51.656 28.594 1 78.06 131 ASN B O 1
ATOM 6114 N N . CYS B 1 132 ? -5.23 52.188 28.234 1 80.56 132 CYS B N 1
ATOM 6115 C CA . CYS B 1 132 ? -5.559 50.875 27.688 1 80.56 132 CYS B CA 1
ATOM 6116 C C . CYS B 1 132 ? -5.285 50.812 26.188 1 80.56 132 CYS B C 1
ATOM 6118 O O . CYS B 1 132 ? -6.215 50.844 25.375 1 80.56 132 CYS B O 1
ATOM 6120 N N . ARG B 1 133 ? -4.031 50.594 25.859 1 80 133 ARG B N 1
ATOM 6121 C CA . ARG B 1 133 ? -3.643 50.625 24.453 1 80 133 ARG B CA 1
ATOM 6122 C C . ARG B 1 133 ? -3.281 49.219 23.969 1 80 133 ARG B C 1
ATOM 6124 O O . ARG B 1 133 ? -3.1 49 22.766 1 80 133 ARG B O 1
ATOM 6131 N N . THR B 1 134 ? -3.135 48.344 24.844 1 82.56 134 THR B N 1
ATOM 6132 C CA . THR B 1 134 ? -2.809 46.969 24.5 1 82.56 134 THR B CA 1
ATOM 6133 C C . THR B 1 134 ? -3.658 46 25.312 1 82.56 134 THR B C 1
ATOM 6135 O O . THR B 1 134 ? -4.363 46.406 26.234 1 82.56 134 THR B O 1
ATOM 6138 N N . VAL B 1 135 ? -3.582 44.781 24.906 1 83.44 135 VAL B N 1
ATOM 6139 C CA . VAL B 1 135 ? -4.312 43.719 25.625 1 83.44 135 VAL B CA 1
ATOM 6140 C C . VAL B 1 135 ? -3.797 43.625 27.047 1 83.44 135 VAL B C 1
ATOM 6142 O O . VAL B 1 135 ? -4.586 43.531 28 1 83.44 135 VAL B O 1
ATOM 6145 N N . PHE B 1 136 ? -2.537 43.719 27.188 1 79.75 136 PHE B N 1
ATOM 6146 C CA . PHE B 1 136 ? -1.935 43.594 28.5 1 79.75 136 PHE B CA 1
ATOM 6147 C C . PHE B 1 136 ? -2.34 44.75 29.406 1 79.75 136 PHE B C 1
ATOM 6149 O O . PHE B 1 136 ? -2.674 44.562 30.578 1 79.75 136 PHE B O 1
ATOM 6156 N N . SER B 1 137 ? -2.369 45.875 28.844 1 82.38 137 SER B N 1
ATOM 6157 C CA . SER B 1 137 ? -2.707 47.062 29.641 1 82.38 137 SER B CA 1
ATOM 6158 C C . SER B 1 137 ? -4.18 47.062 30.031 1 82.38 137 SER B C 1
ATOM 6160 O O . SER B 1 137 ? -4.547 47.594 31.094 1 82.38 137 SER B O 1
ATOM 6162 N N . ALA B 1 138 ? -4.961 46.469 29.219 1 84.31 138 ALA B N 1
ATOM 6163 C CA . ALA B 1 138 ? -6.387 46.406 29.531 1 84.31 138 ALA B CA 1
ATOM 6164 C C . ALA B 1 138 ? -6.637 45.562 30.781 1 84.31 138 ALA B C 1
ATOM 6166 O O . ALA B 1 138 ? -7.574 45.812 31.531 1 84.31 138 ALA B O 1
ATOM 6167 N N . PHE B 1 139 ? -5.75 44.656 31.031 1 82.44 139 PHE B N 1
ATOM 6168 C CA . PHE B 1 139 ? -5.949 43.781 32.188 1 82.44 139 PHE B CA 1
ATOM 6169 C C . PHE B 1 139 ? -5.219 44.312 33.406 1 82.44 139 PHE B C 1
ATOM 6171 O O . PHE B 1 139 ? -5.633 44.062 34.531 1 82.44 139 PHE B O 1
ATOM 6178 N N . THR B 1 140 ? -4.227 45.125 33.188 1 79.69 140 THR B N 1
ATOM 6179 C CA . THR B 1 140 ? -3.396 45.531 34.344 1 79.69 140 THR B CA 1
ATOM 6180 C C . THR B 1 140 ? -3.822 46.906 34.844 1 79.69 140 THR B C 1
ATOM 6182 O O . THR B 1 140 ? -3.586 47.25 36 1 79.69 140 THR B O 1
ATOM 6185 N N . THR B 1 141 ? -4.422 47.688 34 1 79.44 141 THR B N 1
ATOM 6186 C CA . THR B 1 141 ? -4.805 49.031 34.406 1 79.44 141 THR B CA 1
ATOM 6187 C C . THR B 1 141 ? -5.801 49 35.562 1 79.44 141 THR B C 1
ATOM 6189 O O . THR B 1 141 ? -5.652 49.719 36.531 1 79.44 141 THR B O 1
ATOM 6192 N N . PRO B 1 142 ? -6.809 48.062 35.5 1 81.19 142 PRO B N 1
ATOM 6193 C CA . PRO B 1 142 ? -7.734 48.031 36.625 1 81.19 142 PRO B CA 1
ATOM 6194 C C . PRO B 1 142 ? -7.059 47.562 37.906 1 81.19 142 PRO B C 1
ATOM 6196 O O . PRO B 1 142 ? -7.457 48 39 1 81.19 142 PRO B O 1
ATOM 6199 N N . MET B 1 143 ? -6.027 46.875 37.781 1 77.06 143 MET B N 1
ATOM 6200 C CA . MET B 1 143 ? -5.316 46.406 38.938 1 77.06 143 MET B CA 1
ATOM 6201 C C . MET B 1 143 ? -4.418 47.5 39.531 1 77.06 143 MET B C 1
ATOM 6203 O O . MET B 1 143 ? -4.27 47.625 40.75 1 77.06 143 MET B O 1
ATOM 6207 N N . SER B 1 144 ? -3.842 48.312 38.656 1 75.56 144 SER B N 1
ATOM 6208 C CA . SER B 1 144 ? -2.951 49.406 39.094 1 75.56 144 SER B CA 1
ATOM 6209 C C . SER B 1 144 ? -3.736 50.562 39.688 1 75.56 144 SER B C 1
ATOM 6211 O O . SER B 1 144 ? -3.311 51.156 40.656 1 75.56 144 SER B O 1
ATOM 6213 N N . LEU B 1 145 ? -4.844 50.906 39.125 1 77.25 145 LEU B N 1
ATOM 6214 C CA . LEU B 1 145 ? -5.648 52.031 39.594 1 77.25 145 LEU B CA 1
ATOM 6215 C C . LEU B 1 145 ? -6.555 51.594 40.719 1 77.25 145 LEU B C 1
ATOM 6217 O O . LEU B 1 145 ? -6.996 52.438 41.531 1 77.25 145 LEU B O 1
ATOM 6221 N N . ARG B 1 146 ? -6.777 50.281 41 1 76.06 146 ARG B N 1
ATOM 6222 C CA . ARG B 1 146 ? -7.637 49.75 42.031 1 76.06 146 ARG B CA 1
ATOM 6223 C C . ARG B 1 146 ? -9 50.406 42.031 1 76.06 146 ARG B C 1
ATOM 6225 O O . ARG B 1 146 ? -9.547 50.719 43.094 1 76.06 146 ARG B O 1
ATOM 6232 N N . ALA B 1 147 ? -9.422 50.938 40.906 1 79.44 147 ALA B N 1
ATOM 6233 C CA . ALA B 1 147 ? -10.742 51.531 40.688 1 79.44 147 ALA B CA 1
ATOM 6234 C C . ALA B 1 147 ? -11.359 51.031 39.375 1 79.44 147 ALA B C 1
ATOM 6236 O O . ALA B 1 147 ? -10.656 50.844 38.375 1 79.44 147 ALA B O 1
ATOM 6237 N N . VAL B 1 148 ? -12.625 50.531 39.562 1 77.75 148 VAL B N 1
ATOM 6238 C CA . VAL B 1 148 ? -13.289 50 38.375 1 77.75 148 VAL B CA 1
ATOM 6239 C C . VAL B 1 148 ? -14.453 50.906 38 1 77.75 148 VAL B C 1
ATOM 6241 O O . VAL B 1 148 ? -15.117 51.469 38.844 1 77.75 148 VAL B O 1
ATOM 6244 N N . ASN B 1 149 ? -14.344 51.25 36.75 1 79.81 149 ASN B N 1
ATOM 6245 C CA . ASN B 1 149 ? -15.453 52.031 36.219 1 79.81 149 ASN B CA 1
ATOM 6246 C C . ASN B 1 149 ? -16.281 51.188 35.219 1 79.81 149 ASN B C 1
ATOM 6248 O O . ASN B 1 149 ? -15.938 50.031 34.938 1 79.81 149 ASN B O 1
ATOM 6252 N N . ARG B 1 150 ? -17.453 51.625 34.844 1 82.62 150 ARG B N 1
ATOM 6253 C CA . ARG B 1 150 ? -18.359 50.969 33.938 1 82.62 150 ARG B CA 1
ATOM 6254 C C . ARG B 1 150 ? -17.688 50.688 32.594 1 82.62 150 ARG B C 1
ATOM 6256 O O . ARG B 1 150 ? -18.078 49.75 31.875 1 82.62 150 ARG B O 1
ATOM 6263 N N . LEU B 1 151 ? -16.609 51.312 32.281 1 87.88 151 LEU B N 1
ATOM 6264 C CA . LEU B 1 151 ? -15.906 51.188 31 1 87.88 151 LEU B CA 1
ATOM 6265 C C . LEU B 1 151 ? -14.953 50 31.031 1 87.88 151 LEU B C 1
ATOM 6267 O O . LEU B 1 151 ? -14.555 49.5 29.984 1 87.88 151 LEU B O 1
ATOM 6271 N N . THR B 1 152 ? -14.625 49.5 32.188 1 88.31 152 THR B N 1
ATOM 6272 C CA . THR B 1 152 ? -13.578 48.5 32.344 1 88.31 152 THR B CA 1
ATOM 6273 C C . THR B 1 152 ? -13.969 47.188 31.656 1 88.31 152 THR B C 1
ATOM 6275 O O . THR B 1 152 ? -13.203 46.656 30.859 1 88.31 152 THR B O 1
ATOM 6278 N N . PRO B 1 153 ? -15.188 46.688 31.875 1 89.81 153 PRO B N 1
ATOM 6279 C CA . PRO B 1 153 ? -15.539 45.438 31.188 1 89.81 153 PRO B CA 1
ATOM 6280 C C . PRO B 1 153 ? -15.633 45.594 29.672 1 89.81 153 PRO B C 1
ATOM 6282 O O . PRO B 1 153 ? -15.297 44.656 28.938 1 89.81 153 PRO B O 1
ATOM 6285 N N . LEU B 1 154 ? -16.062 46.719 29.219 1 90.44 154 LEU B N 1
ATOM 6286 C CA . LEU B 1 154 ? -16.172 46.938 27.797 1 90.44 154 LEU B CA 1
ATOM 6287 C C . LEU B 1 154 ? -14.805 47 27.125 1 90.44 154 LEU B C 1
ATOM 6289 O O . LEU B 1 154 ? -14.641 46.5 26 1 90.44 154 LEU B O 1
ATOM 6293 N N . LEU B 1 155 ? -13.859 47.531 27.875 1 91.88 155 LEU B N 1
ATOM 6294 C CA . LEU B 1 155 ? -12.5 47.594 27.344 1 91.88 155 LEU B CA 1
ATOM 6295 C C . LEU B 1 155 ? -11.867 46.188 27.312 1 91.88 155 LEU B C 1
ATOM 6297 O O . LEU B 1 155 ? -11.148 45.875 26.375 1 91.88 155 LEU B O 1
ATOM 6301 N N . ILE B 1 156 ? -12.133 45.375 28.266 1 91 156 ILE B N 1
ATOM 6302 C CA . ILE B 1 156 ? -11.594 44.031 28.312 1 91 156 ILE B CA 1
ATOM 6303 C C . ILE B 1 156 ? -12.18 43.188 27.172 1 91 156 ILE B C 1
ATOM 6305 O O . ILE B 1 156 ? -11.461 42.469 26.484 1 91 156 ILE B O 1
ATOM 6309 N N . ILE B 1 157 ? -13.453 43.312 26.906 1 91.69 157 ILE B N 1
ATOM 6310 C CA . ILE B 1 157 ? -14.117 42.594 25.844 1 91.69 157 ILE B CA 1
ATOM 6311 C C . ILE B 1 157 ? -13.562 43.031 24.484 1 91.69 157 ILE B C 1
ATOM 6313 O O . ILE B 1 157 ? -13.344 42.219 23.594 1 91.69 157 ILE B O 1
ATOM 6317 N N . LEU B 1 158 ? -13.32 44.281 24.391 1 92.12 158 LEU B N 1
ATOM 6318 C CA . LEU B 1 158 ? -12.789 44.812 23.141 1 92.12 158 LEU B CA 1
ATOM 6319 C C . LEU B 1 158 ? -11.398 44.25 22.859 1 92.12 158 LEU B C 1
ATOM 6321 O O . LEU B 1 158 ? -11.125 43.781 21.75 1 92.12 158 LEU B O 1
ATOM 6325 N N . TRP B 1 159 ? -10.594 44.25 23.891 1 92.5 159 TRP B N 1
ATOM 6326 C CA . TRP B 1 159 ? -9.203 43.875 23.656 1 92.5 159 TRP B CA 1
ATOM 6327 C C . TRP B 1 159 ? -9.047 42.375 23.547 1 92.5 159 TRP B C 1
ATOM 6329 O O . TRP B 1 159 ? -8.109 41.875 22.922 1 92.5 159 TRP B O 1
ATOM 6339 N N . VAL B 1 160 ? -9.938 41.531 24.094 1 92.5 160 VAL B N 1
ATOM 6340 C CA . VAL B 1 160 ? -9.891 40.094 23.984 1 92.5 160 VAL B CA 1
ATOM 6341 C C . VAL B 1 160 ? -10.211 39.656 22.547 1 92.5 160 VAL B C 1
ATOM 6343 O O . VAL B 1 160 ? -9.781 38.594 22.109 1 92.5 160 VAL B O 1
ATOM 6346 N N . LEU B 1 161 ? -10.883 40.438 21.781 1 94.5 161 LEU B N 1
ATOM 6347 C CA . LEU B 1 161 ? -11.234 40.156 20.406 1 94.5 161 LEU B CA 1
ATOM 6348 C C . LEU B 1 161 ? -10 40.125 19.516 1 94.5 161 LEU B C 1
ATOM 6350 O O . LEU B 1 161 ? -10.008 39.531 18.438 1 94.5 161 LEU B O 1
ATOM 6354 N N . SER B 1 162 ? -8.945 40.719 19.984 1 91.88 162 SER B N 1
ATOM 6355 C CA . SER B 1 162 ? -7.723 40.812 19.203 1 91.88 162 SER B CA 1
ATOM 6356 C C . SER B 1 162 ? -7.055 39.438 19.078 1 91.88 162 SER B C 1
ATOM 6358 O O . SER B 1 162 ? -6.949 38.906 17.969 1 91.88 162 SER B O 1
ATOM 6360 N N . PRO B 1 163 ? -6.668 38.781 20.219 1 90.44 163 PRO B N 1
ATOM 6361 C CA . PRO B 1 163 ? -6.09 37.438 20.078 1 90.44 163 PRO B CA 1
ATOM 6362 C C . PRO B 1 163 ? -7.094 36.406 19.547 1 90.44 163 PRO B C 1
ATOM 6364 O O . PRO B 1 163 ? -6.711 35.469 18.828 1 90.44 163 PRO B O 1
ATOM 6367 N N . LEU B 1 164 ? -8.32 36.562 19.828 1 92.56 164 LEU B N 1
ATOM 6368 C CA . LEU B 1 164 ? -9.344 35.625 19.375 1 92.56 164 LEU B CA 1
ATOM 6369 C C . LEU B 1 164 ? -9.547 35.719 17.859 1 92.56 164 LEU B C 1
ATOM 6371 O O . LEU B 1 164 ? -9.781 34.719 17.188 1 92.56 164 LEU B O 1
ATOM 6375 N N . GLY B 1 165 ? -9.578 36.938 17.375 1 93.19 165 GLY B N 1
ATOM 6376 C CA . GLY B 1 165 ? -9.711 37.094 15.938 1 93.19 165 GLY B CA 1
ATOM 6377 C C . GLY B 1 165 ? -8.57 36.5 15.156 1 93.19 165 GLY B C 1
ATOM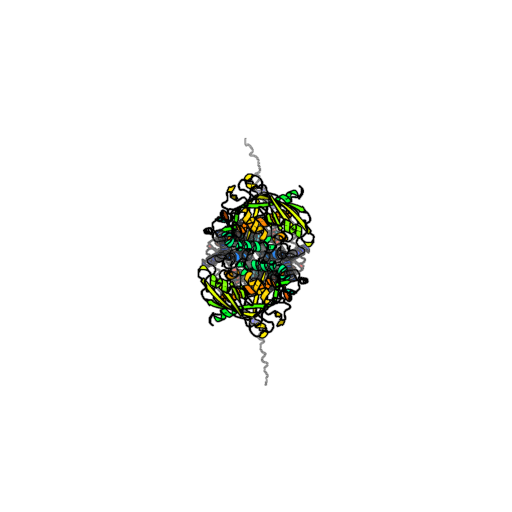 6378 O O . GLY B 1 165 ? -8.789 35.844 14.125 1 93.19 165 GLY B O 1
ATOM 6379 N N . GLY B 1 166 ? -7.379 36.688 15.625 1 91.25 166 GLY B N 1
ATOM 6380 C CA . GLY B 1 166 ? -6.227 36.094 14.961 1 91.25 166 GLY B CA 1
ATOM 6381 C C . GLY B 1 166 ? -6.262 34.594 14.961 1 91.25 166 GLY B C 1
ATOM 6382 O O . GLY B 1 166 ? -5.984 33.969 13.938 1 91.25 166 GLY B O 1
ATOM 6383 N N . GLN B 1 167 ? -6.59 34 16.062 1 90.06 167 GLN B N 1
ATOM 6384 C CA . GLN B 1 167 ? -6.691 32.531 16.156 1 90.06 167 GLN B CA 1
ATOM 6385 C C . GLN B 1 167 ? -7.852 32 15.32 1 90.06 167 GLN B C 1
ATOM 6387 O O . GLN B 1 167 ? -7.77 30.906 14.758 1 90.06 167 GLN B O 1
ATOM 6392 N N . ALA B 1 168 ? -8.898 32.719 15.297 1 94.06 168 ALA B N 1
ATOM 6393 C CA . ALA B 1 168 ? -10.055 32.312 14.508 1 94.06 168 ALA B CA 1
ATOM 6394 C C . ALA B 1 168 ? -9.695 32.219 13.023 1 94.06 168 ALA B C 1
ATOM 6396 O O . ALA B 1 168 ? -10.133 31.312 12.328 1 94.06 168 ALA B O 1
ATOM 6397 N N . ALA B 1 169 ? -8.969 33.188 12.57 1 93.19 169 ALA B N 1
ATOM 6398 C CA . ALA B 1 169 ? -8.562 33.188 11.164 1 93.19 169 ALA B CA 1
ATOM 6399 C C . ALA B 1 169 ? -7.688 31.969 10.852 1 93.19 169 ALA B C 1
ATOM 6401 O O . ALA B 1 169 ? -7.699 31.469 9.727 1 93.19 169 ALA B O 1
ATOM 6402 N N . LEU B 1 170 ? -6.973 31.516 11.766 1 89.81 170 LEU B N 1
ATOM 6403 C CA . LEU B 1 170 ? -6.102 30.359 11.586 1 89.81 170 LEU B CA 1
ATOM 6404 C C . LEU B 1 170 ? -6.91 29.062 11.594 1 89.81 170 LEU B C 1
ATOM 6406 O O . LEU B 1 170 ? -6.59 28.125 10.867 1 89.81 170 LEU B O 1
ATOM 6410 N N . ARG B 1 171 ? -7.965 29.016 12.281 1 90.56 171 ARG B N 1
ATOM 6411 C CA . ARG B 1 171 ? -8.633 27.734 12.547 1 90.56 171 ARG B CA 1
ATOM 6412 C C . ARG B 1 171 ? -9.945 27.641 11.773 1 90.56 171 ARG B C 1
ATOM 6414 O O . ARG B 1 171 ? -10.633 26.625 11.828 1 90.56 171 ARG B O 1
ATOM 6421 N N . VAL B 1 172 ? -10.297 28.594 11.086 1 94.06 172 VAL B N 1
ATOM 6422 C CA . VAL B 1 172 ? -11.594 28.656 10.414 1 94.06 172 VAL B CA 1
ATOM 6423 C C . VAL B 1 172 ? -11.664 27.578 9.344 1 94.06 172 VAL B C 1
ATOM 6425 O O . VAL B 1 172 ? -12.734 27.031 9.062 1 94.06 172 VAL B O 1
ATOM 6428 N N . MET B 1 173 ? -10.633 27.219 8.742 1 93.19 173 MET B N 1
ATOM 6429 C CA . MET B 1 173 ? -10.609 26.234 7.676 1 93.19 173 MET B CA 1
ATOM 6430 C C . MET B 1 173 ? -10.203 24.859 8.211 1 93.19 173 MET B C 1
ATOM 6432 O O . MET B 1 173 ? -9.141 24.719 8.82 1 93.19 173 MET B O 1
ATOM 6436 N N . GLU B 1 174 ? -11.094 24 7.961 1 89.94 174 GLU B N 1
ATOM 6437 C CA . GLU B 1 174 ? -10.812 22.609 8.328 1 89.94 174 GLU B CA 1
ATOM 6438 C C . GLU B 1 174 ? -10.805 21.703 7.102 1 89.94 174 GLU B C 1
ATOM 6440 O O . GLU B 1 174 ? -11.516 21.953 6.129 1 89.94 174 GLU B O 1
ATOM 6445 N N . MET B 1 175 ? -9.969 20.734 7.156 1 88.25 175 MET B N 1
ATOM 6446 C CA . MET B 1 175 ? -9.883 19.75 6.078 1 88.25 175 MET B CA 1
ATOM 6447 C C . MET B 1 175 ? -10.648 18.484 6.445 1 88.25 175 MET B C 1
ATOM 6449 O O . MET B 1 175 ? -10.297 17.797 7.406 1 88.25 175 MET B O 1
ATOM 6453 N N . VAL B 1 176 ? -11.68 18.219 5.633 1 86.75 176 VAL B N 1
ATOM 6454 C CA . VAL B 1 176 ? -12.492 17.031 5.898 1 86.75 176 VAL B CA 1
ATOM 6455 C C . VAL B 1 176 ? -12.664 16.219 4.613 1 86.75 176 VAL B C 1
ATOM 6457 O O . VAL B 1 176 ? -12.625 16.781 3.516 1 86.75 176 VAL B O 1
ATOM 6460 N N . PRO B 1 177 ? -12.797 14.977 4.762 1 86.81 177 PRO B N 1
ATOM 6461 C CA . PRO B 1 177 ? -13.055 14.18 3.564 1 86.81 177 PRO B CA 1
ATOM 6462 C C . PRO B 1 177 ? -14.43 14.453 2.961 1 86.81 177 PRO B C 1
ATOM 6464 O O . PRO B 1 177 ? -15.375 14.789 3.686 1 86.81 177 PRO B O 1
ATOM 6467 N N . SER B 1 178 ? -14.586 14.328 1.649 1 83.62 178 SER B N 1
ATOM 6468 C CA . SER B 1 178 ? -15.852 14.516 0.958 1 83.62 178 SER B CA 1
ATOM 6469 C C . SER B 1 178 ? -16.859 13.43 1.343 1 83.62 178 SER B C 1
ATOM 6471 O O . SER B 1 178 ? -16.484 12.266 1.522 1 83.62 178 SER B O 1
ATOM 6473 N N . THR B 1 179 ? -18.156 13.812 1.507 1 78.12 179 THR B N 1
ATOM 6474 C CA . THR B 1 179 ? -19.188 12.852 1.886 1 78.12 179 THR B CA 1
ATOM 6475 C C . THR B 1 179 ? -20.234 12.719 0.785 1 78.12 179 THR B C 1
ATOM 6477 O O . THR B 1 179 ? -21.234 12.031 0.963 1 78.12 179 THR B O 1
ATOM 6480 N N . ALA B 1 180 ? -20.031 13.344 -0.328 1 82.12 180 ALA B N 1
ATOM 6481 C CA . ALA B 1 180 ? -21.016 13.242 -1.406 1 82.12 180 ALA B CA 1
ATOM 6482 C C . ALA B 1 180 ? -20.969 11.859 -2.057 1 82.12 180 ALA B C 1
ATOM 6484 O O . ALA B 1 180 ? -19.922 11.438 -2.562 1 82.12 180 ALA B O 1
ATOM 6485 N N . THR B 1 181 ? -22.156 11.117 -1.967 1 87.56 181 THR B N 1
ATOM 6486 C CA . THR B 1 181 ? -22.219 9.766 -2.52 1 87.56 181 THR B CA 1
ATOM 6487 C C . THR B 1 181 ? -23.078 9.742 -3.781 1 87.56 181 THR B C 1
ATOM 6489 O O . THR B 1 181 ? -24.062 10.469 -3.877 1 87.56 181 THR B O 1
ATOM 6492 N N . GLU B 1 182 ? -22.656 9.133 -4.832 1 90 182 GLU B N 1
ATOM 6493 C CA . GLU B 1 182 ? -23.406 8.906 -6.066 1 90 182 GLU B CA 1
ATOM 6494 C C . GLU B 1 182 ? -23.609 7.422 -6.328 1 90 182 GLU B C 1
ATOM 6496 O O . GLU B 1 182 ? -22.75 6.602 -6 1 90 182 GLU B O 1
ATOM 6501 N N . PRO B 1 183 ? -24.797 7.098 -6.855 1 93.88 183 PRO B N 1
ATOM 6502 C CA . PRO B 1 183 ? -24.984 5.691 -7.219 1 93.88 183 PRO B CA 1
ATOM 6503 C C . PRO B 1 183 ? -24.078 5.242 -8.359 1 93.88 183 PRO B C 1
ATOM 6505 O O . PRO B 1 183 ? -23.812 6.016 -9.289 1 93.88 183 PRO B O 1
ATOM 6508 N N . TRP B 1 184 ? -23.609 4.086 -8.281 1 93.81 184 TRP B N 1
ATOM 6509 C CA . TRP B 1 184 ? -22.672 3.549 -9.258 1 93.81 184 TRP B CA 1
ATOM 6510 C C . TRP B 1 184 ? -23 2.094 -9.586 1 93.81 184 TRP B C 1
ATOM 6512 O O . TRP B 1 184 ? -23.469 1.347 -8.719 1 93.81 184 TRP B O 1
ATOM 6522 N N . LEU B 1 185 ? -22.688 1.66 -10.82 1 94.44 185 LEU B N 1
ATOM 6523 C CA . LEU B 1 185 ? -23.047 0.325 -11.281 1 94.44 185 LEU B CA 1
ATOM 6524 C C . LEU B 1 185 ? -21.859 -0.62 -11.203 1 94.44 185 LEU B C 1
ATOM 6526 O O . LEU B 1 185 ? -20.734 -0.234 -11.531 1 94.44 185 LEU B O 1
ATOM 6530 N N . PHE B 1 186 ? -22.156 -1.796 -10.758 1 94.75 186 PHE B N 1
ATOM 6531 C CA . PHE B 1 186 ? -21.172 -2.867 -10.68 1 94.75 186 PHE B CA 1
ATOM 6532 C C . PHE B 1 186 ? -21.719 -4.152 -11.289 1 94.75 186 PHE B C 1
ATOM 6534 O O . PHE B 1 186 ? -22.938 -4.312 -11.43 1 94.75 186 PHE B O 1
ATOM 6541 N N . GLN B 1 187 ? -20.797 -4.949 -11.75 1 94.56 187 GLN B N 1
ATOM 6542 C CA . GLN B 1 187 ? -21.094 -6.301 -12.211 1 94.56 187 GLN B CA 1
ATOM 6543 C C . GLN B 1 187 ? -20.156 -7.32 -11.562 1 94.56 187 GLN B C 1
ATOM 6545 O O . GLN B 1 187 ? -18.953 -7.074 -11.422 1 94.56 187 GLN B O 1
ATOM 6550 N N . ASN B 1 188 ? -20.734 -8.367 -11.062 1 94.75 188 ASN B N 1
ATOM 6551 C CA . ASN B 1 188 ? -19.891 -9.422 -10.484 1 94.75 188 ASN B CA 1
ATOM 6552 C C . ASN B 1 188 ? -20.234 -10.789 -11.062 1 94.75 188 ASN B C 1
ATOM 6554 O O . ASN B 1 188 ? -21.312 -10.977 -11.633 1 94.75 188 ASN B O 1
ATOM 6558 N N . LEU B 1 189 ? -19.312 -11.695 -10.977 1 95.19 189 LEU B N 1
ATOM 6559 C CA . LEU B 1 189 ? -19.516 -13.078 -11.398 1 95.19 189 LEU B CA 1
ATOM 6560 C C . LEU B 1 189 ? -20.422 -13.82 -10.422 1 95.19 189 LEU B C 1
ATOM 6562 O O . LEU B 1 189 ? -20.281 -13.672 -9.203 1 95.19 189 LEU B O 1
ATOM 6566 N N . GLU B 1 190 ? -21.375 -14.539 -11.023 1 95 190 GLU B N 1
ATOM 6567 C CA . GLU B 1 190 ? -22.234 -15.398 -10.219 1 95 190 GLU B CA 1
ATOM 6568 C C . GLU B 1 190 ? -21.547 -16.719 -9.898 1 95 190 GLU B C 1
ATOM 6570 O O . GLU B 1 190 ? -21.125 -17.438 -10.805 1 95 190 GLU B O 1
ATOM 6575 N N . PHE B 1 191 ? -21.5 -17.047 -8.633 1 96.12 191 PHE B N 1
ATOM 6576 C CA . PHE B 1 191 ? -20.844 -18.266 -8.195 1 96.12 191 PHE B CA 1
ATOM 6577 C C . PHE B 1 191 ? -21.469 -19.484 -8.859 1 96.12 191 PHE B C 1
ATOM 6579 O O . PHE B 1 191 ? -20.766 -20.422 -9.227 1 96.12 191 PHE B O 1
ATOM 6586 N N . MET B 1 192 ? -22.719 -19.516 -9.047 1 95.19 192 MET B N 1
ATOM 6587 C CA . MET B 1 192 ? -23.453 -20.672 -9.523 1 95.19 192 MET B CA 1
ATOM 6588 C C . MET B 1 192 ? -23.531 -20.672 -11.047 1 95.19 192 MET B C 1
ATOM 6590 O O . MET B 1 192 ? -24.5 -21.172 -11.625 1 95.19 192 MET B O 1
ATOM 6594 N N . SER B 1 193 ? -22.562 -20.125 -11.68 1 92.62 193 SER B N 1
ATOM 6595 C CA . SER B 1 193 ? -22.453 -20.203 -13.141 1 92.62 193 SER B CA 1
ATOM 6596 C C . SER B 1 193 ? -22.312 -21.656 -13.602 1 92.62 193 SER B C 1
ATOM 6598 O O . SER B 1 193 ? -21.969 -22.531 -12.82 1 92.62 193 SER B O 1
ATOM 6600 N N . ALA B 1 194 ? -22.531 -21.844 -14.828 1 91.56 194 ALA B N 1
ATOM 6601 C CA . ALA B 1 194 ? -22.625 -23.203 -15.367 1 91.56 194 ALA B CA 1
ATOM 6602 C C . ALA B 1 194 ? -21.25 -23.828 -15.531 1 91.56 194 ALA B C 1
ATOM 6604 O O . ALA B 1 194 ? -20.297 -23.156 -15.953 1 91.56 194 ALA B O 1
ATOM 6605 N N . PHE B 1 195 ? -21.219 -25.125 -15.164 1 92.75 195 PHE B N 1
ATOM 6606 C CA . PHE B 1 195 ? -20.016 -25.906 -15.375 1 92.75 195 PHE B CA 1
ATOM 6607 C C . PHE B 1 195 ? -19.797 -26.172 -16.859 1 92.75 195 PHE B C 1
ATOM 6609 O O . PHE B 1 195 ? -20.75 -26.438 -17.594 1 92.75 195 PHE B O 1
ATOM 6616 N N . ARG B 1 196 ? -18.547 -26.281 -17.375 1 88.94 196 ARG B N 1
ATOM 6617 C CA . ARG B 1 196 ? -18.359 -26.078 -18.812 1 88.94 196 ARG B CA 1
ATOM 6618 C C . ARG B 1 196 ? -17.75 -27.312 -19.469 1 88.94 196 ARG B C 1
ATOM 6620 O O . ARG B 1 196 ? -17.594 -27.359 -20.688 1 88.94 196 ARG B O 1
ATOM 6627 N N . HIS B 1 197 ? -17.312 -28.328 -18.781 1 89.94 197 HIS B N 1
ATOM 6628 C CA . HIS B 1 197 ? -16.719 -29.484 -19.438 1 89.94 197 HIS B CA 1
ATOM 6629 C C . HIS B 1 197 ? -17.188 -30.781 -18.797 1 89.94 197 HIS B C 1
ATOM 6631 O O . HIS B 1 197 ? -17.609 -30.797 -17.641 1 89.94 197 HIS B O 1
ATOM 6637 N N . SER B 1 198 ? -17.109 -31.844 -19.531 1 89.38 198 SER B N 1
ATOM 6638 C CA . SER B 1 198 ? -17.609 -33.125 -19.016 1 89.38 198 SER B CA 1
ATOM 6639 C C . SER B 1 198 ? -16.453 -34.062 -18.672 1 89.38 198 SER B C 1
ATOM 6641 O O . SER B 1 198 ? -16.641 -35.25 -18.516 1 89.38 198 SER B O 1
ATOM 6643 N N . GLY B 1 199 ? -15.289 -33.438 -18.609 1 87.62 199 GLY B N 1
ATOM 6644 C CA . GLY B 1 199 ? -14.133 -34.25 -18.266 1 87.62 199 GLY B CA 1
ATOM 6645 C C . GLY B 1 199 ? -12.898 -33.938 -19.078 1 87.62 199 GLY B C 1
ATOM 6646 O O . GLY B 1 199 ? -12.969 -33.125 -20.016 1 87.62 199 GLY B O 1
ATOM 6647 N N . PRO B 1 200 ? -11.859 -34.594 -18.734 1 86.75 200 PRO B N 1
ATOM 6648 C CA . PRO B 1 200 ? -10.594 -34.281 -19.406 1 86.75 200 PRO B CA 1
ATOM 6649 C C . PRO B 1 200 ? -10.57 -34.75 -20.859 1 86.75 200 PRO B C 1
ATOM 6651 O O . PRO B 1 200 ? -9.828 -34.219 -21.672 1 86.75 200 PRO B O 1
ATOM 6654 N N . GLN B 1 201 ? -11.383 -35.688 -21.188 1 83.81 201 GLN B N 1
ATOM 6655 C CA . GLN B 1 201 ? -11.352 -36.25 -22.547 1 83.81 201 GLN B CA 1
ATOM 6656 C C . GLN B 1 201 ? -12.352 -35.562 -23.453 1 83.81 201 GLN B C 1
ATOM 6658 O O . GLN B 1 201 ? -12.383 -35.812 -24.656 1 83.81 201 GLN B O 1
ATOM 6663 N N . SER B 1 202 ? -13.125 -34.688 -22.891 1 85.81 202 SER B N 1
ATOM 6664 C CA . SER B 1 202 ? -14.078 -33.938 -23.703 1 85.81 202 SER B CA 1
ATOM 6665 C C . SER B 1 202 ? -13.406 -32.812 -24.469 1 85.81 202 SER B C 1
ATOM 6667 O O . SER B 1 202 ? -12.305 -32.375 -24.109 1 85.81 202 SER B O 1
ATOM 6669 N N . SER B 1 203 ? -14.023 -32.375 -25.594 1 83.12 203 SER B N 1
ATOM 6670 C CA . SER B 1 203 ? -13.484 -31.266 -26.391 1 83.12 203 SER B CA 1
ATOM 6671 C C . SER B 1 203 ? -13.32 -30 -25.547 1 83.12 203 SER B C 1
ATOM 6673 O O . SER B 1 203 ? -12.289 -29.328 -25.625 1 83.12 203 SER B O 1
ATOM 6675 N N . ALA B 1 204 ? -14.312 -29.734 -24.719 1 85.88 204 ALA B N 1
ATOM 6676 C CA . ALA B 1 204 ? -14.234 -28.578 -23.844 1 85.88 204 ALA B CA 1
ATOM 6677 C C . ALA B 1 204 ? -13.141 -28.75 -22.797 1 85.88 204 ALA B C 1
ATOM 6679 O O . ALA B 1 204 ? -12.445 -27.797 -22.453 1 85.88 204 ALA B O 1
ATOM 6680 N N . GLY B 1 205 ? -13 -29.984 -22.312 1 86.75 205 GLY B N 1
ATOM 6681 C CA . GLY B 1 205 ? -11.945 -30.25 -21.359 1 86.75 205 GLY B CA 1
ATOM 6682 C C . GLY B 1 205 ? -10.555 -30 -21.906 1 86.75 205 GLY B C 1
ATOM 6683 O O . GLY B 1 205 ? -9.695 -29.438 -21.203 1 86.75 205 GLY B O 1
ATOM 6684 N N . PHE B 1 206 ? -10.398 -30.312 -23.156 1 82.81 206 PHE B N 1
ATOM 6685 C CA . PHE B 1 206 ? -9.109 -30.094 -23.812 1 82.81 206 PHE B CA 1
ATOM 6686 C C . PHE B 1 206 ? -8.773 -28.609 -23.859 1 82.81 206 PHE B C 1
ATOM 6688 O O . PHE B 1 206 ? -7.609 -28.234 -23.688 1 82.81 206 PHE B O 1
ATOM 6695 N N . SER B 1 207 ? -9.734 -27.859 -24 1 83.81 207 SER B N 1
ATOM 6696 C CA . SER B 1 207 ? -9.516 -26.438 -24.219 1 83.81 207 SER B CA 1
ATOM 6697 C C . SER B 1 207 ? -9.438 -25.688 -22.891 1 83.81 207 SER B C 1
ATOM 6699 O O . SER B 1 207 ? -8.711 -24.703 -22.781 1 83.81 207 SER B O 1
ATOM 6701 N N . LEU B 1 208 ? -10.117 -26.188 -21.875 1 89.19 208 LEU B N 1
ATOM 6702 C CA . LEU B 1 208 ? -10.305 -25.359 -20.688 1 89.19 208 LEU B CA 1
ATOM 6703 C C . LEU B 1 208 ? -9.406 -25.844 -19.547 1 89.19 208 LEU B C 1
ATOM 6705 O O . LEU B 1 208 ? -9.031 -25.047 -18.672 1 89.19 208 LEU B O 1
ATOM 6709 N N . LEU B 1 209 ? -9.023 -27.078 -19.516 1 91.62 209 LEU B N 1
ATOM 6710 C CA . LEU B 1 209 ? -8.383 -27.672 -18.344 1 91.62 209 LEU B CA 1
ATOM 6711 C C . LEU B 1 209 ? -7.027 -27.016 -18.078 1 91.62 209 LEU B C 1
ATOM 6713 O O . LEU B 1 209 ? -6.652 -26.797 -16.922 1 91.62 209 LEU B O 1
ATOM 6717 N N . PRO B 1 210 ? -6.262 -26.609 -19.109 1 90.25 210 PRO B N 1
ATOM 6718 C CA . PRO B 1 210 ? -5.004 -25.922 -18.812 1 90.25 210 PRO B CA 1
ATOM 6719 C C . PRO B 1 210 ? -5.211 -24.609 -18.047 1 90.25 210 PRO B C 1
ATOM 6721 O O . PRO B 1 210 ? -4.492 -24.344 -17.078 1 90.25 210 PRO B O 1
ATOM 6724 N N . SER B 1 211 ? -6.184 -23.875 -18.453 1 92.44 211 SER B N 1
ATOM 6725 C CA . SER B 1 211 ? -6.48 -22.625 -17.75 1 92.44 211 SER B CA 1
ATOM 6726 C C . SER B 1 211 ? -7.047 -22.875 -16.359 1 92.44 211 SER B C 1
ATOM 6728 O O . SER B 1 211 ? -6.734 -22.156 -15.422 1 92.44 211 SER B O 1
ATOM 6730 N N . ILE B 1 212 ? -7.855 -23.906 -16.234 1 95.25 212 ILE B N 1
ATOM 6731 C CA . ILE B 1 212 ? -8.453 -24.25 -14.961 1 95.25 212 ILE B CA 1
ATOM 6732 C C . ILE B 1 212 ? -7.363 -24.672 -13.977 1 95.25 212 ILE B C 1
ATOM 6734 O O . ILE B 1 212 ? -7.32 -24.203 -12.844 1 95.25 212 ILE B O 1
ATOM 6738 N N . GLN B 1 213 ? -6.52 -25.5 -14.414 1 94.44 213 GLN B N 1
ATOM 6739 C CA . GLN B 1 213 ? -5.465 -25.984 -13.523 1 94.44 213 GLN B CA 1
ATOM 6740 C C . GLN B 1 213 ? -4.52 -24.859 -13.133 1 94.44 213 GLN B C 1
ATOM 6742 O O . GLN B 1 213 ? -4.109 -24.766 -11.977 1 94.44 213 GLN B O 1
ATOM 6747 N N . SER B 1 214 ? -4.195 -24.047 -14.117 1 94.25 214 SER B N 1
ATOM 6748 C CA . SER B 1 214 ? -3.303 -22.938 -13.828 1 94.25 214 SER B CA 1
ATOM 6749 C C . SER B 1 214 ? -3.916 -22 -12.797 1 94.25 214 SER B C 1
ATOM 6751 O O . SER B 1 214 ? -3.229 -21.531 -11.883 1 94.25 214 SER B O 1
ATOM 6753 N N . ALA B 1 215 ? -5.152 -21.688 -12.945 1 95.44 215 ALA B N 1
ATOM 6754 C CA . ALA B 1 215 ? -5.84 -20.812 -11.992 1 95.44 215 ALA B CA 1
ATOM 6755 C C . ALA B 1 215 ? -5.836 -21.422 -10.594 1 95.44 215 ALA B C 1
ATOM 6757 O O . ALA B 1 215 ? -5.602 -20.734 -9.602 1 95.44 215 ALA B O 1
ATOM 6758 N N . PHE B 1 216 ? -6.066 -22.703 -10.5 1 96.88 216 PHE B N 1
ATOM 6759 C CA . PHE B 1 216 ? -6.125 -23.391 -9.227 1 96.88 216 PHE B CA 1
ATOM 6760 C C . PHE B 1 216 ? -4.746 -23.469 -8.578 1 96.88 216 PHE B C 1
ATOM 6762 O O . PHE B 1 216 ? -4.594 -23.172 -7.395 1 96.88 216 PHE B O 1
ATOM 6769 N N . VAL B 1 217 ? -3.746 -23.812 -9.352 1 95.75 217 VAL B N 1
ATOM 6770 C CA . VAL B 1 217 ? -2.377 -23.922 -8.859 1 95.75 217 VAL B CA 1
ATOM 6771 C C . VAL B 1 217 ? -1.874 -22.547 -8.406 1 95.75 217 VAL B C 1
ATOM 6773 O O . VAL B 1 217 ? -1.215 -22.438 -7.371 1 95.75 217 VAL B O 1
ATOM 6776 N N . THR B 1 218 ? -2.188 -21.594 -9.18 1 94.75 218 THR B N 1
ATOM 6777 C CA . THR B 1 218 ? -1.793 -20.25 -8.805 1 94.75 218 THR B CA 1
ATOM 6778 C C . THR B 1 218 ? -2.459 -19.828 -7.496 1 94.75 218 THR B C 1
ATOM 6780 O O . THR B 1 218 ? -1.813 -19.25 -6.621 1 94.75 218 THR B O 1
ATOM 6783 N N . ALA B 1 219 ? -3.666 -20.125 -7.344 1 96.44 219 ALA B N 1
ATOM 6784 C CA . ALA B 1 219 ? -4.371 -19.812 -6.102 1 96.44 219 ALA B CA 1
ATOM 6785 C C . ALA B 1 219 ? -3.736 -20.531 -4.914 1 96.44 219 ALA B C 1
ATOM 6787 O O . ALA B 1 219 ? -3.48 -19.906 -3.877 1 96.44 219 ALA B O 1
ATOM 6788 N N . LEU B 1 220 ? -3.43 -21.781 -5.062 1 95.88 220 LEU B N 1
ATOM 6789 C CA . LEU B 1 220 ? -2.83 -22.562 -3.986 1 95.88 220 LEU B CA 1
ATOM 6790 C C . LEU B 1 220 ? -1.406 -22.094 -3.705 1 95.88 220 LEU B C 1
ATOM 6792 O O . LEU B 1 220 ? -0.944 -22.156 -2.562 1 95.88 220 LEU B O 1
ATOM 6796 N N . GLY B 1 221 ? -0.792 -21.656 -4.75 1 93.19 221 GLY B N 1
ATOM 6797 C CA . GLY B 1 221 ? 0.613 -21.312 -4.633 1 93.19 221 GLY B CA 1
ATOM 6798 C C . GLY B 1 221 ? 0.833 -19.891 -4.137 1 93.19 221 GLY B C 1
ATOM 6799 O O . GLY B 1 221 ? 1.969 -19.484 -3.873 1 93.19 221 GLY B O 1
ATOM 6800 N N . THR B 1 222 ? -0.217 -19.141 -3.984 1 94 222 THR B N 1
ATOM 6801 C CA . THR B 1 222 ? -0.111 -17.766 -3.514 1 94 222 THR B CA 1
ATOM 6802 C C . THR B 1 222 ? 0.383 -17.719 -2.07 1 94 222 THR B C 1
ATOM 6804 O O . THR B 1 222 ? 0.07 -18.609 -1.276 1 94 222 THR B O 1
ATOM 6807 N N . PRO B 1 223 ? 1.135 -16.688 -1.733 1 92.69 223 PRO B N 1
ATOM 6808 C CA . PRO B 1 223 ? 1.663 -16.578 -0.372 1 92.69 223 PRO B CA 1
ATOM 6809 C C . PRO B 1 223 ? 0.563 -16.422 0.677 1 92.69 223 PRO B C 1
ATOM 6811 O O . PRO B 1 223 ? -0.56 -16.031 0.348 1 92.69 223 PRO B O 1
ATOM 6814 N N . ALA B 1 224 ? 0.93 -16.703 1.936 1 92.38 224 ALA B N 1
ATOM 6815 C CA . ALA B 1 224 ? -0.004 -16.719 3.059 1 92.38 224 ALA B CA 1
ATOM 6816 C C . ALA B 1 224 ? -0.589 -15.32 3.289 1 92.38 224 ALA B C 1
ATOM 6818 O O . ALA B 1 224 ? -1.768 -15.188 3.627 1 92.38 224 ALA B O 1
ATOM 6819 N N . ASP B 1 225 ? 0.194 -14.281 3.082 1 88.5 225 ASP B N 1
ATOM 6820 C CA . ASP B 1 225 ? -0.269 -12.914 3.32 1 88.5 225 ASP B CA 1
ATOM 6821 C C . ASP B 1 225 ? -1.406 -12.547 2.371 1 88.5 225 ASP B C 1
ATOM 6823 O O . ASP B 1 225 ? -2.367 -11.891 2.771 1 88.5 225 ASP B O 1
ATOM 6827 N N . ILE B 1 226 ? -1.289 -12.977 1.186 1 91.75 226 ILE B N 1
ATOM 6828 C CA . ILE B 1 226 ? -2.324 -12.688 0.199 1 91.75 226 ILE B CA 1
ATOM 6829 C C . ILE B 1 226 ? -3.555 -13.547 0.475 1 91.75 226 ILE B C 1
ATOM 6831 O O . ILE B 1 226 ? -4.688 -13.086 0.318 1 91.75 226 ILE B O 1
ATOM 6835 N N . LYS B 1 227 ? -3.346 -14.789 0.875 1 94.06 227 LYS B N 1
ATOM 6836 C CA . LYS B 1 227 ? -4.465 -15.672 1.193 1 94.06 227 LYS B CA 1
ATOM 6837 C C . LYS B 1 227 ? -5.293 -15.117 2.348 1 94.06 227 LYS B C 1
ATOM 6839 O O . LYS B 1 227 ? -6.504 -15.336 2.41 1 94.06 227 LYS B O 1
ATOM 6844 N N . ALA B 1 228 ? -4.672 -14.375 3.203 1 92.12 228 ALA B N 1
ATOM 6845 C CA . ALA B 1 228 ? -5.344 -13.844 4.387 1 92.12 228 ALA B CA 1
ATOM 6846 C C . ALA B 1 228 ? -6.07 -12.547 4.07 1 92.12 228 ALA B C 1
ATOM 6848 O O . ALA B 1 228 ? -6.949 -12.117 4.824 1 92.12 228 ALA B O 1
ATOM 6849 N N . GLU B 1 229 ? -5.781 -11.961 2.982 1 92.19 229 GLU B N 1
ATOM 6850 C CA . GLU B 1 229 ? -6.367 -10.672 2.609 1 92.19 229 GLU B CA 1
ATOM 6851 C C . GLU B 1 229 ? -7.781 -10.852 2.061 1 92.19 229 GLU B C 1
ATOM 6853 O O . GLU B 1 229 ? -8.148 -11.938 1.625 1 92.19 229 GLU B O 1
ATOM 6858 N N . PRO B 1 230 ? -8.516 -9.789 2.092 1 94.38 230 PRO B N 1
ATOM 6859 C CA . PRO B 1 230 ? -9.883 -9.867 1.584 1 94.38 230 PRO B CA 1
ATOM 6860 C C . PRO B 1 230 ? -9.945 -9.977 0.062 1 94.38 230 PRO B C 1
ATOM 6862 O O . PRO B 1 230 ? -10.992 -10.328 -0.495 1 94.38 230 PRO B O 1
ATOM 6865 N N . GLN B 1 231 ? -8.867 -9.688 -0.596 1 95.25 231 GLN B N 1
ATOM 6866 C CA . GLN B 1 231 ? -8.773 -9.852 -2.043 1 95.25 231 GLN B CA 1
ATOM 6867 C C . GLN B 1 231 ? -7.727 -10.898 -2.414 1 95.25 231 GLN B C 1
ATOM 6869 O O . GLN B 1 231 ? -6.734 -11.07 -1.704 1 95.25 231 GLN B O 1
ATOM 6874 N N . ASP B 1 232 ? -8.062 -11.516 -3.473 1 95.88 232 ASP B N 1
ATOM 6875 C CA . ASP B 1 232 ? -7.078 -12.5 -3.922 1 95.88 232 ASP B CA 1
ATOM 6876 C C . ASP B 1 232 ? -6.008 -11.836 -4.793 1 95.88 232 ASP B C 1
ATOM 6878 O O . ASP B 1 232 ? -5.918 -10.609 -4.855 1 95.88 232 ASP B O 1
ATOM 6882 N N . LEU B 1 233 ? -5.188 -12.625 -5.34 1 93.88 233 LEU B N 1
ATOM 6883 C CA . LEU B 1 233 ? -4.043 -12.172 -6.121 1 93.88 233 LEU B CA 1
ATOM 6884 C C . LEU B 1 233 ? -4.484 -11.273 -7.27 1 93.88 233 LEU B C 1
ATOM 6886 O O . LEU B 1 233 ? -3.77 -10.344 -7.652 1 93.88 233 LEU B O 1
ATOM 6890 N N . PHE B 1 234 ? -5.637 -11.492 -7.832 1 93.94 234 PHE B N 1
ATOM 6891 C CA . PHE B 1 234 ? -6.102 -10.789 -9.023 1 93.94 234 PHE B CA 1
ATOM 6892 C C . PHE B 1 234 ? -7.051 -9.656 -8.648 1 93.94 234 PHE B C 1
ATOM 6894 O O . PHE B 1 234 ? -7.672 -9.055 -9.523 1 93.94 234 PHE B O 1
ATOM 6901 N N . GLY B 1 235 ? -7.211 -9.438 -7.387 1 93 235 GLY B N 1
ATOM 6902 C CA . GLY B 1 235 ? -8.062 -8.359 -6.918 1 93 235 GLY B CA 1
ATOM 6903 C C . GLY B 1 235 ? -9.523 -8.766 -6.781 1 93 235 GLY B C 1
ATOM 6904 O O . GLY B 1 235 ? -10.398 -7.91 -6.668 1 93 235 GLY B O 1
ATOM 6905 N N . ASN B 1 236 ? -9.773 -10.031 -6.859 1 96.31 236 ASN B N 1
ATOM 6906 C CA . ASN B 1 236 ? -11.133 -10.523 -6.676 1 96.31 236 ASN B CA 1
ATOM 6907 C C . ASN B 1 236 ? -11.539 -10.523 -5.207 1 96.31 236 ASN B C 1
ATOM 6909 O O . ASN B 1 236 ? -10.703 -10.719 -4.324 1 96.31 236 ASN B O 1
ATOM 6913 N N . ILE B 1 237 ? -12.805 -10.414 -4.98 1 96.81 237 ILE B N 1
ATOM 6914 C CA . ILE B 1 237 ? -13.297 -10.273 -3.615 1 96.81 237 ILE B CA 1
ATOM 6915 C C . ILE B 1 237 ? -13.555 -11.656 -3.012 1 96.81 237 ILE B C 1
ATOM 6917 O O . ILE B 1 237 ? -14.289 -12.461 -3.584 1 96.81 237 ILE B O 1
ATOM 6921 N N . LYS B 1 238 ? -12.969 -11.859 -1.89 1 97.06 238 LYS B N 1
ATOM 6922 C CA . LYS B 1 238 ? -13.195 -13.125 -1.202 1 97.06 238 LYS B CA 1
ATOM 6923 C C . LYS B 1 238 ? -14.422 -13.055 -0.303 1 97.06 238 LYS B C 1
ATOM 6925 O O . LYS B 1 238 ? -14.727 -12 0.262 1 97.06 238 LYS B O 1
ATOM 6930 N N . ILE B 1 239 ? -15.055 -14.164 -0.171 1 97.88 239 ILE B N 1
ATOM 6931 C CA . ILE B 1 239 ? -16.281 -14.258 0.619 1 97.88 239 ILE B CA 1
ATOM 6932 C C . ILE B 1 239 ? -15.984 -14.961 1.943 1 97.88 239 ILE B C 1
ATOM 6934 O O . ILE B 1 239 ? -15.477 -16.078 1.96 1 97.88 239 ILE B O 1
ATOM 6938 N N . PRO B 1 240 ? -16.359 -14.359 3.02 1 96 240 PRO B N 1
ATOM 6939 C CA . PRO B 1 240 ? -16.125 -15.008 4.312 1 96 240 PRO B CA 1
ATOM 6940 C C . PRO B 1 240 ? -17.062 -16.203 4.551 1 96 240 PRO B C 1
ATOM 6942 O O . PRO B 1 240 ? -18.219 -16.188 4.121 1 96 240 PRO B O 1
ATOM 6945 N N . MET B 1 241 ? -16.453 -17.156 5.199 1 95.94 241 MET B N 1
ATOM 6946 C CA . MET B 1 241 ? -17.25 -18.328 5.582 1 95.94 241 MET B CA 1
ATOM 6947 C C . MET B 1 241 ? -18.047 -18.047 6.848 1 95.94 241 MET B C 1
ATOM 6949 O O . MET B 1 241 ? -17.484 -17.906 7.93 1 95.94 241 MET B O 1
ATOM 6953 N N . VAL B 1 242 ? -19.312 -18.094 6.754 1 93.81 242 VAL B N 1
ATOM 6954 C CA . VAL B 1 242 ? -20.172 -17.734 7.879 1 93.81 242 VAL B CA 1
ATOM 6955 C C . VAL B 1 242 ? -20.109 -18.812 8.953 1 93.81 242 VAL B C 1
ATOM 6957 O O . VAL B 1 242 ? -20.219 -18.531 10.148 1 93.81 242 VAL B O 1
ATOM 6960 N N . GLU B 1 243 ? -19.953 -20.031 8.555 1 93.5 243 GLU B N 1
ATOM 6961 C CA . GLU B 1 243 ? -19.891 -21.156 9.484 1 93.5 243 GLU B CA 1
ATOM 6962 C C . GLU B 1 243 ? -18.734 -21 10.469 1 93.5 243 GLU B C 1
ATOM 6964 O O . GLU B 1 243 ? -18.797 -21.484 11.594 1 93.5 243 GLU B O 1
ATOM 6969 N N . ALA B 1 244 ? -17.688 -20.375 10.008 1 89.88 244 ALA B N 1
ATOM 6970 C CA . ALA B 1 244 ? -16.547 -20.141 10.891 1 89.88 244 ALA B CA 1
ATOM 6971 C C . ALA B 1 244 ? -16.906 -19.188 12.023 1 89.88 244 ALA B C 1
ATOM 6973 O O . ALA B 1 244 ? -16.406 -19.328 13.141 1 89.88 244 ALA B O 1
ATOM 6974 N N . PHE B 1 245 ? -17.797 -18.281 11.695 1 84.44 245 PHE B N 1
ATOM 6975 C CA . PHE B 1 245 ? -18.266 -17.344 12.703 1 84.44 245 PHE B CA 1
ATOM 6976 C C . PHE B 1 245 ? -19.25 -18.016 13.648 1 84.44 245 PHE B C 1
ATOM 6978 O O . PHE B 1 245 ? -19.234 -17.75 14.852 1 84.44 245 PHE B O 1
ATOM 6985 N N . GLN B 1 246 ? -19.953 -18.844 13.141 1 82.88 246 GLN B N 1
ATOM 6986 C CA . GLN B 1 246 ? -21 -19.516 13.914 1 82.88 246 GLN B CA 1
ATOM 6987 C C . GLN B 1 246 ? -20.391 -20.531 14.875 1 82.88 246 GLN B C 1
ATOM 6989 O O . GLN B 1 246 ? -20.875 -20.719 15.992 1 82.88 246 GLN B O 1
ATOM 6994 N N . ASN B 1 247 ? -19.406 -21.203 14.414 1 77.44 247 ASN B N 1
ATOM 6995 C CA . ASN B 1 247 ? -18.75 -22.203 15.242 1 77.44 247 ASN B CA 1
ATOM 6996 C C . ASN B 1 247 ? -18.031 -21.578 16.422 1 77.44 247 ASN B C 1
ATOM 6998 O O . ASN B 1 247 ? -17.922 -22.188 17.5 1 77.44 247 ASN B O 1
ATOM 7002 N N . LEU B 1 248 ? -17.438 -20.531 16.219 1 66.12 248 LEU B N 1
ATOM 7003 C CA . LEU B 1 248 ? -16.75 -19.859 17.312 1 66.12 248 LEU B CA 1
ATOM 7004 C C . LEU B 1 248 ? -17.75 -19.422 18.391 1 66.12 248 LEU B C 1
ATOM 7006 O O . LEU B 1 248 ? -17.422 -19.469 19.578 1 66.12 248 LEU B O 1
ATOM 7010 N N . ARG B 1 249 ? -18.828 -19.062 18.047 1 61.19 249 ARG B N 1
ATOM 7011 C CA . ARG B 1 249 ? -19.859 -18.703 19.016 1 61.19 249 ARG B CA 1
ATOM 7012 C C . ARG B 1 249 ? -20.203 -19.891 19.922 1 61.19 249 ARG B C 1
ATOM 7014 O O . ARG B 1 249 ? -20.469 -19.703 21.109 1 61.19 249 ARG B O 1
ATOM 7021 N N . GLN B 1 250 ? -20.25 -21.016 19.297 1 58.72 250 GLN B N 1
ATOM 7022 C CA . GLN B 1 250 ? -20.641 -22.188 20.062 1 58.72 250 GLN B CA 1
ATOM 7023 C C . GLN B 1 250 ? -19.562 -22.547 21.094 1 58.72 250 GLN B C 1
ATOM 7025 O O . GLN B 1 250 ? -19.875 -23.094 22.141 1 58.72 250 GLN B O 1
ATOM 7030 N N . THR B 1 251 ? -18.312 -22.375 20.734 1 56.25 251 THR B N 1
ATOM 7031 C CA . THR B 1 251 ? -17.266 -22.75 21.672 1 56.25 251 THR B CA 1
ATOM 7032 C C . THR B 1 251 ? -17.047 -21.656 22.703 1 56.25 251 THR B C 1
ATOM 7034 O O . THR B 1 251 ? -16.5 -21.922 23.781 1 56.25 251 THR B O 1
ATOM 7037 N N . GLN B 1 252 ? -17.078 -20.484 22.359 1 51.69 252 GLN B N 1
ATOM 7038 C CA . GLN B 1 252 ? -16.781 -19.453 23.359 1 51.69 252 GLN B CA 1
ATOM 7039 C C . GLN B 1 252 ? -18.016 -19.172 24.219 1 51.69 252 GLN B C 1
ATOM 7041 O O . GLN B 1 252 ? -19.109 -18.984 23.703 1 51.69 252 GLN B O 1
ATOM 7046 N N . ASP B 1 253 ? -18.078 -19.656 25.547 1 45.19 253 ASP B N 1
ATOM 7047 C CA . ASP B 1 253 ? -19.016 -19.391 26.641 1 45.19 253 ASP B CA 1
ATOM 7048 C C . ASP B 1 253 ? -19.562 -17.969 26.531 1 45.19 253 ASP B C 1
ATOM 7050 O O . ASP B 1 253 ? -18.922 -17.078 25.969 1 45.19 253 ASP B O 1
ATOM 7054 N N . ASP B 1 254 ? -21.031 -17.766 27.156 1 42.97 254 ASP B N 1
ATOM 7055 C CA . ASP B 1 254 ? -21.953 -16.641 27.281 1 42.97 254 ASP B CA 1
ATOM 7056 C C . ASP B 1 254 ? -21.219 -15.344 27.578 1 42.97 254 ASP B C 1
ATOM 7058 O O . ASP B 1 254 ? -21.828 -14.297 27.734 1 42.97 254 ASP B O 1
ATOM 7062 N N . ASP B 1 255 ? -20.266 -15.453 28.391 1 40.59 255 ASP B N 1
ATOM 7063 C CA . ASP B 1 255 ? -19.969 -14.219 29.109 1 40.59 255 ASP B CA 1
ATOM 7064 C C . ASP B 1 255 ? -19.484 -13.125 28.172 1 40.59 255 ASP B C 1
ATOM 7066 O O . ASP B 1 255 ? -19.562 -11.938 28.484 1 40.59 255 ASP B O 1
ATOM 7070 N N . LYS B 1 256 ? -18.219 -13.367 27.812 1 42.88 256 LYS B N 1
ATOM 7071 C CA . LYS B 1 256 ? -17.547 -12.133 27.391 1 42.88 256 LYS B CA 1
ATOM 7072 C C . LYS B 1 256 ? -18.094 -11.656 26.047 1 42.88 256 LYS B C 1
ATOM 7074 O O . LYS B 1 256 ? -18.312 -12.453 25.141 1 42.88 256 LYS B O 1
ATOM 7079 N N . LYS B 1 257 ? -18.453 -10.438 25.812 1 42.03 257 LYS B N 1
ATOM 7080 C CA . LYS B 1 257 ? -18.734 -9.445 24.781 1 42.03 257 LYS B CA 1
ATOM 7081 C C . LYS B 1 257 ? -17.922 -9.703 23.531 1 42.03 257 LYS B C 1
ATOM 7083 O O . LYS B 1 257 ? -16.906 -9.039 23.297 1 42.03 257 LYS B O 1
ATOM 7088 N N . SER B 1 258 ? -17.797 -10.938 23.031 1 47.22 258 SER B N 1
ATOM 7089 C CA . SER B 1 258 ? -16.906 -11.133 21.906 1 47.22 258 SER B CA 1
ATOM 7090 C C . SER B 1 258 ? -17.453 -10.453 20.641 1 47.22 258 SER B C 1
ATOM 7092 O O . SER B 1 258 ? -18.641 -10.578 20.328 1 47.22 258 SER B O 1
ATOM 7094 N N . ASP B 1 259 ? -16.969 -9.531 20.172 1 50.81 259 ASP B N 1
ATOM 7095 C CA . ASP B 1 259 ? -17.094 -8.625 19.031 1 50.81 259 ASP B CA 1
ATOM 7096 C C . ASP B 1 259 ? -17.422 -9.398 17.75 1 50.81 259 ASP B C 1
ATOM 7098 O O . ASP B 1 259 ? -17.578 -8.797 16.688 1 50.81 259 ASP B O 1
ATOM 7102 N N . ASN B 1 260 ? -17.422 -10.836 17.812 1 58.5 260 ASN B N 1
ATOM 7103 C CA . ASN B 1 260 ? -17.797 -11.555 16.594 1 58.5 260 ASN B CA 1
ATOM 7104 C C . ASN B 1 260 ? -19.281 -11.867 16.562 1 58.5 260 ASN B C 1
ATOM 7106 O O . ASN B 1 260 ? -19.703 -12.836 15.922 1 58.5 260 ASN B O 1
ATOM 7110 N N . ARG B 1 261 ? -20 -11.133 17.344 1 63.22 261 ARG B N 1
ATOM 7111 C CA . ARG B 1 261 ? -21.453 -11.344 17.406 1 63.22 261 ARG B CA 1
ATOM 7112 C C . ARG B 1 261 ? -22.141 -10.664 16.234 1 63.22 261 ARG B C 1
ATOM 7114 O O . ARG B 1 261 ? -21.688 -9.633 15.742 1 63.22 261 ARG B O 1
ATOM 7121 N N . GLN B 1 262 ? -23.094 -11.555 15.797 1 79.12 262 GLN B N 1
ATOM 7122 C CA . GLN B 1 262 ? -24.031 -11.039 14.789 1 79.12 262 GLN B CA 1
ATOM 7123 C C . GLN B 1 262 ? -24.781 -9.82 15.32 1 79.12 262 GLN B C 1
ATOM 7125 O O . GLN B 1 262 ? -25.234 -9.812 16.469 1 79.12 262 GLN B O 1
ATOM 7130 N N . ASP B 1 263 ? -24.812 -8.789 14.555 1 80.06 263 ASP B N 1
ATOM 7131 C CA . ASP B 1 263 ? -25.547 -7.598 14.961 1 80.06 263 ASP B CA 1
ATOM 7132 C C . ASP B 1 263 ? -27.047 -7.797 14.805 1 80.06 263 ASP B C 1
ATOM 7134 O O . ASP B 1 263 ? -27.5 -8.875 14.414 1 80.06 263 ASP B O 1
ATOM 7138 N N . ASP B 1 264 ? -27.797 -6.785 15.172 1 79.12 264 ASP B N 1
ATOM 7139 C CA . ASP B 1 264 ? -29.25 -6.855 15.172 1 79.12 264 ASP B CA 1
ATOM 7140 C C . ASP B 1 264 ? -29.797 -7.125 13.773 1 79.12 264 ASP B C 1
ATOM 7142 O O . ASP B 1 264 ? -30.859 -7.727 13.617 1 79.12 264 ASP B O 1
ATOM 7146 N N . ASP B 1 265 ? -29.016 -6.809 12.828 1 86.62 265 ASP B N 1
ATOM 7147 C CA . ASP B 1 265 ? -29.469 -7 11.453 1 86.62 265 ASP B CA 1
ATOM 7148 C C . ASP B 1 265 ? -28.922 -8.312 10.875 1 86.62 265 ASP B C 1
ATOM 7150 O O . ASP B 1 265 ? -29.125 -8.602 9.695 1 86.62 265 ASP B O 1
ATOM 7154 N N . GLY B 1 266 ? -28.203 -9.031 11.656 1 88.06 266 GLY B N 1
ATOM 7155 C CA . GLY B 1 266 ? -27.719 -10.344 11.242 1 88.06 266 GLY B CA 1
ATOM 7156 C C . GLY B 1 266 ? -26.344 -10.305 10.609 1 88.06 266 GLY B C 1
ATOM 7157 O O . GLY B 1 266 ? -25.891 -11.289 10.031 1 88.06 266 GLY B O 1
ATOM 7158 N N . TRP B 1 267 ? -25.688 -9.188 10.688 1 90.75 267 TRP B N 1
ATOM 7159 C CA . TRP B 1 267 ? -24.391 -9.039 10.039 1 90.75 267 TRP B CA 1
ATOM 7160 C C . TRP B 1 267 ? -23.266 -9.461 10.969 1 90.75 267 TRP B C 1
ATOM 7162 O O . TRP B 1 267 ? -23.281 -9.141 12.156 1 90.75 267 TRP B O 1
ATOM 7172 N N . PHE B 1 268 ? -22.359 -10.195 10.398 1 89.12 268 PHE B N 1
ATOM 7173 C CA . PHE B 1 268 ? -21.047 -10.383 11.016 1 89.12 268 PHE B CA 1
ATOM 7174 C C . PHE B 1 268 ? -20.062 -9.32 10.555 1 89.12 268 PHE B C 1
ATOM 7176 O O . PHE B 1 268 ? -19.906 -9.102 9.352 1 89.12 268 PHE B O 1
ATOM 7183 N N . HIS B 1 269 ? -19.422 -8.703 11.383 1 87.25 269 HIS B N 1
ATOM 7184 C CA . HIS B 1 269 ? -18.484 -7.637 11.031 1 87.25 269 HIS B CA 1
ATOM 7185 C C . HIS B 1 269 ? -17.047 -8.148 10.984 1 87.25 269 HIS B C 1
ATOM 7187 O O . HIS B 1 269 ? -16.641 -8.938 11.836 1 87.25 269 HIS B O 1
ATOM 7193 N N . LEU B 1 270 ? -16.375 -7.758 9.898 1 84.88 270 LEU B N 1
ATOM 7194 C CA . LEU B 1 270 ? -14.992 -8.188 9.711 1 84.88 270 LEU B CA 1
ATOM 7195 C C . LEU B 1 270 ? -14.016 -7.109 10.172 1 84.88 270 LEU B C 1
ATOM 7197 O O . LEU B 1 270 ? -12.812 -7.203 9.914 1 84.88 270 LEU B O 1
ATOM 7201 N N . ASP B 1 271 ? -14.32 -6.094 10.828 1 64.5 271 ASP B N 1
ATOM 7202 C CA . ASP B 1 271 ? -13.484 -4.949 11.188 1 64.5 271 ASP B CA 1
ATOM 7203 C C . ASP B 1 271 ? -12.289 -5.383 12.031 1 64.5 271 ASP B C 1
ATOM 7205 O O . ASP B 1 271 ? -12.305 -6.457 12.633 1 64.5 271 ASP B O 1
ATOM 7209 N N . SER B 1 272 ? -11.125 -4.672 11.727 1 56.34 272 SER B N 1
ATOM 7210 C CA . SER B 1 272 ? -9.812 -4.797 12.352 1 56.34 272 SER B CA 1
ATOM 7211 C C . SER B 1 272 ? -9.93 -5.031 13.852 1 56.34 272 SER B C 1
ATOM 7213 O O . SER B 1 272 ? -8.984 -5.488 14.492 1 56.34 272 SER B O 1
ATOM 7215 N N . LYS B 1 273 ? -11.039 -4.684 14.352 1 51.47 273 LYS B N 1
ATOM 7216 C CA . LYS B 1 273 ? -11.195 -4.832 15.797 1 51.47 273 LYS B CA 1
ATOM 7217 C C . LYS B 1 273 ? -11.547 -6.27 16.172 1 51.47 273 LYS B C 1
ATOM 7219 O O . LYS B 1 273 ? -11.578 -6.621 17.344 1 51.47 273 LYS B O 1
ATOM 7224 N N . SER B 1 274 ? -11.953 -6.902 15.125 1 52.94 274 SER B N 1
ATOM 7225 C CA . SER B 1 274 ? -12.297 -8.281 15.445 1 52.94 274 SER B CA 1
ATOM 7226 C C . SER B 1 274 ? -11.047 -9.133 15.633 1 52.94 274 SER B C 1
ATOM 7228 O O . SER B 1 274 ? -10.062 -8.969 14.906 1 52.94 274 SER B O 1
ATOM 7230 N N . ALA B 1 275 ? -10.859 -9.625 16.719 1 53.97 275 ALA B N 1
ATOM 7231 C CA . ALA B 1 275 ? -9.766 -10.461 17.203 1 53.97 275 ALA B CA 1
ATOM 7232 C C . ALA B 1 275 ? -9.492 -11.609 16.234 1 53.97 275 ALA B C 1
ATOM 7234 O O . ALA B 1 275 ? -8.406 -12.195 16.25 1 53.97 275 ALA B O 1
ATOM 7235 N N . MET B 1 276 ? -10.547 -11.898 15.359 1 60.69 276 MET B N 1
ATOM 7236 C CA . MET B 1 276 ? -10.328 -13.117 14.586 1 60.69 276 MET B CA 1
ATOM 7237 C C . MET B 1 276 ? -10.141 -12.805 13.109 1 60.69 276 MET B C 1
ATOM 7239 O O . MET B 1 276 ? -10.898 -12.016 12.539 1 60.69 276 MET B O 1
ATOM 7243 N N . SER B 1 277 ? -9.125 -13.359 12.547 1 76.94 277 SER B N 1
ATOM 7244 C CA . SER B 1 277 ? -8.906 -13.289 11.102 1 76.94 277 SER B CA 1
ATOM 7245 C C . SER B 1 277 ? -9.977 -14.062 10.344 1 76.94 277 SER B C 1
ATOM 7247 O O . SER B 1 277 ? -10.312 -15.188 10.719 1 76.94 277 SER B O 1
ATOM 7249 N N . PRO B 1 278 ? -10.656 -13.484 9.539 1 87.31 278 PRO B N 1
ATOM 7250 C CA . PRO B 1 278 ? -11.719 -14.156 8.789 1 87.31 278 PRO B CA 1
ATOM 7251 C C . PRO B 1 278 ? -11.211 -15.375 8.023 1 87.31 278 PRO B C 1
ATOM 7253 O O . PRO B 1 278 ? -10.086 -15.375 7.527 1 87.31 278 PRO B O 1
ATOM 7256 N N . VAL B 1 279 ? -12.078 -16.422 8.07 1 93.62 279 VAL B N 1
ATOM 7257 C CA . VAL B 1 279 ? -11.852 -17.578 7.215 1 93.62 279 VAL B CA 1
ATOM 7258 C C . VAL B 1 279 ? -12.641 -17.422 5.914 1 93.62 279 VAL B C 1
ATOM 7260 O O . VAL B 1 279 ? -13.859 -17.234 5.934 1 93.62 279 VAL B O 1
ATOM 7263 N N . TRP B 1 280 ? -11.969 -17.469 4.871 1 97 280 TRP B N 1
ATOM 7264 C CA . TRP B 1 280 ? -12.602 -17.266 3.572 1 97 280 TRP B CA 1
ATOM 7265 C C . TRP B 1 280 ? -13.195 -18.562 3.039 1 97 280 TRP B C 1
ATOM 7267 O O . TRP B 1 280 ? -12.664 -19.641 3.295 1 97 280 TRP B O 1
ATOM 7277 N N . SER B 1 281 ? -14.227 -18.469 2.279 1 97.94 281 SER B N 1
ATOM 7278 C CA . SER B 1 281 ? -14.891 -19.625 1.72 1 97.94 281 SER B CA 1
ATOM 7279 C C . SER B 1 281 ? -14.094 -20.219 0.564 1 97.94 281 SER B C 1
ATOM 7281 O O . SER B 1 281 ? -14.281 -21.391 0.205 1 97.94 281 SER B O 1
ATOM 7283 N N . SER B 1 282 ? -13.305 -19.469 -0.064 1 98.12 282 SER B N 1
ATOM 7284 C CA . SER B 1 282 ? -12.445 -19.859 -1.177 1 98.12 282 SER B CA 1
ATOM 7285 C C . SER B 1 282 ? -11.148 -19.062 -1.182 1 98.12 282 SER B C 1
ATOM 7287 O O . SER B 1 282 ? -11.055 -18.016 -0.535 1 98.12 282 SER B O 1
ATOM 7289 N N . ILE B 1 283 ? -10.164 -19.625 -1.828 1 97.62 283 ILE B N 1
ATOM 7290 C CA . ILE B 1 283 ? -8.906 -18.906 -1.979 1 97.62 283 ILE B CA 1
ATOM 7291 C C . ILE B 1 283 ? -9.031 -17.859 -3.086 1 97.62 283 ILE B C 1
ATOM 7293 O O . ILE B 1 283 ? -8.484 -16.766 -2.979 1 97.62 283 ILE B O 1
ATOM 7297 N N . ALA B 1 284 ? -9.797 -18.266 -4.094 1 97.19 284 ALA B N 1
ATOM 7298 C CA . ALA B 1 284 ? -10.117 -17.312 -5.164 1 97.19 284 ALA B CA 1
ATOM 7299 C C . ALA B 1 284 ? -11.359 -16.5 -4.824 1 97.19 284 ALA B C 1
ATOM 7301 O O . ALA B 1 284 ? -12.297 -17.016 -4.215 1 97.19 284 ALA B O 1
ATOM 7302 N N . GLY B 1 285 ? -11.359 -15.305 -5.27 1 97.31 285 GLY B N 1
ATOM 7303 C CA . GLY B 1 285 ? -12.508 -14.453 -5.004 1 97.31 285 GLY B CA 1
ATOM 7304 C C . GLY B 1 285 ? -13.422 -14.297 -6.203 1 97.31 285 GLY B C 1
ATOM 7305 O O . GLY B 1 285 ? -13.211 -14.93 -7.242 1 97.31 285 GLY B O 1
ATOM 7306 N N . ILE B 1 286 ? -14.414 -13.57 -5.961 1 97.31 286 ILE B N 1
ATOM 7307 C CA . ILE B 1 286 ? -15.383 -13.234 -7.004 1 97.31 286 ILE B CA 1
ATOM 7308 C C . ILE B 1 286 ? -14.977 -11.922 -7.676 1 97.31 286 ILE B C 1
ATOM 7310 O O . ILE B 1 286 ? -14.828 -10.898 -7.012 1 97.31 286 ILE B O 1
ATOM 7314 N N . PRO B 1 287 ? -14.766 -11.969 -9 1 95.81 287 PRO B N 1
ATOM 7315 C CA . PRO B 1 287 ? -14.398 -10.734 -9.688 1 95.81 287 PRO B CA 1
ATOM 7316 C C . PRO B 1 287 ? -15.562 -9.742 -9.773 1 95.81 287 PRO B C 1
ATOM 7318 O O . PRO B 1 287 ? -16.719 -10.148 -9.945 1 95.81 287 PRO B O 1
ATOM 7321 N N . VAL B 1 288 ? -15.211 -8.539 -9.586 1 94.88 288 VAL B N 1
ATOM 7322 C CA . VAL B 1 288 ? -16.172 -7.441 -9.695 1 94.88 288 VAL B CA 1
ATOM 7323 C C . VAL B 1 288 ? -15.625 -6.383 -10.656 1 94.88 288 VAL B C 1
ATOM 7325 O O . VAL B 1 288 ? -14.445 -6.02 -10.586 1 94.88 288 VAL B O 1
ATOM 7328 N N . ALA B 1 289 ? -16.453 -6 -11.57 1 93.38 289 ALA B N 1
ATOM 7329 C CA . ALA B 1 289 ? -16.078 -4.961 -12.523 1 93.38 289 ALA B CA 1
ATOM 7330 C C . ALA B 1 289 ? -17.047 -3.781 -12.461 1 93.38 289 ALA B C 1
ATOM 7332 O O . ALA B 1 289 ? -18.203 -3.936 -12.047 1 93.38 289 ALA B O 1
ATOM 7333 N N . THR B 1 290 ? -16.562 -2.695 -12.703 1 93.06 290 THR B N 1
ATOM 7334 C CA . THR B 1 290 ? -17.391 -1.494 -12.758 1 93.06 290 THR B CA 1
ATOM 7335 C C . THR B 1 290 ? -17.062 -0.663 -13.992 1 93.06 290 THR B C 1
ATOM 7337 O O . THR B 1 290 ? -16.109 -0.966 -14.711 1 93.06 290 THR B O 1
ATOM 7340 N N . LEU B 1 291 ? -17.922 0.281 -14.164 1 86.38 291 LEU B N 1
ATOM 7341 C CA . LEU B 1 291 ? -17.719 1.166 -15.305 1 86.38 291 LEU B CA 1
ATOM 7342 C C . LEU B 1 291 ? -16.406 1.93 -15.164 1 86.38 291 LEU B C 1
ATOM 7344 O O . LEU B 1 291 ? -16.188 2.637 -14.18 1 86.38 291 LEU B O 1
ATOM 7348 N N . GLY B 1 292 ? -15.469 1.771 -16.062 1 83.44 292 GLY B N 1
ATOM 7349 C CA . GLY B 1 292 ? -14.203 2.492 -16.062 1 83.44 292 GLY B CA 1
ATOM 7350 C C . GLY B 1 292 ? -13.188 1.916 -15.094 1 83.44 292 GLY B C 1
ATOM 7351 O O . GLY B 1 292 ? -12.109 2.482 -14.906 1 83.44 292 GLY B O 1
ATOM 7352 N N . GLY B 1 293 ? -13.461 0.895 -14.445 1 87.12 293 GLY B N 1
ATOM 7353 C CA . GLY B 1 293 ? -12.547 0.302 -13.477 1 87.12 293 GLY B CA 1
ATOM 7354 C C . GLY B 1 293 ? -12.555 1.012 -12.141 1 87.12 293 GLY B C 1
ATOM 7355 O O . GLY B 1 293 ? -13.18 2.061 -11.992 1 87.12 293 GLY B O 1
ATOM 7356 N N . LEU B 1 294 ? -11.945 0.441 -11.141 1 87.81 294 LEU B N 1
ATOM 7357 C CA . LEU B 1 294 ? -11.828 1.051 -9.82 1 87.81 294 LEU B CA 1
ATOM 7358 C C . LEU B 1 294 ? -10.773 2.154 -9.82 1 87.81 294 LEU B C 1
ATOM 7360 O O . LEU B 1 294 ? -9.625 1.92 -10.203 1 87.81 294 LEU B O 1
ATOM 7364 N N . SER B 1 295 ? -11.211 3.307 -9.43 1 85.88 295 SER B N 1
ATOM 7365 C CA . SER B 1 295 ? -10.305 4.449 -9.398 1 85.88 295 SER B CA 1
ATOM 7366 C C . SER B 1 295 ? -9.656 4.609 -8.031 1 85.88 295 SER B C 1
ATOM 7368 O O . SER B 1 295 ? -10.297 4.387 -7 1 85.88 295 SER B O 1
ATOM 7370 N N . SER B 1 296 ? -8.406 4.988 -8.008 1 84.56 296 SER B N 1
ATOM 7371 C CA . SER B 1 296 ? -7.715 5.25 -6.746 1 84.56 296 SER B CA 1
ATOM 7372 C C . SER B 1 296 ? -8.211 6.535 -6.098 1 84.56 296 SER B C 1
ATOM 7374 O O . SER B 1 296 ? -7.938 6.789 -4.922 1 84.56 296 SER B O 1
ATOM 7376 N N . LYS B 1 297 ? -8.992 7.281 -6.754 1 84.94 297 LYS B N 1
ATOM 7377 C CA . LYS B 1 297 ? -9.43 8.586 -6.262 1 84.94 297 LYS B CA 1
ATOM 7378 C C . LYS B 1 297 ? -10.867 8.531 -5.762 1 84.94 297 LYS B C 1
ATOM 7380 O O . LYS B 1 297 ? -11.523 9.562 -5.609 1 84.94 297 LYS B O 1
ATOM 7385 N N . ALA B 1 298 ? -11.305 7.328 -5.602 1 90.06 298 ALA B N 1
ATOM 7386 C CA . ALA B 1 298 ? -12.68 7.176 -5.141 1 90.06 298 ALA B CA 1
ATOM 7387 C C . ALA B 1 298 ? -12.812 5.969 -4.215 1 90.06 298 ALA B C 1
ATOM 7389 O O . ALA B 1 298 ? -12 5.043 -4.266 1 90.06 298 ALA B O 1
ATOM 7390 N N . ASN B 1 299 ? -13.797 6.125 -3.4 1 91.69 299 ASN B N 1
ATOM 7391 C CA . ASN B 1 299 ? -14.203 5.004 -2.561 1 91.69 299 ASN B CA 1
ATOM 7392 C C . ASN B 1 299 ? -15.523 4.406 -3.025 1 91.69 299 ASN B C 1
ATOM 7394 O O . ASN B 1 299 ? -16.391 5.125 -3.514 1 91.69 299 ASN B O 1
ATOM 7398 N N . TYR B 1 300 ? -15.633 3.143 -2.898 1 94.12 300 TYR B N 1
ATOM 7399 C CA . TYR B 1 300 ? -16.828 2.451 -3.371 1 94.12 300 TYR B CA 1
ATOM 7400 C C . TYR B 1 300 ? -17.438 1.593 -2.268 1 94.12 300 TYR B C 1
ATOM 7402 O O . TYR B 1 300 ? -16.719 1.146 -1.361 1 94.12 300 TYR B O 1
ATOM 7410 N N . SER B 1 301 ? -18.734 1.473 -2.311 1 94.25 301 SER B N 1
ATOM 7411 C CA . SER B 1 301 ? -19.469 0.573 -1.423 1 94.25 301 SER B CA 1
ATOM 7412 C C . SER B 1 301 ? -20.625 -0.108 -2.152 1 94.25 301 SER B C 1
ATOM 7414 O O . SER B 1 301 ? -21.391 0.547 -2.865 1 94.25 301 SER B O 1
ATOM 7416 N N . PHE B 1 302 ? -20.719 -1.297 -2.074 1 95.94 302 PHE B N 1
ATOM 7417 C CA . PHE B 1 302 ? -21.812 -2.059 -2.682 1 95.94 302 PHE B CA 1
ATOM 7418 C C . PHE B 1 302 ? -22.016 -3.377 -1.949 1 95.94 302 PHE B C 1
ATOM 7420 O O . PHE B 1 302 ? -21.141 -3.83 -1.208 1 95.94 302 PHE B O 1
ATOM 7427 N N . ALA B 1 303 ? -23.188 -3.928 -2.07 1 96.44 303 ALA B N 1
ATOM 7428 C CA . ALA B 1 303 ? -23.547 -5.223 -1.499 1 96.44 303 ALA B CA 1
ATOM 7429 C C . ALA B 1 303 ? -24.109 -6.152 -2.566 1 96.44 303 ALA B C 1
ATOM 7431 O O . ALA B 1 303 ? -24.766 -5.699 -3.516 1 96.44 303 ALA B O 1
ATOM 7432 N N . PHE B 1 304 ? -23.812 -7.387 -2.457 1 96.69 304 PHE B N 1
ATOM 7433 C CA . PHE B 1 304 ? -24.375 -8.344 -3.396 1 96.69 304 PHE B CA 1
ATOM 7434 C C . PHE B 1 304 ? -24.562 -9.703 -2.736 1 96.69 304 PHE B C 1
ATOM 7436 O O . PHE B 1 304 ? -24 -9.969 -1.676 1 96.69 304 PHE B O 1
ATOM 7443 N N . GLU B 1 305 ? -25.422 -10.516 -3.359 1 96.56 305 GLU B N 1
ATOM 7444 C CA . GLU B 1 305 ? -25.703 -11.867 -2.879 1 96.56 305 GLU B CA 1
ATOM 7445 C C . GLU B 1 305 ? -24.875 -12.906 -3.633 1 96.56 305 GLU B C 1
ATOM 7447 O O . GLU B 1 305 ? -24.672 -12.781 -4.84 1 96.56 305 GLU B O 1
ATOM 7452 N N . THR B 1 306 ? -24.375 -13.82 -2.922 1 97.25 306 THR B N 1
ATOM 7453 C CA . THR B 1 306 ? -23.641 -14.93 -3.512 1 97.25 306 THR B CA 1
ATOM 7454 C C . THR B 1 306 ? -23.797 -16.203 -2.676 1 97.25 306 THR B C 1
ATOM 7456 O O . THR B 1 306 ? -24.609 -16.234 -1.746 1 97.25 306 THR B O 1
ATOM 7459 N N . SER B 1 307 ? -23.219 -17.266 -3.09 1 97.5 307 SER B N 1
ATOM 7460 C CA . SER B 1 307 ? -23.297 -18.531 -2.393 1 97.5 307 SER B CA 1
ATOM 7461 C C . SER B 1 307 ? -21.969 -19.297 -2.508 1 97.5 307 SER B C 1
ATOM 7463 O O . SER B 1 307 ? -21.078 -18.906 -3.252 1 97.5 307 SER B O 1
ATOM 7465 N N . TYR B 1 308 ? -21.797 -20.281 -1.734 1 98.06 308 TYR B N 1
ATOM 7466 C CA . TYR B 1 308 ? -20.656 -21.188 -1.815 1 98.06 308 TYR B CA 1
ATOM 7467 C C . TYR B 1 308 ? -21.016 -22.562 -1.264 1 98.06 308 TYR B C 1
ATOM 7469 O O . TYR B 1 308 ? -22.062 -22.734 -0.649 1 98.06 308 TYR B O 1
ATOM 7477 N N . ILE B 1 309 ? -20.188 -23.5 -1.536 1 98.31 309 ILE B N 1
ATOM 7478 C CA . ILE B 1 309 ? -20.359 -24.859 -1.029 1 98.31 309 ILE B CA 1
ATOM 7479 C C . ILE B 1 309 ? -19.719 -24.969 0.357 1 98.31 309 ILE B C 1
ATOM 7481 O O . ILE B 1 309 ? -18.594 -24.531 0.566 1 98.31 309 ILE B O 1
ATOM 7485 N N . TYR B 1 310 ? -20.422 -25.469 1.278 1 98.19 310 TYR B N 1
ATOM 7486 C CA . TYR B 1 310 ? -19.844 -25.797 2.584 1 98.19 310 TYR B CA 1
ATOM 7487 C C . TYR B 1 310 ? -19.875 -27.297 2.826 1 98.19 310 TYR B C 1
ATOM 7489 O O . TYR B 1 310 ? -20.906 -27.938 2.699 1 98.19 310 TYR B O 1
ATOM 7497 N N . ALA B 1 311 ? -18.719 -27.828 3.123 1 98.44 311 ALA B N 1
ATOM 7498 C CA . ALA B 1 311 ? -18.562 -29.25 3.443 1 98.44 311 ALA B CA 1
ATOM 7499 C C . ALA B 1 311 ? -18.422 -29.453 4.949 1 98.44 311 ALA B C 1
ATOM 7501 O O . ALA B 1 311 ? -17.438 -29.047 5.551 1 98.44 311 ALA B O 1
ATOM 7502 N N . ASP B 1 312 ? -19.422 -30.047 5.508 1 97.56 312 ASP B N 1
ATOM 7503 C CA . ASP B 1 312 ? -19.359 -30.469 6.906 1 97.56 312 ASP B CA 1
ATOM 7504 C C . ASP B 1 312 ? -18.797 -31.875 7.043 1 97.56 312 ASP B C 1
ATOM 7506 O O . ASP B 1 312 ? -19.453 -32.844 6.656 1 97.56 312 ASP B O 1
ATOM 7510 N N . CYS B 1 313 ? -17.594 -31.953 7.641 1 98.31 313 CYS B N 1
ATOM 7511 C CA . CYS B 1 313 ? -16.875 -33.219 7.578 1 98.31 313 CYS B CA 1
ATOM 7512 C C . CYS B 1 313 ? -16.562 -33.75 8.977 1 98.31 313 CYS B C 1
ATOM 7514 O O . CYS B 1 313 ? -16.422 -32.969 9.914 1 98.31 313 CYS B O 1
ATOM 7516 N N . SER B 1 314 ? -16.5 -35.031 9.109 1 97.94 314 SER B N 1
ATOM 7517 C CA . SER B 1 314 ? -16.062 -35.719 10.297 1 97.94 314 SER B CA 1
ATOM 7518 C C . SER B 1 314 ? -14.93 -36.719 9.984 1 97.94 314 SER B C 1
ATOM 7520 O O . SER B 1 314 ? -15.07 -37.562 9.102 1 97.94 314 SER B O 1
ATOM 7522 N N . LEU B 1 315 ? -13.852 -36.5 10.703 1 98.06 315 LEU B N 1
ATOM 7523 C CA . LEU B 1 315 ? -12.672 -37.312 10.438 1 98.06 315 LEU B CA 1
ATOM 7524 C C . LEU B 1 315 ? -12.633 -38.562 11.344 1 98.06 315 LEU B C 1
ATOM 7526 O O . LEU B 1 315 ? -13 -38.469 12.523 1 98.06 315 LEU B O 1
ATOM 7530 N N . GLN B 1 316 ? -12.172 -39.656 10.805 1 97.19 316 GLN B N 1
ATOM 7531 C CA . GLN B 1 316 ? -11.922 -40.906 11.539 1 97.19 316 GLN B CA 1
ATOM 7532 C C . GLN B 1 316 ? -10.695 -41.625 11 1 97.19 316 GLN B C 1
ATOM 7534 O O . GLN B 1 316 ? -10.375 -41.531 9.82 1 97.19 316 GLN B O 1
ATOM 7539 N N . ARG B 1 317 ? -10.016 -42.219 11.906 1 95.94 317 ARG B N 1
ATOM 7540 C CA . ARG B 1 317 ? -8.93 -43.094 11.438 1 95.94 317 ARG B CA 1
ATOM 7541 C C . ARG B 1 317 ? -9.477 -44.344 10.742 1 95.94 317 ARG B C 1
ATOM 7543 O O . ARG B 1 317 ? -10.414 -44.969 11.234 1 95.94 317 ARG B O 1
ATOM 7550 N N . GLY B 1 318 ? -9.023 -44.469 9.555 1 92.56 318 GLY B N 1
ATOM 7551 C CA . GLY B 1 318 ? -9.469 -45.625 8.805 1 92.56 318 GLY B CA 1
ATOM 7552 C C . GLY B 1 318 ? -8.711 -46.906 9.156 1 92.56 318 GLY B C 1
ATOM 7553 O O . GLY B 1 318 ? -7.859 -46.875 10.047 1 92.56 318 GLY B O 1
ATOM 7554 N N . THR B 1 319 ? -9.094 -47.969 8.5 1 92.06 319 THR B N 1
ATOM 7555 C CA . THR B 1 319 ? -8.398 -49.25 8.648 1 92.06 319 THR B CA 1
ATOM 7556 C C . THR B 1 319 ? -6.996 -49.156 8.055 1 92.06 319 THR B C 1
ATOM 7558 O O . THR B 1 319 ? -6.816 -48.656 6.938 1 92.06 319 THR B O 1
ATOM 7561 N N . PRO B 1 320 ? -6.055 -49.594 8.828 1 93.88 320 PRO B N 1
ATOM 7562 C CA . PRO B 1 320 ? -4.707 -49.625 8.258 1 93.88 320 PRO B CA 1
ATOM 7563 C C . PRO B 1 320 ? -4.609 -50.531 7.027 1 93.88 320 PRO B C 1
ATOM 7565 O O . PRO B 1 320 ? -5.246 -51.562 6.98 1 93.88 320 PRO B O 1
ATOM 7568 N N . MET B 1 321 ? -3.934 -49.969 6.02 1 94.12 321 MET B N 1
ATOM 7569 C CA . MET B 1 321 ? -3.742 -50.719 4.781 1 94.12 321 MET B CA 1
ATOM 7570 C C . MET B 1 321 ? -2.277 -50.719 4.359 1 94.12 321 MET B C 1
ATOM 7572 O O . MET B 1 321 ? -1.597 -49.688 4.488 1 94.12 321 MET B O 1
ATOM 7576 N N . ASN B 1 322 ? -1.834 -51.938 3.924 1 92.44 322 ASN B N 1
ATOM 7577 C CA . ASN B 1 322 ? -0.525 -51.938 3.279 1 92.44 322 ASN B CA 1
ATOM 7578 C C . ASN B 1 322 ? -0.608 -51.438 1.839 1 92.44 322 ASN B C 1
ATOM 7580 O O . ASN B 1 322 ? -1.69 -51.094 1.357 1 92.44 322 ASN B O 1
ATOM 7584 N N . PHE B 1 323 ? 0.483 -51.375 1.179 1 90.31 323 PHE B N 1
ATOM 7585 C CA . PHE B 1 323 ? 0.561 -50.781 -0.15 1 90.31 323 PHE B CA 1
ATOM 7586 C C . PHE B 1 323 ? -0.286 -51.562 -1.146 1 90.31 323 PHE B C 1
ATOM 7588 O O . PHE B 1 323 ? -0.963 -50.969 -1.991 1 90.31 323 PHE B O 1
ATOM 7595 N N . THR B 1 324 ? -0.319 -52.844 -1.069 1 91.88 324 THR B N 1
ATOM 7596 C CA . THR B 1 324 ? -1.07 -53.688 -1.991 1 91.88 324 THR B CA 1
ATOM 7597 C C . THR B 1 324 ? -2.572 -53.531 -1.765 1 91.88 324 THR B C 1
ATOM 7599 O O . THR B 1 324 ? -3.344 -53.438 -2.723 1 91.88 324 THR B O 1
ATOM 7602 N N . GLU B 1 325 ? -2.924 -53.5 -0.523 1 94.88 325 GLU B N 1
ATOM 7603 C CA . GLU B 1 325 ? -4.328 -53.312 -0.185 1 94.88 325 GLU B CA 1
ATOM 7604 C C . GLU B 1 325 ? -4.816 -51.938 -0.647 1 94.88 325 GLU B C 1
ATOM 7606 O O . GLU B 1 325 ? -5.926 -51.812 -1.173 1 94.88 325 GLU B O 1
ATOM 7611 N N . TRP B 1 326 ? -3.982 -51 -0.451 1 94.56 326 TRP B N 1
ATOM 7612 C CA . TRP B 1 326 ? -4.328 -49.656 -0.891 1 94.56 326 TRP B CA 1
ATOM 7613 C C . TRP B 1 326 ? -4.48 -49.594 -2.408 1 94.56 326 TRP B C 1
ATOM 7615 O O . TRP B 1 326 ? -5.402 -48.938 -2.922 1 94.56 326 TRP B O 1
ATOM 7625 N N . ALA B 1 327 ? -3.578 -50.25 -3.113 1 92.56 327 ALA B N 1
ATOM 7626 C CA . ALA B 1 327 ? -3.641 -50.281 -4.574 1 92.56 327 ALA B CA 1
ATOM 7627 C C . ALA B 1 327 ? -4.977 -50.844 -5.051 1 92.56 327 ALA B C 1
ATOM 7629 O O . ALA B 1 327 ? -5.52 -50.406 -6.062 1 92.56 327 ALA B O 1
ATOM 7630 N N . SER B 1 328 ? -5.516 -51.75 -4.324 1 94.31 328 SER B N 1
ATOM 7631 C CA . SER B 1 328 ? -6.828 -52.312 -4.645 1 94.31 328 SER B CA 1
ATOM 7632 C C . SER B 1 328 ? -7.945 -51.344 -4.27 1 94.31 328 SER B C 1
ATOM 7634 O O . SER B 1 328 ? -8.922 -51.188 -5.008 1 94.31 328 SER B O 1
ATOM 7636 N N . TYR B 1 329 ? -7.723 -50.688 -3.197 1 94.44 329 TYR B N 1
ATOM 7637 C CA . TYR B 1 329 ? -8.734 -49.75 -2.682 1 94.44 329 TYR B CA 1
ATOM 7638 C C . TYR B 1 329 ? -8.883 -48.531 -3.588 1 94.44 329 TYR B C 1
ATOM 7640 O O . TYR B 1 329 ? -9.984 -48.031 -3.766 1 94.44 329 TYR B O 1
ATOM 7648 N N . ARG B 1 330 ? -7.824 -48.031 -4.137 1 94.62 330 ARG B N 1
ATOM 7649 C CA . ARG B 1 330 ? -7.832 -46.75 -4.844 1 94.62 330 ARG B CA 1
ATOM 7650 C C . ARG B 1 330 ? -8.328 -46.938 -6.277 1 94.62 330 ARG B C 1
ATOM 7652 O O . ARG B 1 330 ? -8.383 -45.969 -7.039 1 94.62 330 ARG B O 1
ATOM 7659 N N . GLN B 1 331 ? -8.68 -48.094 -6.66 1 94.31 331 GLN B N 1
ATOM 7660 C CA . GLN B 1 331 ? -9.172 -48.312 -8.016 1 94.31 331 GLN B CA 1
ATOM 7661 C C . GLN B 1 331 ? -10.406 -47.469 -8.297 1 94.31 331 GLN B C 1
ATOM 7663 O O . GLN B 1 331 ? -11.297 -47.344 -7.457 1 94.31 331 GLN B O 1
ATOM 7668 N N . GLU B 1 332 ? -10.359 -46.875 -9.461 1 92.75 332 GLU B N 1
ATOM 7669 C CA . GLU B 1 332 ? -11.445 -45.969 -9.852 1 92.75 332 GLU B CA 1
ATOM 7670 C C . GLU B 1 332 ? -12.672 -46.75 -10.297 1 92.75 332 GLU B C 1
ATOM 7672 O O . GLU B 1 332 ? -12.555 -47.906 -10.711 1 92.75 332 GLU B O 1
ATOM 7677 N N . GLY B 1 333 ? -13.844 -46.156 -10.117 1 91.44 333 GLY B N 1
ATOM 7678 C CA . GLY B 1 333 ? -15.148 -46.656 -10.492 1 91.44 333 GLY B CA 1
ATOM 7679 C C . GLY B 1 333 ? -16.25 -45.625 -10.391 1 91.44 333 GLY B C 1
ATOM 7680 O O . GLY B 1 333 ? -15.984 -44.438 -10.188 1 91.44 333 GLY B O 1
ATOM 7681 N N . PRO B 1 334 ? -17.469 -46.125 -10.68 1 91.81 334 PRO B N 1
ATOM 7682 C CA . PRO B 1 334 ? -18.562 -45.156 -10.539 1 91.81 334 PRO B CA 1
ATOM 7683 C C . PRO B 1 334 ? -18.641 -44.562 -9.141 1 91.81 334 PRO B C 1
ATOM 7685 O O . PRO B 1 334 ? -18.75 -45.281 -8.148 1 91.81 334 PRO B O 1
ATOM 7688 N N . GLY B 1 335 ? -18.484 -43.312 -9.148 1 94.38 335 GLY B N 1
ATOM 7689 C CA . GLY B 1 335 ? -18.578 -42.594 -7.887 1 94.38 335 GLY B CA 1
ATOM 7690 C C . GLY B 1 335 ? -17.297 -42.625 -7.09 1 94.38 335 GLY B C 1
ATOM 7691 O O . GLY B 1 335 ? -17.281 -42.281 -5.91 1 94.38 335 GLY B O 1
ATOM 7692 N N . ARG B 1 336 ? -16.234 -43.188 -7.672 1 96.81 336 ARG B N 1
ATOM 7693 C CA . ARG B 1 336 ? -14.945 -43.25 -7.012 1 96.81 336 ARG B CA 1
ATOM 7694 C C . ARG B 1 336 ? -13.859 -42.594 -7.848 1 96.81 336 ARG B C 1
ATOM 7696 O O . ARG B 1 336 ? -13.641 -42.969 -9 1 96.81 336 ARG B O 1
ATOM 7703 N N . TYR B 1 337 ? -13.273 -41.656 -7.297 1 96.94 337 TYR B N 1
ATOM 7704 C CA . TYR B 1 337 ? -12.25 -40.844 -7.973 1 96.94 337 TYR B CA 1
ATOM 7705 C C . TYR B 1 337 ? -10.945 -40.875 -7.191 1 96.94 337 TYR B C 1
ATOM 7707 O O . TYR B 1 337 ? -10.945 -40.719 -5.965 1 96.94 337 TYR B O 1
ATOM 7715 N N . SER B 1 338 ? -9.828 -41.062 -7.805 1 96.12 338 SER B N 1
ATOM 7716 C CA . SER B 1 338 ? -8.547 -41.219 -7.121 1 96.12 338 SER B CA 1
ATOM 7717 C C . SER B 1 338 ? -7.441 -40.438 -7.84 1 96.12 338 SER B C 1
ATOM 7719 O O . SER B 1 338 ? -7.574 -40.125 -9.023 1 96.12 338 SER B O 1
ATOM 7721 N N . THR B 1 339 ? -6.41 -40.125 -7.105 1 93.38 339 THR B N 1
ATOM 7722 C CA . THR B 1 339 ? -5.199 -39.562 -7.703 1 93.38 339 THR B CA 1
ATOM 7723 C C . THR B 1 339 ? -4.328 -40.688 -8.281 1 93.38 339 THR B C 1
ATOM 7725 O O . THR B 1 339 ? -3.301 -40.406 -8.906 1 93.38 339 THR B O 1
ATOM 7728 N N . ASN B 1 340 ? -4.758 -41.906 -8.086 1 90.5 340 ASN B N 1
ATOM 7729 C CA . ASN B 1 340 ? -3.949 -43.094 -8.391 1 90.5 340 ASN B CA 1
ATOM 7730 C C . ASN B 1 340 ? -2.691 -43.156 -7.527 1 90.5 340 ASN B C 1
ATOM 7732 O O . ASN B 1 340 ? -1.729 -43.844 -7.871 1 90.5 340 ASN B O 1
ATOM 7736 N N . ARG B 1 341 ? -2.689 -42.344 -6.5 1 92.31 341 ARG B N 1
ATOM 7737 C CA . ARG B 1 341 ? -1.579 -42.312 -5.555 1 92.31 341 ARG B CA 1
ATOM 7738 C C . ARG B 1 341 ? -2.076 -42.469 -4.121 1 92.31 341 ARG B C 1
ATOM 7740 O O . ARG B 1 341 ? -2.395 -43.594 -3.682 1 92.31 341 ARG B O 1
ATOM 7747 N N . THR B 1 342 ? -2.379 -41.375 -3.424 1 94.5 342 THR B N 1
ATOM 7748 C CA . THR B 1 342 ? -2.637 -41.531 -1.997 1 94.5 342 THR B CA 1
ATOM 7749 C C . THR B 1 342 ? -4.012 -40.969 -1.633 1 94.5 342 THR B C 1
ATOM 7751 O O . THR B 1 342 ? -4.379 -40.938 -0.457 1 94.5 342 THR B O 1
ATOM 7754 N N . LEU B 1 343 ? -4.82 -40.562 -2.604 1 96.38 343 LEU B N 1
ATOM 7755 C CA . LEU B 1 343 ? -6.09 -39.906 -2.297 1 96.38 343 LEU B CA 1
ATOM 7756 C C . LEU B 1 343 ? -7.227 -40.531 -3.102 1 96.38 343 LEU B C 1
ATOM 7758 O O . LEU B 1 343 ? -7.078 -40.781 -4.301 1 96.38 343 LEU B O 1
ATOM 7762 N N . VAL B 1 344 ? -8.336 -40.812 -2.418 1 97.62 344 VAL B N 1
ATOM 7763 C CA . VAL B 1 344 ? -9.57 -41.25 -3.043 1 97.62 344 VAL B CA 1
ATOM 7764 C C . VAL B 1 344 ? -10.758 -40.469 -2.498 1 97.62 344 VAL B C 1
ATOM 7766 O O . VAL B 1 344 ? -10.859 -40.25 -1.291 1 97.62 344 VAL B O 1
ATOM 7769 N N . ILE B 1 345 ? -11.594 -39.938 -3.334 1 98.31 345 ILE B N 1
ATOM 7770 C CA . ILE B 1 345 ? -12.883 -39.375 -2.971 1 98.31 345 ILE B CA 1
ATOM 7771 C C . ILE B 1 345 ? -14.008 -40.188 -3.586 1 98.31 345 ILE B C 1
ATOM 7773 O O . ILE B 1 345 ? -14 -40.469 -4.789 1 98.31 345 ILE B O 1
ATOM 7777 N N . SER B 1 346 ? -14.953 -40.562 -2.764 1 97.88 346 SER B N 1
ATOM 7778 C CA . SER B 1 346 ? -16.016 -41.438 -3.262 1 97.88 346 SER B CA 1
ATOM 7779 C C . SER B 1 346 ? -17.375 -41 -2.721 1 97.88 346 SER B C 1
ATOM 7781 O O . SER B 1 346 ? -17.453 -40.25 -1.755 1 97.88 346 SER B O 1
ATOM 7783 N N . THR B 1 347 ? -18.312 -41.344 -3.439 1 97.25 347 THR B N 1
ATOM 7784 C CA . THR B 1 347 ? -19.703 -41.156 -3.033 1 97.25 347 THR B CA 1
ATOM 7785 C C . THR B 1 347 ? -20.531 -42.406 -3.42 1 97.25 347 THR B C 1
ATOM 7787 O O . THR B 1 347 ? -20.281 -43 -4.453 1 97.25 347 THR B O 1
ATOM 7790 N N . ASN B 1 348 ? -21.484 -42.781 -2.615 1 92.81 348 ASN B N 1
ATOM 7791 C CA . ASN B 1 348 ? -22.375 -43.906 -2.906 1 92.81 348 ASN B CA 1
ATOM 7792 C C . ASN B 1 348 ? -23.562 -43.469 -3.756 1 92.81 348 ASN B C 1
ATOM 7794 O O . ASN B 1 348 ? -24.203 -44.312 -4.414 1 92.81 348 ASN B O 1
ATOM 7798 N N . ARG B 1 349 ? -23.828 -42.219 -3.783 1 92.38 349 ARG B N 1
ATOM 7799 C CA . ARG B 1 349 ? -24.969 -41.656 -4.504 1 92.38 349 ARG B CA 1
ATOM 7800 C C . ARG B 1 349 ? -24.609 -40.375 -5.227 1 92.38 349 ARG B C 1
ATOM 7802 O O . ARG B 1 349 ? -24.672 -39.281 -4.648 1 92.38 349 ARG B O 1
ATOM 7809 N N . PRO B 1 350 ? -24.281 -40.5 -6.523 1 92.69 350 PRO B N 1
ATOM 7810 C CA . PRO B 1 350 ? -24.016 -39.25 -7.258 1 92.69 350 PRO B CA 1
ATOM 7811 C C . PRO B 1 350 ? -25.203 -38.281 -7.234 1 92.69 350 PRO B C 1
ATOM 7813 O O . PRO B 1 350 ? -26.359 -38.719 -7.234 1 92.69 350 PRO B O 1
ATOM 7816 N N . PRO B 1 351 ? -24.906 -37.031 -7.215 1 93.56 351 PRO B N 1
ATOM 7817 C CA . PRO B 1 351 ? -25.969 -36.062 -7.035 1 93.56 351 PRO B CA 1
ATOM 7818 C C . PRO B 1 351 ? -26.859 -35.906 -8.266 1 93.56 351 PRO B C 1
ATOM 7820 O O . PRO B 1 351 ? -26.375 -36 -9.398 1 93.56 351 PRO B O 1
ATOM 7823 N N . LEU B 1 352 ? -28.141 -35.688 -8.008 1 90.75 352 LEU B N 1
ATOM 7824 C CA . LEU B 1 352 ? -29.141 -35.406 -9.023 1 90.75 352 LEU B CA 1
ATOM 7825 C C . LEU B 1 352 ? -29.859 -34.094 -8.734 1 90.75 352 LEU B C 1
ATOM 7827 O O . LEU B 1 352 ? -29.906 -33.625 -7.582 1 90.75 352 LEU B O 1
ATOM 7831 N N . PRO B 1 353 ? -30.391 -33.438 -9.766 1 88.31 353 PRO B N 1
ATOM 7832 C CA . PRO B 1 353 ? -31 -32.125 -9.602 1 88.31 353 PRO B CA 1
ATOM 7833 C C . PRO B 1 353 ? -32.188 -32.125 -8.641 1 88.31 353 PRO B C 1
ATOM 7835 O O . PRO B 1 353 ? -32.5 -31.109 -8.031 1 88.31 353 PRO B O 1
ATOM 7838 N N . PHE B 1 354 ? -32.812 -33.219 -8.375 1 87.69 354 PHE B N 1
ATOM 7839 C CA . PHE B 1 354 ? -34 -33.219 -7.551 1 87.69 354 PHE B CA 1
ATOM 7840 C C . PHE B 1 354 ? -33.812 -34.062 -6.289 1 87.69 354 PHE B C 1
ATOM 7842 O O . PHE B 1 354 ? -34.75 -34.531 -5.691 1 87.69 354 PHE B O 1
ATOM 7849 N N . ASP B 1 355 ? -32.594 -34.125 -5.898 1 91.5 355 ASP B N 1
ATOM 7850 C CA . ASP B 1 355 ? -32.312 -34.875 -4.684 1 91.5 355 ASP B CA 1
ATOM 7851 C C . ASP B 1 355 ? -32.875 -34.188 -3.453 1 91.5 355 ASP B C 1
ATOM 7853 O O . ASP B 1 355 ? -32.875 -32.938 -3.357 1 91.5 355 ASP B O 1
ATOM 7857 N N . GLN B 1 356 ? -33.344 -34.969 -2.48 1 91.75 356 GLN B N 1
ATOM 7858 C CA . GLN B 1 356 ? -33.875 -34.469 -1.236 1 91.75 356 GLN B CA 1
ATOM 7859 C C . GLN B 1 356 ? -32.875 -34.562 -0.096 1 91.75 356 GLN B C 1
ATOM 7861 O O . GLN B 1 356 ? -33.094 -34 0.976 1 91.75 356 GLN B O 1
ATOM 7866 N N . ASN B 1 357 ? -31.812 -35.281 -0.329 1 93.56 357 ASN B N 1
ATOM 7867 C CA . ASN B 1 357 ? -30.734 -35.406 0.645 1 93.56 357 ASN B CA 1
ATOM 7868 C C . ASN B 1 357 ? -29.453 -34.75 0.135 1 93.56 357 ASN B C 1
ATOM 7870 O O . ASN B 1 357 ? -29.203 -34.719 -1.072 1 93.56 357 ASN B O 1
ATOM 7874 N N . PRO B 1 358 ? -28.719 -34.25 1.04 1 95.62 358 PRO B N 1
ATOM 7875 C CA . PRO B 1 358 ? -27.469 -33.594 0.62 1 95.62 358 PRO B CA 1
ATOM 7876 C C . PRO B 1 358 ? -26.438 -34.594 0.083 1 95.62 358 PRO B C 1
ATOM 7878 O O . PRO B 1 358 ? -26.516 -35.781 0.402 1 95.62 358 PRO B O 1
ATOM 7881 N N . LEU B 1 359 ? -25.578 -34.125 -0.768 1 96.94 359 LEU B N 1
ATOM 7882 C CA . LEU B 1 359 ? -24.5 -34.938 -1.313 1 96.94 359 LEU B CA 1
ATOM 7883 C C . LEU B 1 359 ? -23.5 -35.344 -0.225 1 96.94 359 LEU B C 1
ATOM 7885 O O . LEU B 1 359 ? -23.047 -34.469 0.538 1 96.94 359 LEU B O 1
ATOM 7889 N N . GLU B 1 360 ? -23.188 -36.625 -0.136 1 97.44 360 GLU B N 1
ATOM 7890 C CA . GLU B 1 360 ? -22.219 -37.125 0.821 1 97.44 360 GLU B CA 1
ATOM 7891 C C . GLU B 1 360 ? -20.969 -37.625 0.112 1 97.44 360 GLU B C 1
ATOM 7893 O O . GLU B 1 360 ? -21.047 -38.438 -0.811 1 97.44 360 GLU B O 1
ATOM 7898 N N . LEU B 1 361 ? -19.859 -37.156 0.544 1 98.19 361 LEU B N 1
ATOM 7899 C CA . LEU B 1 361 ? -18.578 -37.562 0.012 1 98.19 361 LEU B CA 1
ATOM 7900 C C . LEU B 1 361 ? -17.719 -38.219 1.103 1 98.19 361 LEU B C 1
ATOM 7902 O O . LEU B 1 361 ? -17.797 -37.812 2.268 1 98.19 361 LEU B O 1
ATOM 7906 N N . VAL B 1 362 ? -16.938 -39.156 0.714 1 97.94 362 VAL B N 1
ATOM 7907 C CA . VAL B 1 362 ? -15.945 -39.75 1.604 1 97.94 362 VAL B CA 1
ATOM 7908 C C . VAL B 1 362 ? -14.547 -39.5 1.055 1 97.94 362 VAL B C 1
ATOM 7910 O O . VAL B 1 362 ? -14.219 -39.938 -0.056 1 97.94 362 VAL B O 1
ATOM 7913 N N . PHE B 1 363 ? -13.852 -38.75 1.756 1 98.06 363 PHE B N 1
ATOM 7914 C CA . PHE B 1 363 ? -12.453 -38.438 1.466 1 98.06 363 PHE B CA 1
ATOM 7915 C C . PHE B 1 363 ? -11.523 -39.406 2.203 1 98.06 363 PHE B C 1
ATOM 7917 O O . PHE B 1 363 ? -11.516 -39.438 3.436 1 98.06 363 PHE B O 1
ATOM 7924 N N . THR B 1 364 ? -10.711 -40.188 1.472 1 97.44 364 THR B N 1
ATOM 7925 C CA . THR B 1 364 ? -9.789 -41.156 2.08 1 97.44 364 THR B CA 1
ATOM 7926 C C . THR B 1 364 ? -8.352 -40.844 1.667 1 97.44 364 THR B C 1
ATOM 7928 O O . THR B 1 364 ? -8.039 -40.812 0.476 1 97.44 364 THR B O 1
ATOM 7931 N N . SER B 1 365 ? -7.539 -40.594 2.611 1 96.5 365 SER B N 1
ATOM 7932 C CA . SER B 1 365 ? -6.117 -40.344 2.381 1 96.5 365 SER B CA 1
ATOM 7933 C C . SER B 1 365 ? -5.262 -41.469 2.971 1 96.5 365 SER B C 1
ATOM 7935 O O . SER B 1 365 ? -5.602 -42.031 4.012 1 96.5 365 SER B O 1
ATOM 7937 N N . PHE B 1 366 ? -4.133 -41.75 2.307 1 95.69 366 PHE B N 1
ATOM 7938 C CA . PHE B 1 366 ? -3.258 -42.844 2.676 1 95.69 366 PHE B CA 1
ATOM 7939 C C . PHE B 1 366 ? -1.829 -42.344 2.885 1 95.69 366 PHE B C 1
ATOM 7941 O O . PHE B 1 366 ? -1.321 -41.562 2.1 1 95.69 366 PHE B O 1
ATOM 7948 N N . VAL B 1 367 ? -1.229 -42.75 3.994 1 93.81 367 VAL B N 1
ATOM 7949 C CA . VAL B 1 367 ? 0.188 -42.562 4.262 1 93.81 367 VAL B CA 1
ATOM 7950 C C . VAL B 1 367 ? 0.93 -43.875 4.227 1 93.81 367 VAL B C 1
ATOM 7952 O O . VAL B 1 367 ? 0.729 -44.719 5.098 1 93.81 367 VAL B O 1
ATOM 7955 N N . SER B 1 368 ? 1.818 -44.031 3.346 1 89.94 368 SER B N 1
ATOM 7956 C CA . SER B 1 368 ? 2.434 -45.312 3.039 1 89.94 368 SER B CA 1
ATOM 7957 C C . SER B 1 368 ? 3.375 -45.75 4.152 1 89.94 368 SER B C 1
ATOM 7959 O O . SER B 1 368 ? 3.344 -46.906 4.578 1 89.94 368 SER B O 1
ATOM 7961 N N . THR B 1 369 ? 4.285 -44.906 4.609 1 87.44 369 THR B N 1
ATOM 7962 C CA . THR B 1 369 ? 5.336 -45.281 5.547 1 87.44 369 THR B CA 1
ATOM 7963 C C . THR B 1 369 ? 4.734 -45.812 6.844 1 87.44 369 THR B C 1
ATOM 7965 O O . THR B 1 369 ? 5.215 -46.812 7.395 1 87.44 369 THR B O 1
ATOM 7968 N N . GLN B 1 370 ? 3.639 -45.281 7.262 1 88.5 370 GLN B N 1
ATOM 7969 C CA . GLN B 1 370 ? 3.043 -45.688 8.531 1 88.5 370 GLN B CA 1
ATOM 7970 C C . GLN B 1 370 ? 1.788 -46.531 8.305 1 88.5 370 GLN B C 1
ATOM 7972 O O . GLN B 1 370 ? 1.179 -47.031 9.258 1 88.5 370 GLN B O 1
ATOM 7977 N N . GLU B 1 371 ? 1.441 -46.719 7.078 1 93.31 371 GLU B N 1
ATOM 7978 C CA . GLU B 1 371 ? 0.26 -47.469 6.695 1 93.31 371 GLU B CA 1
ATOM 7979 C C . GLU B 1 371 ? -0.993 -46.938 7.383 1 93.31 371 GLU B C 1
ATOM 7981 O O . GLU B 1 371 ? -1.784 -47.719 7.93 1 93.31 371 GLU B O 1
ATOM 7986 N N . LEU B 1 372 ? -1.104 -45.688 7.398 1 94.19 372 LEU B N 1
ATOM 7987 C CA . LEU B 1 372 ? -2.23 -45 8.031 1 94.19 372 LEU B CA 1
ATOM 7988 C C . LEU B 1 372 ? -3.23 -44.531 6.984 1 94.19 372 LEU B C 1
ATOM 7990 O O . LEU B 1 372 ? -2.84 -44.094 5.902 1 94.19 372 LEU B O 1
ATOM 7994 N N . THR B 1 373 ? -4.477 -44.688 7.332 1 95.94 373 THR B N 1
ATOM 7995 C CA . THR B 1 373 ? -5.547 -44.156 6.496 1 95.94 373 THR B CA 1
ATOM 7996 C C . THR B 1 373 ? -6.438 -43.219 7.301 1 95.94 373 THR B C 1
ATOM 7998 O O . THR B 1 373 ? -6.688 -43.438 8.484 1 95.94 373 THR B O 1
ATOM 8001 N N . THR B 1 374 ? -6.777 -42.156 6.711 1 96.94 374 THR B N 1
ATOM 8002 C CA . THR B 1 374 ? -7.723 -41.188 7.285 1 96.94 374 THR B CA 1
ATOM 8003 C C . THR B 1 374 ? -8.961 -41.062 6.406 1 96.94 374 THR B C 1
ATOM 8005 O O . THR B 1 374 ? -8.852 -40.875 5.199 1 96.94 374 THR B O 1
ATOM 8008 N N . ASN B 1 375 ? -10.133 -41.25 7.02 1 97.5 375 ASN B N 1
ATOM 8009 C CA . ASN B 1 375 ? -11.406 -41.094 6.32 1 97.5 375 ASN B CA 1
ATOM 8010 C C . ASN B 1 375 ? -12.164 -39.875 6.82 1 97.5 375 ASN B C 1
ATOM 8012 O O . ASN B 1 375 ? -12.312 -39.688 8.023 1 97.5 375 ASN B O 1
ATOM 8016 N N . ALA B 1 376 ? -12.57 -39.031 5.895 1 98.25 376 ALA B N 1
ATOM 8017 C CA . ALA B 1 376 ? -13.43 -37.906 6.211 1 98.25 376 ALA B CA 1
ATOM 8018 C C . ALA B 1 376 ? -14.781 -38.031 5.512 1 98.25 376 ALA B C 1
ATOM 8020 O O . ALA B 1 376 ? -14.852 -38.062 4.281 1 98.25 376 ALA B O 1
ATOM 8021 N N . SER B 1 377 ? -15.828 -38.188 6.262 1 98.19 377 SER B N 1
ATOM 8022 C CA . SER B 1 377 ? -17.188 -38.188 5.73 1 98.19 377 SER B CA 1
ATOM 8023 C C . SER B 1 377 ? -17.75 -36.75 5.703 1 98.19 377 SER B C 1
ATOM 8025 O O . SER B 1 377 ? -17.875 -36.125 6.75 1 98.19 377 SER B O 1
ATOM 8027 N N . CYS B 1 378 ? -18.094 -36.344 4.543 1 98.44 378 CYS B N 1
ATOM 8028 C CA . CYS B 1 378 ? -18.469 -34.938 4.375 1 98.44 378 CYS B CA 1
ATOM 8029 C C . CYS B 1 378 ? -19.875 -34.812 3.799 1 98.44 378 CYS B C 1
ATOM 8031 O O . CYS B 1 378 ? -20.25 -35.562 2.898 1 98.44 378 CYS B O 1
ATOM 8033 N N . VAL B 1 379 ? -20.641 -33.906 4.297 1 98.06 379 VAL B N 1
ATOM 8034 C CA . VAL B 1 379 ? -21.953 -33.562 3.781 1 98.06 379 VAL B CA 1
ATOM 8035 C C . VAL B 1 379 ? -21.891 -32.156 3.172 1 98.06 379 VAL B C 1
ATOM 8037 O O . VAL B 1 379 ? -21.547 -31.188 3.852 1 98.06 379 VAL B O 1
ATOM 8040 N N . LEU B 1 380 ? -22.234 -32.062 1.911 1 98.19 380 LEU B N 1
ATOM 8041 C CA . LEU B 1 380 ? -22.125 -30.797 1.208 1 98.19 380 LEU B CA 1
ATOM 8042 C C . LEU B 1 380 ? -23.469 -30.078 1.167 1 98.19 380 LEU B C 1
ATOM 8044 O O . LEU B 1 380 ? -24.5 -30.688 0.894 1 98.19 380 LEU B O 1
ATOM 8048 N N . ARG B 1 381 ? -23.391 -28.812 1.447 1 97 381 ARG B N 1
ATOM 8049 C CA . ARG B 1 381 ? -24.562 -27.938 1.375 1 97 381 ARG B CA 1
ATOM 8050 C C . ARG B 1 381 ? -24.188 -26.594 0.757 1 97 381 ARG B C 1
ATOM 8052 O O . ARG B 1 381 ? -23 -26.25 0.644 1 97 381 ARG B O 1
ATOM 8059 N N . THR B 1 382 ? -25.203 -25.875 0.295 1 97.31 382 THR B N 1
ATOM 8060 C CA . THR B 1 382 ? -24.984 -24.531 -0.23 1 97.31 382 THR B CA 1
ATOM 8061 C C . THR B 1 382 ? -25.344 -23.469 0.817 1 97.31 382 THR B C 1
ATOM 8063 O O . THR B 1 382 ? -26.422 -23.516 1.413 1 97.31 382 THR B O 1
ATOM 8066 N N . THR B 1 383 ? -24.422 -22.641 1.09 1 97.06 383 THR B N 1
ATOM 8067 C CA . THR B 1 383 ? -24.672 -21.5 1.968 1 97.06 383 THR B CA 1
ATOM 8068 C C . THR B 1 383 ? -24.859 -20.219 1.156 1 97.06 383 THR B C 1
ATOM 8070 O O . THR B 1 383 ? -24.031 -19.891 0.311 1 97.06 383 THR B O 1
ATOM 8073 N N . TYR B 1 384 ? -25.969 -19.578 1.39 1 97.19 384 TYR B N 1
ATOM 8074 C CA . TYR B 1 384 ? -26.266 -18.297 0.749 1 97.19 384 TYR B CA 1
ATOM 8075 C C . TYR B 1 384 ? -25.922 -17.125 1.675 1 97.19 384 TYR B C 1
ATOM 8077 O O . TYR B 1 384 ? -26.266 -17.156 2.861 1 97.19 384 TYR B O 1
ATOM 8085 N N . VAL B 1 385 ? -25.234 -16.141 1.077 1 97.25 385 VAL B N 1
ATOM 8086 C CA . VAL B 1 385 ? -24.812 -15.023 1.92 1 97.25 385 VAL B CA 1
ATOM 8087 C C . VAL B 1 385 ? -24.984 -13.703 1.163 1 97.25 385 VAL B C 1
ATOM 8089 O O . VAL B 1 385 ? -25.047 -13.695 -0.069 1 97.25 385 VAL B O 1
ATOM 8092 N N . GLU B 1 386 ? -25.141 -12.742 1.891 1 97.19 386 GLU B N 1
ATOM 8093 C CA . GLU B 1 386 ? -25.016 -11.367 1.409 1 97.19 386 GLU B CA 1
ATOM 8094 C C . GLU B 1 386 ? -23.766 -10.695 1.951 1 97.19 386 GLU B C 1
ATOM 8096 O O . GLU B 1 386 ? -23.453 -10.805 3.139 1 97.19 386 GLU B O 1
ATOM 8101 N N . VAL B 1 387 ? -23.016 -10.078 1.033 1 96.94 387 VAL B N 1
ATOM 8102 C CA . VAL B 1 387 ? -21.75 -9.469 1.438 1 96.94 387 VAL B CA 1
ATOM 8103 C C . VAL B 1 387 ? -21.797 -7.969 1.154 1 96.94 387 VAL B C 1
ATOM 8105 O O . VAL B 1 387 ? -22.312 -7.539 0.127 1 96.94 387 VAL B O 1
ATOM 8108 N N . ASP B 1 388 ? -21.344 -7.25 2.141 1 96.06 388 ASP B N 1
ATOM 8109 C CA . ASP B 1 388 ? -21.141 -5.812 2.012 1 96.06 388 ASP B CA 1
ATOM 8110 C C . ASP B 1 388 ? -19.656 -5.484 1.787 1 96.06 388 ASP B C 1
ATOM 8112 O O . ASP B 1 388 ? -18.812 -5.789 2.633 1 96.06 388 ASP B O 1
ATOM 8116 N N . VAL B 1 389 ? -19.391 -4.832 0.675 1 96.44 389 VAL B N 1
ATOM 8117 C CA . VAL B 1 389 ? -18 -4.602 0.275 1 96.44 389 VAL B CA 1
ATOM 8118 C C . VAL B 1 389 ? -17.703 -3.105 0.287 1 96.44 389 VAL B C 1
ATOM 8120 O O . VAL B 1 389 ? -18.547 -2.295 -0.105 1 96.44 389 VAL B O 1
ATOM 8123 N N . GLY B 1 390 ? -16.578 -2.809 0.812 1 94.62 390 GLY B N 1
ATOM 8124 C CA . GLY B 1 390 ? -16.047 -1.458 0.746 1 94.62 390 GLY B CA 1
ATOM 8125 C C . GLY B 1 390 ? -14.688 -1.384 0.065 1 94.62 390 GLY B C 1
ATOM 8126 O O . GLY B 1 390 ? -13.828 -2.232 0.297 1 94.62 390 GLY B O 1
ATOM 8127 N N . CYS B 1 391 ? -14.562 -0.449 -0.847 1 93.38 391 CYS B N 1
ATOM 8128 C CA . CYS B 1 391 ? -13.305 -0.256 -1.554 1 93.38 391 CYS B CA 1
ATOM 8129 C C . CYS B 1 391 ? -12.703 1.107 -1.235 1 93.38 391 CYS B C 1
ATOM 8131 O O . CYS B 1 391 ? -13.391 2.127 -1.304 1 93.38 391 CYS B O 1
ATOM 8133 N N . HIS B 1 392 ? -11.547 1.11 -0.764 1 90 392 HIS B N 1
ATOM 8134 C CA . HIS B 1 392 ? -10.75 2.326 -0.656 1 90 392 HIS B CA 1
ATOM 8135 C C . HIS B 1 392 ? -9.758 2.438 -1.809 1 90 392 HIS B C 1
ATOM 8137 O O . HIS B 1 392 ? -8.664 1.862 -1.753 1 90 392 HIS B O 1
ATOM 8143 N N . GLY B 1 393 ? -10.156 3.211 -2.727 1 86 393 GLY B N 1
ATOM 8144 C CA . GLY B 1 393 ? -9.391 3.193 -3.959 1 86 393 GLY B CA 1
ATOM 8145 C C . GLY B 1 393 ? -9.5 1.882 -4.715 1 86 393 GLY B C 1
ATOM 8146 O O . GLY B 1 393 ? -10.602 1.429 -5.023 1 86 393 GLY B O 1
ATOM 8147 N N . THR B 1 394 ? -8.312 1.226 -4.82 1 82.75 394 THR B N 1
ATOM 8148 C CA . THR B 1 394 ? -8.32 -0.021 -5.578 1 82.75 394 THR B CA 1
ATOM 8149 C C . THR B 1 394 ? -8.336 -1.224 -4.641 1 82.75 394 THR B C 1
ATOM 8151 O O . THR B 1 394 ? -8.516 -2.361 -5.082 1 82.75 394 THR B O 1
ATOM 8154 N N . THR B 1 395 ? -8.219 -0.95 -3.412 1 88.12 395 THR B N 1
ATOM 8155 C CA . THR B 1 395 ? -8.242 -2.031 -2.434 1 88.12 395 THR B CA 1
ATOM 8156 C C . THR B 1 395 ? -9.648 -2.246 -1.895 1 88.12 395 THR B C 1
ATOM 8158 O O . THR B 1 395 ? -10.25 -1.333 -1.322 1 88.12 395 THR B O 1
ATOM 8161 N N . CYS B 1 396 ? -10.094 -3.395 -2.166 1 93.06 396 CYS B N 1
ATOM 8162 C CA . CYS B 1 396 ? -11.453 -3.729 -1.754 1 93.06 396 CYS B CA 1
ATOM 8163 C C . CYS B 1 396 ? -11.445 -4.836 -0.708 1 93.06 396 CYS B C 1
ATOM 8165 O O . CYS B 1 396 ? -10.477 -5.59 -0.599 1 93.06 396 CYS B O 1
ATOM 8167 N N . GLY B 1 397 ? -12.484 -4.852 0.122 1 91.31 397 GLY B N 1
ATOM 8168 C CA . GLY B 1 397 ? -12.641 -5.918 1.098 1 91.31 397 GLY B CA 1
ATOM 8169 C C . GLY B 1 397 ? -14.055 -6.043 1.624 1 91.31 397 GLY B C 1
ATOM 8170 O O . GLY B 1 397 ? -14.812 -5.066 1.639 1 91.31 397 GLY B O 1
ATOM 8171 N N . THR B 1 398 ? -14.359 -7.188 1.996 1 93.69 398 THR B N 1
ATOM 8172 C CA . THR B 1 398 ? -15.656 -7.422 2.621 1 93.69 398 THR B CA 1
ATOM 8173 C C . THR B 1 398 ? -15.688 -6.848 4.035 1 93.69 398 THR B C 1
ATOM 8175 O O . THR B 1 398 ? -14.805 -7.125 4.844 1 93.69 398 THR B O 1
ATOM 8178 N N . ARG B 1 399 ? -16.734 -6.121 4.32 1 90.69 399 ARG B N 1
ATOM 8179 C CA . ARG B 1 399 ? -16.875 -5.492 5.629 1 90.69 399 ARG B CA 1
ATOM 8180 C C . ARG B 1 399 ? -17.812 -6.293 6.523 1 90.69 399 ARG B C 1
ATOM 8182 O O . ARG B 1 399 ? -17.562 -6.434 7.723 1 90.69 399 ARG B O 1
ATOM 8189 N N . HIS B 1 400 ? -18.875 -6.707 5.832 1 91.81 400 HIS B N 1
ATOM 8190 C CA . HIS B 1 400 ? -19.891 -7.457 6.547 1 91.81 400 HIS B CA 1
ATOM 8191 C C . HIS B 1 400 ? -20.422 -8.617 5.707 1 91.81 400 HIS B C 1
ATOM 8193 O O . HIS B 1 400 ? -20.438 -8.539 4.477 1 91.81 400 HIS B O 1
ATOM 8199 N N . VAL B 1 401 ? -20.766 -9.633 6.488 1 94.5 401 VAL B N 1
ATOM 8200 C CA . VAL B 1 401 ? -21.391 -10.766 5.82 1 94.5 401 VAL B CA 1
ATOM 8201 C C . VAL B 1 401 ? -22.578 -11.258 6.648 1 94.5 401 VAL B C 1
ATOM 8203 O O . VAL B 1 401 ? -22.547 -11.227 7.879 1 94.5 401 VAL B O 1
ATOM 8206 N N . ARG B 1 402 ? -23.609 -11.633 5.996 1 94.75 402 ARG B N 1
ATOM 8207 C CA . ARG B 1 402 ? -24.75 -12.219 6.695 1 94.75 402 ARG B CA 1
ATOM 8208 C C . ARG B 1 402 ? -25.328 -13.391 5.914 1 94.75 402 ARG B C 1
ATOM 8210 O O . ARG B 1 402 ? -25.406 -13.352 4.684 1 94.75 402 ARG B O 1
ATOM 8217 N N . PRO B 1 403 ? -25.672 -14.398 6.656 1 95 403 PRO B N 1
ATOM 8218 C CA . PRO B 1 403 ? -26.312 -15.539 5.988 1 95 403 PRO B CA 1
ATOM 8219 C C . PRO B 1 403 ? -27.75 -15.234 5.547 1 95 403 PRO B C 1
ATOM 8221 O O . PRO B 1 403 ? -28.484 -14.531 6.246 1 95 403 PRO B O 1
ATOM 8224 N N . LEU B 1 404 ? -28.016 -15.664 4.355 1 95.25 404 LEU B N 1
ATOM 8225 C CA . LEU B 1 404 ? -29.375 -15.555 3.842 1 95.25 404 LEU B CA 1
ATOM 8226 C C . LEU B 1 404 ? -30.156 -16.844 4.094 1 95.25 404 LEU B C 1
ATOM 8228 O O . LEU B 1 404 ? -29.656 -17.938 3.811 1 95.25 404 LEU B O 1
ATOM 8232 N N . GLN B 1 405 ? -31.312 -16.672 4.668 1 91.88 405 GLN B N 1
ATOM 8233 C CA . GLN B 1 405 ? -32.125 -17.844 4.914 1 91.88 405 GLN B CA 1
ATOM 8234 C C . GLN B 1 405 ? -32.906 -18.266 3.658 1 91.88 405 GLN B C 1
ATOM 8236 O O . GLN B 1 405 ? -33.656 -17.484 3.1 1 91.88 405 GLN B O 1
ATOM 8241 N N . LYS B 1 406 ? -32.5 -19.375 3.211 1 93.56 406 LYS B N 1
ATOM 8242 C CA . LYS B 1 406 ? -33.188 -19.953 2.061 1 93.56 406 LYS B CA 1
ATOM 8243 C C . LYS B 1 406 ? -33.875 -21.266 2.441 1 93.56 406 LYS B C 1
ATOM 8245 O O . LYS B 1 406 ? -33.562 -21.875 3.463 1 93.56 406 LYS B O 1
ATOM 8250 N N . PRO B 1 407 ? -34.875 -21.672 1.674 1 91.88 407 PRO B N 1
ATOM 8251 C CA . PRO B 1 407 ? -35.531 -22.938 1.965 1 91.88 407 PRO B CA 1
ATOM 8252 C C . PRO B 1 407 ? -34.562 -24.141 1.94 1 91.88 407 PRO B C 1
ATOM 8254 O O . PRO B 1 407 ? -33.531 -24.078 1.281 1 91.88 407 PRO B O 1
ATOM 8257 N N . ASP B 1 408 ? -35 -25.188 2.533 1 89.69 408 ASP B N 1
ATOM 8258 C CA . ASP B 1 408 ? -34.156 -26.375 2.686 1 89.69 408 ASP B CA 1
ATOM 8259 C C . ASP B 1 408 ? -33.875 -27.031 1.333 1 89.69 408 ASP B C 1
ATOM 8261 O O . ASP B 1 408 ? -32.781 -27.578 1.109 1 89.69 408 ASP B O 1
ATOM 8265 N N . ASP B 1 409 ? -34.812 -26.984 0.526 1 88.31 409 ASP B N 1
ATOM 8266 C CA . ASP B 1 409 ? -34.656 -27.609 -0.784 1 88.31 409 ASP B CA 1
ATOM 8267 C C . ASP B 1 409 ? -33.531 -26.938 -1.581 1 88.31 409 ASP B C 1
ATOM 8269 O O . ASP B 1 409 ? -32.906 -27.562 -2.434 1 88.31 409 ASP B O 1
ATOM 8273 N N . MET B 1 410 ? -33.281 -25.719 -1.275 1 91.5 410 MET B N 1
ATOM 8274 C CA . MET B 1 410 ? -32.25 -24.984 -1.989 1 91.5 410 MET B CA 1
ATOM 8275 C C . MET B 1 410 ? -30.891 -25.188 -1.33 1 91.5 410 MET B C 1
ATOM 8277 O O . MET B 1 410 ? -29.859 -25.203 -2.012 1 91.5 410 MET B O 1
ATOM 8281 N N . THR B 1 411 ? -30.875 -25.422 -0.047 1 94.06 411 THR B N 1
ATOM 8282 C CA . THR B 1 411 ? -29.609 -25.484 0.675 1 94.06 411 THR B CA 1
ATOM 8283 C C . THR B 1 411 ? -29.047 -26.906 0.621 1 94.06 411 THR B C 1
ATOM 8285 O O . THR B 1 411 ? -27.828 -27.094 0.794 1 94.06 411 THR B O 1
ATOM 8288 N N . ILE B 1 412 ? -29.875 -27.891 0.38 1 94.75 412 ILE B N 1
ATOM 8289 C CA . ILE B 1 412 ? -29.422 -29.281 0.356 1 94.75 412 ILE B CA 1
ATOM 8290 C C . ILE B 1 412 ? -28.703 -29.562 -0.955 1 94.75 412 ILE B C 1
ATOM 8292 O O . ILE B 1 412 ? -27.844 -30.453 -1.016 1 94.75 412 ILE B O 1
ATOM 8296 N N . ARG B 1 413 ? -29.016 -28.797 -1.948 1 95.06 413 ARG B N 1
ATOM 8297 C CA . ARG B 1 413 ? -28.406 -28.984 -3.258 1 95.06 413 ARG B CA 1
ATOM 8298 C C . ARG B 1 413 ? -27.266 -28 -3.475 1 95.06 413 ARG B C 1
ATOM 8300 O O . ARG B 1 413 ? -27.297 -26.891 -2.93 1 95.06 413 ARG B O 1
ATOM 8307 N N . THR B 1 414 ? -26.312 -28.453 -4.199 1 96.12 414 THR B N 1
ATOM 8308 C CA . THR B 1 414 ? -25.172 -27.609 -4.535 1 96.12 414 THR B CA 1
ATOM 8309 C C . THR B 1 414 ? -25.031 -27.453 -6.047 1 96.12 414 THR B C 1
ATOM 8311 O O . THR B 1 414 ? -25.844 -28 -6.805 1 96.12 414 THR B O 1
ATOM 8314 N N . VAL B 1 415 ? -24.109 -26.688 -6.438 1 95.5 415 VAL B N 1
ATOM 8315 C CA . VAL B 1 415 ? -23.828 -26.516 -7.855 1 95.5 415 VAL B CA 1
ATOM 8316 C C . VAL B 1 415 ? -23.438 -27.844 -8.484 1 95.5 415 VAL B C 1
ATOM 8318 O O . VAL B 1 415 ? -23.609 -28.047 -9.688 1 95.5 415 VAL B O 1
ATOM 8321 N N . LEU B 1 416 ? -23 -28.781 -7.672 1 96.31 416 LEU B N 1
ATOM 8322 C CA . LEU B 1 416 ? -22.625 -30.109 -8.156 1 96.31 416 LEU B CA 1
ATOM 8323 C C . LEU B 1 416 ? -23.859 -30.906 -8.547 1 96.31 416 LEU B C 1
ATOM 8325 O O . LEU B 1 416 ? -23.75 -31.922 -9.25 1 96.31 416 LEU B O 1
ATOM 8329 N N . ASN B 1 417 ? -25.016 -30.484 -8.102 1 95 417 ASN B N 1
ATOM 8330 C CA . ASN B 1 417 ? -26.297 -31.031 -8.539 1 95 417 ASN B CA 1
ATOM 8331 C C . ASN B 1 417 ? -26.797 -30.359 -9.82 1 95 417 ASN B C 1
ATOM 8333 O O . ASN B 1 417 ? -27.938 -30.562 -10.227 1 95 417 ASN B O 1
ATOM 8337 N N . ASN B 1 418 ? -26 -29.578 -10.414 1 92.88 418 ASN B N 1
ATOM 8338 C CA . ASN B 1 418 ? -26.344 -28.797 -11.602 1 92.88 418 ASN B CA 1
ATOM 8339 C C . ASN B 1 418 ? -27.391 -27.734 -11.289 1 92.88 418 ASN B C 1
ATOM 8341 O O . ASN B 1 418 ? -28.375 -27.609 -12.016 1 92.88 418 ASN B O 1
ATOM 8345 N N . MET B 1 419 ? -27.156 -27.062 -10.242 1 91.06 419 MET B N 1
ATOM 8346 C CA . MET B 1 419 ? -28.094 -26.016 -9.836 1 91.06 419 MET B CA 1
ATOM 8347 C C . MET B 1 419 ? -27.625 -24.656 -10.312 1 91.06 419 MET B C 1
ATOM 8349 O O . MET B 1 419 ? -26.422 -24.359 -10.273 1 91.06 419 MET B O 1
ATOM 8353 N N . ALA B 1 420 ? -28.562 -23.859 -10.773 1 89.94 420 ALA B N 1
ATOM 8354 C CA . ALA B 1 420 ? -28.344 -22.438 -11.086 1 89.94 420 ALA B CA 1
ATOM 8355 C C . ALA B 1 420 ? -28.875 -21.547 -9.969 1 89.94 420 ALA B C 1
ATOM 8357 O O . ALA B 1 420 ? -29.422 -22.047 -8.969 1 89.94 420 ALA B O 1
ATOM 8358 N N . PRO B 1 421 ? -28.641 -20.281 -10.156 1 88.25 421 PRO B N 1
ATOM 8359 C CA . PRO B 1 421 ? -29.141 -19.406 -9.094 1 88.25 421 PRO B CA 1
ATOM 8360 C C . PRO B 1 421 ? -30.641 -19.484 -8.914 1 88.25 421 PRO B C 1
ATOM 8362 O O . PRO B 1 421 ? -31.359 -19.844 -9.852 1 88.25 421 PRO B O 1
ATOM 8365 N N . GLU B 1 422 ? -31.141 -19.219 -7.715 1 85.88 422 GLU B N 1
ATOM 8366 C CA . GLU B 1 422 ? -32.562 -19.172 -7.359 1 85.88 422 GLU B CA 1
ATOM 8367 C C . GLU B 1 422 ? -33.219 -20.547 -7.473 1 85.88 422 GLU B C 1
ATOM 8369 O O . GLU B 1 422 ? -34.406 -20.672 -7.766 1 85.88 422 GLU B O 1
ATOM 8374 N N . GLY B 1 423 ? -32.375 -21.594 -7.445 1 81.44 423 GLY B N 1
ATOM 8375 C CA . GLY B 1 423 ? -32.906 -22.938 -7.387 1 81.44 423 GLY B CA 1
ATOM 8376 C C . GLY B 1 423 ? -33.312 -23.484 -8.742 1 81.44 423 GLY B C 1
ATOM 8377 O O . GLY B 1 423 ? -33.969 -24.531 -8.828 1 81.44 423 GLY B O 1
ATOM 8378 N N . GLN B 1 424 ? -32.906 -22.859 -9.773 1 84.88 424 GLN B N 1
ATOM 8379 C CA . GLN B 1 424 ? -33.219 -23.312 -11.117 1 84.88 424 GLN B CA 1
ATOM 8380 C C . GLN B 1 424 ? -32.219 -24.359 -11.602 1 84.88 424 GLN B C 1
ATOM 8382 O O . GLN B 1 424 ? -31.141 -24.5 -11.039 1 84.88 424 GLN B O 1
ATOM 8387 N N . LEU B 1 425 ? -32.75 -25.156 -12.5 1 84.94 425 LEU B N 1
ATOM 8388 C CA . LEU B 1 425 ? -31.844 -26.125 -13.102 1 84.94 425 LEU B CA 1
ATOM 8389 C C . LEU B 1 425 ? -30.766 -25.422 -13.922 1 84.94 425 LEU B C 1
ATOM 8391 O O . LEU B 1 425 ? -31.047 -24.469 -14.656 1 84.94 425 LEU B O 1
ATOM 8395 N N . GLY B 1 426 ? -29.609 -25.922 -13.641 1 79.38 426 GLY B N 1
ATOM 8396 C CA . GLY B 1 426 ? -28.484 -25.312 -14.336 1 79.38 426 GLY B CA 1
ATOM 8397 C C . GLY B 1 426 ? -28.328 -25.797 -15.766 1 79.38 426 GLY B C 1
ATOM 8398 O O . GLY B 1 426 ? -29.016 -26.734 -16.188 1 79.38 426 GLY B O 1
ATOM 8399 N N . HIS B 1 427 ? -27.547 -25.062 -16.547 1 76.5 427 HIS B N 1
ATOM 8400 C CA . HIS B 1 427 ? -27.234 -25.406 -17.922 1 76.5 427 HIS B CA 1
ATOM 8401 C C . HIS B 1 427 ? -25.859 -26.031 -18.047 1 76.5 427 HIS B C 1
ATOM 8403 O O . HIS B 1 427 ? -25.172 -25.844 -19.062 1 76.5 427 HIS B O 1
ATOM 8409 N N . GLY B 1 428 ? -25.562 -26.734 -16.969 1 78.81 428 GLY B N 1
ATOM 8410 C CA . GLY B 1 428 ? -24.266 -27.375 -17.016 1 78.81 428 GLY B CA 1
ATOM 8411 C C . GLY B 1 428 ? -24.219 -28.562 -17.953 1 78.81 428 GLY B C 1
ATOM 8412 O O . GLY B 1 428 ? -25.266 -29.047 -18.406 1 78.81 428 GLY B O 1
ATOM 8413 N N . THR B 1 429 ? -23.047 -28.953 -18.344 1 82.88 429 THR B N 1
ATOM 8414 C CA . THR B 1 429 ? -22.844 -30.062 -19.266 1 82.88 429 THR B CA 1
ATOM 8415 C C . THR B 1 429 ? -23.297 -31.391 -18.625 1 82.88 429 THR B C 1
ATOM 8417 O O . THR B 1 429 ? -23.359 -31.5 -17.406 1 82.88 429 THR B O 1
ATOM 8420 N N . ALA B 1 430 ? -23.578 -32.25 -19.531 1 83.12 430 ALA B N 1
ATOM 8421 C CA . ALA B 1 430 ? -23.875 -33.625 -19.062 1 83.12 430 ALA B CA 1
ATOM 8422 C C . ALA B 1 430 ? -22.656 -34.25 -18.422 1 83.12 430 ALA B C 1
ATOM 8424 O O . ALA B 1 430 ? -21.531 -34.094 -18.906 1 83.12 430 ALA B O 1
ATOM 8425 N N . GLY B 1 431 ? -22.781 -34.844 -17.281 1 88.44 431 GLY B N 1
ATOM 8426 C CA . GLY B 1 431 ? -21.656 -35.469 -16.594 1 88.44 431 GLY B CA 1
ATOM 8427 C C . GLY B 1 431 ? -20.875 -34.5 -15.727 1 88.44 431 GLY B C 1
ATOM 8428 O O . GLY B 1 431 ? -19.688 -34.688 -15.484 1 88.44 431 GLY B O 1
ATOM 8429 N N . LEU B 1 432 ? -21.562 -33.469 -15.375 1 92.06 432 LEU B N 1
ATOM 8430 C CA . LEU B 1 432 ? -20.938 -32.406 -14.602 1 92.06 432 LEU B CA 1
ATOM 8431 C C . LEU B 1 432 ? -20.234 -32.938 -13.367 1 92.06 432 LEU B C 1
ATOM 8433 O O . LEU B 1 432 ? -19.062 -32.656 -13.133 1 92.06 432 LEU B O 1
ATOM 8437 N N . PHE B 1 433 ? -20.922 -33.781 -12.633 1 94.94 433 PHE B N 1
ATOM 8438 C CA . PHE B 1 433 ? -20.359 -34.281 -11.375 1 94.94 433 PHE B CA 1
ATOM 8439 C C . PHE B 1 433 ? -19.109 -35.094 -11.617 1 94.94 433 PHE B C 1
ATOM 8441 O O . PHE B 1 433 ? -18.078 -34.875 -10.977 1 94.94 433 PHE B O 1
ATOM 8448 N N . ASP B 1 434 ? -19.172 -36.031 -12.562 1 94.88 434 ASP B N 1
ATOM 8449 C CA . ASP B 1 434 ? -18.016 -36.844 -12.891 1 94.88 434 ASP B CA 1
ATOM 8450 C C . ASP B 1 434 ? -16.875 -36 -13.445 1 94.88 434 ASP B C 1
ATOM 8452 O O . ASP B 1 434 ? -15.711 -36.25 -13.117 1 94.88 434 ASP B O 1
ATOM 8456 N N . GLY B 1 435 ? -17.234 -35.062 -14.305 1 94.25 435 GLY B N 1
ATOM 8457 C CA . GLY B 1 435 ? -16.219 -34.156 -14.836 1 94.25 435 GLY B CA 1
ATOM 8458 C C . GLY B 1 435 ? -15.523 -33.344 -13.773 1 94.25 435 GLY B C 1
ATOM 8459 O O . GLY B 1 435 ? -14.297 -33.188 -13.781 1 94.25 435 GLY B O 1
ATOM 8460 N N . PHE B 1 436 ? -16.297 -32.844 -12.844 1 96.69 436 PHE B N 1
ATOM 8461 C CA . PHE B 1 436 ? -15.758 -32 -11.766 1 96.69 436 PHE B CA 1
ATOM 8462 C C . PHE B 1 436 ? -14.875 -32.844 -10.844 1 96.69 436 PHE B C 1
ATOM 8464 O O . PHE B 1 436 ? -13.727 -32.5 -10.586 1 96.69 436 PHE B O 1
ATOM 8471 N N . MET B 1 437 ? -15.344 -34 -10.383 1 97 437 MET B N 1
ATOM 8472 C CA . MET B 1 437 ? -14.648 -34.781 -9.375 1 97 437 MET B CA 1
ATOM 8473 C C . MET B 1 437 ? -13.383 -35.406 -9.953 1 97 437 MET B C 1
ATOM 8475 O O . MET B 1 437 ? -12.352 -35.469 -9.273 1 97 437 MET B O 1
ATOM 8479 N N . SER B 1 438 ? -13.43 -35.844 -11.211 1 95.06 438 SER B N 1
ATOM 8480 C CA . SER B 1 438 ? -12.273 -36.5 -11.828 1 95.06 438 SER B CA 1
ATOM 8481 C C . SER B 1 438 ? -11.133 -35.5 -12.039 1 95.06 438 SER B C 1
ATOM 8483 O O . SER B 1 438 ? -9.961 -35.875 -11.961 1 95.06 438 SER B O 1
ATOM 8485 N N . THR B 1 439 ? -11.492 -34.281 -12.25 1 95.69 439 THR B N 1
ATOM 8486 C CA . THR B 1 439 ? -10.461 -33.25 -12.461 1 95.69 439 THR B CA 1
ATOM 8487 C C . THR B 1 439 ? -10.039 -32.625 -11.133 1 95.69 439 THR B C 1
ATOM 8489 O O . THR B 1 439 ? -8.859 -32.312 -10.938 1 95.69 439 THR B O 1
ATOM 8492 N N . PHE B 1 440 ? -10.953 -32.5 -10.188 1 97.56 440 PHE B N 1
ATOM 8493 C CA . PHE B 1 440 ? -10.664 -31.922 -8.883 1 97.56 440 PHE B CA 1
ATOM 8494 C C . PHE B 1 440 ? -9.648 -32.781 -8.117 1 97.56 440 PHE B C 1
ATOM 8496 O O . PHE B 1 440 ? -8.656 -32.25 -7.613 1 97.56 440 PHE B O 1
ATOM 8503 N N . VAL B 1 441 ? -9.812 -34 -8.078 1 97.19 441 VAL B N 1
ATOM 8504 C CA . VAL B 1 441 ? -9 -34.875 -7.266 1 97.19 441 VAL B CA 1
ATOM 8505 C C . VAL B 1 441 ? -7.555 -34.875 -7.75 1 97.19 441 VAL B C 1
ATOM 8507 O O . VAL B 1 441 ? -6.621 -35 -6.953 1 97.19 441 VAL B O 1
ATOM 8510 N N . ARG B 1 442 ? -7.352 -34.562 -9.039 1 95 442 ARG B N 1
ATOM 8511 C CA . ARG B 1 442 ? -6.012 -34.625 -9.609 1 95 442 ARG B CA 1
ATOM 8512 C C . ARG B 1 442 ? -5.473 -33.219 -9.852 1 95 442 ARG B C 1
ATOM 8514 O O . ARG B 1 442 ? -4.41 -33.031 -10.461 1 95 442 ARG B O 1
ATOM 8521 N N . SER B 1 443 ? -6.18 -32.25 -9.438 1 94.62 443 SER B N 1
ATOM 8522 C CA . SER B 1 443 ? -5.855 -30.859 -9.758 1 94.62 443 SER B CA 1
ATOM 8523 C C . SER B 1 443 ? -4.543 -30.438 -9.102 1 94.62 443 SER B C 1
ATOM 8525 O O . SER B 1 443 ? -3.889 -29.5 -9.562 1 94.62 443 SER B O 1
ATOM 8527 N N . GLY B 1 444 ? -4.113 -31.125 -8.039 1 92.31 444 GLY B N 1
ATOM 8528 C CA . GLY B 1 444 ? -2.895 -30.781 -7.328 1 92.31 444 GLY B CA 1
ATOM 8529 C C . GLY B 1 444 ? -1.672 -31.516 -7.844 1 92.31 444 GLY B C 1
ATOM 8530 O O . GLY B 1 444 ? -0.561 -31.312 -7.352 1 92.31 444 GLY B O 1
ATOM 8531 N N . LEU B 1 445 ? -1.843 -32.312 -8.828 1 91.94 445 LEU B N 1
ATOM 8532 C CA . LEU B 1 445 ? -0.743 -33.094 -9.375 1 91.94 445 LEU B CA 1
ATOM 8533 C C . LEU B 1 445 ? -0.022 -32.312 -10.477 1 91.94 445 LEU B C 1
ATOM 8535 O O . LEU B 1 445 ? -0.619 -31.469 -11.133 1 91.94 445 LEU B O 1
ATOM 8539 N N . SER B 1 446 ? 1.237 -32.656 -10.602 1 89.06 446 SER B N 1
ATOM 8540 C CA . SER B 1 446 ? 2.02 -32.062 -11.688 1 89.06 446 SER B CA 1
ATOM 8541 C C . SER B 1 446 ? 1.896 -32.906 -12.961 1 89.06 446 SER B C 1
ATOM 8543 O O . SER B 1 446 ? 1.378 -34.031 -12.922 1 89.06 446 SER B O 1
ATOM 8545 N N . LEU B 1 447 ? 2.391 -32.375 -13.992 1 88.75 447 LEU B N 1
ATOM 8546 C CA . LEU B 1 447 ? 2.369 -33.062 -15.289 1 88.75 447 LEU B CA 1
ATOM 8547 C C . LEU B 1 447 ? 3.047 -34.406 -15.211 1 88.75 447 LEU B C 1
ATOM 8549 O O . LEU B 1 447 ? 2.615 -35.375 -15.867 1 88.75 447 LEU B O 1
ATOM 8553 N N . TRP B 1 448 ? 4.039 -34.625 -14.359 1 87.5 448 TRP B N 1
ATOM 8554 C CA . TRP B 1 448 ? 4.902 -35.781 -14.391 1 87.5 448 TRP B CA 1
ATOM 8555 C C . TRP B 1 448 ? 4.457 -36.812 -13.352 1 87.5 448 TRP B C 1
ATOM 8557 O O . TRP B 1 448 ? 4.988 -37.938 -13.305 1 87.5 448 TRP B O 1
ATOM 8567 N N . ASP B 1 449 ? 3.512 -36.5 -12.656 1 85.19 449 ASP B N 1
ATOM 8568 C CA . ASP B 1 449 ? 3.111 -37.375 -11.57 1 85.19 449 ASP B CA 1
ATOM 8569 C C . ASP B 1 449 ? 2.457 -38.656 -12.109 1 85.19 449 ASP B C 1
ATOM 8571 O O . ASP B 1 449 ? 2.555 -39.719 -11.5 1 85.19 449 ASP B O 1
ATOM 8575 N N . LEU B 1 450 ? 1.762 -38.469 -13.273 1 77.25 450 LEU B N 1
ATOM 8576 C CA . LEU B 1 450 ? 1.035 -39.625 -13.789 1 77.25 450 LEU B CA 1
ATOM 8577 C C . LEU B 1 450 ? 1.622 -40.094 -15.117 1 77.25 450 LEU B C 1
ATOM 8579 O O . LEU B 1 450 ? 0.939 -40.75 -15.906 1 77.25 450 LEU B O 1
ATOM 8583 N N . GLN B 1 451 ? 2.805 -39.688 -15.312 1 74.88 451 GLN B N 1
ATOM 8584 C CA . GLN B 1 451 ? 3.395 -40.094 -16.578 1 74.88 451 GLN B CA 1
ATOM 8585 C C . GLN B 1 451 ? 3.576 -41.594 -16.641 1 74.88 451 GLN B C 1
ATOM 8587 O O . GLN B 1 451 ? 3.918 -42.219 -15.641 1 74.88 451 GLN B O 1
ATOM 8592 N N . GLU B 1 452 ? 3.16 -42.094 -17.797 1 62.03 452 GLU B N 1
ATOM 8593 C CA . GLU B 1 452 ? 3.203 -43.531 -18.031 1 62.03 452 GLU B CA 1
ATOM 8594 C C . GLU B 1 452 ? 4.629 -44.062 -17.922 1 62.03 452 GLU B C 1
ATOM 8596 O O . GLU B 1 452 ? 5.582 -43.375 -18.312 1 62.03 452 GLU B O 1
ATOM 8601 N N . GLY B 1 453 ? 4.797 -45.156 -17.391 1 60.38 453 GLY B N 1
ATOM 8602 C CA . GLY B 1 453 ? 6.09 -45.812 -17.266 1 60.38 453 GLY B CA 1
ATOM 8603 C C . GLY B 1 453 ? 6.773 -45.5 -15.945 1 60.38 453 GLY B C 1
ATOM 8604 O O . GLY B 1 453 ? 7.758 -46.156 -15.586 1 60.38 453 GLY B O 1
ATOM 8605 N N . ARG B 1 454 ? 6.133 -44.469 -15.375 1 63.31 454 ARG B N 1
ATOM 8606 C CA . ARG B 1 454 ? 6.699 -44.094 -14.086 1 63.31 454 ARG B CA 1
ATOM 8607 C C . ARG B 1 454 ? 6.129 -44.938 -12.961 1 63.31 454 ARG B C 1
ATOM 8609 O O . ARG B 1 454 ? 4.945 -45.312 -12.984 1 63.31 454 ARG B O 1
ATOM 8616 N N . GLN B 1 455 ? 7.035 -45.531 -12.258 1 69.81 455 GLN B N 1
ATOM 8617 C CA . GLN B 1 455 ? 6.543 -46.219 -11.062 1 69.81 455 GLN B CA 1
ATOM 8618 C C . GLN B 1 455 ? 5.703 -45.25 -10.203 1 69.81 455 GLN B C 1
ATOM 8620 O O . GLN B 1 455 ? 6.137 -44.156 -9.883 1 69.81 455 GLN B O 1
ATOM 8625 N N . LEU B 1 456 ? 4.48 -45.656 -10.086 1 77.12 456 LEU B N 1
ATOM 8626 C CA . LEU B 1 456 ? 3.584 -44.875 -9.25 1 77.12 456 LEU B CA 1
ATOM 8627 C C . LEU B 1 456 ? 4.051 -44.875 -7.801 1 77.12 456 LEU B C 1
ATOM 8629 O O . LEU B 1 456 ? 4.188 -45.938 -7.184 1 77.12 456 LEU B O 1
ATOM 8633 N N . LYS B 1 457 ? 4.508 -43.719 -7.363 1 83.31 457 LYS B N 1
ATOM 8634 C CA . LYS B 1 457 ? 4.891 -43.562 -5.965 1 83.31 457 LYS B CA 1
ATOM 8635 C C . LYS B 1 457 ? 3.732 -43 -5.141 1 83.31 457 LYS B C 1
ATOM 8637 O O . LYS B 1 457 ? 2.99 -42.125 -5.605 1 83.31 457 LYS B O 1
ATOM 8642 N N . PRO B 1 458 ? 3.469 -43.562 -3.998 1 89.62 458 PRO B N 1
ATOM 8643 C CA . PRO B 1 458 ? 2.395 -43.094 -3.129 1 89.62 458 PRO B CA 1
ATOM 8644 C C . PRO B 1 458 ? 2.74 -41.75 -2.439 1 89.62 458 PRO B C 1
ATOM 8646 O O . PRO B 1 458 ? 2.889 -41.719 -1.214 1 89.62 458 PRO B O 1
ATOM 8649 N N . PHE B 1 459 ? 2.855 -40.75 -3.209 1 90.69 459 PHE B N 1
ATOM 8650 C CA . PHE B 1 459 ? 3.203 -39.438 -2.701 1 90.69 459 PHE B CA 1
ATOM 8651 C C . PHE B 1 459 ? 1.97 -38.531 -2.623 1 90.69 459 PHE B C 1
ATOM 8653 O O . PHE B 1 459 ? 1.108 -38.562 -3.506 1 90.69 459 PHE B O 1
ATOM 8660 N N . ALA B 1 460 ? 1.938 -37.812 -1.585 1 93 460 ALA B N 1
ATOM 8661 C CA . ALA B 1 460 ? 0.819 -36.875 -1.371 1 93 460 ALA B CA 1
ATOM 8662 C C . ALA B 1 460 ? 0.821 -35.781 -2.408 1 93 460 ALA B C 1
ATOM 8664 O O . ALA B 1 460 ? 1.883 -35.344 -2.869 1 93 460 ALA B O 1
ATOM 8665 N N . SER B 1 461 ? -0.362 -35.344 -2.805 1 93.06 461 SER B N 1
ATOM 8666 C CA . SER B 1 461 ? -0.542 -34.188 -3.705 1 93.06 461 SER B CA 1
ATOM 8667 C C . SER B 1 461 ? -0.716 -32.906 -2.926 1 93.06 461 SER B C 1
ATOM 8669 O O . SER B 1 461 ? -0.821 -32.906 -1.698 1 93.06 461 SER B O 1
ATOM 8671 N N . ALA B 1 462 ? -0.747 -31.812 -3.672 1 94.62 462 ALA B N 1
ATOM 8672 C CA . ALA B 1 462 ? -0.907 -30.5 -3.055 1 94.62 462 ALA B CA 1
ATOM 8673 C C . ALA B 1 462 ? -2.275 -30.375 -2.395 1 94.62 462 ALA B C 1
ATOM 8675 O O . ALA B 1 462 ? -2.436 -29.609 -1.431 1 94.62 462 ALA B O 1
ATOM 8676 N N . LEU B 1 463 ? -3.262 -31.109 -2.863 1 96.12 463 LEU B N 1
ATOM 8677 C CA . LEU B 1 463 ? -4.578 -31.109 -2.232 1 96.12 463 LEU B CA 1
ATOM 8678 C C . LEU B 1 463 ? -4.488 -31.609 -0.795 1 96.12 463 LEU B C 1
ATOM 8680 O O . LEU B 1 463 ? -5.078 -31.016 0.11 1 96.12 463 LEU B O 1
ATOM 8684 N N . GLU B 1 464 ? -3.734 -32.625 -0.618 1 96.25 464 GLU B N 1
ATOM 8685 C CA . GLU B 1 464 ? -3.59 -33.219 0.709 1 96.25 464 GLU B CA 1
ATOM 8686 C C . GLU B 1 464 ? -2.729 -32.344 1.612 1 96.25 464 GLU B C 1
ATOM 8688 O O . GLU B 1 464 ? -3.049 -32.156 2.787 1 96.25 464 GLU B O 1
ATOM 8693 N N . THR B 1 465 ? -1.689 -31.812 1.066 1 95.88 465 THR B N 1
ATOM 8694 C CA . THR B 1 465 ? -0.778 -31.031 1.893 1 95.88 465 THR B CA 1
ATOM 8695 C C . THR B 1 465 ? -1.419 -29.703 2.297 1 95.88 465 THR B C 1
ATOM 8697 O O . THR B 1 465 ? -1.009 -29.078 3.279 1 95.88 465 THR B O 1
ATOM 8700 N N . TYR B 1 466 ? -2.41 -29.25 1.537 1 96.81 466 TYR B N 1
ATOM 8701 C CA . TYR B 1 466 ? -3.109 -28.016 1.895 1 96.81 466 TYR B CA 1
ATOM 8702 C C . TYR B 1 466 ? -3.781 -28.141 3.256 1 96.81 466 TYR B C 1
ATOM 8704 O O . TYR B 1 466 ? -3.936 -27.156 3.977 1 96.81 466 TYR B O 1
ATOM 8712 N N . PHE B 1 467 ? -4.117 -29.312 3.623 1 97.25 467 PHE B N 1
ATOM 8713 C CA . PHE B 1 467 ? -4.789 -29.531 4.898 1 97.25 467 PHE B CA 1
ATOM 8714 C C . PHE B 1 467 ? -3.822 -29.328 6.059 1 97.25 467 PHE B C 1
ATOM 8716 O O . PHE B 1 467 ? -4.207 -28.828 7.117 1 97.25 467 PHE B O 1
ATOM 8723 N N . THR B 1 468 ? -2.602 -29.641 5.879 1 95.25 468 THR B N 1
ATOM 8724 C CA . THR B 1 468 ? -1.633 -29.562 6.965 1 95.25 468 THR B CA 1
ATOM 8725 C C . THR B 1 468 ? -0.806 -28.281 6.848 1 95.25 468 THR B C 1
ATOM 8727 O O . THR B 1 468 ? -0.463 -27.672 7.859 1 95.25 468 THR B O 1
ATOM 8730 N N . GLU B 1 469 ? -0.525 -27.891 5.609 1 93.56 469 GLU B N 1
ATOM 8731 C CA . GLU B 1 469 ? 0.271 -26.703 5.359 1 93.56 469 GLU B CA 1
ATOM 8732 C C . GLU B 1 469 ? -0.385 -25.812 4.305 1 93.56 469 GLU B C 1
ATOM 8734 O O . GLU B 1 469 ? 0.114 -25.688 3.184 1 93.56 469 GLU B O 1
ATOM 8739 N N . PRO B 1 470 ? -1.365 -25.062 4.75 1 94.56 470 PRO B N 1
ATOM 8740 C CA . PRO B 1 470 ? -2.107 -24.25 3.773 1 94.56 470 PRO B CA 1
ATOM 8741 C C . PRO B 1 470 ? -1.291 -23.078 3.229 1 94.56 470 PRO B C 1
ATOM 8743 O O . PRO B 1 470 ? -1.585 -22.578 2.145 1 94.56 470 PRO B O 1
ATOM 8746 N N . ASP B 1 471 ? -0.237 -22.703 3.885 1 90.56 471 ASP B N 1
ATOM 8747 C CA . ASP B 1 471 ? 0.546 -21.531 3.473 1 90.56 471 ASP B CA 1
ATOM 8748 C C . ASP B 1 471 ? 1.405 -21.859 2.252 1 90.56 471 ASP B C 1
ATOM 8750 O O . ASP B 1 471 ? 1.606 -21 1.387 1 90.56 471 ASP B O 1
ATOM 8754 N N . SER B 1 472 ? 1.872 -23.078 2.225 1 90.31 472 SER B N 1
ATOM 8755 C CA . SER B 1 472 ? 2.725 -23.5 1.117 1 90.31 472 SER B CA 1
ATOM 8756 C C . SER B 1 472 ? 2.525 -24.984 0.794 1 90.31 472 SER B C 1
ATOM 8758 O O . SER B 1 472 ? 3.434 -25.781 0.982 1 90.31 472 SER B O 1
ATOM 8760 N N . PRO B 1 473 ? 1.475 -25.25 0.116 1 93.94 473 PRO B N 1
ATOM 8761 C CA . PRO B 1 473 ? 1.177 -26.656 -0.112 1 93.94 473 PRO B CA 1
ATOM 8762 C C . PRO B 1 473 ? 2.18 -27.328 -1.048 1 93.94 473 PRO B C 1
ATOM 8764 O O . PRO B 1 473 ? 2.473 -28.516 -0.895 1 93.94 473 PRO B O 1
ATOM 8767 N N . TYR B 1 474 ? 2.768 -26.625 -1.95 1 92.25 474 TYR B N 1
ATOM 8768 C CA . TYR B 1 474 ? 3.688 -27.203 -2.922 1 92.25 474 TYR B CA 1
ATOM 8769 C C . TYR B 1 474 ? 5.109 -27.234 -2.377 1 92.25 474 TYR B C 1
ATOM 8771 O O . TYR B 1 474 ? 6.016 -27.781 -3.018 1 92.25 474 TYR B O 1
ATOM 8779 N N . SER B 1 475 ? 5.309 -26.688 -1.238 1 86.56 475 SER B N 1
ATOM 8780 C CA . SER B 1 475 ? 6.613 -26.734 -0.583 1 86.56 475 SER B CA 1
ATOM 8781 C C . SER B 1 475 ? 6.523 -27.406 0.786 1 86.56 475 SER B C 1
ATOM 8783 O O . SER B 1 475 ? 7.422 -27.25 1.615 1 86.56 475 SER B O 1
ATOM 8785 N N . ALA B 1 476 ? 5.461 -28.078 0.926 1 87.69 476 ALA B N 1
ATOM 8786 C CA . ALA B 1 476 ? 5.277 -28.781 2.197 1 87.69 476 ALA B CA 1
ATOM 8787 C C . ALA B 1 476 ? 6.23 -29.969 2.318 1 87.69 476 ALA B C 1
ATOM 8789 O O . ALA B 1 476 ? 6.625 -30.562 1.312 1 87.69 476 ALA B O 1
ATOM 8790 N N . SER B 1 477 ? 6.59 -30.344 3.471 1 80.81 477 SER B N 1
ATOM 8791 C CA . SER B 1 477 ? 7.531 -31.438 3.721 1 80.81 477 SER B CA 1
ATOM 8792 C C . SER B 1 477 ? 6.965 -32.781 3.268 1 80.81 477 SER B C 1
ATOM 8794 O O . SER B 1 477 ? 7.711 -33.656 2.84 1 80.81 477 SER B O 1
ATOM 8796 N N . GLY B 1 478 ? 5.719 -32.875 3.234 1 78.31 478 GLY B N 1
ATOM 8797 C CA . GLY B 1 478 ? 5.102 -34.156 2.922 1 78.31 478 GLY B CA 1
ATOM 8798 C C . GLY B 1 478 ? 4.801 -34.312 1.445 1 78.31 478 GLY B C 1
ATOM 8799 O O . GLY B 1 478 ? 4.449 -35.406 1.003 1 78.31 478 GLY B O 1
ATOM 8800 N N . ILE B 1 479 ? 5.047 -33.281 0.671 1 82.38 479 ILE B N 1
ATOM 8801 C CA . ILE B 1 479 ? 4.688 -33.375 -0.741 1 82.38 479 ILE B CA 1
ATOM 8802 C C . ILE B 1 479 ? 5.719 -34.219 -1.483 1 82.38 479 ILE B C 1
ATOM 8804 O O . ILE B 1 479 ? 6.922 -34.094 -1.255 1 82.38 479 ILE B O 1
ATOM 8808 N N . SER B 1 480 ? 5.238 -35.094 -2.223 1 80.69 480 SER B N 1
ATOM 8809 C CA . SER B 1 480 ? 6.074 -35.969 -3.055 1 80.69 480 SER B CA 1
ATOM 8810 C C . SER B 1 480 ? 7.172 -36.625 -2.234 1 80.69 480 SER B C 1
ATOM 8812 O O . SER B 1 480 ? 8.336 -36.656 -2.646 1 80.69 480 SER B O 1
ATOM 8814 N N . SER B 1 481 ? 6.879 -37 -1.048 1 84.25 481 SER B N 1
ATOM 8815 C CA . SER B 1 481 ? 7.801 -37.656 -0.126 1 84.25 481 SER B CA 1
ATOM 8816 C C . SER B 1 481 ? 7.234 -38.969 0.375 1 84.25 481 SER B C 1
ATOM 8818 O O . SER B 1 481 ? 6.016 -39.156 0.418 1 84.25 481 SER B O 1
ATOM 8820 N N . TRP B 1 482 ? 8.133 -39.781 0.795 1 85.81 482 TRP B N 1
ATOM 8821 C CA . TRP B 1 482 ? 7.742 -41.094 1.333 1 85.81 482 TRP B CA 1
ATOM 8822 C C . TRP B 1 482 ? 7.059 -40.938 2.688 1 85.81 482 TRP B C 1
ATOM 8824 O O . TRP B 1 482 ? 6.227 -41.75 3.068 1 85.81 482 TRP B O 1
ATOM 8834 N N . ASP B 1 483 ? 7.336 -39.906 3.334 1 84.44 483 ASP B N 1
ATOM 8835 C CA . ASP B 1 483 ? 6.738 -39.656 4.648 1 84.44 483 ASP B CA 1
ATOM 8836 C C . ASP B 1 483 ? 5.266 -39.281 4.523 1 84.44 483 ASP B C 1
ATOM 8838 O O . ASP B 1 483 ? 4.469 -39.562 5.418 1 84.44 483 ASP B O 1
ATOM 8842 N N . GLY B 1 484 ? 4.941 -38.75 3.408 1 87.62 484 GLY B N 1
ATOM 8843 C CA . GLY B 1 484 ? 3.562 -38.344 3.184 1 87.62 484 GLY B CA 1
ATOM 8844 C C . GLY B 1 484 ? 3.074 -37.281 4.172 1 87.62 484 GLY B C 1
ATOM 8845 O O . GLY B 1 484 ? 3.873 -36.531 4.742 1 87.62 484 GLY B O 1
ATOM 8846 N N . THR B 1 485 ? 1.718 -37.125 4.223 1 91.5 485 THR B N 1
ATOM 8847 C CA . THR B 1 485 ? 1.091 -36.156 5.117 1 91.5 485 THR B CA 1
ATOM 8848 C C . THR B 1 485 ? -0.103 -36.781 5.836 1 91.5 485 THR B C 1
ATOM 8850 O O . THR B 1 485 ? -1.069 -37.188 5.195 1 91.5 485 THR B O 1
ATOM 8853 N N . ASP B 1 486 ? 0.026 -36.812 7.129 1 94 486 ASP B N 1
ATOM 8854 C CA . ASP B 1 486 ? -1.095 -37.312 7.93 1 94 486 ASP B CA 1
ATOM 8855 C C . ASP B 1 486 ? -2.1 -36.188 8.195 1 94 486 ASP B C 1
ATOM 8857 O O . ASP B 1 486 ? -1.814 -35.25 8.953 1 94 486 ASP B O 1
ATOM 8861 N N . ILE B 1 487 ? -3.285 -36.344 7.691 1 96.06 487 ILE B N 1
ATOM 8862 C CA . ILE B 1 487 ? -4.273 -35.25 7.723 1 96.06 487 ILE B CA 1
ATOM 8863 C C . ILE B 1 487 ? -5.141 -35.406 8.977 1 96.06 487 ILE B C 1
ATOM 8865 O O . ILE B 1 487 ? -5.809 -34.438 9.375 1 96.06 487 ILE B O 1
ATOM 8869 N N . TYR B 1 488 ? -5.121 -36.469 9.688 1 96.19 488 TYR B N 1
ATOM 8870 C CA . TYR B 1 488 ? -6.039 -36.75 10.773 1 96.19 488 TYR B CA 1
ATOM 8871 C C . TYR B 1 488 ? -5.926 -35.719 11.891 1 96.19 488 TYR B C 1
ATOM 8873 O O . TYR B 1 488 ? -6.938 -35.25 12.414 1 96.19 488 TYR B O 1
ATOM 8881 N N . PRO B 1 489 ? -4.762 -35.281 12.242 1 95.75 489 PRO B N 1
ATOM 8882 C CA . PRO B 1 489 ? -4.617 -34.375 13.375 1 95.75 489 PRO B CA 1
ATOM 8883 C C . PRO B 1 489 ? -5.25 -33 13.125 1 95.75 489 PRO B C 1
ATOM 8885 O O . PRO B 1 489 ? -5.43 -32.219 14.055 1 95.75 489 PRO B O 1
ATOM 8888 N N . VAL B 1 490 ? -5.609 -32.656 11.945 1 95.88 490 VAL B N 1
ATOM 8889 C CA . VAL B 1 490 ? -6.137 -31.328 11.586 1 95.88 490 VAL B CA 1
ATOM 8890 C C . VAL B 1 490 ? -7.484 -31.109 12.273 1 95.88 490 VAL B C 1
ATOM 8892 O O . VAL B 1 490 ? -7.828 -29.984 12.625 1 95.88 490 VAL B O 1
ATOM 8895 N N . GLY B 1 491 ? -8.266 -32.156 12.484 1 96.06 491 GLY B N 1
ATOM 8896 C CA . GLY B 1 491 ? -9.547 -32.031 13.148 1 96.06 491 GLY B CA 1
ATOM 8897 C C . GLY B 1 491 ? -10.695 -31.766 12.195 1 96.06 491 GLY B C 1
ATOM 8898 O O . GLY B 1 491 ? -10.477 -31.391 11.039 1 96.06 491 GLY B O 1
ATOM 8899 N N . ASP B 1 492 ? -11.914 -31.891 12.672 1 96.69 492 ASP B N 1
ATOM 8900 C CA . ASP B 1 492 ? -13.117 -31.812 11.844 1 96.69 492 ASP B CA 1
ATOM 8901 C C . ASP B 1 492 ? -13.336 -30.391 11.32 1 96.69 492 ASP B C 1
ATOM 8903 O O . ASP B 1 492 ? -13.57 -30.203 10.125 1 96.69 492 ASP B O 1
ATOM 8907 N N . ARG B 1 493 ? -13.195 -29.453 12.172 1 94.75 493 ARG B N 1
ATOM 8908 C CA . ARG B 1 493 ? -13.508 -28.062 11.836 1 94.75 493 ARG B CA 1
ATOM 8909 C C . ARG B 1 493 ? -12.562 -27.531 10.773 1 94.75 493 ARG B C 1
ATOM 8911 O O . ARG B 1 493 ? -13.008 -27 9.75 1 94.75 493 ARG B O 1
ATOM 8918 N N . VAL B 1 494 ? -11.297 -27.703 11.008 1 96.19 494 VAL B N 1
ATOM 8919 C CA . VAL B 1 494 ? -10.297 -27.172 10.086 1 96.19 494 VAL B CA 1
ATOM 8920 C C . VAL B 1 494 ? -10.367 -27.906 8.758 1 96.19 494 VAL B C 1
ATOM 8922 O O . VAL B 1 494 ? -10.234 -27.297 7.691 1 96.19 494 VAL B O 1
ATOM 8925 N N . PHE B 1 495 ? -10.617 -29.203 8.859 1 97.81 495 PHE B N 1
ATOM 8926 C CA . PHE B 1 495 ? -10.758 -29.984 7.633 1 97.81 495 PHE B CA 1
ATOM 8927 C C . PHE B 1 495 ? -11.961 -29.5 6.824 1 97.81 495 PHE B C 1
ATOM 8929 O O . PHE B 1 495 ? -11.867 -29.328 5.609 1 97.81 495 PHE B O 1
ATOM 8936 N N . SER B 1 496 ? -13.047 -29.266 7.488 1 98 496 SER B N 1
ATOM 8937 C CA . SER B 1 496 ? -14.258 -28.812 6.812 1 98 496 SER B CA 1
ATOM 8938 C C . SER B 1 496 ? -14.023 -27.469 6.121 1 98 496 SER B C 1
ATOM 8940 O O . SER B 1 496 ? -14.438 -27.281 4.977 1 98 496 SER B O 1
ATOM 8942 N N . GLN B 1 497 ? -13.367 -26.641 6.789 1 97.25 497 GLN B N 1
ATOM 8943 C CA . GLN B 1 497 ? -13.078 -25.312 6.242 1 97.25 497 GLN B CA 1
ATOM 8944 C C . GLN B 1 497 ? -12.172 -25.406 5.02 1 97.25 497 GLN B C 1
ATOM 8946 O O . GLN B 1 497 ? -12.477 -24.844 3.967 1 97.25 497 GLN B O 1
ATOM 8951 N N . ARG B 1 498 ? -11.141 -26.156 5.133 1 98.19 498 ARG B N 1
ATOM 8952 C CA . ARG B 1 498 ? -10.141 -26.203 4.07 1 98.19 498 ARG B CA 1
ATOM 8953 C C . ARG B 1 498 ? -10.656 -27 2.875 1 98.19 498 ARG B C 1
ATOM 8955 O O . ARG B 1 498 ? -10.336 -26.688 1.728 1 98.19 498 ARG B O 1
ATOM 8962 N N . PHE B 1 499 ? -11.43 -28.047 3.139 1 98.56 499 PHE B N 1
ATOM 8963 C CA . PHE B 1 499 ? -12.031 -28.781 2.039 1 98.56 499 PHE B CA 1
ATOM 8964 C C . PHE B 1 499 ? -13.023 -27.922 1.273 1 98.56 499 PHE B C 1
ATOM 8966 O O . PHE B 1 499 ? -13.062 -27.953 0.041 1 98.56 499 PHE B O 1
ATOM 8973 N N . SER B 1 500 ? -13.789 -27.125 2.014 1 98.56 500 SER B N 1
ATOM 8974 C CA . SER B 1 500 ? -14.711 -26.188 1.372 1 98.56 500 SER B CA 1
ATOM 8975 C C . SER B 1 500 ? -13.953 -25.188 0.507 1 98.56 500 SER B C 1
ATOM 8977 O O . SER B 1 500 ? -14.367 -24.891 -0.615 1 98.56 500 SER B O 1
ATOM 8979 N N . GLN B 1 501 ? -12.867 -24.719 1.016 1 98.44 501 GLN B N 1
ATOM 8980 C CA . GLN B 1 501 ? -12.047 -23.75 0.277 1 98.44 501 GLN B CA 1
ATOM 8981 C C . GLN B 1 501 ? -11.547 -24.359 -1.031 1 98.44 501 GLN B C 1
ATOM 8983 O O . GLN B 1 501 ? -11.57 -23.703 -2.074 1 98.44 501 GLN B O 1
ATOM 8988 N N . LEU B 1 502 ? -11.133 -25.547 -0.926 1 98.69 502 LEU B N 1
ATOM 8989 C CA . LEU B 1 502 ? -10.609 -26.234 -2.107 1 98.69 502 LEU B CA 1
ATOM 8990 C C . LEU B 1 502 ? -11.711 -26.469 -3.135 1 98.69 502 LEU B C 1
ATOM 8992 O O . LEU B 1 502 ? -11.523 -26.188 -4.324 1 98.69 502 LEU B O 1
ATOM 8996 N N . LEU B 1 503 ? -12.836 -26.875 -2.691 1 98.69 503 LEU B N 1
ATOM 8997 C CA . LEU B 1 503 ? -13.961 -27.141 -3.58 1 98.69 503 LEU B CA 1
ATOM 8998 C C . LEU B 1 503 ? -14.422 -25.875 -4.273 1 98.69 503 LEU B C 1
ATOM 9000 O O . LEU B 1 503 ? -14.602 -25.844 -5.492 1 98.69 503 LEU B O 1
ATOM 9004 N N . ASN B 1 504 ? -14.539 -24.875 -3.498 1 98.69 504 ASN B N 1
ATOM 9005 C CA . ASN B 1 504 ? -15.047 -23.609 -4.031 1 98.69 504 ASN B CA 1
ATOM 9006 C C . ASN B 1 504 ? -14.039 -22.953 -4.973 1 98.69 504 ASN B C 1
ATOM 9008 O O . ASN B 1 504 ? -14.422 -22.375 -5.988 1 98.69 504 ASN B O 1
ATOM 9012 N N . THR B 1 505 ? -12.789 -23.016 -4.613 1 98.56 505 THR B N 1
ATOM 9013 C CA . THR B 1 505 ? -11.75 -22.453 -5.465 1 98.56 505 THR B CA 1
ATOM 9014 C C . THR B 1 505 ? -11.703 -23.172 -6.809 1 98.56 505 THR B C 1
ATOM 9016 O O . THR B 1 505 ? -11.625 -22.531 -7.859 1 98.56 505 THR B O 1
ATOM 9019 N N . PHE B 1 506 ? -11.797 -24.469 -6.719 1 98.38 506 PHE B N 1
ATOM 9020 C CA . PHE B 1 506 ? -11.758 -25.234 -7.957 1 98.38 506 PHE B CA 1
ATOM 9021 C C . PHE B 1 506 ? -13.023 -25.016 -8.773 1 98.38 506 PHE B C 1
ATOM 9023 O O . PHE B 1 506 ? -12.984 -25 -10.008 1 98.38 506 PHE B O 1
ATOM 9030 N N . TRP B 1 507 ? -14.094 -24.875 -8.141 1 98 507 TRP B N 1
ATOM 9031 C CA . TRP B 1 507 ? -15.336 -24.578 -8.852 1 98 507 TRP B CA 1
ATOM 9032 C C . TRP B 1 507 ? -15.234 -23.266 -9.617 1 98 507 TRP B C 1
ATOM 9034 O O . TRP B 1 507 ? -15.516 -23.219 -10.812 1 98 507 TRP B O 1
ATOM 9044 N N . LEU B 1 508 ? -14.773 -22.281 -8.945 1 97.25 508 LEU B N 1
ATOM 9045 C CA . LEU B 1 508 ? -14.641 -20.969 -9.586 1 97.25 508 LEU B CA 1
ATOM 9046 C C . LEU B 1 508 ? -13.672 -21.047 -10.766 1 97.25 508 LEU B C 1
ATOM 9048 O O . LEU B 1 508 ? -13.93 -20.453 -11.82 1 97.25 508 LEU B O 1
ATOM 9052 N N . ALA B 1 509 ? -12.633 -21.75 -10.555 1 96.56 509 ALA B N 1
ATOM 9053 C CA . ALA B 1 509 ? -11.672 -21.922 -11.641 1 96.56 509 ALA B CA 1
ATOM 9054 C C . ALA B 1 509 ? -12.289 -22.688 -12.812 1 96.56 509 ALA B C 1
ATOM 9056 O O . ALA B 1 509 ? -11.977 -22.406 -13.969 1 96.56 509 ALA B O 1
ATOM 9057 N N . SER B 1 510 ? -13.188 -23.578 -12.531 1 95.44 510 SER B N 1
ATOM 9058 C CA . SER B 1 510 ? -13.773 -24.438 -13.555 1 95.44 510 SER B CA 1
ATOM 9059 C C . SER B 1 510 ? -14.836 -23.688 -14.359 1 95.44 510 SER B C 1
ATOM 9061 O O . SER B 1 510 ? -14.992 -23.938 -15.555 1 95.44 510 SER B O 1
ATOM 9063 N N . VAL B 1 511 ? -15.523 -22.812 -13.727 1 93.12 511 VAL B N 1
ATOM 9064 C CA . VAL B 1 511 ? -16.641 -22.156 -14.398 1 93.12 511 VAL B CA 1
ATOM 9065 C C . VAL B 1 511 ? -16.172 -20.891 -15.086 1 93.12 511 VAL B C 1
ATOM 9067 O O . VAL B 1 511 ? -16.719 -20.484 -16.109 1 93.12 511 VAL B O 1
ATOM 9070 N N . ALA B 1 512 ? -15.094 -20.312 -14.555 1 92.06 512 ALA B N 1
ATOM 9071 C CA . ALA B 1 512 ? -14.68 -19.016 -15.086 1 92.06 512 ALA B CA 1
ATOM 9072 C C . ALA B 1 512 ? -13.172 -18.812 -14.938 1 92.06 512 ALA B C 1
ATOM 9074 O O . ALA B 1 512 ? -12.719 -17.797 -14.414 1 92.06 512 ALA B O 1
ATOM 9075 N N . SER B 1 513 ? -12.383 -19.719 -15.43 1 91.44 513 SER B N 1
ATOM 9076 C CA . SER B 1 513 ? -10.938 -19.688 -15.266 1 91.44 513 SER B CA 1
ATOM 9077 C C . SER B 1 513 ? -10.344 -18.391 -15.805 1 91.44 513 SER B C 1
ATOM 9079 O O . SER B 1 513 ? -9.5 -17.766 -15.156 1 91.44 513 SER B O 1
ATOM 9081 N N . HIS B 1 514 ? -10.852 -17.859 -16.938 1 88.38 514 HIS B N 1
ATOM 9082 C CA . HIS B 1 514 ? -10.32 -16.641 -17.547 1 88.38 514 HIS B CA 1
ATOM 9083 C C . HIS B 1 514 ? -10.766 -15.398 -16.781 1 88.38 514 HIS B C 1
ATOM 9085 O O . HIS B 1 514 ? -9.992 -14.453 -16.625 1 88.38 514 HIS B O 1
ATOM 9091 N N . ASN B 1 515 ? -11.922 -15.469 -16.266 1 88.94 515 ASN B N 1
ATOM 9092 C CA . ASN B 1 515 ? -12.5 -14.312 -15.57 1 88.94 515 ASN B CA 1
ATOM 9093 C C . ASN B 1 515 ? -11.836 -14.086 -14.211 1 88.94 515 ASN B C 1
ATOM 9095 O O . ASN B 1 515 ? -11.562 -12.945 -13.836 1 88.94 515 ASN B O 1
ATOM 9099 N N . ILE B 1 516 ? -11.531 -15.133 -13.539 1 91.81 516 ILE B N 1
ATOM 9100 C CA . ILE B 1 516 ? -11.023 -14.984 -12.18 1 91.81 516 ILE B CA 1
ATOM 9101 C C . ILE B 1 516 ? -9.523 -14.703 -12.219 1 91.81 516 ILE B C 1
ATOM 9103 O O . ILE B 1 516 ? -8.922 -14.375 -11.188 1 91.81 516 ILE B O 1
ATOM 9107 N N . THR B 1 517 ? -8.953 -14.859 -13.414 1 91 517 THR B N 1
ATOM 9108 C CA . THR B 1 517 ? -7.527 -14.57 -13.531 1 91 517 THR B CA 1
ATOM 9109 C C . THR B 1 517 ? -7.301 -13.242 -14.242 1 91 517 THR B C 1
ATOM 9111 O O . THR B 1 517 ? -6.352 -13.094 -15.016 1 91 517 THR B O 1
ATOM 9114 N N . GLY B 1 518 ? -8.273 -12.391 -14.188 1 85.88 518 GLY B N 1
ATOM 9115 C CA . GLY B 1 518 ? -8.016 -11.008 -14.562 1 85.88 518 GLY B CA 1
ATOM 9116 C C . GLY B 1 518 ? -8.781 -10.57 -15.789 1 85.88 518 GLY B C 1
ATOM 9117 O O . GLY B 1 518 ? -8.727 -9.406 -16.188 1 85.88 518 GLY B O 1
ATOM 9118 N N . ASN B 1 519 ? -9.492 -11.461 -16.438 1 83.69 519 ASN B N 1
ATOM 9119 C CA . ASN B 1 519 ? -10.195 -11.094 -17.672 1 83.69 519 ASN B CA 1
ATOM 9120 C C . ASN B 1 519 ? -11.695 -10.922 -17.422 1 83.69 519 ASN B C 1
ATOM 9122 O O . ASN B 1 519 ? -12.508 -11.492 -18.156 1 83.69 519 ASN B O 1
ATOM 9126 N N . PHE B 1 520 ? -11.992 -10.227 -16.359 1 88.31 520 PHE B N 1
ATOM 9127 C CA . PHE B 1 520 ? -13.383 -9.906 -16.078 1 88.31 520 PHE B CA 1
ATOM 9128 C C . PHE B 1 520 ? -13.641 -8.414 -16.266 1 88.31 520 PHE B C 1
ATOM 9130 O O . PHE B 1 520 ? -13.117 -7.586 -15.523 1 88.31 520 PHE B O 1
ATOM 9137 N N . HIS B 1 521 ? -14.414 -8.125 -17.328 1 83.69 521 HIS B N 1
ATOM 9138 C CA . HIS B 1 521 ? -14.664 -6.73 -17.656 1 83.69 521 HIS B CA 1
ATOM 9139 C C . HIS B 1 521 ? -16.156 -6.41 -17.609 1 83.69 521 HIS B C 1
ATOM 9141 O O . HIS B 1 521 ? -17 -7.293 -17.812 1 83.69 521 HIS B O 1
ATOM 9147 N N . PHE B 1 522 ? -16.328 -5.137 -17.344 1 80.06 522 PHE B N 1
ATOM 9148 C CA . PHE B 1 522 ? -17.703 -4.668 -17.234 1 80.06 522 PHE B CA 1
ATOM 9149 C C . PHE B 1 522 ? -18.406 -4.77 -18.578 1 80.06 522 PHE B C 1
ATOM 9151 O O . PHE B 1 522 ? -17.875 -4.332 -19.609 1 80.06 522 PHE B O 1
ATOM 9158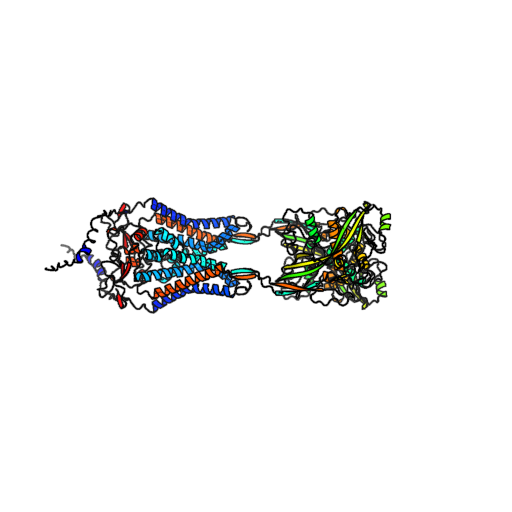 N N . GLN B 1 523 ? -19.609 -5.238 -18.578 1 68.19 523 GLN B N 1
ATOM 9159 C CA . GLN B 1 523 ? -20.5 -5.402 -19.734 1 68.19 523 GLN B CA 1
ATOM 9160 C C . GLN B 1 523 ? -19.797 -6.117 -20.875 1 68.19 523 GLN B C 1
ATOM 9162 O O . GLN B 1 523 ? -19.953 -5.75 -22.047 1 68.19 523 GLN B O 1
ATOM 9167 N N . SER B 1 524 ? -18.609 -6.703 -20.469 1 63.38 524 SER B N 1
ATOM 9168 C CA . SER B 1 524 ? -17.984 -7.48 -21.547 1 63.38 524 SER B CA 1
ATOM 9169 C C . SER B 1 524 ? -18.875 -8.656 -21.953 1 63.38 524 SER B C 1
ATOM 9171 O O . SER B 1 524 ? -19.5 -9.289 -21.094 1 63.38 524 SER B O 1
ATOM 9173 N N . ASN B 1 525 ? -19.438 -8.477 -23.031 1 53.16 525 ASN B N 1
ATOM 9174 C CA . ASN B 1 525 ? -20.234 -9.547 -23.625 1 53.16 525 ASN B CA 1
ATOM 9175 C C . ASN B 1 525 ? -19.562 -10.906 -23.438 1 53.16 525 ASN B C 1
ATOM 9177 O O . ASN B 1 525 ? -18.344 -11.031 -23.578 1 53.16 525 ASN B O 1
ATOM 9181 N N . GLY B 1 526 ? -20 -11.719 -22.516 1 50.16 526 GLY B N 1
ATOM 9182 C CA . GLY B 1 526 ? -19.641 -13.102 -22.25 1 50.16 526 GLY B CA 1
ATOM 9183 C C . GLY B 1 526 ? -18.922 -13.766 -23.422 1 50.16 526 GLY B C 1
ATOM 9184 O O . GLY B 1 526 ? -19.062 -13.336 -24.562 1 50.16 526 GLY B O 1
ATOM 9185 N N . GLU B 1 527 ? -17.828 -14.25 -23.203 1 50.69 527 GLU B N 1
ATOM 9186 C CA . GLU B 1 527 ? -17.25 -15.188 -24.172 1 50.69 527 GLU B CA 1
ATOM 9187 C C . GLU B 1 527 ? -18.328 -16.047 -24.812 1 50.69 527 GLU B C 1
ATOM 9189 O O . GLU B 1 527 ? -18.875 -16.953 -24.172 1 50.69 527 GLU B O 1
ATOM 9194 N N . THR B 1 528 ? -19.141 -15.547 -25.625 1 45.16 528 THR B N 1
ATOM 9195 C CA . THR B 1 528 ? -20.219 -16.203 -26.359 1 45.16 528 THR B CA 1
ATOM 9196 C C . THR B 1 528 ? -19.75 -17.547 -26.922 1 45.16 528 THR B C 1
ATOM 9198 O O . THR B 1 528 ? -20.562 -18.375 -27.344 1 45.16 528 THR B O 1
ATOM 9201 N N . SER B 1 529 ? -18.531 -17.734 -27.062 1 47.78 529 SER B N 1
ATOM 9202 C CA . SER B 1 529 ? -18.312 -18.891 -27.906 1 47.78 529 SER B CA 1
ATOM 9203 C C . SER B 1 529 ? -18.391 -20.188 -27.109 1 47.78 529 SER B C 1
ATOM 9205 O O . SER B 1 529 ? -18.312 -21.281 -27.672 1 47.78 529 SER B O 1
ATOM 9207 N N . LEU B 1 530 ? -18.281 -20.047 -25.781 1 53.75 530 LEU B N 1
ATOM 9208 C CA . LEU B 1 530 ? -18.266 -21.375 -25.172 1 53.75 530 LEU B CA 1
ATOM 9209 C C . LEU B 1 530 ? -19.656 -21.781 -24.719 1 53.75 530 LEU B C 1
ATOM 9211 O O . LEU B 1 530 ? -20.5 -20.922 -24.422 1 53.75 530 LEU B O 1
ATOM 9215 N N . PRO B 1 531 ? -20.094 -22.969 -24.969 1 53.59 531 PRO B N 1
ATOM 9216 C CA . PRO B 1 531 ? -21.438 -23.531 -24.75 1 53.59 531 PRO B CA 1
ATOM 9217 C C . PRO B 1 531 ? -22.078 -23.016 -23.469 1 53.59 531 PRO B C 1
ATOM 9219 O O . PRO B 1 531 ? -23.312 -22.891 -23.391 1 53.59 531 PRO B O 1
ATOM 9222 N N . ALA B 1 532 ? -21.359 -22.875 -22.406 1 62.59 532 ALA B N 1
ATOM 9223 C CA . ALA B 1 532 ? -22.078 -22.516 -21.188 1 62.59 532 ALA B CA 1
ATOM 9224 C C . ALA B 1 532 ? -21.719 -21.109 -20.734 1 62.59 532 ALA B C 1
ATOM 9226 O O . ALA B 1 532 ? -20.547 -20.797 -20.484 1 62.59 532 ALA B O 1
ATOM 9227 N N . PRO B 1 533 ? -22.812 -20.234 -20.781 1 71.38 533 PRO B N 1
ATOM 9228 C CA . PRO B 1 533 ? -22.547 -18.812 -20.547 1 71.38 533 PRO B CA 1
ATOM 9229 C C . PRO B 1 533 ? -22.188 -18.5 -19.094 1 71.38 533 PRO B C 1
ATOM 9231 O O . PRO B 1 533 ? -22.625 -19.203 -18.188 1 71.38 533 PRO B O 1
ATOM 9234 N N . ILE B 1 534 ? -21.297 -17.703 -18.906 1 84.5 534 ILE B N 1
ATOM 9235 C CA . ILE B 1 534 ? -20.984 -17.125 -17.594 1 84.5 534 ILE B CA 1
ATOM 9236 C C . ILE B 1 534 ? -22.125 -16.203 -17.172 1 84.5 534 ILE B C 1
ATOM 9238 O O . ILE B 1 534 ? -22.609 -15.391 -17.953 1 84.5 534 ILE B O 1
ATOM 9242 N N . ILE B 1 535 ? -22.672 -16.469 -15.961 1 89.31 535 ILE B N 1
ATOM 9243 C CA . ILE B 1 535 ? -23.75 -15.648 -15.414 1 89.31 535 ILE B CA 1
ATOM 9244 C C . ILE B 1 535 ? -23.156 -14.484 -14.617 1 89.31 535 ILE B C 1
ATOM 9246 O O . ILE B 1 535 ? -22.25 -14.68 -13.805 1 89.31 535 ILE B O 1
ATOM 9250 N N . THR B 1 536 ? -23.609 -13.297 -14.93 1 91.81 536 THR B N 1
ATOM 9251 C CA . THR B 1 536 ? -23.172 -12.109 -14.203 1 91.81 536 THR B CA 1
ATOM 9252 C C . THR B 1 536 ? -24.344 -11.461 -13.469 1 91.81 536 THR B C 1
ATOM 9254 O O . THR B 1 536 ? -25.5 -11.648 -13.844 1 91.81 536 THR B O 1
ATOM 9257 N N . GLN B 1 537 ? -24.078 -10.805 -12.406 1 92.88 537 GLN B N 1
ATOM 9258 C CA . GLN B 1 537 ? -25.047 -10.055 -11.617 1 92.88 537 GLN B CA 1
ATOM 9259 C C . GLN B 1 537 ? -24.766 -8.562 -11.672 1 92.88 537 GLN B C 1
ATOM 9261 O O . GLN B 1 537 ? -23.625 -8.133 -11.531 1 92.88 537 GLN B O 1
ATOM 9266 N N . ASN B 1 538 ? -25.812 -7.84 -11.914 1 93.12 538 ASN B N 1
ATOM 9267 C CA . ASN B 1 538 ? -25.703 -6.387 -11.883 1 93.12 538 ASN B CA 1
ATOM 9268 C C . ASN B 1 538 ? -26.062 -5.828 -10.508 1 93.12 538 ASN B C 1
ATOM 9270 O O . ASN B 1 538 ? -27.094 -6.176 -9.938 1 93.12 538 ASN B O 1
ATOM 9274 N N . ILE B 1 539 ? -25.188 -4.969 -10.008 1 94.19 539 ILE B N 1
ATOM 9275 C CA . ILE B 1 539 ? -25.344 -4.414 -8.664 1 94.19 539 ILE B CA 1
ATOM 9276 C C . ILE B 1 539 ? -25.25 -2.891 -8.719 1 94.19 539 ILE B C 1
ATOM 9278 O O . ILE B 1 539 ? -24.516 -2.342 -9.547 1 94.19 539 ILE B O 1
ATOM 9282 N N . THR B 1 540 ? -26.016 -2.301 -7.895 1 94.5 540 THR B N 1
ATOM 9283 C CA . THR B 1 540 ? -25.906 -0.854 -7.742 1 94.5 540 THR B CA 1
ATOM 9284 C C . THR B 1 540 ? -25.297 -0.497 -6.391 1 94.5 540 THR B C 1
ATOM 9286 O O . THR B 1 540 ? -25.797 -0.917 -5.344 1 94.5 540 THR B O 1
ATOM 9289 N N . GLY B 1 541 ? -24.203 0.121 -6.422 1 95.62 541 GLY B N 1
ATOM 9290 C CA . GLY B 1 541 ? -23.531 0.607 -5.227 1 95.62 541 GLY B CA 1
ATOM 9291 C C . GLY B 1 541 ? -23.391 2.117 -5.191 1 95.62 541 GLY B C 1
ATOM 9292 O O . GLY B 1 541 ? -24.203 2.834 -5.781 1 95.62 541 GLY B O 1
ATOM 9293 N N . THR B 1 542 ? -22.469 2.525 -4.324 1 94.62 542 THR B N 1
ATOM 9294 C CA . THR B 1 542 ? -22.25 3.961 -4.188 1 94.62 542 THR B CA 1
ATOM 9295 C C . THR B 1 542 ? -20.781 4.305 -4.379 1 94.62 542 THR B C 1
ATOM 9297 O O . THR B 1 542 ? -19.906 3.477 -4.113 1 94.62 542 THR B O 1
ATOM 9300 N N . ARG B 1 543 ? -20.469 5.418 -4.898 1 92.88 543 ARG B N 1
ATOM 9301 C CA . ARG B 1 543 ? -19.125 5.953 -5.098 1 92.88 543 ARG B CA 1
ATOM 9302 C C . ARG B 1 543 ? -18.953 7.289 -4.375 1 92.88 543 ARG B C 1
ATOM 9304 O O . ARG B 1 543 ? -19.797 8.172 -4.492 1 92.88 543 ARG B O 1
ATOM 9311 N N . THR B 1 544 ? -17.953 7.406 -3.57 1 90.31 544 THR B N 1
ATOM 9312 C CA . THR B 1 544 ? -17.609 8.633 -2.865 1 90.31 544 THR B CA 1
ATOM 9313 C C . THR B 1 544 ? -16.219 9.117 -3.268 1 90.31 544 THR B C 1
ATOM 9315 O O . THR B 1 544 ? -15.227 8.391 -3.096 1 90.31 544 THR B O 1
ATOM 9318 N N . PRO B 1 545 ? -16.109 10.18 -3.768 1 85.69 545 PRO B N 1
ATOM 9319 C CA . PRO B 1 545 ? -14.773 10.68 -4.133 1 85.69 545 PRO B CA 1
ATOM 9320 C C . PRO B 1 545 ? -13.852 10.828 -2.93 1 85.69 545 PRO B C 1
ATOM 9322 O O . PRO B 1 545 ? -14.297 11.211 -1.845 1 85.69 545 PRO B O 1
ATOM 9325 N N . ASP B 1 546 ? -12.531 10.391 -3.1 1 83 546 ASP B N 1
ATOM 9326 C CA . ASP B 1 546 ? -11.555 10.406 -2.016 1 83 546 ASP B CA 1
ATOM 9327 C C . ASP B 1 546 ? -10.688 11.664 -2.072 1 83 546 ASP B C 1
ATOM 9329 O O . ASP B 1 546 ? -9.477 11.586 -2.254 1 83 546 ASP B O 1
ATOM 9333 N N . PHE B 1 547 ? -11.234 12.758 -1.944 1 81.5 547 PHE B N 1
ATOM 9334 C CA . PHE B 1 547 ? -10.422 13.969 -1.837 1 81.5 547 PHE B CA 1
ATOM 9335 C C . PHE B 1 547 ? -10.875 14.82 -0.654 1 81.5 547 PHE B C 1
ATOM 9337 O O . PHE B 1 547 ? -11.984 14.648 -0.151 1 81.5 547 PHE B O 1
ATOM 9344 N N . LEU B 1 548 ? -9.953 15.508 -0.169 1 86.12 548 LEU B N 1
ATOM 9345 C CA . LEU B 1 548 ? -10.211 16.391 0.963 1 86.12 548 LEU B CA 1
ATOM 9346 C C . LEU B 1 548 ? -10.875 17.688 0.504 1 86.12 548 LEU B C 1
ATOM 9348 O O . LEU B 1 548 ? -10.531 18.219 -0.549 1 86.12 548 LEU B O 1
ATOM 9352 N N . VAL B 1 549 ? -11.883 17.969 1.257 1 88.12 549 VAL B N 1
ATOM 9353 C CA . VAL B 1 549 ? -12.586 19.219 0.974 1 88.12 549 VAL B CA 1
ATOM 9354 C C . VAL B 1 549 ? -12.422 20.172 2.148 1 88.12 549 VAL B C 1
ATOM 9356 O O . VAL B 1 549 ? -12.18 19.75 3.279 1 88.12 549 VAL B O 1
ATOM 9359 N N . MET B 1 550 ? -12.477 21.453 1.769 1 91.81 550 MET B N 1
ATOM 9360 C CA . MET B 1 550 ? -12.406 22.5 2.789 1 91.81 550 MET B CA 1
ATOM 9361 C C . MET B 1 550 ? -13.766 22.734 3.438 1 91.81 550 MET B C 1
ATOM 9363 O O . MET B 1 550 ? -14.766 22.922 2.744 1 91.81 550 MET B O 1
ATOM 9367 N N . ARG B 1 551 ? -13.789 22.578 4.75 1 91.94 551 ARG B N 1
ATOM 9368 C CA . ARG B 1 551 ? -15.008 22.859 5.508 1 91.94 551 ARG B CA 1
ATOM 9369 C C . ARG B 1 551 ? -14.805 24.031 6.465 1 91.94 551 ARG B C 1
ATOM 9371 O O . ARG B 1 551 ? -13.742 24.156 7.078 1 91.94 551 ARG B O 1
ATOM 9378 N N . VAL B 1 552 ? -15.805 24.891 6.48 1 94.38 552 VAL B N 1
ATOM 9379 C CA . VAL B 1 552 ? -15.75 26.078 7.344 1 94.38 552 VAL B CA 1
ATOM 9380 C C . VAL B 1 552 ? -16.234 25.703 8.742 1 94.38 552 VAL B C 1
ATOM 9382 O O . VAL B 1 552 ? -17.266 25.047 8.898 1 94.38 552 VAL B O 1
ATOM 9385 N N . ASN B 1 553 ? -15.438 25.984 9.727 1 94.44 553 ASN B N 1
ATOM 9386 C CA . ASN B 1 553 ? -15.883 25.859 11.109 1 94.44 553 ASN B CA 1
ATOM 9387 C C . ASN B 1 553 ? -16.797 27.016 11.516 1 94.44 553 ASN B C 1
ATOM 9389 O O . ASN B 1 553 ? -16.328 28.156 11.633 1 94.44 553 ASN B O 1
ATOM 9393 N N . ASP B 1 554 ? -17.969 26.766 11.898 1 93.56 554 ASP B N 1
ATOM 9394 C CA . ASP B 1 554 ? -18.969 27.812 12.156 1 93.56 554 ASP B CA 1
ATOM 9395 C C . ASP B 1 554 ? -18.609 28.625 13.398 1 93.56 554 ASP B C 1
ATOM 9397 O O . ASP B 1 554 ? -18.812 29.828 13.43 1 93.56 554 ASP B O 1
ATOM 9401 N N . GLY B 1 555 ? -18.062 27.953 14.391 1 94.19 555 GLY B N 1
ATOM 9402 C CA . GLY B 1 555 ? -17.688 28.672 15.602 1 94.19 555 GLY B CA 1
ATOM 9403 C C . GLY B 1 555 ? -16.578 29.672 15.375 1 94.19 555 GLY B C 1
ATOM 9404 O O . GLY B 1 555 ? -16.688 30.844 15.766 1 94.19 555 GLY B O 1
ATOM 9405 N N . TRP B 1 556 ? -15.602 29.297 14.719 1 94.81 556 TRP B N 1
ATOM 9406 C CA . TRP B 1 556 ? -14.469 30.188 14.453 1 94.81 556 TRP B CA 1
ATOM 9407 C C . TRP B 1 556 ? -14.82 31.234 13.406 1 94.81 556 TRP B C 1
ATOM 9409 O O . TRP B 1 556 ? -14.312 32.344 13.438 1 94.81 556 TRP B O 1
ATOM 9419 N N . MET B 1 557 ? -15.742 30.875 12.5 1 95.81 557 MET B N 1
ATOM 9420 C CA . MET B 1 557 ? -16.203 31.844 11.508 1 95.81 557 MET B CA 1
ATOM 9421 C C . MET B 1 557 ? -16.984 32.969 12.164 1 95.81 557 MET B C 1
ATOM 9423 O O . MET B 1 557 ? -16.781 34.125 11.844 1 95.81 557 MET B O 1
ATOM 9427 N N . LEU B 1 558 ? -17.781 32.594 13.117 1 95.62 558 LEU B N 1
ATOM 9428 C CA . LEU B 1 558 ? -18.531 33.625 13.852 1 95.62 558 LEU B CA 1
ATOM 9429 C C . LEU B 1 558 ? -17.578 34.531 14.633 1 95.62 558 LEU B C 1
ATOM 9431 O O . LEU B 1 558 ? -17.766 35.75 14.656 1 95.62 558 LEU B O 1
ATOM 9435 N N . THR B 1 559 ? -16.609 33.938 15.234 1 96.19 559 THR B N 1
ATOM 9436 C CA . THR B 1 559 ? -15.633 34.688 16 1 96.19 559 THR B CA 1
ATOM 9437 C C . THR B 1 559 ? -14.852 35.625 15.094 1 96.19 559 THR B C 1
ATOM 9439 O O . THR B 1 559 ? -14.602 36.781 15.445 1 96.19 559 THR B O 1
ATOM 9442 N N . LEU B 1 560 ? -14.484 35.156 13.984 1 96.25 560 LEU B N 1
ATOM 9443 C CA . LEU B 1 560 ? -13.75 35.969 13.031 1 96.25 560 LEU B CA 1
ATOM 9444 C C . LEU B 1 560 ? -14.609 37.125 12.523 1 96.25 560 LEU B C 1
ATOM 9446 O O . LEU B 1 560 ? -14.133 38.25 12.422 1 96.25 560 LEU B O 1
ATOM 9450 N N . PHE B 1 561 ? -15.812 36.906 12.297 1 95.44 561 PHE B N 1
ATOM 9451 C CA . PHE B 1 561 ? -16.719 37.938 11.789 1 95.44 561 PHE B CA 1
ATOM 9452 C C . PHE B 1 561 ? -17 39 12.852 1 95.44 561 PHE B C 1
ATOM 9454 O O . PHE B 1 561 ? -17 40.188 12.562 1 95.44 561 PHE B O 1
ATOM 9461 N N . VAL B 1 562 ? -17.203 38.531 14.062 1 95.62 562 VAL B N 1
ATOM 9462 C CA . VAL B 1 562 ? -17.484 39.469 15.156 1 95.62 562 VAL B CA 1
ATOM 9463 C C . VAL B 1 562 ? -16.266 40.344 15.43 1 95.62 562 VAL B C 1
ATOM 9465 O O . VAL B 1 562 ? -16.375 41.562 15.586 1 95.62 562 VAL B O 1
ATOM 9468 N N . ALA B 1 563 ? -15.133 39.688 15.453 1 96.25 563 ALA B N 1
ATOM 9469 C CA . ALA B 1 563 ? -13.898 40.438 15.734 1 96.25 563 ALA B CA 1
ATOM 9470 C C . ALA B 1 563 ? -13.57 41.406 14.602 1 96.25 563 ALA B C 1
ATOM 9472 O O . ALA B 1 563 ? -13.195 42.562 14.859 1 96.25 563 ALA B O 1
ATOM 9473 N N . SER B 1 564 ? -13.758 41 13.398 1 95.88 564 SER B N 1
ATOM 9474 C CA . SER B 1 564 ? -13.453 41.875 12.258 1 95.88 564 SER B CA 1
ATOM 9475 C C . SER B 1 564 ? -14.469 43 12.148 1 95.88 564 SER B C 1
ATOM 9477 O O . SER B 1 564 ? -14.109 44.125 11.797 1 95.88 564 SER B O 1
ATOM 9479 N N . THR B 1 565 ? -15.688 42.75 12.43 1 94.88 565 THR B N 1
ATOM 9480 C CA . THR B 1 565 ? -16.703 43.812 12.398 1 94.88 565 THR B CA 1
ATOM 9481 C C . THR B 1 565 ? -16.484 44.812 13.531 1 94.88 565 THR B C 1
ATOM 9483 O O . THR B 1 565 ? -16.688 46 13.344 1 94.88 565 THR B O 1
ATOM 9486 N N . ALA B 1 566 ? -16.125 44.25 14.648 1 94.56 566 ALA B N 1
ATOM 9487 C CA . ALA B 1 566 ? -15.805 45.156 15.758 1 94.56 566 ALA B CA 1
ATOM 9488 C C . ALA B 1 566 ? -14.633 46.062 15.398 1 94.56 566 ALA B C 1
ATOM 9490 O O . ALA B 1 566 ? -14.633 47.25 15.758 1 94.56 566 ALA B O 1
ATOM 9491 N N . MET B 1 567 ? -13.68 45.5 14.773 1 94.75 567 MET B N 1
ATOM 9492 C CA . MET B 1 567 ? -12.539 46.281 14.32 1 94.75 567 MET B CA 1
ATOM 9493 C C . MET B 1 567 ? -12.977 47.344 13.32 1 94.75 567 MET B C 1
ATOM 9495 O O . MET B 1 567 ? -12.547 48.5 13.406 1 94.75 567 MET B O 1
ATOM 9499 N N . LEU B 1 568 ? -13.828 47 12.438 1 93.94 568 LEU B N 1
ATOM 9500 C CA . LEU B 1 568 ? -14.32 47.938 11.43 1 93.94 568 LEU B CA 1
ATOM 9501 C C . LEU B 1 568 ? -15.148 49.062 12.078 1 93.94 568 LEU B C 1
ATOM 9503 O O . LEU B 1 568 ? -14.961 50.219 11.758 1 93.94 568 LEU B O 1
ATOM 9507 N N . ILE B 1 569 ? -16.031 48.688 12.961 1 93.25 569 ILE B N 1
ATOM 9508 C CA . ILE B 1 569 ? -16.875 49.656 13.641 1 93.25 569 ILE B CA 1
ATOM 9509 C C . ILE B 1 569 ? -16.016 50.625 14.453 1 93.25 569 ILE B C 1
ATOM 9511 O O . ILE B 1 569 ? -16.25 51.844 14.461 1 93.25 569 ILE B O 1
ATOM 9515 N N . SER B 1 570 ? -15.016 50.062 15.086 1 92.06 570 SER B N 1
ATOM 9516 C CA . SER B 1 570 ? -14.094 50.906 15.852 1 92.06 570 SER B CA 1
ATOM 9517 C C . SER B 1 570 ? -13.352 51.875 14.945 1 92.06 570 SER B C 1
ATOM 9519 O O . SER B 1 570 ? -13.141 53.031 15.312 1 92.06 570 SER B O 1
ATOM 9521 N N . GLY B 1 571 ? -12.961 51.375 13.789 1 89.38 571 GLY B N 1
ATOM 9522 C CA . GLY B 1 571 ? -12.289 52.25 12.836 1 89.38 571 GLY B CA 1
ATOM 9523 C C . GLY B 1 571 ? -13.18 53.344 12.305 1 89.38 571 GLY B C 1
ATOM 9524 O O . GLY B 1 571 ? -12.758 54.5 12.195 1 89.38 571 GLY B O 1
ATOM 9525 N N . VAL B 1 572 ? -14.383 53.094 12.102 1 89.31 572 VAL B N 1
ATOM 9526 C CA . VAL B 1 572 ? -15.328 54.062 11.57 1 89.31 572 VAL B CA 1
ATOM 9527 C C . VAL B 1 572 ? -15.68 55.094 12.641 1 89.31 572 VAL B C 1
ATOM 9529 O O . VAL B 1 572 ? -15.727 56.281 12.375 1 89.31 572 VAL B O 1
ATOM 9532 N N . ILE B 1 573 ? -15.914 54.594 13.828 1 88.81 573 ILE B N 1
ATOM 9533 C CA . ILE B 1 573 ? -16.234 55.5 14.922 1 88.81 573 ILE B CA 1
ATOM 9534 C C . ILE B 1 573 ? -15.07 56.469 15.18 1 88.81 573 ILE B C 1
ATOM 9536 O O . ILE B 1 573 ? -15.266 57.656 15.461 1 88.81 573 ILE B O 1
ATOM 9540 N N . ALA B 1 574 ? -13.859 55.875 15.125 1 87 574 ALA B N 1
ATOM 9541 C CA . ALA B 1 574 ? -12.672 56.719 15.312 1 87 574 ALA B CA 1
ATOM 9542 C C . ALA B 1 574 ? -12.602 57.812 14.266 1 87 574 ALA B C 1
ATOM 9544 O O . ALA B 1 574 ? -12.273 58.969 14.586 1 87 574 ALA B O 1
ATOM 9545 N N . ALA B 1 575 ? -12.938 57.5 13.07 1 84.12 575 ALA B N 1
ATOM 9546 C CA . ALA B 1 575 ? -12.906 58.469 11.984 1 84.12 575 ALA B CA 1
ATOM 9547 C C . ALA B 1 575 ? -13.992 59.531 12.172 1 84.12 575 ALA B C 1
ATOM 9549 O O . ALA B 1 575 ? -13.758 60.719 11.945 1 84.12 575 ALA B O 1
ATOM 9550 N N . VAL B 1 576 ? -15.156 59.156 12.609 1 84.38 576 VAL B N 1
ATOM 9551 C CA . VAL B 1 576 ? -16.266 60.094 12.789 1 84.38 576 VAL B CA 1
ATOM 9552 C C . VAL B 1 576 ? -16 61 13.977 1 84.38 576 VAL B C 1
ATOM 9554 O O . VAL B 1 576 ? -16.188 62.219 13.891 1 84.38 576 VAL B O 1
ATOM 9557 N N . LEU B 1 577 ? -15.547 60.406 15.023 1 83.62 577 LEU B N 1
ATOM 9558 C CA . LEU B 1 577 ? -15.258 61.219 16.203 1 83.62 577 LEU B CA 1
ATOM 9559 C C . LEU B 1 577 ? -14.094 62.188 15.938 1 83.62 577 LEU B C 1
ATOM 9561 O O . LEU B 1 577 ? -14.078 63.281 16.453 1 83.62 577 LEU B O 1
ATOM 9565 N N . GLY B 1 578 ? -13.141 61.688 15.203 1 77.12 578 GLY B N 1
ATOM 9566 C CA . GLY B 1 578 ? -12.031 62.562 14.828 1 77.12 578 GLY B CA 1
ATOM 9567 C C . GLY B 1 578 ? -12.453 63.75 14 1 77.12 578 GLY B C 1
ATOM 9568 O O . GLY B 1 578 ? -11.891 64.812 14.148 1 77.12 578 GLY B O 1
ATOM 9569 N N . SER B 1 579 ? -13.484 63.562 13.258 1 76.12 579 SER B N 1
ATOM 9570 C CA . SER B 1 579 ? -13.977 64.625 12.422 1 76.12 579 SER B CA 1
ATOM 9571 C C . SER B 1 579 ? -14.867 65.625 13.211 1 76.12 579 SER B C 1
ATOM 9573 O O . SER B 1 579 ? -15.031 66.75 12.836 1 76.12 579 SER B O 1
ATOM 9575 N N . MET B 1 580 ? -15.398 65.125 14.227 1 75.19 580 MET B N 1
ATOM 9576 C CA . MET B 1 580 ? -16.312 65.938 15.023 1 75.19 580 MET B CA 1
ATOM 9577 C C . MET B 1 580 ? -15.547 66.75 16.078 1 75.19 580 MET B C 1
ATOM 9579 O O . MET B 1 580 ? -16.109 67.625 16.688 1 75.19 580 MET B O 1
ATOM 9583 N N . ARG B 1 581 ? -14.328 66.438 16.188 1 74.56 581 ARG B N 1
ATOM 9584 C CA . ARG B 1 581 ? -13.531 67.125 17.203 1 74.56 581 ARG B CA 1
ATOM 9585 C C . ARG B 1 581 ? -13.242 68.562 16.781 1 74.56 581 ARG B C 1
ATOM 9587 O O . ARG B 1 581 ? -12.898 68.812 15.625 1 74.56 581 ARG B O 1
ATOM 9594 N N . ARG B 1 582 ? -13.477 69.5 17.703 1 68.94 582 ARG B N 1
ATOM 9595 C CA . ARG B 1 582 ? -13.273 70.938 17.438 1 68.94 582 ARG B CA 1
ATOM 9596 C C . ARG B 1 582 ? -11.914 71.375 17.969 1 68.94 582 ARG B C 1
ATOM 9598 O O . ARG B 1 582 ? -11.273 72.25 17.359 1 68.94 582 ARG B O 1
ATOM 9605 N N . GLY B 1 583 ? -11.469 70.812 18.969 1 65.25 583 GLY B N 1
ATOM 9606 C CA . GLY B 1 583 ? -10.234 71.188 19.609 1 65.25 583 GLY B CA 1
ATOM 9607 C C . GLY B 1 583 ? -9.008 70.5 19.047 1 65.25 583 GLY B C 1
ATOM 9608 O O . GLY B 1 583 ? -9.117 69.625 18.172 1 65.25 583 GLY B O 1
ATOM 9609 N N . PRO B 1 584 ? -7.879 71.062 19.328 1 67.19 584 PRO B N 1
ATOM 9610 C CA . PRO B 1 584 ? -6.625 70.438 18.875 1 67.19 584 PRO B CA 1
ATOM 9611 C C . PRO B 1 584 ? -6.406 69.062 19.469 1 67.19 584 PRO B C 1
ATOM 9613 O O . PRO B 1 584 ? -7.047 68.688 20.453 1 67.19 584 PRO B O 1
ATOM 9616 N N . ASP B 1 585 ? -5.688 68.25 18.719 1 64.94 585 ASP B N 1
ATOM 9617 C CA . ASP B 1 585 ? -5.332 66.875 19.203 1 64.94 585 ASP B CA 1
ATOM 9618 C C . ASP B 1 585 ? -4.211 66.938 20.234 1 64.94 585 ASP B C 1
ATOM 9620 O O . ASP B 1 585 ? -3.039 67.125 19.875 1 64.94 585 ASP B O 1
ATOM 9624 N N . VAL B 1 586 ? -4.637 66.938 21.422 1 64.5 586 VAL B N 1
ATOM 9625 C CA . VAL B 1 586 ? -3.629 67.188 22.453 1 64.5 586 VAL B CA 1
ATOM 9626 C C . VAL B 1 586 ? -3.502 66 23.359 1 64.5 586 VAL B C 1
ATOM 9628 O O . VAL B 1 586 ? -2.566 65.875 24.172 1 64.5 586 VAL B O 1
ATOM 9631 N N . LEU B 1 587 ? -4.324 65 22.969 1 64.75 587 LEU B N 1
ATOM 9632 C CA . LEU B 1 587 ? -4.367 63.906 23.938 1 64.75 587 LEU B CA 1
ATOM 9633 C C . LEU B 1 587 ? -3.223 62.906 23.688 1 64.75 587 LEU B C 1
ATOM 9635 O O . LEU B 1 587 ? -2.766 62.75 22.562 1 64.75 587 LEU B O 1
ATOM 9639 N N . ASP B 1 588 ? -2.373 62.688 24.641 1 61.62 588 ASP B N 1
ATOM 9640 C CA . ASP B 1 588 ? -1.348 61.656 24.641 1 61.62 588 ASP B CA 1
ATOM 9641 C C . ASP B 1 588 ? 0.048 62.25 24.766 1 61.62 588 ASP B C 1
ATOM 9643 O O . ASP B 1 588 ? 1.048 61.531 24.75 1 61.62 588 ASP B O 1
ATOM 9647 N N . HIS B 1 589 ? -0.034 63.531 24.578 1 65.81 589 HIS B N 1
ATOM 9648 C CA . HIS B 1 589 ? 1.27 64.188 24.719 1 65.81 589 HIS B CA 1
ATOM 9649 C C . HIS B 1 589 ? 1.37 64.938 26.047 1 65.81 589 HIS B C 1
ATOM 9651 O O . HIS B 1 589 ? 0.602 65.875 26.281 1 65.81 589 HIS B O 1
ATOM 9657 N N . PRO B 1 590 ? 2.146 64.5 26.828 1 65.38 590 PRO B N 1
ATOM 9658 C CA . PRO B 1 590 ? 2.285 65.125 28.141 1 65.38 590 PRO B CA 1
ATOM 9659 C C . PRO B 1 590 ? 2.609 66.625 28.016 1 65.38 590 PRO B C 1
ATOM 9661 O O . PRO B 1 590 ? 2.297 67.375 28.938 1 65.38 590 PRO B O 1
ATOM 9664 N N . THR B 1 591 ? 3.102 67 26.891 1 62.97 591 THR B N 1
ATOM 9665 C CA . THR B 1 591 ? 3.561 68.375 26.766 1 62.97 591 THR B CA 1
ATOM 9666 C C . THR B 1 591 ? 2.381 69.375 26.766 1 62.97 591 THR B C 1
ATOM 9668 O O . THR B 1 591 ? 2.514 70.5 27.203 1 62.97 591 THR B O 1
ATOM 9671 N N . PHE B 1 592 ? 1.338 68.875 26.359 1 62.41 592 PHE B N 1
ATOM 9672 C CA . PHE B 1 592 ? 0.18 69.75 26.344 1 62.41 592 PHE B CA 1
ATOM 9673 C C . PHE B 1 592 ? -0.303 70.062 27.766 1 62.41 592 PHE B C 1
ATOM 9675 O O . PHE B 1 592 ? -0.681 71.188 28.078 1 62.41 592 PHE B O 1
ATOM 9682 N N . PHE B 1 593 ? -0.138 69.062 28.578 1 63.59 593 PHE B N 1
ATOM 9683 C CA . PHE B 1 593 ? -0.684 69.25 29.922 1 63.59 593 PHE B CA 1
ATOM 9684 C C . PHE B 1 593 ? 0.238 70.062 30.781 1 63.59 593 PHE B C 1
ATOM 9686 O O . PHE B 1 593 ? -0.193 70.625 31.797 1 63.59 593 PHE B O 1
ATOM 9693 N N . SER B 1 594 ? 1.409 70.25 30.266 1 63.97 594 SER B N 1
ATOM 9694 C CA . SER B 1 594 ? 2.377 71 31.062 1 63.97 594 SER B CA 1
ATOM 9695 C C . SER B 1 594 ? 2.523 72.438 30.562 1 63.97 594 SER B C 1
ATOM 9697 O O . SER B 1 594 ? 3.244 73.25 31.172 1 63.97 594 SER B O 1
ATOM 9699 N N . ARG B 1 595 ? 1.857 72.75 29.578 1 64.75 595 ARG B N 1
ATOM 9700 C CA . ARG B 1 595 ? 2.045 74.062 28.938 1 64.75 595 ARG B CA 1
ATOM 9701 C C . ARG B 1 595 ? 1.646 75.188 29.875 1 64.75 595 ARG B C 1
ATOM 9703 O O . ARG B 1 595 ? 2.277 76.25 29.875 1 64.75 595 ARG B O 1
ATOM 9710 N N . ASP B 1 596 ? 0.637 74.875 30.656 1 61.06 596 ASP B N 1
ATOM 9711 C CA . ASP B 1 596 ? 0.097 76 31.453 1 61.06 596 ASP B CA 1
ATOM 9712 C C . ASP B 1 596 ? 0.672 76 32.875 1 61.06 596 ASP B C 1
ATOM 9714 O O . ASP B 1 596 ? 0.256 76.75 33.719 1 61.06 596 ASP B O 1
ATOM 9718 N N . SER B 1 597 ? 1.616 75.062 32.906 1 66.06 597 SER B N 1
ATOM 9719 C CA . SER B 1 597 ? 2.268 75.062 34.219 1 66.06 597 SER B CA 1
ATOM 9720 C C . SER B 1 597 ? 3.203 76.25 34.375 1 66.06 597 SER B C 1
ATOM 9722 O O . SER B 1 597 ? 3.908 76.625 33.438 1 66.06 597 SER B O 1
ATOM 9724 N N . PRO B 1 598 ? 2.992 77 35.469 1 65.5 598 PRO B N 1
ATOM 9725 C CA . PRO B 1 598 ? 3.836 78.188 35.688 1 65.5 598 PRO B CA 1
ATOM 9726 C C . PRO B 1 598 ? 5.328 77.812 35.656 1 65.5 598 PRO B C 1
ATOM 9728 O O . PRO B 1 598 ? 6.164 78.75 35.5 1 65.5 598 PRO B O 1
ATOM 9731 N N . TYR B 1 599 ? 5.602 76.625 35.75 1 65.31 599 TYR B N 1
ATOM 9732 C CA . TYR B 1 599 ? 7.004 76.25 35.875 1 65.31 599 TYR B CA 1
ATOM 9733 C C . TYR B 1 599 ? 7.582 75.875 34.5 1 65.31 599 TYR B C 1
ATOM 9735 O O . TYR B 1 599 ? 8.781 75.562 34.375 1 65.31 599 TYR B O 1
ATOM 9743 N N . VAL B 1 600 ? 6.691 75.812 33.625 1 63.72 600 VAL B N 1
ATOM 9744 C CA . VAL B 1 600 ? 7.145 75.5 32.25 1 63.72 600 VAL B CA 1
ATOM 9745 C C . VAL B 1 600 ? 7.191 76.812 31.438 1 63.72 600 VAL B C 1
ATOM 9747 O O . VAL B 1 600 ? 6.164 77.438 31.234 1 63.72 600 VAL B O 1
ATOM 9750 N N . ASN B 1 601 ? 8.406 77.438 31.453 1 57.59 601 ASN B N 1
ATOM 9751 C CA . ASN B 1 601 ? 8.57 78.75 30.75 1 57.59 601 ASN B CA 1
ATOM 9752 C C . ASN B 1 601 ? 8.633 78.5 29.234 1 57.59 601 ASN B C 1
ATOM 9754 O O . ASN B 1 601 ? 9.672 78.188 28.688 1 57.59 601 ASN B O 1
ATOM 9758 N N . VAL B 1 602 ? 7.527 78.25 28.656 1 56.62 602 VAL B N 1
ATOM 9759 C CA . VAL B 1 602 ? 7.516 78.312 27.203 1 56.62 602 VAL B CA 1
ATOM 9760 C C . VAL B 1 602 ? 7.32 79.75 26.719 1 56.62 602 VAL B C 1
ATOM 9762 O O . VAL B 1 602 ? 6.516 80.5 27.281 1 56.62 602 VAL B O 1
ATOM 9765 N N . SER B 1 603 ? 8.375 80.5 26.141 1 46.59 603 SER B N 1
ATOM 9766 C CA . SER B 1 603 ? 8.258 81.875 25.672 1 46.59 603 SER B CA 1
ATOM 9767 C C . SER B 1 603 ? 6.824 82.188 25.266 1 46.59 603 SER B C 1
ATOM 9769 O O . SER B 1 603 ? 6.152 81.375 24.641 1 46.59 603 SER B O 1
ATOM 9771 N N . PRO B 1 604 ? 6.215 83.188 25.938 1 45.03 604 PRO B N 1
ATOM 9772 C CA . PRO B 1 604 ? 4.867 83.688 25.688 1 45.03 604 PRO B CA 1
ATOM 9773 C C . PRO B 1 604 ? 4.465 83.625 24.219 1 45.03 604 PRO B C 1
ATOM 9775 O O . PRO B 1 604 ? 3.273 83.562 23.906 1 45.03 604 PRO B O 1
ATOM 9778 N N . CYS B 1 605 ? 5.324 84.125 23.406 1 39.81 605 CYS B N 1
ATOM 9779 C CA . CYS B 1 605 ? 5.105 84.25 21.969 1 39.81 605 CYS B CA 1
ATOM 9780 C C . CYS B 1 605 ? 4.605 82.938 21.359 1 39.81 605 CYS B C 1
ATOM 9782 O O . CYS B 1 605 ? 4.109 82.938 20.234 1 39.81 605 CYS B O 1
ATOM 9784 N N . TYR B 1 606 ? 4.855 81.812 21.922 1 45.06 606 TYR B N 1
ATOM 9785 C CA . TYR B 1 606 ? 4.777 80.5 21.297 1 45.06 606 TYR B CA 1
ATOM 9786 C C . TYR B 1 606 ? 3.527 79.75 21.75 1 45.06 606 TYR B C 1
ATOM 9788 O O . TYR B 1 606 ? 3.354 78.625 21.438 1 45.06 606 TYR B O 1
ATOM 9796 N N . SER B 1 607 ? 2.637 80.375 22.5 1 50.91 607 SER B N 1
ATOM 9797 C CA . SER B 1 607 ? 1.574 79.688 23.219 1 50.91 607 SER B CA 1
ATOM 9798 C C . SER B 1 607 ? 0.335 79.562 22.344 1 50.91 607 SER B C 1
ATOM 9800 O O . SER B 1 607 ? -0.582 80.375 22.391 1 50.91 607 SER B O 1
ATOM 9802 N N . GLY B 1 608 ? 0.48 79.188 21.188 1 55.44 608 GLY B N 1
ATOM 9803 C CA . GLY B 1 608 ? -0.744 78.938 20.453 1 55.44 608 GLY B CA 1
ATOM 9804 C C . GLY B 1 608 ? -1.61 77.875 21.062 1 55.44 608 GLY B C 1
ATOM 9805 O O . GLY B 1 608 ? -1.233 76.688 21.062 1 55.44 608 GLY B O 1
ATOM 9806 N N . SER B 1 609 ? -2.662 78.125 21.797 1 60.94 609 SER B N 1
ATOM 9807 C CA . SER B 1 609 ? -3.605 77.25 22.516 1 60.94 609 SER B CA 1
ATOM 9808 C C . SER B 1 609 ? -4.336 76.312 21.562 1 60.94 609 SER B C 1
ATOM 9810 O O . SER B 1 609 ? -4.945 75.312 21.984 1 60.94 609 SER B O 1
ATOM 9812 N N . VAL B 1 610 ? -4.254 76.625 20.188 1 63.12 610 VAL B N 1
ATOM 9813 C CA . VAL B 1 610 ? -5.02 75.812 19.234 1 63.12 610 VAL B CA 1
ATOM 9814 C C . VAL B 1 610 ? -4.078 74.875 18.469 1 63.12 610 VAL B C 1
ATOM 9816 O O . VAL B 1 610 ? -4.52 74.125 17.609 1 63.12 610 VAL B O 1
ATOM 9819 N N . GLU B 1 611 ? -2.861 74.938 18.766 1 66.69 611 GLU B N 1
ATOM 9820 C CA . GLU B 1 611 ? -1.919 74.062 18.062 1 66.69 611 GLU B CA 1
ATOM 9821 C C . GLU B 1 611 ? -2.027 72.625 18.531 1 66.69 611 GLU B C 1
ATOM 9823 O O . GLU B 1 611 ? -2.242 72.375 19.719 1 66.69 611 GLU B O 1
ATOM 9828 N N . ASP B 1 612 ? -1.905 71.75 17.484 1 69.31 612 ASP B N 1
ATOM 9829 C CA . ASP B 1 612 ? -1.896 70.312 17.812 1 69.31 612 ASP B CA 1
ATOM 9830 C C . ASP B 1 612 ? -0.645 69.938 18.609 1 69.31 612 ASP B C 1
ATOM 9832 O O . ASP B 1 612 ? 0.377 70.625 18.531 1 69.31 612 ASP B O 1
ATOM 9836 N N . ALA B 1 613 ? -0.852 69 19.453 1 70.69 613 ALA B N 1
ATOM 9837 C CA . ALA B 1 613 ? 0.253 68.562 20.297 1 70.69 613 ALA B CA 1
ATOM 9838 C C . ALA B 1 613 ? 1.484 68.188 19.469 1 70.69 613 ALA B C 1
ATOM 9840 O O . ALA B 1 613 ? 2.617 68.438 19.891 1 70.69 613 ALA B O 1
ATOM 9841 N N . SER B 1 614 ? 1.325 67.688 18.266 1 72.94 614 SER B N 1
ATOM 9842 C CA . SER B 1 614 ? 2.463 67.312 17.438 1 72.94 614 SER B CA 1
ATOM 9843 C C . SER B 1 614 ? 3.244 68.562 16.969 1 72.94 614 SER B C 1
ATOM 9845 O O . SER B 1 614 ? 4.473 68.562 16.906 1 72.94 614 SER B O 1
ATOM 9847 N N . GLU B 1 615 ? 2.574 69.5 16.703 1 72.81 615 GLU B N 1
ATOM 9848 C CA . GLU B 1 615 ? 3.219 70.75 16.297 1 72.81 615 GLU B CA 1
ATOM 9849 C C . GLU B 1 615 ? 3.936 71.438 17.469 1 72.81 615 GLU B C 1
ATOM 9851 O O . GLU B 1 615 ? 5.008 72 17.297 1 72.81 615 GLU B O 1
ATOM 9856 N N . GLN B 1 616 ? 3.305 71.25 18.516 1 73.94 616 GLN B N 1
ATOM 9857 C CA . GLN B 1 616 ? 3.93 71.812 19.703 1 73.94 616 GLN B CA 1
ATOM 9858 C C . GLN B 1 616 ? 5.234 71.125 20.031 1 73.94 616 GLN B C 1
ATOM 9860 O O . GLN B 1 616 ? 6.215 71.75 20.438 1 73.94 616 GLN B O 1
ATOM 9865 N N . VAL B 1 617 ? 5.156 69.875 19.922 1 75.19 617 VAL B N 1
ATOM 9866 C CA . VAL B 1 617 ? 6.336 69.062 20.203 1 75.19 617 VAL B CA 1
ATOM 9867 C C . VAL B 1 617 ? 7.449 69.438 19.219 1 75.19 617 VAL B C 1
ATOM 9869 O O . VAL B 1 617 ? 8.625 69.438 19.578 1 75.19 617 VAL B O 1
ATOM 9872 N N . ARG B 1 618 ? 7.16 69.688 18 1 76.81 618 ARG B N 1
ATOM 9873 C CA . ARG B 1 618 ? 8.148 70.062 16.984 1 76.81 618 ARG B CA 1
ATOM 9874 C C . ARG B 1 618 ? 8.82 71.375 17.312 1 76.81 618 ARG B C 1
ATOM 9876 O O . ARG B 1 618 ? 10.023 71.5 17.078 1 76.81 618 ARG B O 1
ATOM 9883 N N . ARG B 1 619 ? 8.023 72.125 17.844 1 75.69 619 ARG B N 1
ATOM 9884 C CA . ARG B 1 619 ? 8.547 73.438 18.156 1 75.69 619 ARG B CA 1
ATOM 9885 C C . ARG B 1 619 ? 9.422 73.438 19.406 1 75.69 619 ARG B C 1
ATOM 9887 O O . ARG B 1 619 ? 10.414 74.125 19.484 1 75.69 619 ARG B O 1
ATOM 9894 N N . THR B 1 620 ? 9.008 72.625 20.297 1 76.19 620 THR B N 1
ATOM 9895 C CA . THR B 1 620 ? 9.734 72.562 21.562 1 76.19 620 THR B CA 1
ATOM 9896 C C . THR B 1 620 ? 10.617 71.312 21.609 1 76.19 620 THR B C 1
ATOM 9898 O O . THR B 1 620 ? 10.953 70.812 22.703 1 76.19 620 THR B O 1
ATOM 9901 N N . ARG B 1 621 ? 10.961 70.812 20.547 1 77.44 621 ARG B N 1
ATOM 9902 C CA . ARG B 1 621 ? 11.633 69.5 20.453 1 77.44 621 ARG B CA 1
ATOM 9903 C C . ARG B 1 621 ? 12.945 69.5 21.219 1 77.44 621 ARG B C 1
ATOM 9905 O O . ARG B 1 621 ? 13.32 68.5 21.828 1 77.44 621 ARG B O 1
ATOM 9912 N N . ASP B 1 622 ? 13.57 70.562 21.359 1 75.69 622 ASP B N 1
ATOM 9913 C CA . ASP B 1 622 ? 14.898 70.625 21.953 1 75.69 622 ASP B CA 1
ATOM 9914 C C . ASP B 1 622 ? 14.836 71.125 23.391 1 75.69 622 ASP B C 1
ATOM 9916 O O . ASP B 1 622 ? 15.867 71.25 24.078 1 75.69 622 ASP B O 1
ATOM 9920 N N . MET B 1 623 ? 13.617 71.438 23.844 1 79.25 623 MET B N 1
ATOM 9921 C CA . MET B 1 623 ? 13.461 71.938 25.219 1 79.25 623 MET B CA 1
ATOM 9922 C C . MET B 1 623 ? 13.695 70.812 26.219 1 79.25 623 MET B C 1
ATOM 9924 O O . MET B 1 623 ? 13.211 69.688 26.031 1 79.25 623 MET B O 1
ATOM 9928 N N . ARG B 1 624 ? 14.531 71.125 27.219 1 81.31 624 ARG B N 1
ATOM 9929 C CA . ARG B 1 624 ? 14.828 70.125 28.25 1 81.31 624 ARG B CA 1
ATOM 9930 C C . ARG B 1 624 ? 13.914 70.25 29.453 1 81.31 624 ARG B C 1
ATOM 9932 O O . ARG B 1 624 ? 13.727 71.375 29.953 1 81.31 624 ARG B O 1
ATOM 9939 N N . VAL B 1 625 ? 13.242 69.188 29.75 1 78.38 625 VAL B N 1
ATOM 9940 C CA . VAL B 1 625 ? 12.297 69.25 30.859 1 78.38 625 VAL B CA 1
ATOM 9941 C C . VAL B 1 625 ? 12.734 68.25 31.953 1 78.38 625 VAL B C 1
ATOM 9943 O O . VAL B 1 625 ? 13.445 67.312 31.672 1 78.38 625 VAL B O 1
ATOM 9946 N N . CYS B 1 626 ? 12.477 68.562 33.219 1 77.44 626 CYS B N 1
ATOM 9947 C CA . CYS B 1 626 ? 12.828 67.688 34.344 1 77.44 626 CYS B CA 1
ATOM 9948 C C . CYS B 1 626 ? 11.805 67.812 35.438 1 77.44 626 CYS B C 1
ATOM 9950 O O . CYS B 1 626 ? 11.07 68.812 35.531 1 77.44 626 CYS B O 1
ATOM 9952 N N . ILE B 1 627 ? 11.609 66.75 36.188 1 75.81 627 ILE B N 1
ATOM 9953 C CA . ILE B 1 627 ? 10.836 66.875 37.406 1 75.81 627 ILE B CA 1
ATOM 9954 C C . ILE B 1 627 ? 11.75 67.188 38.562 1 75.81 627 ILE B C 1
ATOM 9956 O O . ILE B 1 627 ? 12.727 66.5 38.844 1 75.81 627 ILE B O 1
ATOM 9960 N N . GLY B 1 628 ? 11.625 68.375 39.062 1 70.94 628 GLY B N 1
ATOM 9961 C CA . GLY B 1 628 ? 12.484 68.812 40.156 1 70.94 628 GLY B CA 1
ATOM 9962 C C . GLY B 1 628 ? 11.758 69.625 41.188 1 70.94 628 GLY B C 1
ATOM 9963 O O . GLY B 1 628 ? 10.539 69.812 41.094 1 70.94 628 GLY B O 1
ATOM 9964 N N . ASP B 1 629 ? 12.477 70 42.219 1 71.88 629 ASP B N 1
ATOM 9965 C CA . ASP B 1 629 ? 11.969 70.812 43.344 1 71.88 629 ASP B CA 1
ATOM 9966 C C . ASP B 1 629 ? 11.883 72.25 42.938 1 71.88 629 ASP B C 1
ATOM 9968 O O . ASP B 1 629 ? 12.898 72.875 42.625 1 71.88 629 ASP B O 1
ATOM 9972 N N . VAL B 1 630 ? 10.656 72.812 42.844 1 69.69 630 VAL B N 1
ATOM 9973 C CA . VAL B 1 630 ? 10.453 74.188 42.375 1 69.69 630 VAL B CA 1
ATOM 9974 C C . VAL B 1 630 ? 10.648 75.125 43.562 1 69.69 630 VAL B C 1
ATOM 9976 O O . VAL B 1 630 ? 10.859 76.312 43.344 1 69.69 630 VAL B O 1
ATOM 9979 N N . SER B 1 631 ? 10.508 74.625 44.812 1 66.19 631 SER B N 1
ATOM 9980 C CA . SER B 1 631 ? 10.711 75.5 46 1 66.19 631 SER B CA 1
ATOM 9981 C C . SER B 1 631 ? 11.875 75 46.844 1 66.19 631 SER B C 1
ATOM 9983 O O . SER B 1 631 ? 11.672 74.562 47.969 1 66.19 631 SER B O 1
ATOM 9985 N N . PRO B 1 632 ? 13.055 75.125 46.312 1 63.59 632 PRO B N 1
ATOM 9986 C CA . PRO B 1 632 ? 14.172 74.562 47.062 1 63.59 632 PRO B CA 1
ATOM 9987 C C . PRO B 1 632 ? 14.477 75.312 48.344 1 63.59 632 PRO B C 1
ATOM 9989 O O . PRO B 1 632 ? 15.031 74.75 49.281 1 63.59 632 PRO B O 1
ATOM 9992 N N . ALA B 1 633 ? 14.008 76.562 48.312 1 61.75 633 ALA B N 1
ATOM 9993 C CA . ALA B 1 633 ? 14.367 77.438 49.438 1 61.75 633 ALA B CA 1
ATOM 9994 C C . ALA B 1 633 ? 13.352 77.312 50.562 1 61.75 633 ALA B C 1
ATOM 9996 O O . ALA B 1 633 ? 13.625 77.688 51.688 1 61.75 633 ALA B O 1
ATOM 9997 N N . GLU B 1 634 ? 12.273 76.812 50.219 1 63.66 634 GLU B N 1
ATOM 9998 C CA . GLU B 1 634 ? 11.258 76.688 51.281 1 63.66 634 GLU B CA 1
ATOM 9999 C C . GLU B 1 634 ? 11.406 75.375 52.062 1 63.66 634 GLU B C 1
ATOM 10001 O O . GLU B 1 634 ? 12.117 74.5 51.625 1 63.66 634 GLU B O 1
ATOM 10006 N N . GLU B 1 635 ? 11.109 75.438 53.281 1 61.25 635 GLU B N 1
ATOM 10007 C CA . GLU B 1 635 ? 11.219 74.25 54.156 1 61.25 635 GLU B CA 1
ATOM 10008 C C . GLU B 1 635 ? 10.531 73.062 53.531 1 61.25 635 GLU B C 1
ATOM 10010 O O . GLU B 1 635 ? 11.039 71.938 53.625 1 61.25 635 GLU B O 1
ATOM 10015 N N . MET B 1 636 ? 9.438 73.312 52.844 1 65.44 636 MET B N 1
ATOM 10016 C CA . MET B 1 636 ? 8.734 72.188 52.219 1 65.44 636 MET B CA 1
ATOM 10017 C C . MET B 1 636 ? 8.883 72.312 50.688 1 65.44 636 MET B C 1
ATOM 10019 O O . MET B 1 636 ? 8.617 73.312 50.094 1 65.44 636 MET B O 1
ATOM 10023 N N . GLY B 1 637 ? 9.516 71.25 50.219 1 65.12 637 GLY B N 1
ATOM 10024 C CA . GLY B 1 637 ? 9.734 71.25 48.781 1 65.12 637 GLY B CA 1
ATOM 10025 C C . GLY B 1 637 ? 8.484 70.875 48 1 65.12 637 GLY B C 1
ATOM 10026 O O . GLY B 1 637 ? 7.523 70.375 48.562 1 65.12 637 GLY B O 1
ATOM 10027 N N . HIS B 1 638 ? 8.32 71.312 46.719 1 69.81 638 HIS B N 1
ATOM 10028 C CA . HIS B 1 638 ? 7.242 71 45.781 1 69.81 638 HIS B CA 1
ATOM 10029 C C . HIS B 1 638 ? 7.789 70.438 44.469 1 69.81 638 HIS B C 1
ATOM 10031 O O . HIS B 1 638 ? 8.555 71.125 43.781 1 69.81 638 HIS B O 1
ATOM 10037 N N . LEU B 1 639 ? 7.5 69.188 44.281 1 72.06 639 LEU B N 1
ATOM 10038 C CA . LEU B 1 639 ? 7.957 68.562 43.031 1 72.06 639 LEU B CA 1
ATOM 10039 C C . LEU B 1 639 ? 7.027 68.938 41.875 1 72.06 639 LEU B C 1
ATOM 10041 O O . LEU B 1 639 ? 5.809 68.812 42 1 72.06 639 LEU B O 1
ATOM 10045 N N . ALA B 1 640 ? 7.578 69.5 40.875 1 70.5 640 ALA B N 1
ATOM 10046 C CA . ALA B 1 640 ? 6.758 69.812 39.719 1 70.5 640 ALA B CA 1
ATOM 10047 C C . ALA B 1 640 ? 7.535 69.625 38.406 1 70.5 640 ALA B C 1
ATOM 10049 O O . ALA B 1 640 ? 8.758 69.438 38.438 1 70.5 640 ALA B O 1
ATOM 10050 N N . PHE B 1 641 ? 6.773 69.5 37.344 1 73.94 641 PHE B N 1
ATOM 10051 C CA . PHE B 1 641 ? 7.316 69.438 36 1 73.94 641 PHE B CA 1
ATOM 10052 C C . PHE B 1 641 ? 7.711 70.812 35.5 1 73.94 641 PHE B C 1
ATOM 10054 O O . PHE B 1 641 ? 6.918 71.75 35.531 1 73.94 641 PHE B O 1
ATOM 10061 N N . GLY B 1 642 ? 9.055 70.938 35.219 1 73.5 642 GLY B N 1
ATOM 10062 C CA . GLY B 1 642 ? 9.469 72.25 34.812 1 73.5 642 GLY B CA 1
ATOM 10063 C C . GLY B 1 642 ? 10.648 72.25 33.844 1 73.5 642 GLY B C 1
ATOM 10064 O O . GLY B 1 642 ? 11.219 71.188 33.594 1 73.5 642 GLY B O 1
ATOM 10065 N N . THR B 1 643 ? 10.984 73.375 33.125 1 78.19 643 THR B N 1
ATOM 10066 C CA . THR B 1 643 ? 12.109 73.5 32.219 1 78.19 643 THR B CA 1
ATOM 10067 C C . THR B 1 643 ? 13.406 73.75 32.969 1 78.19 643 THR B C 1
ATOM 10069 O O . THR B 1 643 ? 13.406 74.375 34.031 1 78.19 643 THR B O 1
ATOM 10072 N N . VAL B 1 644 ? 14.547 73.125 32.719 1 68.5 644 VAL B N 1
ATOM 10073 C CA . VAL B 1 644 ? 15.828 73.25 33.406 1 68.5 644 VAL B CA 1
ATOM 10074 C C . VAL B 1 644 ? 16.438 74.625 33.219 1 68.5 644 VAL B C 1
ATOM 10076 O O . VAL B 1 644 ? 17.172 75.125 34.094 1 68.5 644 VAL B O 1
ATOM 10079 N N . ASN B 1 645 ? 16.438 75.438 32.344 1 53.91 645 ASN B N 1
ATOM 10080 C CA . ASN B 1 645 ? 17.281 76.625 32.188 1 53.91 645 ASN B CA 1
ATOM 10081 C C . ASN B 1 645 ? 16.969 77.688 33.219 1 53.91 645 ASN B C 1
ATOM 10083 O O . ASN B 1 645 ? 17.875 78.25 33.844 1 53.91 645 ASN B O 1
ATOM 10087 N N . GLU B 1 646 ? 16.062 78.562 33.031 1 48.06 646 GLU B N 1
ATOM 10088 C CA . GLU B 1 646 ? 16.094 80 33.5 1 48.06 646 GLU B CA 1
ATOM 10089 C C . GLU B 1 646 ? 15.781 80.062 34.969 1 48.06 646 GLU B C 1
ATOM 10091 O O . GLU B 1 646 ? 15.688 79.062 35.656 1 48.06 646 GLU B O 1
ATOM 10096 N N . ALA B 1 647 ? 14.703 81.062 35.344 1 42.12 647 ALA B N 1
ATOM 10097 C CA . ALA B 1 647 ? 14.469 81.875 36.531 1 42.12 647 ALA B CA 1
ATOM 10098 C C . ALA B 1 647 ? 14.258 81 37.781 1 42.12 647 ALA B C 1
ATOM 10100 O O . ALA B 1 647 ? 14.562 81.375 38.906 1 42.12 647 ALA B O 1
ATOM 10101 N N . VAL B 1 648 ? 13.312 80.062 37.781 1 47.44 648 VAL B N 1
ATOM 10102 C CA . VAL B 1 648 ? 13.086 79.438 39.094 1 47.44 648 VAL B CA 1
ATOM 10103 C C . VAL B 1 648 ? 13.961 78.188 39.25 1 47.44 648 VAL B C 1
ATOM 10105 O O . VAL B 1 648 ? 13.891 77.25 38.469 1 47.44 648 VAL B O 1
ATOM 10108 N N . PRO B 1 649 ? 15.102 78.188 39.969 1 50.75 649 PRO B N 1
ATOM 10109 C CA . PRO B 1 649 ? 16.094 77.188 40.219 1 50.75 649 PRO B CA 1
ATOM 10110 C C . PRO B 1 649 ? 15.453 75.812 40.562 1 50.75 649 PRO B C 1
ATOM 10112 O O . PRO B 1 649 ? 14.758 75.688 41.562 1 50.75 649 PRO B O 1
ATOM 10115 N N . LEU B 1 650 ? 15.031 75.062 39.625 1 57.44 650 LEU B N 1
ATOM 10116 C CA . LEU B 1 650 ? 14.547 73.688 39.875 1 57.44 650 LEU B CA 1
ATOM 10117 C C . LEU B 1 650 ? 15.617 72.875 40.594 1 57.44 650 LEU B C 1
ATOM 10119 O O . LEU B 1 650 ? 16.734 72.688 40.094 1 57.44 650 LEU B O 1
ATOM 10123 N N . GLY B 1 651 ? 15.562 72.812 41.906 1 55.25 651 GLY B N 1
ATOM 10124 C CA . GLY B 1 651 ? 16.516 72 42.656 1 55.25 651 GLY B CA 1
ATOM 10125 C C . GLY B 1 651 ? 16.344 70.5 42.438 1 55.25 651 GLY B C 1
ATOM 10126 O O . GLY B 1 651 ? 15.242 70.062 42.125 1 55.25 651 GLY B O 1
ATOM 10127 N N . LEU B 1 652 ? 17.422 69.812 42.188 1 61.56 652 LEU B N 1
ATOM 10128 C CA . LEU B 1 652 ? 17.438 68.375 42.125 1 61.56 652 LEU B CA 1
ATOM 10129 C C . LEU B 1 652 ? 16.75 67.75 43.344 1 61.56 652 LEU B C 1
ATOM 10131 O O . LEU B 1 652 ? 16.797 68.312 44.438 1 61.56 652 LEU B O 1
ATOM 10135 N N . GLN B 1 653 ? 15.961 66.75 43.062 1 62.34 653 GLN B N 1
ATOM 10136 C CA . GLN B 1 653 ? 15.281 66 44.156 1 62.34 653 GLN B CA 1
ATOM 10137 C C . GLN B 1 653 ? 16.281 65.562 45.188 1 62.34 653 GLN B C 1
ATOM 10139 O O . GLN B 1 653 ? 17.281 64.875 44.844 1 62.34 653 GLN B O 1
ATOM 10144 N N . LYS B 1 654 ? 16.375 66.25 46.312 1 57.06 654 LYS B N 1
ATOM 10145 C CA . LYS B 1 654 ? 17.281 65.812 47.375 1 57.06 654 LYS B CA 1
ATOM 10146 C C . LYS B 1 654 ? 16.625 64.812 48.281 1 57.06 654 LYS B C 1
ATOM 10148 O O . LYS B 1 654 ? 15.461 64.938 48.656 1 57.06 654 LYS B O 1
ATOM 10153 N N . ASP B 1 655 ? 17.344 63.75 48.5 1 58.44 655 ASP B N 1
ATOM 10154 C CA . ASP B 1 655 ? 16.922 62.688 49.406 1 58.44 655 ASP B CA 1
ATOM 10155 C C . ASP B 1 655 ? 16.766 63.25 50.812 1 58.44 655 ASP B C 1
ATOM 10157 O O . ASP B 1 655 ? 17.625 64 51.312 1 58.44 655 ASP B O 1
ATOM 10161 N N . GLY B 1 656 ? 15.672 63 51.406 1 56.56 656 GLY B N 1
ATOM 10162 C CA . GLY B 1 656 ? 15.484 63.406 52.812 1 56.56 656 GLY B CA 1
ATOM 10163 C C . GLY B 1 656 ? 14.68 64.688 52.969 1 56.56 656 GLY B C 1
ATOM 10164 O O . GLY B 1 656 ? 14.32 65.062 54.094 1 56.56 656 GLY B O 1
ATOM 10165 N N . ARG B 1 657 ? 14.445 65.25 51.875 1 61.34 657 ARG B N 1
ATOM 10166 C CA . ARG B 1 657 ? 13.695 66.5 51.969 1 61.34 657 ARG B CA 1
ATOM 10167 C C . ARG B 1 657 ? 12.195 66.25 51.906 1 61.34 657 ARG B C 1
ATOM 10169 O O . ARG B 1 657 ? 11.75 65.312 51.281 1 61.34 657 ARG B O 1
ATOM 10176 N N . CYS B 1 658 ? 11.445 66.938 52.781 1 61.34 658 CYS B N 1
ATOM 10177 C CA . CYS B 1 658 ? 10 66.75 52.844 1 61.34 658 CYS B CA 1
ATOM 10178 C C . CYS B 1 658 ? 9.32 67.562 51.719 1 61.34 658 CYS B C 1
ATOM 10180 O O . CYS B 1 658 ? 9.695 68.688 51.469 1 61.34 658 CYS B O 1
ATOM 10182 N N . TYR B 1 659 ? 8.711 66.875 51 1 63.47 659 TYR B N 1
ATOM 10183 C CA . TYR B 1 659 ? 8.016 67.562 49.906 1 63.47 659 TYR B CA 1
ATOM 10184 C C . TYR B 1 659 ? 6.512 67.562 50.156 1 63.47 659 TYR B C 1
ATOM 10186 O O . TYR B 1 659 ? 5.945 66.625 50.688 1 63.47 659 TYR B O 1
ATOM 10194 N N . ALA B 1 660 ? 5.754 68.75 50.062 1 58.19 660 ALA B N 1
ATOM 10195 C CA . ALA B 1 660 ? 4.305 68.938 50.188 1 58.19 660 ALA B CA 1
ATOM 10196 C C . ALA B 1 660 ? 3.637 68.875 48.812 1 58.19 660 ALA B C 1
ATOM 10198 O O . ALA B 1 660 ? 4.152 69.438 47.844 1 58.19 660 ALA B O 1
#

Nearest PDB structures (foldseek):
  7m1q-assembly1_A  TM=2.320E-01  e=7.697E+00  Homo sapiens
  7m1q-assembly1_A  TM=2.321E-01  e=8.183E+00  Homo sapiens

Secondary structure (DSSP, 8-state):
------------TTHHHHHHHHTTS----------EESS---HHHHHHHHHHHHHHHHHHHHHHHHHHHHHHTTT-BTTSTTHHHHHHHHHHHHHHHHHHHHHHHHHHHHHHHHHHHHH-EEHHHHHHHHH--SHHHHHHHHHHHT---THHHHHHHHHHHHHHHHHHHHHSEEEEE----EEEEEEEE-TTPPP--S-TTSHHHHHHHHHHHHHHHHHHHS-HHHHHSSB-TTSPBP-B-HHHHHHHHHHS-TTS--TT---TTSPEE--TTSSSPPPBS-SS-B-EEETT---TTEEEEEEEEEEEEEEEEEEEE-----HHHHHHHT--BTTEEE-SSSEEEE-SS---TT-SS-EEEEEEEEETTTTEEEEEEEEEEEEEEEEEEEEETTEEEEEEEEE----HHHHS--GGGTB-GGGPBP-PPTTHHHHHHHHHTTTT--TTTT-TTS----PBPHHHHHHH-TT-GGG-TTBTSTT----GGG-HHHHHHHHHHHHHHHHHHHHHHHHHTT---TT----TTSSSPPPEEEEEEEEEE--EEEEE-HHHHHHHHHHHHHHHHHHHHHHHHHHH--S---TT-HHHHHTT-TT----GGG--TTS-HHHHHHHTTT-EEEEEES-TTSSSB-EEEEESSSSS--B---TT-EE-/------------THHHHHHHHHTTS----------EESS---HHHHHHHHHHHHHHHHHHHHHHHHHHHHHHTTT-BTTSTTHHHHHHHHHHHHHHHHHHHHHHHHHHHHHHHHHHHHH-EEHHHHHHHHH--SHHHHHHHHHHHT---THHHHHHHHHHHHHHHHHHHHHSEEEEE----EEEEEEEE-TTPPP--S-TTSHHHHHHHHHHHHHHHHHHHS-HHHHHSSB-TTSPBP-B-HHHHHHHHHHS-TTS--TT---TTSPEE--TTSSSPPPBS-SS-B-EEETT---TTEEEEEEEEEEEEEEEEEEEE-----HHHHHHHT--BTTEEE-SSSEEEE-SS---TT-SS-EEEEEEEEETTTTEEEEEEEEEEEEEEEEEEEEETTEEEEEEEEE----HHHHS--GGGTB-GGGPBP-PPTTHHHHHHHHHTTTT--GGGG-TTS----PBPHHHHHHH-TT-GGG-TTBTSTT----GGG-HHHHHHHHHHHHHHHHHHHHHHHHHTT---TT----TTSSSPPPEEEEEEEEEE--EEEEE-HHHHHHHHHHHHHHHHHHHHHHHHHHH--S---TT-HHHHHTT-TT----GGG--TTS-HHHHHHHTTT-EEEEEES-TTSSSB-EEEEESSSSS--B---TT-EE-

Sequence (1320 aa):
MGLSDETRPGNDPSDYLMEKLKVRDKHTENEDNSGRILGKRSSSDGIRHLLLDTLLTLPSVAFITYAFLVVVNNGRPIDQSPIPLLRTAAIYSPTLFPIAFSAVAASFLKAAAAWRLEQGISVLSLEYLLNCRTVFSAFTTPMSLRAVNRLTPLLIILWVLSPLGGQAALRVMEMVPSTATEPWLFQNLEFMSAFRHSGPQSSAGFSLLPSIQSAFVTALGTPADIKAEPQDLFGNIKIPMVEAFQNLRQTQDDDKKSDNRQDDDGWFHLDSKSAMSPVWSSIAGIPVATLGGLSSKANYSFAFETSYIYADCSLQRGTPMNFTEWASYRQEGPGRYSTNRTLVISTNRPPLPFDQNPLELVFTSFVSTQELTTNASCVLRTTYVEVDVGCHGTTCGTRHVRPLQKPDDMTIRTVLNNMAPEGQLGHGTAGLFDGFMSTFVRSGLSLWDLQEGRQLKPFASALETYFTEPDSPYSASGISSWDGTDIYPVGDRVFSQRFSQLLNTFWLASVASHNITGNFHFQSNGETSLPAPIITQNITGTRTPDFLVMRVNDGWMLTLFVASTAMLISGVIAAVLGSMRRGPDVLDHPTFFSRDSPYVNVSPCYSGSVEDASEQVRRTRDMRVCIGDVSPAEEMGHLAFGTVNEAVPLGLQKDGRCYAMGLSDETRPGNDPSDYLMEKLKVRDKHTENEDNSGRILGKRSSSDGIRHLLLDTLLTLPSVAFITYAFLVVVNNGRPIDQSPIPLLRTAAIYSPTLFPIAFSAVAASFLKAAAAWRLEQGISVLSLEYLLNCRTVFSAFTTPMSLRAVNRLTPLLIILWVLSPLGGQAALRVMEMVPSTATEPWLFQNLEFMSAFRHSGPQSSAGFSLLPSIQSAFVTALGTPADIKAEPQDLFGNIKIPMVEAFQNLRQTQDDDKKSDNRQDDDGWFHLDSKSAMSPVWSSIAGIPVATLGGLSSKANYSFAFETSYIYADCSLQRGTPMNFTEWASYRQEGPGRYSTNRTLVISTNRPPLPFDQNPLELVFTSFVSTQELTTNASCVLRTTYVEVDVGCHGTTCGTRHVRPLQKPDDMTIRTVLNNMAPEGQLGHGTAGLFDGFMSTFVRSGLSLWDLQEGRQLKPFASALETYFTEPDSPYSASGISSWDGTDIYPVGDRVFSQRFSQLLNTFWLASVASHNITGNFHFQSNGETSLPAPIITQNITGTRTPDFLVMRVNDGWMLTLFVASTAMLISGVIAAVLGSMRRGPDVLDHPTFFSRDSPYVNVSPCYSGSVEDASEQVRRTRDMRVCIGDVSPAEEMGHLAFGTVNEAVPLGLQKDGRCYA

Foldseek 3Di:
DPPPPPPPPPPPPPPVVPPVVPVVPDPPPVLCPPFDPLDDPPPVVLVVLLVVLVVLLVVLVVLVVLLVVLVVQFFPFCPDPPNVVLLVVLVCLLPVQLVSLLVLLLLLLLLVLLLCVVVDDDPVSNCQSNQLRAQVSLVCVCVVVVDDDPCSVVSNVLRVLRNLLSVLSNPQKDKDWFDDKDKFKKKWFALLFAFFAQACVTPRNVVQVVLLLVLLCCLLADFPVQLLAQAHPQLAGFAFDVVVLVVVVVPDDPDDPQLQDQDPVQKGFCDPPHPDRTQTLASFHMDMAGDPGFALQKKWKFKDKHKFKFKQKAKDKDDFDAPVRVCVVQDDDVQWAALSAFKIKGFPDQAALQDLAAGWIWIWGAQHVVSIIMIMIITMWMWMKMWMKMDNGSHIGTGIMGTDDDDSSRGRDDSSNQAGPPSDHHPYDPNSNVRLRNCLNNSQDDPPQPDPPDDNYNADGLLQQCLVPSRHSPPDPRGPDNRHDDNRVSGRPSCRSSVSRSSSSSSCSRSCSPCSNHPPYDVPDFVVPRPTTTDMDMIMIMMGGGGITIHGDPVSSVSNSVSSVSSSVSSVSSSVSVVVRSAASESNDVVLVCLPPPQACDPPSLCNRRYHNVVVCVVCVPFDKDFAFQCPPDQATATDIHTCDDDRNRHHPDPPGHHD/DDPPPDDDPDPPPPPPVVVVVVVVPPPVVVLCPPFDPLDDPPPVVLVVLLVVLVVLLVVLVVLVVLLVVLVVQFFPFCPDPPNVVLLVVLVCLLPVQLVSLLVLQLLLLLLVLLLVVVVDDDPVSNCQSNQLRAQVSLVCVCVVVVDDDPCSVVSNVLRVLRNLLSVLSNPQKDKDWFDDKDKFKKKWFALLFAFFAQACPTPRNVVQVVLLLVLLCCLLADFPVQLLAQAHPQLAGFAFDVVVLVVVVVPDDPDDPQLQDQDPVQKGFCDPPHPDRTQTLASFHMDMAGDPGFALQKKWKFKDKHKFKFKQKAKDKDDFDAPVRVCVVQDDDVQWAALSAFKIKGFPDQAALQDPAAGWIWIWGAQHVVSIIMIMIITMWMWMKMWMKMDNGSHIHTGIMGTDDDDSSRGRDDSSNQAGPPSDHHPYDPNSNVRLRNCLNNSQPDPPQPDPPDDRYNADGLLQQCLVPSRHSPPDPRGPDNRHDDNRVSGRPSCRSSVSRSSSSSSCSSSCSPCSNHPPYDVPDFVVPRSTTTDMDMIMIMMGGGGITIHGDPVSSVSNSVSSVSSSVSSVSSSVSVVVRSAASAPPQVCLVCVPPPQAPDPPSLCNRRDHNVVVCVVCVPFDKDFAFQCPPDQATATDIHTCDDDRHRHHPDPPGHHD

pLDDT: mean 81.62, std 18.31, range [22.64, 98.69]

=== Feature glossary ===
Legend for the data blocks above and below:

— What the protein is —

The amino-acid sequence is the protein's primary structure: the linear order of residues from the N-terminus to the C-terminus, written in one-letter code. Everything else here — the 3D coordinates, the secondary structure, the domain annotations — is ultimately a consequence of this string.

Database cross-references. InterPro integrates a dozen domain/family signature databases into unified entries with residue-range hits. GO terms attach function/process/location labels with evidence codes. CATH codes position the fold in a four-level structural taxonomy. Organism is the NCBI-taxonomy species name.

— Where its atoms are —

The mmCIF block holds the 3D Cartesian coordinates of each backbone atom (N, Cα, C, O) in ångströms. mmCIF is the PDB's canonical archive format — a tagged-loop text representation of the atomic model.

The six renders are orthographic views along the three Cartesian axes in both directions. Representation (cartoon, sticks, or surface) and color scheme (sequence-rainbow or by-chain) vary across proteins so the training set covers all the common visualization conventions.

— Local backbone conformation —

Secondary structure is the local, repeating backbone conformation. DSSP classifies it into eight states by reading the hydrogen-bond network: three helix types (H, G, I), two β types (E, B), two non-regular types (T, S), and unstructured coil (-).

SS3 is a coarse helix/strand/coil call (letters a/b/c) made by the P-SEA algorithm from inter-Cα distances and dihedrals. It is less detailed than DSSP but needs only Cα positions.

Backbone dihedral angles. Every residue except chain termini has a φ (preceding-C → N → Cα → C) and a ψ (N → Cα → C → next-N). They are reported in degrees following the IUPAC sign convention. Secondary structure is essentially a statement about which (φ, ψ) basin each residue occupies.

— Global shape and packing —

The geometric summary reports three shape descriptors. Rg (radius of gyration) measures how spread out the Cα atoms are about their centre of mass; compact globular proteins have small Rg, elongated or unfolded ones large. Cα contacts (<8 Å, |i−j|>4) count long-range residue pairs in spatial proximity — high for tightly packed folds, near zero for rods or random coil. The bounding-box extents give the protein's footprint along x, y, z in Å.

Solvent accessibility: the surface area of each residue that a 1.4 Å water probe can touch, in Å². When only backbone atoms are present the absolute values are lower than full-atom SASA (side chains contribute most of the area) and are flagged as backbone-only.

Plot images: a contact map (which residues are close in 3D, as an N×N binary image), a Ramachandran scatter (backbone torsion angles, revealing secondary-structure composition at a glance), and — for AlphaFold structures — a PAE heatmap (pairwise prediction confidence).

— Structural neighborhood —

Foldseek's 3Di representation compresses backbone geometry into a per-residue letter drawn from a learned twenty-state alphabet. It captures the tertiary interaction pattern around each residue — which residues are packed against it in space, regardless of where they are in sequence.

Structural nearest neighbors (via Foldseek easy-search vs the PDB). Reported per hit: target PDB id, E-value, and alignment TM-score. A TM-score above ~0.5 is the conventional threshold for 'same fold'.

— Confidence and disorder —

pLDDT (predicted Local Distance Difference Test) is AlphaFold's per-residue confidence score, ranging from 0 to 100. Values above 90 indicate high confidence (typically well-packed cores); 70–90 is confident; 50–70 low confidence; below 50 usually means the region is disordered or the prediction is unreliable there. AlphaFold stores pLDDT in the mmCIF B-factor column.

For experimental (PDB) structures, the B-factor (temperature factor) quantifies the positional spread of each atom in the crystal — a combination of thermal vibration and static disorder — in units of Å². High B-factors mark flexible loops or poorly resolved regions; low B-factors mark the rigid, well-ordered core.

Predicted Aligned Error (PAE) is an AlphaFold confidence matrix: entry (i, j) is the expected error in the position of residue j, in ångströms, when the prediction is superimposed on the true structure at residue i. Low PAE within a block of residues means that block is internally rigid and well-predicted; high PAE between two blocks means their relative placement is uncertain even if each block individually is confident.